Protein AF-A0A444XZ95-F1 (afdb_monomer)

Radius of gyration: 37.81 Å; Cα contacts (8 Å, |Δi|>4): 1844; chains: 1; bounding box: 93×111×135 Å

Secondary structure (DSSP, 8-state):
------------------------TT-SSHHHHHHHHTTSPPHHHHHHHHHHHHHHH-GGGTTTEEEEE--GGGGTTS-EEEEEE-S---TTS-SEEEEESSHHHHHHHHHHHHHHTS--EE--GGGT-EE-TTSPPTT-PPPPSSS-EEEE-SSSEEEE--TTHHHHTSTT--HHHHHHHHHHHHHTT--EEB--TTHHHHHHHHHHHTT--HHHHHTTSPPGGGHHHHHTTS-SSTT-PPPHHHHHHHHHHHHHHHHHHHHTT--PBEE---SB--TTHHHH-TT-EEEEE--TT-SS--S-EEEEE-S--SSGGGHHHHH--SS--EEE--S-TT---S---HHHHHHHHHHHHHHHHHH-TT-EEEEETHHHHHTTTT--HHHHHHHHTSS-TTSEEEEETTTTTS-STTTTTTGGG--EEEEE---STT------BHHHHHHHHHHHHHSTT--EEEEEE--SS-SS-HHHHHHHHHGGG-SS---HHHHHHHHHHHHHTS--HHHHHHHHHHHHTTTB--S--------TTTS---S-TTS------S----------S----SS----SS--------S-HHHHHHHHHHHHHHHHHHTT-HHHHHHHHHHHHHHHHHHHHHHHHHHHHHHHTT-HHHHHHHHHHHHHHHHHHHHHHTTSGGGBHHHHHHHHHHT-SSHHHHHHHHHHHHHHTTT-S--BTTB--TTTTTT----BTHIIIIIHHHHHHHHHHHHHHHHHT----HHHHHHHHHHHHHHHHH------SS--S-HHHHHHHHHHHHHT----------------------------------------------------S--TTSPPPPTTS-EEEEEEEETTEEEEEEEEEE-TTT-HHHHHHHHHHHH--SS-SSHHHHHHTTS-------------SSHHHHHHHHHHHHHHHHHHHHHTTS--TT--HHHHHHHHHHHHHHHHHHHHGGG-TTS-TTSHHHHHHHHHHHHHHHHHTS--GGGHHHHHHHHHHHHHHHS-TTSGGGS-S--HHHHHHHHHHHHHHTT---SSTT-B--EEETTTEEEE---SSSSS-----SSSS-B------S---STTEEEE--SSTT-B-S-EEEESS--GGGTTTS-EEEEEETTHHHHHHHHHTS-B-GGG-BSS-EEEEEEEEE--------S-TTTHHHHHHHHTSS--

Foldseek 3Di:
DDDDDDDDDDDDDDDDDPDPPPPPVFPLAVVVVVVQLVQFDDFVLQQVLLLVLCCVVPVQCSFQEAEGADACVVVVNFWKKWKAADPDPDQRGHGIYIYTNFSLRSLQVVLVLCVPQQLWAADDVLLLGIGRVSQDGRSDGDHDDPPTDMFGFLFRAAEEAALLQQQLPVLLDDLVNLVSVLSVCSNLSHQEYEQEFLVLLLVVVVVVVVVDDVVLQLQQAAASNCRSCSQLLLAGNHLDDDDPLRNVRRVVSSVSNVVSSSSRNHAYAYADDLQFDGPCVCVVCVVWDWDFFDNPQFVDRHDTGTRTDDPPLDPCLCSLCVRCPVNHAEYEYDNAQVTDDPDLDLVVLLVSLLSRVVSSCSSPVSHAYEYEPVCCVQVVVSCDLSNLLSNQVSDDASRYEYELAPQLQDRVCVVCVQSVSHAYEDEHQQAFLQAQALAAALQSLQCRVLCQSPDPSRNYNYYYYYYSHDSYDRVRSSSNSCSSRDNHGDPVLVVQQSVQCSLLVHRDVLLNVLSVLCCVFRHNFDPSDRDQFCLCLLPPDLDFLQDDPDDDPDDPDDPDDDDPDDDDHDPPPPDPDDDDDGDGRGDLVSLLSSLVSLLVRCVVRLVRSSSLSVNLSSLLNSLSVVLSVLVVQLSVCLNVLNLVSNVVSLVSSLVSLVLLLLLQLQHLSQALLQQLVSQLVSDPDPVSNLSSSLSSLCSQAQNDDDDLQGGTSCGNSNHGSHRVCSVQQSNVLSVLQSVQSSVCSVVVHGRPSRVSSSVNSVSSSVVSSDDDHIDSHGDDRNSVSSVVSSVVPVDDPPPPPPDDDDDDDDDDDDDDDDDDDDDDDDDDDDDDDDDDDDDDDDDDDDPDDLAQPDDADPPWWKKKFFKDWLNHTLGMWIWTFPCVFFVQQSVFQAQQQADDDDDPPPPVVVVVVPPPDDDDDDDDDDDPDPVVVVVVVVVVVVVVVVVVVVVPDDDPDDDPVVVVVVVVVVVPPVVVVVVVVPDPPDDDPCPVVVVVVVVVVVVVVLVVPPDPPSPVVVVVVVVVVVVVPDPPDPCPVVPPPPPPVVLVVVLVVCVVVVFDRHQAFWWQFAAAAQFKTKIQQSRPNNPPQFATSVGRFAAAGDLSDAQNFFFWKWFDAPFGRGGGRMIITTHTRDRVCRPVIHGTIGTDDCSVVSRVVRNPADADPNRGGPTTIGRNHMHIDDDPPPDPDPPVPVVVVVVVVVVVVVD

Sequence (1207 aa):
MFNEFNFLFLILVPSFLLLPLSLSEFDSIGPLLQRLDFKRAPPSVQEAAAKGVLSRLLPTHLSSFEFKIVSKDACGGDSCFLINNYNQLRQSGPEIIIRGTTAVEIASGLHWYLKYWCGAHISWAKTGGIQIASVPKPGSLPLLKDEGLIVKRPVPWNYYQNVVTSSYSYVWWDWEKWEKEVDWMALQGVNLPLAFTGQEAIWQKVFKDFNISSEDLNNFFGGPAFLAWARMGNLHGWGGPLSQNWLDHQLALQKQIITRMLELGMTPVLPSFSGNAPASLTKIFPSAKITRLGTLLMGILVGAVHIFLIPQILYLLKLGKLLSGNKSKNMGIDTFNENSPPTGDPEYISNLGASIFKAMSKGDKDAVWLMQGWLFYSDSSFWKPPQMKALLQSVPSGKMIVLDLFADVKPIWKSSFQFYGTPYIWCMLHNFGGNIEMYGILDAISSGPVEAHISANSTMVGVGMCMEGIEQNPVVYELMSEMAFREKKVQVPEWIKSYSHRRYGKAVHQVEEAWEILYHTIYNCTDGIADHNHDFIVMFPDWDPSTNFGSSVANDQKKIYFLPPGNRRYLSQETNSDMPQAHLWYRPNDVIKALQLFVAGGKDLAGSLTYRYDLVDLTRQVLSKLANEEYIKAVTSFQKKDIDALHFHSNKFLQLIKDIEILLASDDNFLLGTWLESAKKLASNPSEKKQYEWNARTQVTMWYDTNETTQSKLHDYANKFWSGLFESYYLPRASTYFSYLSESLRRNEKFKLIEWRKQWILQSNKWQEGNELYPVKANGNSLAISQALYEKYKKRKLTRSKYYTSTYKVHPSKNTSSSSSTKCAVCFTRARFEMGSSVGGGNSNNAGVEWHVRPSNPKNPIVFFDVTIGNIPAGRIKMELFADITPKTAENFRNRSKMLGKFIILKCCTVALESNLKIPLYPLVESKMTMAVLHWGVQTIKLIRTFVSDMGYGCQNCDSTCEAQFCKFVRLDEQHKIRKYADPSMKQLNQKSLHYNLVAEICFKLVNCNCPCSIDSVLHLGVQVMMEKTGKRKCRNLIQDNTYNEILFRFLLMRKAGLPVGYKGSQFHRVIKDFMIQAGDFVKGDGSGCVSIYGHKFDDENFIAKHTGPGLLSMANSGVNTNGCQFFITCSKCDWLDNKHVVFGRVLGDGLLVVRKIENVATGPNNRPKLACVIAECGEITEQVTSLTNDGAALSCEFRRKQKERR

InterPro domains:
  IPR002130 Cyclophilin-type peptidyl-prolyl cis-trans isomerase domain [PF00160] (1058-1179)
  IPR002130 Cyclophilin-type peptidyl-prolyl cis-trans isomerase domain [PS50072] (864-1180)
  IPR007781 Alpha-N-acetylglucosaminidase [PTHR12872] (11-796)
  IPR020892 Cyclophilin-type peptidyl-prolyl cis-trans isomerase, conserved site [PS00170] (1063-1080)
  IPR024240 Alpha-N-acetylglucosaminidase, N-terminal [PF12971] (48-142)
  IPR024732 Alpha-N-acetylglucosaminidase, C-terminal [PF12972] (495-792)
  IPR024733 Alpha-N-acetylglucosaminidase, tim-barrel domain [PF05089] (159-486)
  IPR029000 Cyclophilin-like domain superfamily [G3DSA:2.40.100.10] (850-903)
  IPR029000 Cyclophilin-like domain superfamily [G3DSA:2.40.100.10] (1032-1188)
  IPR029000 Cyclophilin-like domain superfamily [SSF50891] (851-898)
  IPR029000 Cyclophilin-like domain superfamily [SSF50891] (1051-1182)
  IPR029018 Beta-hexosaminidase-like, domain 2 [G3DSA:3.30.379.10] (34-147)

Nearest PDB structures (foldseek):
  8r7t-assembly2_A  TM=9.526E-01  e=1.018E-17  Toxoplasma gondii
  2wfj-assembly1_A  TM=9.332E-01  e=1.956E-15  Homo sapiens
  1h0p-assembly1_A  TM=9.368E-01  e=5.088E-15  Caenorhabditis elegans
  3k2c-assembly2_B  TM=9.242E-01  e=5.508E-13  Encephalitozoon cuniculi
  3k2c-assembly4_D  TM=8.712E-01  e=2.117E-13  Encephalitozoon cuniculi

Mean predicted aligned error: 18.87 Å

Solvent-accessible surface area (backbone atoms only — not comparable to full-atom values): 68790 Å² total; per-residue (Å²): 134,84,89,89,82,89,82,90,83,90,84,84,88,81,92,74,83,84,70,83,79,74,85,73,87,76,71,50,50,56,72,56,50,57,59,51,60,74,68,46,53,55,58,71,50,12,39,50,39,33,50,50,47,42,41,77,75,42,60,86,41,56,62,30,50,42,69,43,67,44,62,35,68,85,50,76,69,37,57,27,23,35,42,35,64,40,97,56,100,47,97,87,48,39,52,36,30,32,33,7,52,36,18,21,32,29,29,24,44,51,42,50,44,37,40,76,67,29,35,23,32,83,54,53,68,54,52,32,24,64,29,57,86,49,48,57,59,73,89,56,63,78,73,65,82,76,97,43,48,78,47,51,39,79,39,91,36,22,35,36,62,28,72,45,19,47,24,57,56,47,55,50,58,55,65,74,58,50,51,56,50,54,45,47,36,20,36,47,43,38,38,34,35,66,51,67,62,29,49,65,43,54,50,52,55,58,41,46,78,70,71,51,51,72,69,59,46,31,54,36,41,24,5,74,51,41,35,37,45,24,73,40,45,64,40,39,22,55,70,36,62,71,53,70,66,56,30,55,51,30,39,55,49,33,54,53,53,54,49,53,39,35,33,26,54,32,48,54,28,32,70,56,86,48,40,68,53,58,72,70,51,47,79,79,42,74,86,53,47,64,45,70,46,74,60,73,79,60,92,56,97,64,54,80,28,32,36,54,59,57,96,78,82,71,70,76,52,60,51,34,60,71,74,29,75,90,72,61,52,43,31,37,46,48,67,43,58,82,36,79,70,97,61,83,50,36,67,62,41,17,55,49,39,32,51,49,49,54,54,47,36,68,34,34,80,75,40,27,40,40,30,73,39,49,39,54,63,83,38,42,88,71,43,37,73,66,39,47,50,24,38,63,65,29,47,63,86,54,35,42,35,35,30,32,36,40,35,60,70,62,47,52,48,81,78,42,65,28,52,75,70,40,34,27,25,48,12,38,22,83,37,41,45,34,40,75,62,83,63,38,39,54,69,43,55,38,36,47,63,39,52,49,53,74,35,89,82,48,30,55,45,24,36,31,43,31,26,26,20,71,72,63,59,63,72,57,56,58,53,52,40,49,51,46,52,39,82,59,60,66,63,59,72,64,48,50,48,54,45,55,25,14,45,48,61,49,82,49,72,44,40,47,57,18,51,53,46,40,42,76,28,49,28,47,56,81,85,70,72,81,62,61,72,40,44,47,78,64,36,63,81,92,73,75,74,81,69,77,93,70,88,82,92,75,83,89,74,87,79,83,77,93,70,79,97,77,88,90,79,71,94,66,70,84,59,80,86,69,84,89,78,57,84,77,90,55,63,68,69,57,56,52,50,23,47,54,25,39,59,68,40,36,82,85,40,72,88,25,52,33,44,52,40,52,51,50,52,49,48,45,52,53,49,47,56,50,33,40,54,27,47,55,49,15,53,53,19,52,64,70,68,34,64,68,54,21,53,52,24,42,52,52,31,56,47,46,45,56,52,46,27,56,50,28,32,23,37,61,65,20,30,44,19,50,57,42,50,34,29,34,68,74,35,92,46,74,67,47,26,53,47,35,32,29,33,57,43,29,48,42,30,41,52,52,83,59,60,73,74,44,78,32,86,47,45,30,56,23,21,68,75,23,17,58,47,34,69,74,53,40,42,57,48,54,53,51,51,52,48,46,52,51,48,16,63,76,69,72,47,77,69,59,57,61,61,56,41,32,51,43,50,54,50,49,54,51,59,29,73,50,84,81,87,50,60,69,64,49,51,74,55,50,67,63,48,47,46,52,52,46,59,70,62,71,73,62,77,81,69,75,73,82,79,86,80,81,77,89,75,82,86,83,87,86,87,86,85,88,84,88,84,88,82,87,86,89,82,87,84,88,80,88,83,84,91,79,91,80,89,80,90,80,92,78,88,82,84,80,78,53,55,60,74,53,83,87,58,95,86,35,56,35,35,38,33,34,31,21,48,64,85,41,82,61,45,54,36,35,30,43,26,38,40,87,80,23,45,69,61,22,50,43,54,51,54,33,27,50,52,65,102,77,89,87,69,67,70,71,59,55,67,69,69,75,71,77,78,89,77,89,90,85,88,88,84,92,86,77,72,73,64,61,57,58,56,50,55,55,50,52,53,51,49,52,54,51,56,64,59,66,67,77,69,88,70,98,82,68,68,80,69,59,64,59,54,53,63,56,50,66,67,61,64,50,64,66,56,54,65,68,70,73,59,90,81,70,71,86,83,55,64,66,62,52,53,53,47,52,52,50,51,51,52,56,50,59,72,68,47,97,55,84,80,62,55,67,60,52,52,52,53,55,52,52,60,55,60,74,72,52,76,96,76,74,67,75,81,71,72,77,73,72,63,65,63,52,44,52,52,55,50,54,54,43,60,75,70,74,53,72,69,29,43,52,73,13,38,43,49,32,40,42,68,78,44,34,43,28,32,38,15,43,74,65,56,77,74,80,34,62,42,36,76,86,45,59,50,39,71,73,56,89,46,77,45,52,42,62,26,44,34,30,29,29,45,40,58,89,55,88,48,39,33,36,43,24,30,32,34,28,57,28,64,42,63,91,43,47,84,72,38,36,46,29,32,31,50,39,80,72,12,47,57,35,52,53,53,58,43,69,46,61,56,48,80,88,32,22,44,71,50,56,35,29,26,71,38,46,29,67,62,79,80,85,76,84,72,88,66,92,71,64,76,68,60,60,60,60,57,61,58,64,61,63,77,76,108

pLDDT: mean 75.76, std 26.77, range [20.81, 98.75]

Structure (mmCIF, N/CA/C/O backbone):
data_AF-A0A444XZ95-F1
#
_entry.id   AF-A0A444XZ95-F1
#
loop_
_atom_site.group_PDB
_atom_site.id
_atom_site.type_symbol
_atom_site.label_atom_id
_atom_site.label_alt_id
_atom_site.label_comp_id
_atom_site.label_asym_id
_atom_site.label_entity_id
_atom_site.label_seq_id
_atom_site.pdbx_PDB_ins_code
_atom_site.Cartn_x
_atom_site.Cartn_y
_atom_site.Cartn_z
_atom_site.occupancy
_atom_site.B_iso_or_equiv
_atom_site.auth_seq_id
_atom_site.auth_comp_id
_atom_site.auth_asym_id
_atom_site.auth_atom_id
_atom_site.pdbx_PDB_model_num
ATOM 1 N N . MET A 1 1 ? 27.862 -46.382 69.713 1.00 28.38 1 MET A N 1
ATOM 2 C CA . MET A 1 1 ? 28.678 -47.327 68.925 1.00 28.38 1 MET A CA 1
ATOM 3 C C . MET A 1 1 ? 27.715 -48.388 68.406 1.00 28.38 1 MET A C 1
ATOM 5 O O . MET A 1 1 ? 27.051 -48.969 69.243 1.00 28.38 1 MET A O 1
ATOM 9 N N . PHE A 1 2 ? 27.624 -48.544 67.079 1.00 29.59 2 PHE A N 1
ATOM 10 C CA . PHE A 1 2 ? 26.934 -49.589 66.292 1.00 29.59 2 PHE A CA 1
ATOM 11 C C . PHE A 1 2 ? 25.428 -49.896 66.475 1.00 29.59 2 PHE A C 1
ATOM 13 O O . PHE A 1 2 ? 24.993 -50.245 67.558 1.00 29.59 2 PHE A O 1
ATOM 20 N N . ASN A 1 3 ? 24.745 -49.865 65.312 1.00 34.91 3 ASN A N 1
ATOM 21 C CA . ASN A 1 3 ? 23.507 -50.525 64.849 1.00 34.91 3 ASN A CA 1
ATOM 22 C C . ASN A 1 3 ? 22.224 -50.493 65.689 1.00 34.91 3 ASN A C 1
ATOM 24 O O . ASN A 1 3 ? 22.268 -50.815 66.862 1.00 34.91 3 ASN A O 1
ATOM 28 N N . GLU A 1 4 ? 21.102 -50.231 64.988 1.00 32.47 4 GLU A N 1
ATOM 29 C CA . GLU A 1 4 ? 19.688 -50.631 65.220 1.00 32.47 4 GLU A CA 1
ATOM 30 C C . GLU A 1 4 ? 18.738 -49.505 64.727 1.00 32.47 4 GLU A C 1
ATOM 32 O O . GLU A 1 4 ? 19.151 -48.354 64.682 1.00 32.47 4 GLU A O 1
ATOM 37 N N . PHE A 1 5 ? 17.483 -49.665 64.286 1.00 31.31 5 PHE A N 1
ATOM 38 C CA . PHE A 1 5 ? 16.486 -50.741 64.290 1.00 31.31 5 PHE A CA 1
ATOM 39 C C . PHE A 1 5 ? 15.420 -50.397 63.210 1.00 31.31 5 PHE A C 1
ATOM 41 O O . PHE A 1 5 ? 15.162 -49.225 62.938 1.00 31.31 5 PHE A O 1
ATOM 48 N N . ASN A 1 6 ? 14.766 -51.409 62.629 1.00 33.38 6 ASN A N 1
ATOM 49 C CA . ASN A 1 6 ? 13.501 -51.297 61.876 1.00 33.38 6 ASN A CA 1
ATOM 50 C C . ASN A 1 6 ? 12.298 -51.249 62.845 1.00 33.38 6 ASN A C 1
ATOM 52 O O . ASN A 1 6 ? 12.366 -51.938 63.855 1.00 33.38 6 ASN A O 1
ATOM 56 N N . PHE A 1 7 ? 11.195 -50.558 62.497 1.00 29.12 7 PHE A N 1
ATOM 57 C CA . PHE A 1 7 ? 9.795 -51.069 62.457 1.00 29.12 7 PHE A CA 1
ATOM 58 C C . PHE A 1 7 ? 8.738 -49.944 62.242 1.00 29.12 7 PHE A C 1
ATOM 60 O O . PHE A 1 7 ? 8.720 -48.958 62.965 1.00 29.12 7 PHE A O 1
ATOM 67 N N . LEU A 1 8 ? 7.862 -50.163 61.241 1.00 29.28 8 LEU A N 1
ATOM 68 C CA . LEU A 1 8 ? 6.421 -49.828 61.076 1.00 29.28 8 LEU A CA 1
ATOM 69 C C . LEU A 1 8 ? 5.768 -48.565 61.714 1.00 29.28 8 LEU A C 1
ATOM 71 O O . LEU A 1 8 ? 5.764 -48.429 62.927 1.00 29.28 8 LEU A O 1
ATOM 75 N N . PHE A 1 9 ? 4.983 -47.787 60.937 1.00 26.50 9 PHE A N 1
ATOM 76 C CA . PHE A 1 9 ? 3.496 -47.857 60.799 1.00 26.50 9 PHE A CA 1
ATOM 77 C C . PHE A 1 9 ? 2.918 -46.654 59.996 1.00 26.50 9 PHE A C 1
ATOM 79 O O . PHE A 1 9 ? 3.552 -45.613 59.871 1.00 26.50 9 PHE A O 1
ATOM 86 N N . LEU A 1 10 ? 1.708 -46.848 59.446 1.00 32.66 10 LEU A N 1
ATOM 87 C CA . LEU A 1 10 ? 0.830 -45.924 58.694 1.00 32.66 10 LEU A CA 1
ATOM 88 C C . LEU A 1 10 ? 0.703 -44.488 59.255 1.00 32.66 10 LEU A C 1
ATOM 90 O O . LEU A 1 10 ? 0.793 -44.330 60.464 1.00 32.66 10 LEU A O 1
ATOM 94 N N . ILE A 1 11 ? 0.290 -43.514 58.410 1.00 28.45 11 ILE A N 1
ATOM 95 C CA . ILE A 1 11 ? -0.866 -42.605 58.661 1.00 28.45 11 ILE A CA 1
ATOM 96 C C . ILE A 1 11 ? -1.198 -41.665 57.463 1.00 28.45 11 ILE A C 1
ATOM 98 O O . ILE A 1 11 ? -0.365 -40.911 56.977 1.00 28.45 11 ILE A O 1
ATOM 102 N N . LEU A 1 12 ? -2.462 -41.778 57.028 1.00 26.55 12 LEU A N 1
ATOM 103 C CA . LEU A 1 12 ? -3.478 -40.797 56.580 1.00 26.55 12 LEU A CA 1
ATOM 104 C C . LEU A 1 12 ? -3.185 -39.650 55.581 1.00 26.55 12 LEU A C 1
ATOM 106 O O . LEU A 1 12 ? -2.454 -38.699 55.831 1.00 26.55 12 LEU A O 1
ATOM 110 N N . VAL A 1 13 ? -3.996 -39.685 54.517 1.00 34.03 13 VAL A N 1
ATOM 111 C CA . VAL A 1 13 ? -4.458 -38.571 53.669 1.00 34.03 13 VAL A CA 1
ATOM 112 C C . VAL A 1 13 ? -5.229 -37.532 54.506 1.00 34.03 13 VAL A C 1
ATOM 114 O O . VAL A 1 13 ? -6.001 -37.920 55.385 1.00 34.03 13 VAL A O 1
ATOM 117 N N . PRO A 1 14 ? -5.152 -36.236 54.148 1.00 31.00 14 PRO A N 1
ATOM 118 C CA . PRO A 1 14 ? -6.402 -35.515 53.941 1.00 31.00 14 PRO A CA 1
ATOM 119 C C . PRO A 1 14 ? -6.444 -34.759 52.609 1.00 31.00 14 PRO A C 1
ATOM 121 O O . PRO A 1 14 ? -5.520 -34.068 52.186 1.00 31.00 14 PRO A O 1
ATOM 124 N N . SER A 1 15 ? -7.597 -34.918 51.975 1.00 33.00 15 SER A N 1
ATOM 125 C CA . SER A 1 15 ? -8.090 -34.273 50.773 1.00 33.00 15 SER A CA 1
ATOM 126 C C . SER A 1 15 ? -8.110 -32.747 50.918 1.00 33.00 15 SER A C 1
ATOM 128 O O . SER A 1 15 ? -8.848 -32.223 51.749 1.00 33.00 15 SER A O 1
ATOM 130 N N . PHE A 1 16 ? -7.385 -32.031 50.056 1.00 29.52 16 PHE A N 1
ATOM 131 C CA . PHE A 1 16 ? -7.691 -30.636 49.740 1.00 29.52 16 PHE A CA 1
ATOM 132 C C . PHE A 1 16 ? -8.127 -30.532 48.281 1.00 29.52 16 PHE A C 1
ATOM 134 O O . PHE A 1 16 ? -7.475 -31.029 47.365 1.00 29.52 16 PHE A O 1
ATOM 141 N N . LEU A 1 17 ? -9.298 -29.923 48.125 1.00 29.42 17 LEU A N 1
ATOM 142 C CA . LEU A 1 17 ? -10.021 -29.643 46.896 1.00 29.42 17 LEU A CA 1
ATOM 143 C C . LEU A 1 17 ? -9.107 -29.152 45.763 1.00 29.42 17 LEU A C 1
ATOM 145 O O . LEU A 1 17 ? -8.495 -28.089 45.855 1.00 29.42 17 LEU A O 1
ATOM 149 N N . LEU A 1 18 ? -9.100 -29.902 44.660 1.00 29.23 18 LEU A N 1
ATOM 150 C CA . LEU A 1 18 ? -8.701 -29.418 43.342 1.00 29.23 18 LEU A CA 1
ATOM 151 C C . LEU A 1 18 ? -9.705 -28.342 42.899 1.00 29.23 18 LEU A C 1
ATOM 153 O O . LEU A 1 18 ? -10.710 -28.635 42.255 1.00 29.23 18 LEU A O 1
ATOM 157 N N . LEU A 1 19 ? -9.437 -27.088 43.259 1.00 26.73 19 LEU A N 1
ATOM 158 C CA . LEU A 1 19 ? -9.910 -25.955 42.471 1.00 26.73 19 LEU A CA 1
ATOM 159 C C . LEU A 1 19 ? -9.267 -26.073 41.081 1.00 26.73 19 LEU A C 1
ATOM 161 O O . LEU A 1 19 ? -8.051 -26.280 41.001 1.00 26.73 19 LEU A O 1
ATOM 165 N N . PRO A 1 20 ? -10.026 -25.952 39.980 1.00 27.14 20 PRO A N 1
ATOM 166 C CA . PRO A 1 20 ? -9.415 -25.847 38.674 1.00 27.14 20 PRO A CA 1
ATOM 167 C C . PRO A 1 20 ? -8.695 -24.498 38.638 1.00 27.14 20 PRO A C 1
ATOM 169 O O . PRO A 1 20 ? -9.322 -23.449 38.513 1.00 27.14 20 PRO A O 1
ATOM 172 N N . LEU A 1 21 ? -7.370 -24.520 38.773 1.00 26.36 21 LEU A N 1
ATOM 173 C CA . LEU A 1 21 ? -6.512 -23.441 38.302 1.00 26.36 21 LEU A CA 1
ATOM 174 C C . LEU A 1 21 ? -6.707 -23.366 36.785 1.00 26.36 21 LEU A C 1
ATOM 176 O O . LEU A 1 21 ? -5.995 -24.005 36.012 1.00 26.36 21 LEU A O 1
ATOM 180 N N . SER A 1 22 ? -7.719 -22.615 36.350 1.00 27.67 22 SER A N 1
ATOM 181 C CA . SER A 1 22 ? -7.734 -22.066 35.006 1.00 27.67 22 SER A CA 1
ATOM 182 C C . SER A 1 22 ? -6.512 -21.158 34.907 1.00 27.67 22 SER A C 1
ATOM 184 O O . SER A 1 22 ? -6.493 -20.069 35.481 1.00 27.67 22 SER A O 1
ATOM 186 N N . LEU A 1 23 ? -5.467 -21.634 34.235 1.00 29.91 23 LEU A N 1
ATOM 187 C CA . LEU A 1 23 ? -4.325 -20.831 33.812 1.00 29.91 23 LEU A CA 1
ATOM 188 C C . LEU A 1 23 ? -4.831 -19.703 32.898 1.00 29.91 23 LEU A C 1
ATOM 190 O O . LEU A 1 23 ? -4.910 -19.864 31.685 1.00 29.91 23 LEU A O 1
ATOM 194 N N . SER A 1 24 ? -5.200 -18.564 33.484 1.00 32.50 24 SER A N 1
ATOM 195 C CA . SER A 1 24 ? -5.469 -17.305 32.784 1.00 32.50 24 SER A CA 1
ATOM 196 C C . SER A 1 24 ? -4.248 -16.380 32.863 1.00 32.50 24 SER A C 1
ATOM 198 O O . SER A 1 24 ? -4.365 -15.206 33.204 1.00 32.50 24 SER A O 1
ATOM 200 N N . GLU A 1 25 ? -3.055 -16.901 32.569 1.00 31.56 25 GLU A N 1
ATOM 201 C CA . GLU A 1 25 ? -1.815 -16.104 32.508 1.00 31.56 25 GLU A CA 1
ATOM 202 C C . GLU A 1 25 ? -1.700 -15.238 31.234 1.00 31.56 25 GLU A C 1
ATOM 204 O O . GLU A 1 25 ? -0.696 -14.557 31.041 1.00 31.56 25 GLU A O 1
ATOM 209 N N . PHE A 1 26 ? -2.718 -15.216 30.364 1.00 41.84 26 PHE A N 1
ATOM 210 C CA . PHE A 1 26 ? -2.593 -14.687 28.999 1.00 41.84 26 PHE A CA 1
ATOM 211 C C . PHE A 1 26 ? -3.359 -13.397 28.667 1.00 41.84 26 PHE A C 1
ATOM 213 O O . PHE A 1 26 ? -3.314 -12.986 27.511 1.00 41.84 26 PHE A O 1
ATOM 220 N N . ASP A 1 27 ? -3.987 -12.690 29.615 1.00 54.81 27 ASP A N 1
ATOM 221 C CA . ASP A 1 27 ? -4.519 -11.347 29.304 1.00 54.81 27 ASP A CA 1
ATOM 222 C C . ASP A 1 27 ? -3.514 -10.235 29.644 1.00 54.81 27 ASP A C 1
ATOM 224 O O . ASP A 1 27 ? -3.680 -9.437 30.569 1.00 54.81 27 ASP A O 1
ATOM 228 N N . SER A 1 28 ? -2.410 -10.198 28.893 1.00 60.03 28 SER A N 1
ATOM 229 C CA . SER A 1 28 ? -1.341 -9.216 29.100 1.00 60.03 28 SER A CA 1
ATOM 230 C C . SER A 1 28 ? -1.714 -7.796 28.640 1.00 60.03 28 SER A C 1
ATOM 232 O O . SER A 1 28 ? -1.004 -6.843 28.966 1.00 60.03 28 SER A O 1
ATOM 234 N N . ILE A 1 29 ? -2.804 -7.629 27.873 1.00 71.56 29 ILE A N 1
ATOM 235 C CA . ILE A 1 29 ? -3.209 -6.338 27.284 1.00 71.56 29 ILE A CA 1
ATOM 236 C C . ILE A 1 29 ? -4.467 -5.721 27.912 1.00 71.56 29 ILE A C 1
ATOM 238 O O . ILE A 1 29 ? -4.636 -4.502 27.811 1.00 71.56 29 ILE A O 1
ATOM 242 N N . GLY A 1 30 ? -5.310 -6.486 28.612 1.00 76.50 30 GLY A N 1
ATOM 243 C CA . GLY A 1 30 ? -6.494 -5.974 29.314 1.00 76.50 30 GLY A CA 1
ATOM 244 C C . GLY A 1 30 ? -6.231 -4.719 30.171 1.00 76.50 30 GLY A C 1
ATOM 245 O O . GLY A 1 30 ? -6.919 -3.705 29.994 1.00 76.50 30 GLY A O 1
ATOM 246 N N . PRO A 1 31 ? -5.177 -4.687 31.015 1.00 76.88 31 PRO A N 1
ATOM 247 C CA . PRO A 1 31 ? -4.834 -3.501 31.807 1.00 76.88 31 PRO A CA 1
ATOM 248 C C . PRO A 1 31 ? -4.428 -2.275 30.973 1.00 76.88 31 PRO A C 1
ATOM 250 O O . PRO A 1 31 ? -4.572 -1.132 31.416 1.00 76.88 31 PRO A O 1
ATOM 253 N N . LEU A 1 32 ? -3.858 -2.464 29.777 1.00 73.06 32 LEU A N 1
ATOM 254 C CA . LEU A 1 32 ? -3.581 -1.361 28.850 1.00 73.06 32 LEU A CA 1
ATOM 255 C C . LEU A 1 32 ? -4.890 -0.787 28.305 1.00 73.06 32 LEU A C 1
ATOM 257 O O . LEU A 1 32 ? -5.078 0.428 28.360 1.00 73.06 32 LEU A O 1
ATOM 261 N N . LEU A 1 33 ? -5.789 -1.655 27.836 1.00 77.56 33 LEU A N 1
ATOM 262 C CA . LEU A 1 33 ? -7.080 -1.261 27.275 1.00 77.56 33 LEU A CA 1
ATOM 263 C C . LEU A 1 33 ? -7.908 -0.466 28.287 1.00 77.56 33 LEU A C 1
ATOM 265 O O . LEU A 1 33 ? -8.320 0.646 27.977 1.00 77.56 33 LEU A O 1
ATOM 269 N N . GLN A 1 34 ? -8.046 -0.954 29.524 1.00 79.19 34 GLN A N 1
ATOM 270 C CA . GLN A 1 34 ? -8.771 -0.238 30.584 1.00 79.19 34 GLN A CA 1
ATOM 271 C C . GLN A 1 34 ? -8.203 1.167 30.850 1.00 79.19 34 GLN A C 1
ATOM 273 O O . GLN A 1 34 ? -8.940 2.138 31.023 1.00 79.19 34 GLN A O 1
ATOM 278 N N . ARG A 1 35 ? -6.872 1.308 30.856 1.00 71.75 35 ARG A N 1
ATOM 279 C CA . ARG A 1 35 ? -6.214 2.604 31.078 1.00 71.75 35 ARG A CA 1
ATOM 280 C C . ARG A 1 35 ? -6.369 3.566 29.901 1.00 71.75 35 ARG A C 1
ATOM 282 O O . ARG A 1 35 ? -6.358 4.777 30.124 1.00 71.75 35 ARG A O 1
ATOM 289 N N . LEU A 1 36 ? -6.409 3.054 28.673 1.00 74.06 36 LEU A N 1
ATOM 290 C CA . LEU A 1 36 ? -6.664 3.861 27.479 1.00 74.06 36 LEU A CA 1
ATOM 291 C C . LEU A 1 36 ? -8.132 4.287 27.428 1.00 74.06 36 LEU A C 1
ATOM 293 O O . LEU A 1 36 ? -8.400 5.456 27.167 1.00 74.06 36 LEU A O 1
ATOM 297 N N . ASP A 1 37 ? -9.051 3.389 27.788 1.00 77.31 37 ASP A N 1
ATOM 298 C CA . ASP A 1 37 ? -10.482 3.674 27.903 1.00 77.31 37 ASP A CA 1
ATOM 299 C C . ASP A 1 37 ? -10.739 4.845 28.874 1.00 77.31 37 ASP A C 1
ATOM 301 O O . ASP A 1 37 ? -11.469 5.770 28.526 1.00 77.31 37 ASP A O 1
ATOM 305 N N . PHE A 1 38 ? -10.060 4.888 30.031 1.00 73.56 38 PHE A N 1
ATOM 306 C CA . PHE A 1 38 ? -10.177 5.994 31.000 1.00 73.56 38 PHE A CA 1
ATOM 307 C C . PHE A 1 38 ? -9.720 7.361 30.455 1.00 73.56 38 PHE A C 1
ATOM 309 O O . PHE A 1 38 ? -10.155 8.405 30.936 1.00 73.56 38 PHE A O 1
ATOM 316 N N . LYS A 1 39 ? -8.816 7.378 29.468 1.00 70.81 39 LYS A N 1
ATOM 317 C CA . LYS A 1 39 ? -8.278 8.612 28.872 1.00 70.81 39 LYS A CA 1
ATOM 318 C C . LYS A 1 39 ? -9.006 9.040 27.596 1.00 70.81 39 LYS A C 1
ATOM 320 O O . LYS A 1 39 ? -8.599 10.032 26.986 1.00 70.81 39 LYS A O 1
ATOM 325 N N . ARG A 1 40 ? -10.045 8.311 27.176 1.00 83.06 40 ARG A N 1
ATOM 326 C CA . ARG A 1 40 ? -10.824 8.665 25.986 1.00 83.06 40 ARG A CA 1
ATOM 327 C C . ARG A 1 40 ? -11.529 10.004 26.161 1.00 83.06 40 ARG A C 1
ATOM 329 O O . ARG A 1 40 ? -11.843 10.432 27.271 1.00 83.06 40 ARG A O 1
ATOM 336 N N . ALA A 1 41 ? -11.793 10.657 25.032 1.00 89.38 41 ALA A N 1
ATOM 337 C CA . ALA A 1 41 ? -12.626 11.847 25.012 1.00 89.38 41 ALA A CA 1
ATOM 338 C C . ALA A 1 41 ? -14.023 11.535 25.595 1.00 89.38 41 ALA A C 1
ATOM 340 O O . ALA A 1 41 ? -14.517 10.415 25.425 1.00 89.38 41 ALA A O 1
ATOM 341 N N . PRO A 1 42 ? -14.681 12.495 26.270 1.00 94.75 42 PRO A N 1
ATOM 342 C CA . PRO A 1 42 ? -16.029 12.295 26.791 1.00 94.75 42 PRO A CA 1
ATOM 343 C C . PRO A 1 42 ? -17.011 11.842 25.697 1.00 94.75 42 PRO A C 1
ATOM 345 O O . PRO A 1 42 ? -16.848 12.251 24.543 1.00 94.75 42 PRO A O 1
ATOM 348 N N . PRO A 1 43 ? -18.059 11.067 26.040 1.00 96.38 43 PRO A N 1
ATOM 349 C CA . PRO A 1 43 ? -19.081 10.622 25.093 1.00 96.38 43 PRO A CA 1
ATOM 350 C C . PRO A 1 43 ? -19.609 11.724 24.167 1.00 96.38 43 PRO A C 1
ATOM 352 O O . PRO A 1 43 ? -19.653 11.531 22.960 1.00 96.38 43 PRO A O 1
ATOM 355 N N . SER A 1 44 ? -19.907 12.912 24.702 1.00 97.50 44 SER A N 1
ATOM 356 C CA . SER A 1 44 ? -20.417 14.046 23.920 1.00 97.50 44 SER A CA 1
ATOM 357 C C . SER A 1 44 ? -19.444 14.543 22.845 1.00 97.50 44 SER A C 1
ATOM 359 O O . SER A 1 44 ? -19.873 14.903 21.752 1.00 97.50 44 SER A O 1
ATOM 361 N N . VAL A 1 45 ? -18.137 14.541 23.131 1.00 97.94 45 VAL A N 1
ATOM 362 C CA . VAL A 1 45 ? -17.096 14.932 22.167 1.00 97.94 45 VAL A CA 1
ATOM 363 C C . VAL A 1 45 ? -16.991 13.889 21.059 1.00 97.94 45 VAL A C 1
ATOM 365 O O . VAL A 1 45 ? -16.949 14.248 19.887 1.00 97.94 45 VAL A O 1
ATOM 368 N N . GLN A 1 46 ? -17.014 12.604 21.420 1.00 98.38 46 GLN A N 1
ATOM 369 C CA . GLN A 1 46 ? -16.982 11.504 20.456 1.00 98.38 46 GLN A CA 1
ATOM 370 C C . GLN A 1 46 ? -18.226 11.490 19.555 1.00 98.38 46 GLN A C 1
ATOM 372 O O . GLN A 1 46 ? -18.109 11.393 18.336 1.00 98.38 46 GLN A O 1
ATOM 377 N N . GLU A 1 47 ? -19.421 11.652 20.127 1.00 98.56 47 GLU A N 1
ATOM 378 C CA . GLU A 1 47 ? -20.676 11.756 19.371 1.00 98.56 47 GLU A CA 1
ATOM 379 C C . GLU A 1 47 ? -20.651 12.951 18.405 1.00 98.56 47 GLU A C 1
ATOM 381 O O . GLU A 1 47 ? -21.038 12.810 17.243 1.00 98.56 47 GLU A O 1
ATOM 386 N N . ALA A 1 48 ? -20.148 14.110 18.847 1.00 98.44 48 ALA A N 1
ATOM 387 C CA . ALA A 1 48 ? -19.986 15.289 17.998 1.00 98.44 48 ALA A CA 1
ATOM 388 C C . ALA A 1 48 ? -18.963 15.062 16.873 1.00 98.44 48 ALA A C 1
ATOM 390 O O . ALA A 1 48 ? -19.217 15.449 15.732 1.00 98.44 48 ALA A O 1
ATOM 391 N N . ALA A 1 49 ? -17.844 14.394 17.160 1.00 98.50 49 ALA A N 1
ATOM 392 C CA . ALA A 1 49 ? -16.834 14.052 16.163 1.00 98.50 49 ALA A CA 1
ATOM 393 C C . ALA A 1 49 ? -17.398 13.111 15.086 1.00 98.50 49 ALA A C 1
ATOM 395 O O . ALA A 1 49 ? -17.233 13.379 13.895 1.00 98.50 49 ALA A O 1
ATOM 396 N N . ALA A 1 50 ? -18.144 12.073 15.485 1.00 98.62 50 ALA A N 1
ATOM 397 C CA . ALA A 1 50 ? -18.843 11.179 14.559 1.00 98.62 50 ALA A CA 1
ATOM 398 C C . ALA A 1 50 ? -19.910 11.919 13.729 1.00 98.62 50 ALA A C 1
ATOM 400 O O . ALA A 1 50 ? -19.994 11.719 12.516 1.00 98.62 50 ALA A O 1
ATOM 401 N N . LYS A 1 51 ? -20.683 12.833 14.339 1.00 98.31 51 LYS A N 1
ATOM 402 C CA . LYS A 1 51 ? -21.604 13.723 13.602 1.00 98.31 51 LYS A CA 1
ATOM 403 C C . LYS A 1 51 ? -20.854 14.632 12.620 1.00 98.31 51 LYS A C 1
ATOM 405 O O . LYS A 1 51 ? -21.358 14.893 11.533 1.00 98.31 51 LYS A O 1
ATOM 410 N N . GLY A 1 52 ? -19.635 15.060 12.951 1.00 98.50 52 GLY A N 1
ATOM 411 C CA . GLY A 1 52 ? -18.745 15.793 12.049 1.00 98.50 52 GLY A CA 1
ATOM 412 C C . GLY A 1 52 ? -18.335 14.981 10.816 1.00 98.50 52 GLY A C 1
ATOM 413 O O . GLY A 1 52 ? -18.384 15.511 9.707 1.00 98.50 52 GLY A O 1
ATOM 414 N N . VAL A 1 53 ? -18.005 13.694 10.991 1.00 98.62 53 VAL A N 1
ATOM 415 C CA . VAL A 1 53 ? -17.738 12.765 9.872 1.00 98.62 53 VAL A CA 1
ATOM 416 C C . VAL A 1 53 ? -18.975 12.646 8.980 1.00 98.62 53 VAL A C 1
ATOM 418 O O . VAL A 1 53 ? -18.878 12.813 7.765 1.00 98.62 53 VAL A O 1
ATOM 421 N N . LEU A 1 54 ? -20.157 12.435 9.573 1.00 98.44 54 LEU A N 1
ATOM 422 C CA . LEU A 1 54 ? -21.417 12.384 8.825 1.00 98.44 54 LEU A CA 1
ATOM 423 C C . LEU A 1 54 ? -21.689 13.694 8.071 1.00 98.44 54 LEU A C 1
ATOM 425 O O . LEU A 1 54 ? -22.091 13.643 6.917 1.00 98.44 54 LEU A O 1
ATOM 429 N N . SER A 1 55 ? -21.434 14.852 8.685 1.00 98.06 55 SER A N 1
ATOM 430 C CA . SER A 1 55 ? -21.627 16.168 8.059 1.00 98.06 55 SER A CA 1
ATOM 431 C C . SER A 1 55 ? -20.792 16.337 6.791 1.00 98.06 55 SER A C 1
ATOM 433 O O . SER A 1 55 ? -21.295 16.801 5.771 1.00 98.06 55 SER A O 1
ATOM 435 N N . ARG A 1 56 ? -19.518 15.924 6.831 1.00 97.50 56 ARG A N 1
ATOM 436 C CA . ARG A 1 56 ? -18.620 16.007 5.671 1.00 97.50 56 ARG A CA 1
ATOM 437 C C . ARG A 1 56 ? -18.940 14.961 4.601 1.00 97.50 56 ARG A C 1
ATOM 439 O O . ARG A 1 56 ? -18.742 15.237 3.422 1.00 97.50 56 ARG A O 1
ATOM 446 N N . LEU A 1 57 ? -19.442 13.787 4.992 1.00 96.94 57 LEU A N 1
ATOM 447 C CA . LEU A 1 57 ? -19.768 12.693 4.071 1.00 96.94 57 LEU A CA 1
ATOM 448 C C . LEU A 1 57 ? -21.155 12.842 3.412 1.00 96.94 57 LEU A C 1
ATOM 450 O O . LEU A 1 57 ? -21.288 12.644 2.207 1.00 96.94 57 LEU A O 1
ATOM 454 N N . LEU A 1 58 ? -22.188 13.160 4.199 1.00 96.62 58 LEU A N 1
ATOM 455 C CA . LEU A 1 58 ? -23.603 13.254 3.813 1.00 96.62 58 LEU A CA 1
ATOM 456 C C . LEU A 1 58 ? -24.292 14.420 4.559 1.00 96.62 58 LEU A C 1
ATOM 458 O O . LEU A 1 58 ? -25.116 14.190 5.452 1.00 96.62 58 LEU A O 1
ATOM 462 N N . PRO A 1 59 ? -24.009 15.685 4.195 1.00 96.06 59 PRO A N 1
ATOM 463 C CA . PRO A 1 59 ? -24.514 16.859 4.919 1.00 96.06 59 PRO A CA 1
ATOM 464 C C . PRO A 1 59 ? -26.047 16.928 4.978 1.00 96.06 59 PRO A C 1
ATOM 466 O O . PRO A 1 59 ? -26.617 17.408 5.955 1.00 96.06 59 PRO A O 1
ATOM 469 N N . THR A 1 60 ? -26.736 16.409 3.958 1.00 95.19 60 THR A N 1
ATOM 470 C CA . THR A 1 60 ? -28.205 16.393 3.884 1.00 95.19 60 THR A CA 1
ATOM 471 C C . THR A 1 60 ? -28.865 15.383 4.820 1.00 95.19 60 THR A C 1
ATOM 473 O O . THR A 1 60 ? -30.069 15.467 5.038 1.00 95.19 60 THR A O 1
ATOM 476 N N . HIS A 1 61 ? -28.109 14.431 5.373 1.00 95.44 61 HIS A N 1
ATOM 477 C CA . HIS A 1 61 ? -28.632 13.314 6.170 1.00 95.44 61 HIS A CA 1
ATOM 478 C C . HIS A 1 61 ? -28.352 13.456 7.664 1.00 95.44 61 HIS A C 1
ATOM 480 O O . HIS A 1 61 ? -28.594 12.524 8.425 1.00 95.44 61 HIS A O 1
ATOM 486 N N . LEU A 1 62 ? -27.874 14.620 8.109 1.00 94.94 62 LEU A N 1
ATOM 487 C CA . LEU A 1 62 ? -27.551 14.871 9.515 1.00 94.94 62 LEU A CA 1
ATOM 488 C C . LEU A 1 62 ? -28.717 14.588 10.469 1.00 94.94 62 LEU A C 1
ATOM 490 O O . LEU A 1 62 ? -28.496 14.069 11.558 1.00 94.94 62 LEU A O 1
ATOM 494 N N . SER A 1 63 ? -29.950 14.903 10.064 1.00 93.25 63 SER A N 1
ATOM 495 C CA . SER A 1 63 ? -31.150 14.642 10.865 1.00 93.25 63 SER A CA 1
ATOM 496 C C . SER A 1 63 ? -31.665 13.206 10.760 1.00 93.25 63 SER A C 1
ATOM 498 O O . SER A 1 63 ? -32.492 12.825 11.580 1.00 93.25 63 SER A O 1
ATOM 500 N N . SER A 1 64 ? -31.196 12.417 9.787 1.00 94.69 64 SER A N 1
ATOM 501 C CA . SER A 1 64 ? -31.629 11.027 9.573 1.00 94.69 64 SER A CA 1
ATOM 502 C C . SER A 1 64 ? -30.935 10.023 10.496 1.00 94.69 64 SER A C 1
ATOM 504 O O . SER A 1 64 ? -31.431 8.906 10.651 1.00 94.69 64 SER A O 1
ATOM 506 N N . PHE A 1 65 ? -29.814 10.398 11.118 1.00 96.31 65 PHE A N 1
ATOM 507 C CA . PHE A 1 65 ? -29.036 9.521 11.990 1.00 96.31 65 PHE A CA 1
ATOM 508 C C . PHE A 1 65 ? -28.927 10.084 13.405 1.00 96.31 65 PHE A C 1
ATOM 510 O O . PHE A 1 65 ? -28.585 11.249 13.599 1.00 96.31 65 PHE A O 1
ATOM 517 N N . GLU A 1 66 ? -29.135 9.226 14.403 1.00 96.88 66 GLU A N 1
ATOM 518 C CA . GLU A 1 66 ? -28.773 9.519 15.790 1.00 96.88 66 GLU A CA 1
ATOM 519 C C . GLU A 1 66 ? -27.589 8.654 16.228 1.00 96.88 66 GLU A C 1
ATOM 521 O O . GLU A 1 66 ? -27.562 7.445 15.990 1.00 96.88 66 GLU A O 1
ATOM 526 N N . PHE A 1 67 ? -26.617 9.276 16.895 1.00 98.19 67 PHE A N 1
ATOM 527 C CA . PHE A 1 67 ? -25.386 8.630 17.350 1.00 98.19 67 PHE A CA 1
ATOM 528 C C . PHE A 1 67 ? -25.293 8.640 18.868 1.00 98.19 67 PHE A C 1
ATOM 530 O O . PHE A 1 67 ? -25.534 9.671 19.495 1.00 98.19 67 PHE A O 1
ATOM 537 N N . LYS A 1 68 ? -24.931 7.493 19.452 1.00 98.06 68 LYS A N 1
ATOM 538 C CA . LYS A 1 68 ? -24.810 7.330 20.905 1.00 98.06 68 LYS A CA 1
ATOM 539 C C . LYS A 1 68 ? -23.607 6.484 21.296 1.00 98.06 68 LYS A C 1
ATOM 541 O O . LYS A 1 68 ? -23.427 5.380 20.786 1.00 98.06 68 LYS A O 1
ATOM 546 N N . ILE A 1 69 ? -22.832 6.958 22.262 1.00 97.75 69 ILE A N 1
ATOM 547 C CA . ILE A 1 69 ? -21.786 6.154 22.894 1.00 97.75 69 ILE A CA 1
ATOM 548 C C . ILE A 1 69 ? -22.411 5.249 23.960 1.00 97.75 69 ILE A C 1
ATOM 550 O O . ILE A 1 69 ? -23.249 5.685 24.750 1.00 97.75 69 ILE A O 1
ATOM 554 N N . VAL A 1 70 ? -22.000 3.981 23.986 1.00 96.19 70 VAL A N 1
ATOM 555 C CA . VAL A 1 70 ? -22.441 2.975 24.967 1.00 96.19 70 VAL A CA 1
ATOM 556 C C . VAL A 1 70 ? -21.250 2.332 25.677 1.00 96.19 70 VAL A C 1
ATOM 558 O O . VAL A 1 70 ? -20.130 2.353 25.166 1.00 96.19 70 VAL A O 1
ATOM 561 N N . SER A 1 71 ? -21.478 1.759 26.865 1.00 92.81 71 SER A N 1
ATOM 562 C CA . SER A 1 71 ? -20.444 0.972 27.548 1.00 92.81 71 SER A CA 1
ATOM 563 C C . SER A 1 71 ? -20.216 -0.363 26.834 1.00 92.81 71 SER A C 1
ATOM 565 O O . SER A 1 71 ? -21.084 -0.862 26.115 1.00 92.81 71 SER A O 1
ATOM 567 N N . LYS A 1 72 ? -19.051 -0.975 27.071 1.00 89.19 72 LYS A N 1
ATOM 568 C CA . LYS A 1 72 ? -18.738 -2.321 26.571 1.00 89.19 72 LYS A CA 1
ATOM 569 C C . LYS A 1 72 ? -19.692 -3.392 27.109 1.00 89.19 72 LYS A C 1
ATOM 571 O O . LYS A 1 72 ? -19.875 -4.413 26.457 1.00 89.19 72 LYS A O 1
ATOM 576 N N . ASP A 1 73 ? -20.358 -3.165 28.241 1.00 89.88 73 ASP A N 1
ATOM 577 C CA . ASP A 1 73 ? -21.332 -4.117 28.799 1.00 89.88 73 ASP A CA 1
ATOM 578 C C . ASP A 1 73 ? -22.524 -4.317 27.858 1.00 89.88 73 ASP A C 1
ATOM 580 O O . ASP A 1 73 ? -22.997 -5.438 27.684 1.00 89.88 73 ASP A O 1
ATOM 584 N N . ALA A 1 74 ? -22.939 -3.256 27.154 1.00 88.12 74 ALA A N 1
ATOM 585 C CA . ALA A 1 74 ? -23.966 -3.335 26.112 1.00 88.12 74 ALA A CA 1
ATOM 586 C C . ALA A 1 74 ? -23.542 -4.215 24.917 1.00 88.12 74 ALA A C 1
ATOM 588 O O . ALA A 1 74 ? -24.383 -4.651 24.135 1.00 88.12 74 ALA A O 1
ATOM 589 N N . CYS A 1 75 ? -22.243 -4.489 24.792 1.00 87.31 75 CYS A N 1
ATOM 590 C CA . CYS A 1 75 ? -21.621 -5.324 23.771 1.00 87.31 75 CYS A CA 1
ATOM 591 C C . CYS A 1 75 ? -21.143 -6.682 24.323 1.00 87.31 75 CYS A C 1
ATOM 593 O O . CYS A 1 75 ? -20.482 -7.440 23.609 1.00 87.31 75 CYS A O 1
ATOM 595 N N . GLY A 1 76 ? -21.456 -7.018 25.580 1.00 84.88 76 GLY A N 1
ATOM 596 C CA . GLY A 1 76 ? -20.975 -8.238 26.233 1.00 84.88 76 GLY A CA 1
ATOM 597 C C . GLY A 1 76 ? -19.476 -8.232 26.555 1.00 84.88 76 GLY A C 1
ATOM 598 O O . GLY A 1 76 ? -18.862 -9.289 26.519 1.00 84.88 76 GLY A O 1
ATOM 599 N N . GLY A 1 77 ? -18.895 -7.061 26.837 1.00 84.31 77 GLY A N 1
ATOM 600 C CA . GLY A 1 77 ? -17.496 -6.885 27.256 1.00 84.31 77 GLY A CA 1
ATOM 601 C C . GLY A 1 77 ? -16.544 -6.400 26.156 1.00 84.31 77 GLY A C 1
ATOM 602 O O . GLY A 1 77 ? -15.484 -5.855 26.467 1.00 84.31 77 GLY A O 1
ATOM 603 N N . ASP A 1 78 ? -16.947 -6.501 24.889 1.00 86.69 78 ASP A N 1
ATOM 604 C CA . ASP A 1 78 ? -16.112 -6.165 23.730 1.00 86.69 78 ASP A CA 1
ATOM 605 C C . ASP A 1 78 ? -16.414 -4.777 23.150 1.00 86.69 78 ASP A C 1
ATOM 607 O O . ASP A 1 78 ? -17.450 -4.170 23.419 1.00 86.69 78 ASP A O 1
ATOM 611 N N . SER A 1 79 ? -15.519 -4.267 22.300 1.00 92.12 79 SER A N 1
ATOM 612 C CA . SER A 1 79 ? -15.836 -3.106 21.459 1.00 92.12 79 SER A CA 1
ATOM 613 C C . SER A 1 79 ? -16.787 -3.517 20.333 1.00 92.12 79 SER A C 1
ATOM 615 O O . SER A 1 79 ? -16.534 -4.496 19.626 1.00 92.12 79 SER A O 1
ATOM 617 N N . CYS A 1 80 ? -17.874 -2.771 20.142 1.00 95.69 80 CYS A N 1
ATOM 618 C CA . CYS A 1 80 ? -18.874 -3.079 19.123 1.00 95.69 80 CYS A CA 1
ATOM 619 C C . CYS A 1 80 ? -19.607 -1.831 18.624 1.00 95.69 80 CYS A C 1
ATOM 621 O O . CYS A 1 80 ? -19.564 -0.769 19.255 1.00 95.69 80 CYS A O 1
ATOM 623 N N . PHE A 1 81 ? -20.313 -1.984 17.503 1.00 97.69 81 PHE A N 1
ATOM 624 C CA . PHE A 1 81 ? -21.372 -1.065 17.099 1.00 97.69 81 PHE A CA 1
ATOM 625 C C . PHE A 1 81 ? -22.705 -1.794 16.932 1.00 97.69 81 PHE A C 1
ATOM 627 O O . PHE A 1 81 ? -22.756 -2.965 16.551 1.00 97.69 81 PHE A O 1
ATOM 634 N N . LEU A 1 82 ? -23.788 -1.076 17.222 1.00 96.81 82 LEU A N 1
ATOM 635 C CA . LEU A 1 82 ? -25.164 -1.523 17.084 1.00 96.81 82 LEU A CA 1
ATOM 636 C C . LEU A 1 82 ? -25.904 -0.586 16.134 1.00 96.81 82 LEU A C 1
ATOM 638 O O . LEU A 1 82 ? -25.784 0.633 16.250 1.00 96.81 82 LEU A O 1
ATOM 642 N N . ILE A 1 83 ? -26.694 -1.149 15.229 1.00 97.00 83 ILE A N 1
ATOM 643 C CA . ILE A 1 83 ? -27.522 -0.412 14.276 1.00 97.00 83 ILE A CA 1
ATOM 644 C C . ILE A 1 83 ? -28.967 -0.839 14.504 1.00 97.00 83 ILE A C 1
ATOM 646 O O . ILE A 1 83 ? -29.284 -2.023 14.409 1.00 97.00 83 ILE A O 1
ATOM 650 N N . ASN A 1 84 ? -29.855 0.107 14.794 1.00 95.12 84 ASN A N 1
ATOM 651 C CA . ASN A 1 84 ? -31.283 -0.163 14.949 1.00 95.12 84 ASN A CA 1
ATOM 652 C C . ASN A 1 84 ? -32.109 0.892 14.206 1.00 95.12 84 ASN A C 1
ATOM 654 O O . ASN A 1 84 ? -31.640 2.000 13.937 1.00 95.12 84 ASN A O 1
ATOM 658 N N . ASN A 1 85 ? -33.371 0.563 13.940 1.00 92.88 85 ASN A N 1
ATOM 659 C CA . ASN A 1 85 ? -34.358 1.560 13.537 1.00 92.88 85 ASN A CA 1
ATOM 660 C C . ASN A 1 85 ? -34.650 2.494 14.724 1.00 92.88 85 ASN A C 1
ATOM 662 O O . ASN A 1 85 ? -34.671 2.062 15.881 1.00 92.88 85 ASN A O 1
ATOM 666 N N . TYR A 1 86 ? -34.869 3.778 14.454 1.00 88.25 86 TYR A N 1
ATOM 667 C CA . TYR A 1 86 ? -35.248 4.735 15.485 1.00 88.25 86 TYR A CA 1
ATOM 668 C C . TYR A 1 86 ? -36.747 4.605 15.802 1.00 88.25 86 TYR A C 1
ATOM 670 O O . TYR A 1 86 ? -37.603 4.791 14.939 1.00 88.25 86 TYR A O 1
ATOM 678 N N . ASN A 1 87 ? -37.086 4.297 17.057 1.00 72.44 87 ASN A N 1
ATOM 679 C CA . ASN A 1 87 ? -38.464 4.043 17.491 1.00 72.44 87 ASN A CA 1
ATOM 680 C C . ASN A 1 87 ? -39.257 5.342 17.740 1.00 72.44 87 ASN A C 1
ATOM 682 O O . ASN A 1 87 ? -39.695 5.576 18.861 1.00 72.44 87 ASN A O 1
ATOM 686 N N . GLN A 1 88 ? -39.451 6.190 16.722 1.00 61.66 88 GLN A N 1
ATOM 687 C CA . GLN A 1 88 ? -40.489 7.235 16.713 1.00 61.66 88 GLN A CA 1
ATOM 688 C C . GLN A 1 88 ? -40.966 7.527 15.281 1.00 61.66 88 GLN A C 1
ATOM 690 O O . GLN A 1 88 ? -40.189 7.954 14.434 1.00 61.66 88 GLN A O 1
ATOM 695 N N . LEU A 1 89 ? -42.273 7.374 15.031 1.00 51.00 89 LEU A N 1
ATOM 696 C CA . LEU A 1 89 ? -42.960 7.823 13.810 1.00 51.00 89 LEU A CA 1
ATOM 697 C C . LEU A 1 89 ? -43.075 9.359 13.805 1.00 51.00 89 LEU A C 1
ATOM 699 O O . LEU A 1 89 ? -44.145 9.915 14.042 1.00 51.00 89 LEU A O 1
ATOM 703 N N . ARG A 1 90 ? -41.974 10.077 13.571 1.00 54.12 90 ARG A N 1
ATOM 704 C CA . ARG A 1 90 ? -42.024 11.499 13.200 1.00 54.12 90 ARG A CA 1
ATOM 705 C C . ARG A 1 90 ? -41.523 11.643 11.772 1.00 54.12 90 ARG A C 1
ATOM 707 O O . ARG A 1 90 ? -40.415 11.223 11.473 1.00 54.12 90 ARG A O 1
ATOM 714 N N . GLN A 1 91 ? -42.312 12.297 10.916 1.00 56.41 91 GLN A N 1
ATOM 715 C CA . GLN A 1 91 ? -41.950 12.575 9.516 1.00 56.41 91 GLN A CA 1
ATOM 716 C C . GLN A 1 91 ? -40.668 13.427 9.365 1.00 56.41 91 GLN A C 1
ATOM 718 O O . GLN A 1 91 ? -40.157 13.546 8.258 1.00 56.41 91 GLN A O 1
ATOM 723 N N . SER A 1 92 ? -40.140 14.008 10.454 1.00 61.75 92 SER A N 1
ATOM 724 C CA . SER A 1 92 ? -38.962 14.891 10.465 1.00 61.75 92 SER A CA 1
ATOM 725 C C . SER A 1 92 ? -37.886 14.507 11.504 1.00 61.75 92 SER A C 1
ATOM 727 O O . SER A 1 92 ? -37.158 15.384 11.970 1.00 61.75 92 SER A O 1
ATOM 729 N N . GLY A 1 93 ? -37.838 13.246 11.950 1.00 74.88 93 GLY A N 1
ATOM 730 C CA . GLY A 1 93 ? -36.891 12.757 12.967 1.00 74.88 93 GLY A CA 1
ATOM 731 C C . GLY A 1 93 ? -35.834 11.784 12.420 1.00 74.88 93 GLY A C 1
ATOM 732 O O . GLY A 1 93 ? -35.905 11.418 11.247 1.00 74.88 93 GLY A O 1
ATOM 733 N N . PRO A 1 94 ? -34.870 11.351 13.256 1.00 88.25 94 PRO A N 1
ATOM 734 C CA . PRO A 1 94 ? -33.905 10.321 12.876 1.00 88.25 94 PRO A CA 1
ATOM 735 C C . PRO A 1 94 ? -34.611 9.014 12.515 1.00 88.25 94 PRO A C 1
ATOM 737 O O . PRO A 1 94 ? -35.584 8.625 13.156 1.00 88.25 94 PRO A O 1
ATOM 740 N N . GLU A 1 95 ? -34.096 8.338 11.492 1.00 92.62 95 GLU A N 1
ATOM 741 C CA . GLU A 1 95 ? -34.605 7.063 10.977 1.00 92.62 95 GLU A CA 1
ATOM 742 C C . GLU A 1 95 ? -33.782 5.893 11.524 1.00 92.62 95 GLU A C 1
ATOM 744 O O . GLU A 1 95 ? -34.323 4.839 11.859 1.00 92.62 95 GLU A O 1
ATOM 749 N N . ILE A 1 96 ? -32.469 6.099 11.656 1.00 95.88 96 ILE A N 1
ATOM 750 C CA . ILE A 1 96 ? -31.498 5.091 12.080 1.00 95.88 96 ILE A CA 1
ATOM 751 C C . ILE A 1 96 ? -30.764 5.585 13.326 1.00 95.88 96 ILE A C 1
ATOM 753 O O . ILE A 1 96 ? -30.305 6.726 13.385 1.00 95.88 96 ILE A O 1
ATOM 757 N N . ILE A 1 97 ? -30.618 4.712 14.322 1.00 96.44 97 ILE A N 1
ATOM 758 C CA . ILE A 1 97 ? -29.739 4.940 15.471 1.00 96.44 97 ILE A CA 1
ATOM 759 C C . ILE A 1 97 ? -28.526 4.026 15.388 1.00 96.44 97 ILE A C 1
ATOM 761 O O . ILE A 1 97 ? -28.661 2.812 15.220 1.00 96.44 97 ILE A O 1
ATOM 765 N N . ILE A 1 98 ? -27.342 4.616 15.540 1.00 98.00 98 ILE A N 1
ATOM 766 C CA . ILE A 1 98 ? -26.075 3.893 15.606 1.00 98.00 98 ILE A CA 1
ATOM 767 C C . ILE A 1 98 ? -25.467 4.117 16.981 1.00 98.00 98 ILE A C 1
ATOM 769 O O . ILE A 1 98 ? -25.185 5.246 17.392 1.00 98.00 98 ILE A O 1
ATOM 773 N N . ARG A 1 99 ? -25.280 3.021 17.708 1.00 97.94 99 ARG A N 1
ATOM 774 C CA . ARG A 1 99 ? -24.616 3.010 19.008 1.00 97.94 99 ARG A CA 1
ATOM 775 C C . ARG A 1 99 ? -23.231 2.409 18.852 1.00 97.94 99 ARG A C 1
ATOM 777 O O . ARG A 1 99 ? -23.080 1.449 18.108 1.00 97.94 99 ARG A O 1
ATOM 784 N N . GLY A 1 100 ? -22.229 2.928 19.545 1.00 97.69 100 GLY A N 1
ATOM 785 C CA . GLY A 1 100 ? -20.878 2.370 19.485 1.00 97.69 100 GLY A CA 1
ATOM 786 C C . GLY A 1 100 ? -20.096 2.588 20.767 1.00 97.69 100 GLY A C 1
ATOM 787 O O . GLY A 1 100 ? -20.393 3.493 21.541 1.00 97.69 100 GLY A O 1
ATOM 788 N N . THR A 1 101 ? -19.084 1.758 21.001 1.00 96.12 101 THR A N 1
ATOM 789 C CA . THR A 1 101 ? -18.195 1.905 22.167 1.00 96.12 101 THR A CA 1
ATOM 790 C C . THR A 1 101 ? -17.233 3.089 22.056 1.00 96.12 101 THR A C 1
ATOM 792 O O . THR A 1 101 ? -16.731 3.579 23.070 1.00 96.12 101 THR A O 1
ATOM 795 N N . THR A 1 102 ? -16.978 3.560 20.834 1.00 96.44 102 THR A N 1
ATOM 796 C CA . THR A 1 102 ? -16.237 4.790 20.518 1.00 96.44 102 THR A CA 1
ATOM 797 C C . THR A 1 102 ? -16.830 5.472 19.287 1.00 96.44 102 THR A C 1
ATOM 799 O O . THR A 1 102 ? -17.659 4.888 18.582 1.00 96.44 102 THR A O 1
ATOM 802 N N . ALA A 1 103 ? -16.375 6.691 18.983 1.00 98.12 103 ALA A N 1
ATOM 803 C CA . ALA A 1 103 ? -16.744 7.359 17.736 1.00 98.12 103 ALA A CA 1
ATOM 804 C C . ALA A 1 103 ? -16.286 6.582 16.488 1.00 98.12 103 ALA A C 1
ATOM 806 O O . ALA A 1 103 ? -17.003 6.583 15.491 1.00 98.12 103 ALA A O 1
ATOM 807 N N . VAL A 1 104 ? -15.140 5.888 16.539 1.00 98.12 104 VAL A N 1
ATOM 808 C CA . VAL A 1 104 ? -14.688 4.991 15.459 1.00 98.12 104 VAL A CA 1
ATOM 809 C C . VAL A 1 104 ? -15.698 3.869 15.231 1.00 98.12 104 VAL A C 1
ATOM 811 O O . VAL A 1 104 ? -16.035 3.586 14.085 1.00 98.12 104 VAL A O 1
ATOM 814 N N . GLU A 1 105 ? -16.229 3.250 16.290 1.00 98.00 105 GLU A N 1
ATOM 815 C CA . GLU A 1 105 ? -17.277 2.231 16.139 1.00 98.00 105 GLU A CA 1
ATOM 816 C C . GLU A 1 105 ? -18.570 2.819 15.561 1.00 98.00 105 GLU A C 1
ATOM 818 O O . GLU A 1 105 ? -19.178 2.198 14.693 1.00 98.00 105 GLU A O 1
ATOM 823 N N . ILE A 1 106 ? -18.960 4.034 15.961 1.00 98.69 106 ILE A N 1
ATOM 824 C CA . ILE A 1 106 ? -20.116 4.729 15.372 1.00 98.69 106 ILE A CA 1
ATOM 825 C C . ILE A 1 106 ? -19.889 4.998 13.876 1.00 98.69 106 ILE A C 1
ATOM 827 O O . ILE A 1 106 ? -20.756 4.689 13.059 1.00 98.69 106 ILE A O 1
ATOM 831 N N . ALA A 1 107 ? -18.725 5.532 13.497 1.00 98.75 107 ALA A N 1
ATOM 832 C CA . ALA A 1 107 ? -18.376 5.801 12.103 1.00 98.75 107 ALA A CA 1
ATOM 833 C C . ALA A 1 107 ? -18.301 4.507 11.274 1.00 98.75 107 ALA A C 1
ATOM 835 O O . ALA A 1 107 ? -18.806 4.458 10.154 1.00 98.75 107 ALA A O 1
ATOM 836 N N . SER A 1 108 ? -17.756 3.430 11.840 1.00 98.56 108 SER A N 1
ATOM 837 C CA . SER A 1 108 ? -17.740 2.107 11.205 1.00 98.56 108 SER A CA 1
ATOM 838 C C . SER A 1 108 ? -19.148 1.547 11.028 1.00 98.56 108 SER A C 1
ATOM 840 O O . SER A 1 108 ? -19.455 0.999 9.975 1.00 98.56 108 SER A O 1
ATOM 842 N N . GLY A 1 109 ? -20.031 1.731 12.014 1.00 98.44 109 GLY A N 1
ATOM 843 C CA . GLY A 1 109 ? -21.442 1.364 11.912 1.00 98.44 109 GLY A CA 1
ATOM 844 C C . GLY A 1 109 ? -22.178 2.161 10.835 1.00 98.44 109 GLY A C 1
ATOM 845 O O . GLY A 1 109 ? -22.954 1.586 10.072 1.00 98.44 109 GLY A O 1
ATOM 846 N N . LEU A 1 110 ? -21.886 3.461 10.708 1.00 98.69 110 LEU A N 1
ATOM 847 C CA . LEU A 1 110 ? -22.389 4.295 9.613 1.00 98.69 110 LEU A CA 1
ATOM 848 C C . LEU A 1 110 ? -21.916 3.747 8.265 1.00 98.69 110 LEU A C 1
ATOM 850 O O . LEU A 1 110 ? -22.735 3.516 7.378 1.00 98.69 110 LEU A O 1
ATOM 854 N N . HIS A 1 111 ? -20.617 3.489 8.115 1.00 98.56 111 HIS A N 1
ATOM 855 C CA . HIS A 1 111 ? -20.066 2.920 6.889 1.00 98.56 111 HIS A CA 1
ATOM 856 C C . HIS A 1 111 ? -20.682 1.550 6.571 1.00 98.56 111 HIS A C 1
ATOM 858 O O . HIS A 1 111 ? -21.077 1.309 5.432 1.00 98.56 111 HIS A O 1
ATOM 864 N N . TRP A 1 112 ? -20.849 0.684 7.572 1.00 98.31 112 TRP A N 1
ATOM 865 C CA . TRP A 1 112 ? -21.474 -0.630 7.429 1.00 98.31 112 TRP A CA 1
ATOM 866 C C . TRP A 1 112 ? -22.920 -0.524 6.934 1.00 98.31 112 TRP A C 1
ATOM 868 O O . TRP A 1 112 ? -23.310 -1.236 6.008 1.00 98.31 112 TRP A O 1
ATOM 878 N N . TYR A 1 113 ? -23.706 0.395 7.501 1.00 98.19 113 TYR A N 1
ATOM 879 C CA . TYR A 1 113 ? -25.069 0.669 7.053 1.00 98.19 113 TYR A CA 1
ATOM 880 C C . TYR A 1 113 ? -25.097 1.171 5.605 1.00 98.19 113 TYR A C 1
ATOM 882 O O . TYR A 1 113 ? -25.794 0.609 4.759 1.00 98.19 113 TYR A O 1
ATOM 890 N N . LEU A 1 114 ? -24.286 2.184 5.292 1.00 98.06 114 LEU A N 1
ATOM 891 C CA . LEU A 1 114 ? -24.207 2.749 3.946 1.00 98.06 114 LEU A CA 1
ATOM 892 C C . LEU A 1 114 ? -23.792 1.691 2.913 1.00 98.06 114 LEU A C 1
ATOM 894 O O . LEU A 1 114 ? -24.371 1.626 1.829 1.00 98.06 114 LEU A O 1
ATOM 898 N N . LYS A 1 115 ? -22.853 0.814 3.272 1.00 96.69 115 LYS A N 1
ATOM 899 C CA . LYS A 1 115 ? -22.378 -0.294 2.442 1.00 96.69 115 LYS A CA 1
ATOM 900 C C . LYS A 1 115 ? -23.466 -1.343 2.200 1.00 96.69 115 LYS A C 1
ATOM 902 O O . LYS A 1 115 ? -23.764 -1.668 1.054 1.00 96.69 115 LYS A O 1
ATOM 907 N N . TYR A 1 116 ? -24.059 -1.888 3.260 1.00 95.75 116 TYR A N 1
ATOM 908 C CA . TYR A 1 116 ? -24.907 -3.080 3.162 1.00 95.75 116 TYR A CA 1
ATOM 909 C C . TYR A 1 116 ? -26.399 -2.794 2.947 1.00 95.75 116 TYR A C 1
ATOM 911 O O . TYR A 1 116 ? -27.083 -3.634 2.366 1.00 95.75 116 TYR A O 1
ATOM 919 N N . TRP A 1 117 ? -26.898 -1.625 3.359 1.00 95.88 117 TRP A N 1
ATOM 920 C CA . TRP A 1 117 ? -28.302 -1.229 3.186 1.00 95.88 117 TRP A CA 1
ATOM 921 C C . TRP A 1 117 ? -28.496 -0.205 2.072 1.00 95.88 117 TRP A C 1
ATOM 923 O O . TRP A 1 117 ? -29.452 -0.321 1.309 1.00 95.88 117 TRP A O 1
ATOM 933 N N . CYS A 1 118 ? -27.590 0.767 1.939 1.00 96.75 118 CYS A N 1
ATOM 934 C CA . CYS A 1 118 ? -27.713 1.818 0.923 1.00 96.75 118 CYS A CA 1
ATOM 935 C C . CYS A 1 118 ? -26.935 1.522 -0.366 1.00 96.75 118 CYS A C 1
ATOM 937 O O . CYS A 1 118 ? -27.062 2.262 -1.337 1.00 96.75 118 CYS A O 1
ATOM 939 N N . GLY A 1 119 ? -26.106 0.477 -0.390 1.00 96.38 119 GLY A N 1
ATOM 940 C CA . GLY A 1 119 ? -25.296 0.123 -1.554 1.00 96.38 119 GLY A CA 1
ATOM 941 C C . GLY A 1 119 ? -24.240 1.167 -1.934 1.00 96.38 119 GLY A C 1
ATOM 942 O O . GLY A 1 119 ? -23.864 1.226 -3.098 1.00 96.38 119 GLY A O 1
ATOM 943 N N . ALA A 1 120 ? -23.794 1.988 -0.982 1.00 97.44 120 ALA A N 1
ATOM 944 C CA . ALA A 1 120 ? -22.775 3.012 -1.189 1.00 97.44 120 ALA A CA 1
ATOM 945 C C . ALA A 1 120 ? -21.352 2.436 -1.088 1.00 97.44 120 ALA A C 1
ATOM 947 O O . ALA A 1 120 ? -21.128 1.349 -0.544 1.00 97.44 120 ALA A O 1
ATOM 948 N N . HIS A 1 121 ? -20.376 3.195 -1.577 1.00 97.75 121 HIS A N 1
ATOM 949 C CA . HIS A 1 121 ? -18.957 2.860 -1.534 1.00 97.75 121 HIS A CA 1
ATOM 950 C C . HIS A 1 121 ? -18.106 4.088 -1.195 1.00 97.75 121 HIS A C 1
ATOM 952 O O . HIS A 1 121 ? -18.337 5.183 -1.710 1.00 97.75 121 HIS A O 1
ATOM 958 N N . ILE A 1 122 ? -17.098 3.901 -0.343 1.00 97.19 122 ILE A N 1
ATOM 959 C CA . ILE A 1 122 ? -16.222 4.971 0.137 1.00 97.19 122 ILE A CA 1
ATOM 960 C C . ILE A 1 122 ? -14.766 4.542 -0.061 1.00 97.19 122 ILE A C 1
ATOM 962 O O . ILE A 1 122 ? -14.304 3.592 0.568 1.00 97.19 122 ILE A O 1
ATOM 966 N N . SER A 1 123 ? -14.034 5.264 -0.911 1.00 96.12 123 SER A N 1
ATOM 967 C CA . SER A 1 123 ? -12.597 5.070 -1.143 1.00 96.12 123 SER A CA 1
ATOM 968 C C . SER A 1 123 ? -11.859 6.410 -1.197 1.00 96.12 123 SER A C 1
ATOM 970 O O . SER A 1 123 ? -12.482 7.471 -1.094 1.00 96.12 123 SER A O 1
ATOM 972 N N . TRP A 1 124 ? -10.532 6.378 -1.341 1.00 96.94 124 TRP A N 1
ATOM 973 C CA . TRP A 1 124 ? -9.740 7.596 -1.499 1.00 96.94 124 TRP A CA 1
ATOM 974 C C . TRP A 1 124 ? -10.179 8.389 -2.733 1.00 96.94 124 TRP A C 1
ATOM 976 O O . TRP A 1 124 ? -10.545 7.827 -3.768 1.00 96.94 124 TRP A O 1
ATOM 986 N N . ALA A 1 125 ? -10.076 9.719 -2.659 1.00 93.31 125 ALA A N 1
ATOM 987 C CA . ALA A 1 125 ? -10.373 10.593 -3.796 1.00 93.31 125 ALA A CA 1
ATOM 988 C C . ALA A 1 125 ? -9.569 10.195 -5.045 1.00 93.31 125 ALA A C 1
ATOM 990 O O . ALA A 1 125 ? -10.124 10.150 -6.141 1.00 93.31 125 ALA A O 1
ATOM 991 N N . LYS A 1 126 ? -8.298 9.812 -4.850 1.00 94.00 126 LYS A N 1
ATOM 992 C CA . LYS A 1 126 ? -7.389 9.394 -5.921 1.00 94.00 126 LYS A CA 1
ATOM 993 C C . LYS A 1 126 ? -7.730 8.031 -6.546 1.00 94.00 126 LYS A C 1
ATOM 995 O O . LYS A 1 126 ? -7.178 7.685 -7.577 1.00 94.00 126 LYS A O 1
ATOM 1000 N N . THR A 1 127 ? -8.660 7.267 -5.970 1.00 95.94 127 THR A N 1
ATOM 1001 C CA . THR A 1 127 ? -9.145 5.986 -6.520 1.00 95.94 127 THR A CA 1
ATOM 1002 C C . THR A 1 127 ? -10.562 6.095 -7.092 1.00 95.94 127 THR A C 1
ATOM 1004 O O . THR A 1 127 ? -11.352 5.149 -7.019 1.00 95.94 127 THR A O 1
ATOM 1007 N N . GLY A 1 128 ? -10.916 7.279 -7.605 1.00 92.12 128 GLY A N 1
ATOM 1008 C CA . GLY A 1 128 ? -12.255 7.604 -8.108 1.00 92.12 128 GLY A CA 1
ATOM 1009 C C . GLY A 1 128 ? -13.247 8.066 -7.033 1.00 92.12 128 GLY A C 1
ATOM 1010 O O . GLY A 1 128 ? -14.381 8.409 -7.366 1.00 92.12 128 GLY A O 1
ATOM 1011 N N . GLY A 1 129 ? -12.825 8.124 -5.764 1.00 94.12 129 GLY A N 1
ATOM 1012 C CA . GLY A 1 129 ? -13.580 8.719 -4.664 1.00 94.12 129 GLY A CA 1
ATOM 1013 C C . GLY A 1 129 ? -14.721 7.856 -4.136 1.00 94.12 129 GLY A C 1
ATOM 1014 O O . GLY A 1 129 ? -14.568 6.659 -3.885 1.00 94.12 129 GLY A O 1
ATOM 1015 N N . ILE A 1 130 ? -15.860 8.498 -3.895 1.00 95.31 130 ILE A N 1
ATOM 1016 C CA . ILE A 1 130 ? -17.020 7.891 -3.241 1.00 95.31 130 ILE A CA 1
ATOM 1017 C C . ILE A 1 130 ? -18.174 7.716 -4.230 1.00 95.31 130 ILE A C 1
ATOM 1019 O O . ILE A 1 130 ? -18.393 8.548 -5.110 1.00 95.31 130 ILE A O 1
ATOM 1023 N N . GLN A 1 131 ? -18.955 6.660 -4.038 1.00 96.12 131 GLN A N 1
ATOM 1024 C CA . GLN A 1 131 ? -20.259 6.472 -4.656 1.00 96.12 131 GLN A CA 1
ATOM 1025 C C . GLN A 1 131 ? -21.292 6.506 -3.529 1.00 96.12 131 GLN A C 1
ATOM 1027 O O . GLN A 1 131 ? -21.317 5.634 -2.669 1.00 96.12 131 GLN A O 1
ATOM 1032 N N . ILE A 1 132 ? -22.111 7.556 -3.504 1.00 95.75 132 ILE A N 1
ATOM 1033 C CA . ILE A 1 132 ? -23.162 7.753 -2.488 1.00 95.75 132 ILE A CA 1
ATOM 1034 C C . ILE A 1 132 ? -24.525 8.068 -3.112 1.00 95.75 132 ILE A C 1
ATOM 1036 O O . ILE A 1 132 ? -25.500 8.291 -2.404 1.00 95.75 132 ILE A O 1
ATOM 1040 N N . ALA A 1 133 ? -24.622 8.066 -4.444 1.00 93.19 133 ALA A N 1
ATOM 1041 C CA . ALA A 1 133 ? -25.863 8.374 -5.154 1.00 93.19 133 ALA A CA 1
ATOM 1042 C C . ALA A 1 133 ? -26.967 7.326 -4.923 1.00 93.19 133 ALA A C 1
ATOM 1044 O O . ALA A 1 133 ? -28.133 7.596 -5.190 1.00 93.19 133 ALA A O 1
ATOM 1045 N N . SER A 1 134 ? -26.606 6.135 -4.434 1.00 94.75 134 SER A N 1
ATOM 1046 C CA . SER A 1 134 ? -27.551 5.085 -4.055 1.00 94.75 134 SER A CA 1
ATOM 1047 C C . SER A 1 134 ? -28.176 5.304 -2.672 1.00 94.75 134 SER A C 1
ATOM 1049 O O . SER A 1 134 ? -29.150 4.630 -2.344 1.00 94.75 134 SER A O 1
ATOM 1051 N N . VAL A 1 135 ? -27.649 6.234 -1.864 1.00 96.69 135 VAL A N 1
ATOM 1052 C CA . VAL A 1 135 ? -28.198 6.561 -0.543 1.00 96.69 135 VAL A CA 1
ATOM 1053 C C . VAL A 1 135 ? -29.545 7.273 -0.721 1.00 96.69 135 VAL A C 1
ATOM 1055 O O . VAL A 1 135 ? -29.580 8.354 -1.317 1.00 96.69 135 VAL A O 1
ATOM 1058 N N . PRO A 1 136 ? -30.663 6.712 -0.215 1.00 95.88 136 PRO A N 1
ATOM 1059 C CA . PRO A 1 136 ? -31.971 7.346 -0.348 1.00 95.88 136 PRO A CA 1
ATOM 1060 C C . PRO A 1 136 ? -32.037 8.706 0.344 1.00 95.88 136 PRO A C 1
ATOM 1062 O O . PRO A 1 136 ? -31.262 8.996 1.255 1.00 95.88 136 PRO A O 1
ATOM 1065 N N . LYS A 1 137 ? -32.983 9.550 -0.075 1.00 94.44 137 LYS A N 1
ATOM 1066 C CA . LYS A 1 137 ? -33.223 10.848 0.569 1.00 94.44 137 LYS A CA 1
ATOM 1067 C C . LYS A 1 137 ? -33.633 10.661 2.042 1.00 94.44 137 LYS A C 1
ATOM 1069 O O . LYS A 1 137 ? -34.211 9.620 2.365 1.00 94.44 137 LYS A O 1
ATOM 1074 N N . PRO A 1 138 ? -33.389 11.663 2.907 1.00 92.94 138 PRO A N 1
ATOM 1075 C CA . PRO A 1 138 ? -33.928 11.672 4.265 1.00 92.94 138 PRO A CA 1
ATOM 1076 C C . PRO A 1 138 ? -35.433 11.367 4.281 1.00 92.94 138 PRO A C 1
ATOM 1078 O O . PRO A 1 138 ? -36.182 11.907 3.466 1.00 92.94 138 PRO A O 1
ATOM 1081 N N . GLY A 1 139 ? -35.862 10.490 5.184 1.00 89.50 139 GLY A N 1
ATOM 1082 C CA . GLY A 1 139 ? -37.229 9.969 5.287 1.00 89.50 139 GLY A CA 1
ATOM 1083 C C . GLY A 1 139 ? -37.507 8.726 4.430 1.00 89.50 139 GLY A C 1
ATOM 1084 O O . GLY A 1 139 ? -38.653 8.289 4.336 1.00 89.50 139 GLY A O 1
ATOM 1085 N N . SER A 1 140 ? -36.506 8.183 3.737 1.00 93.19 140 SER A N 1
ATOM 1086 C CA . SER A 1 140 ? -36.628 6.978 2.902 1.00 93.19 140 SER A CA 1
ATOM 1087 C C . SER A 1 140 ? -35.451 6.014 3.070 1.00 93.19 140 SER A C 1
ATOM 1089 O O . SER A 1 140 ? -35.195 5.194 2.184 1.00 93.19 140 SER A O 1
ATOM 1091 N N . LEU A 1 141 ? -34.706 6.112 4.174 1.00 94.44 141 LEU A N 1
ATOM 1092 C CA . LEU A 1 141 ? -33.583 5.222 4.436 1.00 94.44 141 LEU A CA 1
ATOM 1093 C C . LEU A 1 141 ? -34.066 3.772 4.656 1.00 94.44 141 LEU A C 1
ATOM 1095 O O . LEU A 1 141 ? -35.096 3.556 5.301 1.00 94.44 141 LEU A O 1
ATOM 1099 N N . PRO A 1 142 ? -33.355 2.748 4.136 1.00 94.25 142 PRO A N 1
ATOM 1100 C CA . PRO A 1 142 ? -33.798 1.362 4.260 1.00 94.25 142 PRO A CA 1
ATOM 1101 C C . PRO A 1 142 ? -33.812 0.897 5.721 1.00 94.25 142 PRO A C 1
ATOM 1103 O O . PRO A 1 142 ? -32.770 0.830 6.376 1.00 94.25 142 PRO A O 1
ATOM 1106 N N . LEU A 1 143 ? -34.990 0.534 6.224 1.00 91.06 143 LEU A N 1
ATOM 1107 C CA . LEU A 1 143 ? -35.140 0.024 7.586 1.00 91.06 143 LEU A CA 1
ATOM 1108 C C . LEU A 1 143 ? -34.547 -1.385 7.722 1.00 91.06 143 LEU A C 1
ATOM 1110 O O . LEU A 1 143 ? -34.618 -2.214 6.807 1.00 91.06 143 LEU A O 1
ATOM 1114 N N . LEU A 1 144 ? -33.982 -1.673 8.892 1.00 91.12 144 LEU A N 1
ATOM 1115 C CA . LEU A 1 144 ? -33.509 -3.005 9.248 1.00 91.12 144 LEU A CA 1
ATOM 1116 C C . LEU A 1 144 ? -34.713 -3.926 9.490 1.00 91.12 144 LEU A C 1
ATOM 1118 O O . LEU A 1 144 ? -35.715 -3.503 10.069 1.00 91.12 144 LEU A O 1
ATOM 1122 N N . LYS A 1 145 ? -34.612 -5.183 9.046 1.00 80.88 145 LYS A N 1
ATOM 1123 C CA . LYS A 1 145 ? -35.583 -6.235 9.376 1.00 80.88 145 LYS A CA 1
ATOM 1124 C C . LYS A 1 145 ? -35.224 -6.772 10.779 1.00 80.88 145 LYS A C 1
ATOM 1126 O O . LYS A 1 145 ? -34.063 -7.108 10.990 1.00 80.88 145 LYS A O 1
ATOM 1131 N N . ASP A 1 146 ? -36.188 -6.808 11.705 1.00 70.69 146 ASP A N 1
ATOM 1132 C CA . ASP A 1 146 ? -36.100 -7.319 13.098 1.00 70.69 146 ASP A CA 1
ATOM 1133 C C . ASP A 1 146 ? -35.312 -6.458 14.132 1.00 70.69 146 ASP A C 1
ATOM 1135 O O . ASP A 1 146 ? -35.289 -5.231 14.027 1.00 70.69 146 ASP A O 1
ATOM 1139 N N . GLU A 1 147 ? -34.733 -7.083 15.179 1.00 78.19 147 GLU A N 1
ATOM 1140 C CA . GLU A 1 147 ? -34.177 -6.484 16.424 1.00 78.19 147 GLU A CA 1
ATOM 1141 C C . GLU A 1 147 ? -32.953 -5.550 16.238 1.00 78.19 147 GLU A C 1
ATOM 1143 O O . GLU A 1 147 ? -32.455 -4.962 17.201 1.00 78.19 147 GLU A O 1
ATOM 1148 N N . GLY A 1 148 ? -32.488 -5.349 15.002 1.00 87.44 148 GLY A N 1
ATOM 1149 C CA . GLY A 1 148 ? -31.282 -4.590 14.650 1.00 87.44 148 GLY A CA 1
ATOM 1150 C C . GLY A 1 148 ? -30.027 -5.456 14.502 1.00 87.44 148 GLY A C 1
ATOM 1151 O O . GLY A 1 148 ? -30.074 -6.679 14.591 1.00 87.44 148 GLY A O 1
ATOM 1152 N N . LEU A 1 149 ? -28.891 -4.817 14.219 1.00 94.12 149 LEU A N 1
ATOM 1153 C CA . LEU A 1 149 ? -27.601 -5.466 13.968 1.00 94.12 149 LEU A CA 1
ATOM 1154 C C . LEU A 1 149 ? -26.610 -5.127 15.081 1.00 94.12 149 LEU A C 1
ATOM 1156 O O . LEU A 1 149 ? -26.456 -3.957 15.417 1.00 94.12 149 LEU A O 1
ATOM 1160 N N . ILE A 1 150 ? -25.877 -6.124 15.576 1.00 94.56 150 ILE A N 1
ATOM 1161 C CA . ILE A 1 150 ? -24.716 -5.937 16.455 1.00 94.56 150 ILE A CA 1
ATOM 1162 C C . ILE A 1 150 ? -23.490 -6.518 15.756 1.00 94.56 150 ILE A C 1
ATOM 1164 O O . ILE A 1 150 ? -23.505 -7.679 15.351 1.00 94.56 150 ILE A O 1
ATOM 1168 N N . VAL A 1 151 ? -22.425 -5.725 15.632 1.00 96.12 151 VAL A N 1
ATOM 1169 C CA . VAL A 1 151 ? -21.136 -6.168 15.086 1.00 96.12 151 VAL A CA 1
ATOM 1170 C C . VAL A 1 151 ? -20.053 -5.921 16.124 1.00 96.12 151 VAL A C 1
ATOM 1172 O O . VAL A 1 151 ? -19.753 -4.775 16.469 1.00 96.12 151 VAL A O 1
ATOM 1175 N N . LYS A 1 152 ? -19.476 -7.009 16.635 1.00 95.06 152 LYS A N 1
ATOM 1176 C CA . LYS A 1 152 ? -18.369 -6.983 17.595 1.00 95.06 152 LYS A CA 1
ATOM 1177 C C . LYS A 1 152 ? -17.028 -7.028 16.878 1.00 95.06 152 LYS A C 1
ATOM 1179 O O . LYS A 1 152 ? -16.915 -7.576 15.783 1.00 95.06 152 LYS A O 1
ATOM 1184 N N . ARG A 1 153 ? -16.001 -6.477 17.518 1.00 93.44 153 ARG A N 1
ATOM 1185 C CA . ARG A 1 153 ? -14.617 -6.666 17.090 1.00 93.44 153 ARG A CA 1
ATOM 1186 C C . ARG A 1 153 ? -14.058 -7.964 17.681 1.00 93.44 153 ARG A C 1
ATOM 1188 O O . ARG A 1 153 ? -14.034 -8.071 18.903 1.00 93.44 153 ARG A O 1
ATOM 1195 N N . PRO A 1 154 ? -13.544 -8.899 16.861 1.00 92.88 154 PRO A N 1
ATOM 1196 C CA . PRO A 1 154 ? -12.872 -10.101 17.368 1.00 92.88 154 PRO A CA 1
ATOM 1197 C C . PRO A 1 154 ? -11.553 -9.788 18.089 1.00 92.88 154 PRO A C 1
ATOM 1199 O O . PRO A 1 154 ? -11.109 -10.534 18.954 1.00 92.88 154 PRO A O 1
ATOM 1202 N N . VAL A 1 155 ? -10.910 -8.677 17.719 1.00 91.31 155 VAL A N 1
ATOM 1203 C CA . VAL A 1 155 ? -9.650 -8.209 18.301 1.00 91.31 155 VAL A CA 1
ATOM 1204 C C . VAL A 1 155 ? -9.723 -6.713 18.614 1.00 91.31 155 VAL A C 1
ATOM 1206 O O . VAL A 1 155 ? -10.392 -5.964 17.898 1.00 91.31 155 VAL A O 1
ATOM 1209 N N . PRO A 1 156 ? -9.040 -6.235 19.667 1.00 90.81 156 PRO A N 1
ATOM 1210 C CA . PRO A 1 156 ? -9.193 -4.858 20.130 1.00 90.81 156 PRO A CA 1
ATOM 1211 C C . PRO A 1 156 ? -8.564 -3.812 19.201 1.00 90.81 156 PRO A C 1
ATOM 1213 O O . PRO A 1 156 ? -9.027 -2.668 19.192 1.00 90.81 156 PRO A O 1
ATOM 1216 N N . TRP A 1 157 ? -7.531 -4.170 18.429 1.00 93.31 157 TRP A N 1
ATOM 1217 C CA . TRP A 1 157 ? -6.776 -3.215 17.617 1.00 93.31 157 TRP A CA 1
ATOM 1218 C C . TRP A 1 157 ? -6.994 -3.386 16.116 1.00 93.31 157 TRP A C 1
ATOM 1220 O O . TRP A 1 157 ? -6.881 -4.482 15.572 1.00 93.31 157 TRP A O 1
ATOM 1230 N N . ASN A 1 158 ? -7.240 -2.262 15.446 1.00 97.00 158 ASN A N 1
ATOM 1231 C CA . ASN A 1 158 ? -7.157 -2.126 14.001 1.00 97.00 158 ASN A CA 1
ATOM 1232 C C . ASN A 1 158 ? -6.122 -1.045 13.665 1.00 97.00 158 ASN A C 1
ATOM 1234 O O . ASN A 1 158 ? -6.359 0.152 13.882 1.00 97.00 158 ASN A O 1
ATOM 1238 N N . TYR A 1 159 ? -4.955 -1.491 13.215 1.00 98.19 159 TYR A N 1
ATOM 1239 C CA . TYR A 1 159 ? -3.773 -0.672 12.978 1.00 98.19 159 TYR A CA 1
ATOM 1240 C C . TYR A 1 159 ? -3.726 -0.127 11.549 1.00 98.19 159 TYR A C 1
ATOM 1242 O O . TYR A 1 159 ? -4.137 -0.795 10.600 1.00 98.19 159 TYR A O 1
ATOM 1250 N N . TYR A 1 160 ? -3.172 1.072 11.381 1.00 98.12 160 TYR A N 1
ATOM 1251 C CA . TYR A 1 160 ? -2.975 1.656 10.060 1.00 98.12 160 TYR A CA 1
ATOM 1252 C C . TYR A 1 160 ? -1.667 2.437 9.954 1.00 98.12 160 TYR A C 1
ATOM 1254 O O . TYR A 1 160 ? -1.310 3.183 10.875 1.00 98.12 160 TYR A O 1
ATOM 1262 N N . GLN A 1 161 ? -1.091 2.343 8.748 1.00 94.56 161 GLN A N 1
ATOM 1263 C CA . GLN A 1 161 ? 0.082 3.022 8.190 1.00 94.56 161 GLN A CA 1
ATOM 1264 C C . GLN A 1 161 ? 1.391 2.252 8.371 1.00 94.56 161 GLN A C 1
ATOM 1266 O O . GLN A 1 161 ? 1.625 1.602 9.379 1.00 94.56 161 GLN A O 1
ATOM 1271 N N . ASN A 1 162 ? 2.281 2.386 7.394 1.00 95.50 162 ASN A N 1
ATOM 1272 C CA . ASN A 1 162 ? 3.703 2.116 7.548 1.00 95.50 162 ASN A CA 1
ATOM 1273 C C . ASN A 1 162 ? 4.420 3.418 7.928 1.00 95.50 162 ASN A C 1
ATOM 1275 O O . ASN A 1 162 ? 3.961 4.518 7.609 1.00 95.50 162 ASN A O 1
ATOM 1279 N N . VAL A 1 163 ? 5.602 3.319 8.530 1.00 91.88 163 VAL A N 1
ATOM 1280 C CA . VAL A 1 163 ? 6.465 4.491 8.726 1.00 91.88 163 VAL A CA 1
ATOM 1281 C C . VAL A 1 163 ? 6.830 5.146 7.385 1.00 91.88 163 VAL A C 1
ATOM 1283 O O . VAL A 1 163 ? 6.872 6.377 7.300 1.00 91.88 163 VAL A O 1
ATOM 1286 N N . VAL A 1 164 ? 6.999 4.357 6.313 1.00 95.31 164 VAL A N 1
ATOM 1287 C CA . VAL A 1 164 ? 7.342 4.878 4.975 1.00 95.31 164 VAL A CA 1
ATOM 1288 C C . VAL A 1 164 ? 6.163 5.471 4.199 1.00 95.31 164 VAL A C 1
ATOM 1290 O O . VAL A 1 164 ? 6.393 6.285 3.303 1.00 95.31 164 VAL A O 1
ATOM 1293 N N . THR A 1 165 ? 4.911 5.214 4.605 1.00 97.12 165 THR A N 1
ATOM 1294 C CA . THR A 1 165 ? 3.730 5.871 4.004 1.00 97.12 165 THR A CA 1
ATOM 1295 C C . THR A 1 165 ? 3.776 7.387 4.174 1.00 97.12 165 THR A C 1
ATOM 1297 O O . THR A 1 165 ? 3.330 8.139 3.303 1.00 97.12 165 THR A O 1
ATOM 1300 N N . SER A 1 166 ? 4.414 7.855 5.255 1.00 94.44 166 SER A N 1
ATOM 1301 C CA . SER A 1 166 ? 4.653 9.282 5.486 1.00 94.44 166 SER A CA 1
ATOM 1302 C C . SER A 1 166 ? 5.505 9.947 4.401 1.00 94.44 166 SER A C 1
ATOM 1304 O O . SER A 1 166 ? 5.312 11.129 4.132 1.00 94.44 166 SER A O 1
ATOM 1306 N N . SER A 1 167 ? 6.387 9.188 3.748 1.00 96.38 167 SER A N 1
ATOM 1307 C CA . SER A 1 167 ? 7.234 9.656 2.655 1.00 96.38 167 SER A CA 1
ATOM 1308 C C . SER A 1 167 ? 6.565 9.460 1.296 1.00 96.38 167 SER A C 1
ATOM 1310 O O . SER A 1 167 ? 6.491 10.414 0.528 1.00 96.38 167 SER A O 1
ATOM 1312 N N . TYR A 1 168 ? 6.055 8.266 0.986 1.00 97.69 168 TYR A N 1
ATOM 1313 C CA . TYR A 1 168 ? 5.544 7.960 -0.359 1.00 97.69 168 TYR A CA 1
ATOM 1314 C C . TYR A 1 168 ? 4.133 8.476 -0.648 1.00 97.69 168 TYR A C 1
ATOM 1316 O O . TYR A 1 168 ? 3.700 8.470 -1.800 1.00 97.69 168 TYR A O 1
ATOM 1324 N N . SER A 1 169 ? 3.387 8.899 0.375 1.00 96.75 169 SER A N 1
ATOM 1325 C CA . SER A 1 169 ? 2.014 9.380 0.197 1.00 96.75 169 SER A CA 1
ATOM 1326 C C . SER A 1 169 ? 1.763 10.710 0.897 1.00 96.75 169 SER A C 1
ATOM 1328 O O . SER A 1 169 ? 1.307 11.646 0.242 1.00 96.75 169 SER A O 1
ATOM 1330 N N . TYR A 1 170 ? 2.069 10.822 2.194 1.00 94.12 170 TYR A N 1
ATOM 1331 C CA . TYR A 1 170 ? 1.579 11.939 3.022 1.00 94.12 170 TYR A CA 1
ATOM 1332 C C . TYR A 1 170 ? 2.447 13.197 3.004 1.00 94.12 170 TYR A C 1
ATOM 1334 O O . TYR A 1 170 ? 1.988 14.244 3.454 1.00 94.12 170 TYR A O 1
ATOM 1342 N N . VAL A 1 171 ? 3.690 13.112 2.523 1.00 97.06 171 VAL A N 1
ATOM 1343 C CA . VAL A 1 171 ? 4.696 14.178 2.678 1.00 97.06 171 VAL A CA 1
ATOM 1344 C C . VAL A 1 171 ? 4.206 15.547 2.193 1.00 97.06 171 VAL A C 1
ATOM 1346 O O . VAL A 1 171 ? 4.522 16.562 2.806 1.00 97.06 171 VAL A O 1
ATOM 1349 N N . TRP A 1 172 ? 3.383 15.582 1.143 1.00 97.50 172 TRP A N 1
ATOM 1350 C CA . TRP A 1 172 ? 2.868 16.826 0.565 1.00 97.50 172 TRP A CA 1
ATOM 1351 C C . TRP A 1 172 ? 1.413 17.134 0.930 1.00 97.50 172 TRP A C 1
ATOM 1353 O O . TRP A 1 172 ? 0.742 17.882 0.221 1.00 97.50 172 TRP A O 1
ATOM 1363 N N . TRP A 1 173 ? 0.883 16.527 1.992 1.00 97.12 173 TRP A N 1
ATOM 1364 C CA . TRP A 1 173 ? -0.506 16.727 2.398 1.00 97.12 173 TRP A CA 1
ATOM 1365 C C . TRP A 1 173 ? -0.658 17.931 3.322 1.00 97.12 173 TRP A C 1
ATOM 1367 O O . TRP A 1 173 ? 0.095 18.105 4.280 1.00 97.12 173 TRP A O 1
ATOM 1377 N N . ASP A 1 174 ? -1.691 18.724 3.061 1.00 96.19 174 ASP A N 1
ATOM 1378 C CA . ASP A 1 174 ? -2.195 19.732 3.985 1.00 96.19 174 ASP A CA 1
ATOM 1379 C C . ASP A 1 174 ? -3.267 19.139 4.920 1.00 96.19 174 ASP A C 1
ATOM 1381 O O . ASP A 1 174 ? -3.581 17.943 4.887 1.00 96.19 174 ASP A O 1
ATOM 1385 N N . TRP A 1 175 ? -3.826 19.985 5.789 1.00 97.44 175 TRP A N 1
ATOM 1386 C CA . TRP A 1 175 ? -4.872 19.571 6.723 1.00 97.44 175 TRP A CA 1
ATOM 1387 C C . TRP A 1 175 ? -6.131 19.060 6.022 1.00 97.44 175 TRP A C 1
ATOM 1389 O O . TRP A 1 175 ? -6.735 18.108 6.502 1.00 97.44 175 TRP A O 1
ATOM 1399 N N . GLU A 1 176 ? -6.525 19.642 4.887 1.00 96.50 176 GLU A N 1
ATOM 1400 C CA . GLU A 1 176 ? -7.746 19.230 4.189 1.00 96.50 176 GLU A CA 1
ATOM 1401 C C . GLU A 1 176 ? -7.650 17.767 3.742 1.00 96.50 176 GLU A C 1
ATOM 1403 O O . GLU A 1 176 ? -8.605 16.996 3.877 1.00 96.50 176 GLU A O 1
ATOM 1408 N N . LYS A 1 177 ? -6.476 17.359 3.243 1.00 96.25 177 LYS A N 1
ATOM 1409 C CA . LYS A 1 177 ? -6.252 15.967 2.854 1.00 96.25 177 LYS A CA 1
ATOM 1410 C C . LYS A 1 177 ? -6.140 15.040 4.069 1.00 96.25 177 LYS A C 1
ATOM 1412 O O . LYS A 1 177 ? -6.732 13.962 4.055 1.00 96.25 177 LYS A O 1
ATOM 1417 N N . TRP A 1 178 ? -5.479 15.477 5.142 1.00 97.94 178 TRP A N 1
ATOM 1418 C CA . TRP A 1 178 ? -5.422 14.723 6.400 1.00 97.94 178 TRP A CA 1
ATOM 1419 C C . TRP A 1 178 ? -6.787 14.551 7.075 1.00 97.94 178 TRP A C 1
ATOM 1421 O O . TRP A 1 178 ? -7.054 13.483 7.617 1.00 97.94 178 TRP A O 1
ATOM 1431 N N . GLU A 1 179 ? -7.672 15.549 7.031 1.00 98.25 179 GLU A N 1
ATOM 1432 C CA . GLU A 1 179 ? -9.019 15.444 7.601 1.00 98.25 179 GLU A CA 1
ATOM 1433 C C . GLU A 1 179 ? -9.829 14.350 6.895 1.00 98.25 179 GLU A C 1
ATOM 1435 O O . GLU A 1 179 ? -10.438 13.512 7.560 1.00 98.25 179 GLU A O 1
ATOM 1440 N N . LYS A 1 180 ? -9.766 14.301 5.557 1.00 97.69 180 LYS A N 1
ATOM 1441 C CA . LYS A 1 180 ? -10.405 13.240 4.761 1.00 97.69 180 LYS A CA 1
ATOM 1442 C C . LYS A 1 180 ? -9.824 11.863 5.077 1.00 97.69 180 LYS A C 1
ATOM 1444 O O . LYS A 1 180 ? -10.574 10.893 5.149 1.00 97.69 180 LYS A O 1
ATOM 1449 N N . GLU A 1 181 ? -8.515 11.776 5.294 1.00 98.19 181 GLU A N 1
ATOM 1450 C CA . GLU A 1 181 ? -7.874 10.513 5.657 1.00 98.19 181 GLU A CA 1
ATOM 1451 C C . GLU A 1 181 ? -8.287 10.044 7.055 1.00 98.19 181 GLU A C 1
ATOM 1453 O O . GLU A 1 181 ? -8.593 8.871 7.236 1.00 98.19 181 GLU A O 1
ATOM 1458 N N . VAL A 1 182 ? -8.353 10.938 8.045 1.00 98.56 182 VAL A N 1
ATOM 1459 C CA . VAL A 1 182 ? -8.789 10.578 9.404 1.00 98.56 182 VAL A CA 1
ATOM 1460 C C . VAL A 1 182 ? -10.276 10.193 9.431 1.00 98.56 182 VAL A C 1
ATOM 1462 O O . VAL A 1 182 ? -10.658 9.266 10.149 1.00 98.56 182 VAL A O 1
ATOM 1465 N N . ASP A 1 183 ? -11.112 10.828 8.608 1.00 98.56 183 ASP A N 1
ATOM 1466 C CA . ASP A 1 183 ? -12.502 10.405 8.412 1.00 98.56 183 ASP A CA 1
ATOM 1467 C C . ASP A 1 183 ? -12.580 9.009 7.784 1.00 98.56 183 ASP A C 1
ATOM 1469 O O . ASP A 1 183 ? -13.313 8.148 8.276 1.00 98.56 183 ASP A O 1
ATOM 1473 N N . TRP A 1 184 ? -11.790 8.754 6.735 1.00 98.44 184 TRP A N 1
ATOM 1474 C CA . TRP A 1 184 ? -11.695 7.434 6.116 1.00 98.44 184 TRP A CA 1
ATOM 1475 C C . TRP A 1 184 ? -11.222 6.383 7.127 1.00 98.44 184 TRP A C 1
ATOM 1477 O O . TRP A 1 184 ? -11.867 5.347 7.260 1.00 98.44 184 TRP A O 1
ATOM 1487 N N . MET A 1 185 ? -10.188 6.674 7.923 1.00 98.69 185 MET A N 1
ATOM 1488 C CA . MET A 1 185 ? -9.720 5.809 9.012 1.00 98.69 185 MET A CA 1
ATOM 1489 C C . MET A 1 185 ? -10.865 5.433 9.964 1.00 98.69 185 MET A C 1
ATOM 1491 O O . MET A 1 185 ? -11.040 4.255 10.273 1.00 98.69 185 MET A O 1
ATOM 1495 N N . ALA A 1 186 ? -11.678 6.402 10.400 1.00 98.62 186 ALA A N 1
ATOM 1496 C CA . ALA A 1 186 ? -12.802 6.144 11.300 1.00 98.62 186 ALA A CA 1
ATOM 1497 C C . ALA A 1 186 ? -13.886 5.265 10.653 1.00 98.62 186 ALA A C 1
ATOM 1499 O O . ALA A 1 186 ? -14.381 4.336 11.291 1.00 98.62 186 ALA A O 1
ATOM 1500 N N . LEU A 1 187 ? -14.221 5.518 9.382 1.00 98.56 187 LEU A N 1
ATOM 1501 C CA . LEU A 1 187 ? -15.187 4.730 8.605 1.00 98.56 187 LEU A CA 1
ATOM 1502 C C . LEU A 1 187 ? -14.698 3.292 8.351 1.00 98.56 187 LEU A C 1
ATOM 1504 O O . LEU A 1 187 ? -15.498 2.360 8.334 1.00 98.56 187 LEU A O 1
ATOM 1508 N N . GLN A 1 188 ? -13.388 3.095 8.178 1.00 97.88 188 GLN A N 1
ATOM 1509 C CA . GLN A 1 188 ? -12.754 1.776 8.050 1.00 97.88 188 GLN A CA 1
ATOM 1510 C C . GLN A 1 188 ? -12.482 1.097 9.402 1.00 97.88 188 GLN A C 1
ATOM 1512 O O . GLN A 1 188 ? -11.931 -0.003 9.457 1.00 97.88 188 GLN A O 1
ATOM 1517 N N . GLY A 1 189 ? -12.839 1.743 10.512 1.00 97.69 189 GLY A N 1
ATOM 1518 C CA . GLY A 1 189 ? -12.681 1.184 11.844 1.00 97.69 189 GLY A CA 1
ATOM 1519 C C . GLY A 1 189 ? -11.255 1.146 12.362 1.00 97.69 189 GLY A C 1
ATOM 1520 O O . GLY A 1 189 ? -10.969 0.310 13.220 1.00 97.69 189 GLY A O 1
ATOM 1521 N N . VAL A 1 190 ? -10.361 1.994 11.861 1.00 98.44 190 VAL A N 1
ATOM 1522 C CA . VAL A 1 190 ? -8.996 2.156 12.374 1.00 98.44 190 VAL A CA 1
ATOM 1523 C C . VAL A 1 190 ? -9.051 2.842 13.736 1.00 98.44 190 VAL A C 1
ATOM 1525 O O . VAL A 1 190 ? -9.631 3.917 13.878 1.00 98.44 190 VAL A O 1
ATOM 1528 N N . ASN A 1 191 ? -8.424 2.236 14.744 1.00 95.75 191 ASN A N 1
ATOM 1529 C CA . ASN A 1 191 ? -8.361 2.789 16.100 1.00 95.75 191 ASN A CA 1
ATOM 1530 C C . ASN A 1 191 ? -6.932 2.889 16.663 1.00 95.75 191 ASN A C 1
ATOM 1532 O O . ASN A 1 191 ? -6.761 3.438 17.752 1.00 95.75 191 ASN A O 1
ATOM 1536 N N . LEU A 1 192 ? -5.917 2.422 15.926 1.00 94.62 192 LEU A N 1
ATOM 1537 C CA . LEU A 1 192 ? -4.500 2.506 16.291 1.00 94.62 192 LEU A CA 1
ATOM 1538 C C . LEU A 1 192 ? -3.642 3.029 15.112 1.00 94.62 192 LEU A C 1
ATOM 1540 O O . LEU A 1 192 ? -2.850 2.272 14.553 1.00 94.62 192 LEU A O 1
ATOM 1544 N N . PRO A 1 193 ? -3.808 4.291 14.669 1.00 95.25 193 PRO A N 1
ATOM 1545 C CA . PRO A 1 193 ? -3.019 4.852 13.568 1.00 95.25 193 PRO A CA 1
ATOM 1546 C C . PRO A 1 193 ? -1.629 5.337 14.015 1.00 95.25 193 PRO A C 1
ATOM 1548 O O . PRO A 1 193 ? -1.466 5.828 15.136 1.00 95.25 193 PRO A O 1
ATOM 1551 N N . LEU A 1 194 ? -0.631 5.287 13.124 1.00 89.88 194 LEU A N 1
ATOM 1552 C CA . LEU A 1 194 ? 0.621 6.034 13.318 1.00 89.88 194 LEU A CA 1
ATOM 1553 C C . LEU A 1 194 ? 0.395 7.552 13.211 1.00 89.88 194 LEU A C 1
ATOM 1555 O O . LEU A 1 194 ? -0.426 8.028 12.428 1.00 89.88 194 LEU A O 1
ATOM 1559 N N . ALA A 1 195 ? 1.162 8.323 13.986 1.00 87.50 195 ALA A N 1
ATOM 1560 C CA . ALA A 1 195 ? 1.141 9.783 13.955 1.00 87.50 195 ALA A CA 1
ATOM 1561 C C . ALA A 1 195 ? 2.573 10.335 14.099 1.00 87.50 195 ALA A C 1
ATOM 1563 O O . ALA A 1 195 ? 3.013 10.703 15.188 1.00 87.50 195 ALA A O 1
ATOM 1564 N N . PHE A 1 196 ? 3.325 10.357 12.993 1.00 87.44 196 PHE A N 1
ATOM 1565 C CA . PHE A 1 196 ? 4.764 10.687 12.969 1.00 87.44 196 PHE A CA 1
ATOM 1566 C C . PHE A 1 196 ? 5.087 12.086 12.410 1.00 87.44 196 PHE A C 1
ATOM 1568 O O . PHE A 1 196 ? 6.255 12.491 12.411 1.00 87.44 196 PHE A O 1
ATOM 1575 N N . THR A 1 197 ? 4.080 12.818 11.928 1.00 90.69 197 THR A N 1
ATOM 1576 C CA . THR A 1 197 ? 4.222 14.151 11.326 1.00 90.69 197 THR A CA 1
ATOM 1577 C C . THR A 1 197 ? 4.863 15.134 12.312 1.00 90.69 197 THR A C 1
ATOM 1579 O O . THR A 1 197 ? 4.536 15.148 13.497 1.00 90.69 197 THR A O 1
ATOM 1582 N N . GLY A 1 198 ? 5.808 15.952 11.842 1.00 87.94 198 GLY A N 1
ATOM 1583 C CA . GLY A 1 198 ? 6.428 17.020 12.639 1.00 87.94 198 GLY A CA 1
ATOM 1584 C C . GLY A 1 198 ? 7.389 16.582 13.751 1.00 87.94 198 GLY A C 1
ATOM 1585 O O . GLY A 1 198 ? 7.811 17.428 14.541 1.00 87.94 198 GLY A O 1
ATOM 1586 N N . GLN A 1 199 ? 7.773 15.303 13.839 1.00 88.19 199 GLN A N 1
ATOM 1587 C CA . GLN A 1 199 ? 8.671 14.836 14.906 1.00 88.19 199 GLN A CA 1
ATOM 1588 C C . GLN A 1 199 ? 10.056 15.504 14.880 1.00 88.19 199 GLN A C 1
ATOM 1590 O O . GLN A 1 199 ? 10.657 15.710 15.935 1.00 88.19 199 GLN A O 1
ATOM 1595 N N . GLU A 1 200 ? 10.543 15.916 13.704 1.00 92.62 200 GLU A N 1
ATOM 1596 C CA . GLU A 1 200 ? 11.814 16.634 13.554 1.00 92.62 200 GLU A CA 1
ATOM 1597 C C . GLU A 1 200 ? 11.807 17.964 14.319 1.00 92.62 200 GLU A C 1
ATOM 1599 O O . GLU A 1 200 ? 12.825 18.348 14.889 1.00 92.62 200 GLU A O 1
ATOM 1604 N N . ALA A 1 201 ? 10.654 18.637 14.427 1.00 91.00 201 ALA A N 1
ATOM 1605 C CA . ALA A 1 201 ? 10.525 19.869 15.207 1.00 91.00 201 ALA A CA 1
ATOM 1606 C C . ALA A 1 201 ? 10.726 19.619 16.708 1.00 91.00 201 ALA A C 1
ATOM 1608 O O . ALA A 1 201 ? 11.199 20.492 17.441 1.00 91.00 201 ALA A O 1
ATOM 1609 N N . ILE A 1 202 ? 10.380 18.419 17.181 1.00 86.69 202 ILE A N 1
ATOM 1610 C CA . ILE A 1 202 ? 10.624 18.018 18.563 1.00 86.69 202 ILE A CA 1
ATOM 1611 C C . ILE A 1 202 ? 12.092 17.650 18.753 1.00 86.69 202 ILE A C 1
ATOM 1613 O O . ILE A 1 202 ? 12.718 18.143 19.689 1.00 86.69 202 ILE A O 1
ATOM 1617 N N . TRP A 1 203 ? 12.669 16.873 17.833 1.00 87.00 203 TRP A N 1
ATOM 1618 C CA . TRP A 1 203 ? 14.096 16.550 17.858 1.00 87.00 203 TRP A CA 1
ATOM 1619 C C . TRP A 1 203 ? 14.983 17.794 17.792 1.00 87.00 203 TRP A C 1
ATOM 1621 O O . TRP A 1 203 ? 15.963 17.877 18.526 1.00 87.00 203 TRP A O 1
ATOM 1631 N N . GLN A 1 204 ? 14.611 18.801 16.999 1.00 91.31 204 GLN A N 1
ATOM 1632 C CA . GLN A 1 204 ? 15.336 20.068 16.931 1.00 91.31 204 GLN A CA 1
ATOM 1633 C C . GLN A 1 204 ? 15.396 20.754 18.304 1.00 91.31 204 GLN A C 1
ATOM 1635 O O . GLN A 1 204 ? 16.462 21.203 18.716 1.00 91.31 204 GLN A O 1
ATOM 1640 N N . LYS A 1 205 ? 14.274 20.809 19.036 1.00 87.31 205 LYS A N 1
ATOM 1641 C CA . LYS A 1 205 ? 14.231 21.385 20.393 1.00 87.31 205 LYS A CA 1
ATOM 1642 C C . LYS A 1 205 ? 15.124 20.611 21.355 1.00 87.31 205 LYS A C 1
ATOM 1644 O O . LYS A 1 205 ? 15.886 21.208 22.101 1.00 87.31 205 LYS A O 1
ATOM 1649 N N . VAL A 1 206 ? 15.062 19.285 21.286 1.00 82.94 206 VAL A N 1
ATOM 1650 C CA . VAL A 1 206 ? 15.849 18.397 22.145 1.00 82.94 206 VAL A CA 1
ATOM 1651 C C . VAL A 1 206 ? 17.341 18.583 21.903 1.00 82.94 206 VAL A C 1
ATOM 1653 O O . VAL A 1 206 ? 18.093 18.743 22.853 1.00 82.94 206 VAL A O 1
ATOM 1656 N N . PHE A 1 207 ? 17.788 18.585 20.649 1.00 85.06 207 PHE A N 1
ATOM 1657 C CA . PHE A 1 207 ? 19.209 18.726 20.339 1.00 85.06 207 PHE A CA 1
ATOM 1658 C C . PHE A 1 207 ? 19.737 20.144 20.590 1.00 85.06 207 PHE A C 1
ATOM 1660 O O . PHE A 1 207 ? 20.904 20.291 20.954 1.00 85.06 207 PHE A O 1
ATOM 1667 N N . LYS A 1 208 ? 18.886 21.174 20.497 1.00 86.25 208 LYS A N 1
ATOM 1668 C CA . LYS A 1 208 ? 19.233 22.537 20.930 1.00 86.25 208 LYS A CA 1
ATOM 1669 C C . LYS A 1 208 ? 19.555 22.606 22.429 1.00 86.25 208 LYS A C 1
ATOM 1671 O O . LYS A 1 208 ? 20.508 23.290 22.784 1.00 86.25 208 LYS A O 1
ATOM 1676 N N . ASP A 1 209 ? 18.864 21.844 23.284 1.00 85.06 209 ASP A N 1
ATOM 1677 C CA . ASP A 1 209 ? 19.190 21.757 24.723 1.00 85.06 209 ASP A CA 1
ATOM 1678 C C . ASP A 1 209 ? 20.582 21.141 24.985 1.00 85.06 209 ASP A C 1
ATOM 1680 O O . ASP A 1 209 ? 21.170 21.356 26.044 1.00 85.06 209 ASP A O 1
ATOM 1684 N N . PHE A 1 210 ? 21.130 20.392 24.021 1.00 82.00 210 PHE A N 1
ATOM 1685 C CA . PHE A 1 210 ? 22.495 19.855 24.057 1.00 82.00 210 PHE A CA 1
ATOM 1686 C C . PHE A 1 210 ? 23.515 20.750 23.335 1.00 82.00 210 PHE A C 1
ATOM 1688 O O . PHE A 1 210 ? 24.634 20.310 23.097 1.00 82.00 210 PHE A O 1
ATOM 1695 N N . ASN A 1 211 ? 23.166 21.991 22.977 1.00 87.12 211 ASN A N 1
ATOM 1696 C CA . ASN A 1 211 ? 24.016 22.904 22.203 1.00 87.12 211 ASN A CA 1
ATOM 1697 C C . ASN A 1 211 ? 24.453 22.347 20.831 1.00 87.12 211 ASN A C 1
ATOM 1699 O O . ASN A 1 211 ? 25.510 22.715 20.317 1.00 87.12 211 ASN A O 1
ATOM 1703 N N . ILE A 1 212 ? 23.650 21.473 20.213 1.00 87.31 212 ILE A N 1
ATOM 1704 C CA . ILE A 1 212 ? 23.879 21.050 18.826 1.00 87.31 212 ILE A CA 1
ATOM 1705 C C . ILE A 1 212 ? 23.506 22.200 17.888 1.00 87.31 212 ILE A C 1
ATOM 1707 O O . ILE A 1 212 ? 22.419 22.777 17.995 1.00 87.31 212 ILE A O 1
ATOM 1711 N N . SER A 1 213 ? 24.409 22.535 16.964 1.00 90.94 213 SER A N 1
ATOM 1712 C CA . SER A 1 213 ? 24.207 23.636 16.024 1.00 90.94 213 SER A CA 1
ATOM 1713 C C . SER A 1 213 ? 23.129 23.314 14.980 1.00 90.94 213 SER A C 1
ATOM 1715 O O . SER A 1 213 ? 22.832 22.154 14.693 1.00 90.94 213 SER A O 1
ATOM 1717 N N . SER A 1 214 ? 22.551 24.349 14.362 1.00 89.06 214 SER A N 1
ATOM 1718 C CA . SER A 1 214 ? 21.591 24.144 13.263 1.00 89.06 214 SER A CA 1
ATOM 1719 C C . SER A 1 214 ? 22.253 23.498 12.040 1.00 89.06 214 SER A C 1
ATOM 1721 O O . SER A 1 214 ? 21.616 22.715 11.349 1.00 89.06 214 SER A O 1
ATOM 1723 N N . GLU A 1 215 ? 23.538 23.769 11.804 1.00 89.19 215 GLU A N 1
ATOM 1724 C CA . GLU A 1 215 ? 24.318 23.148 10.728 1.00 89.19 215 GLU A CA 1
ATOM 1725 C C . GLU A 1 215 ? 24.521 21.644 10.961 1.00 89.19 215 GLU A C 1
ATOM 1727 O O . GLU A 1 215 ? 24.326 20.839 10.052 1.00 89.19 215 GLU A O 1
ATOM 1732 N N . ASP A 1 216 ? 24.812 21.233 12.198 1.00 89.56 216 ASP A N 1
ATOM 1733 C CA . ASP A 1 216 ? 24.889 19.812 12.545 1.00 89.56 216 ASP A CA 1
ATOM 1734 C C . ASP A 1 216 ? 23.536 19.104 12.345 1.00 89.56 216 ASP A C 1
ATOM 1736 O O . ASP A 1 216 ? 23.496 17.952 11.910 1.00 89.56 216 ASP A O 1
ATOM 1740 N N . LEU A 1 217 ? 22.420 19.786 12.631 1.00 90.31 217 LEU A N 1
ATOM 1741 C CA . LEU A 1 217 ? 21.075 19.246 12.397 1.00 90.31 217 LEU A CA 1
ATOM 1742 C C . LEU A 1 217 ? 20.708 19.180 10.913 1.00 90.31 217 LEU A C 1
ATOM 1744 O O . LEU A 1 217 ? 20.035 18.234 10.507 1.00 90.31 217 LEU A O 1
ATOM 1748 N N . ASN A 1 218 ? 21.185 20.125 10.101 1.00 89.56 218 ASN A N 1
ATOM 1749 C CA . ASN A 1 218 ? 21.027 20.103 8.646 1.00 89.56 218 ASN A CA 1
ATOM 1750 C C . ASN A 1 218 ? 21.683 18.866 8.018 1.00 89.56 218 ASN A C 1
ATOM 1752 O O . ASN A 1 218 ? 21.147 18.306 7.068 1.00 89.56 218 ASN A O 1
ATOM 1756 N N . ASN A 1 219 ? 22.804 18.414 8.584 1.00 86.50 219 ASN A N 1
ATOM 1757 C CA . ASN A 1 219 ? 23.494 17.195 8.159 1.00 86.50 219 ASN A CA 1
ATOM 1758 C C . ASN A 1 219 ? 22.866 15.908 8.725 1.00 86.50 219 ASN A C 1
ATOM 1760 O O . ASN A 1 219 ? 23.210 14.814 8.283 1.00 86.50 219 ASN A O 1
ATOM 1764 N N . PHE A 1 220 ? 21.969 16.020 9.709 1.00 88.44 220 PHE A N 1
ATOM 1765 C CA . PHE A 1 220 ? 21.314 14.883 10.355 1.00 88.44 220 PHE A CA 1
ATOM 1766 C C . PHE A 1 220 ? 19.926 14.604 9.771 1.00 88.44 220 PHE A C 1
ATOM 1768 O O . PHE A 1 220 ? 19.646 13.478 9.357 1.00 88.44 220 PHE A O 1
ATOM 1775 N N . PHE A 1 221 ? 19.053 15.611 9.705 1.00 91.88 221 PHE A N 1
ATOM 1776 C CA . PHE A 1 221 ? 17.714 15.442 9.144 1.00 91.88 221 PHE A CA 1
ATOM 1777 C C . PHE A 1 221 ? 17.769 15.267 7.624 1.00 91.88 221 PHE A C 1
ATOM 1779 O O . PHE A 1 221 ? 18.495 15.975 6.935 1.00 91.88 221 PHE A O 1
ATOM 1786 N N . GLY A 1 222 ? 16.983 14.328 7.095 1.00 91.81 222 GLY A N 1
ATOM 1787 C CA . GLY A 1 222 ? 16.741 14.238 5.654 1.00 91.81 222 GLY A CA 1
ATOM 1788 C C . GLY A 1 222 ? 15.801 15.343 5.161 1.00 91.81 222 GLY A C 1
ATOM 1789 O O . GLY A 1 222 ? 15.161 16.038 5.949 1.00 91.81 222 GLY A O 1
ATOM 1790 N N . GLY A 1 223 ? 15.689 15.478 3.844 1.00 95.12 223 GLY A N 1
ATOM 1791 C CA . GLY A 1 223 ? 14.680 16.296 3.181 1.00 95.12 223 GLY A CA 1
ATOM 1792 C C . GLY A 1 223 ? 13.277 15.715 3.344 1.00 95.12 223 GLY A C 1
ATOM 1793 O O . GLY A 1 223 ? 13.145 14.525 3.651 1.00 95.12 223 GLY A O 1
ATOM 1794 N N . PRO A 1 224 ? 12.222 16.518 3.113 1.00 97.06 224 PRO A N 1
ATOM 1795 C CA . PRO A 1 224 ? 10.836 16.120 3.356 1.00 97.06 224 PRO A CA 1
ATOM 1796 C C . PRO A 1 224 ? 10.456 14.736 2.820 1.00 97.06 224 PRO A C 1
ATOM 1798 O O . PRO A 1 224 ? 9.904 13.916 3.555 1.00 97.06 224 PRO A O 1
ATOM 1801 N N . ALA A 1 225 ? 10.803 14.441 1.562 1.00 96.88 225 ALA A N 1
ATOM 1802 C CA . ALA A 1 225 ? 10.437 13.188 0.902 1.00 96.88 225 ALA A CA 1
ATOM 1803 C C . ALA A 1 225 ? 11.166 11.962 1.477 1.00 96.88 225 ALA A C 1
ATOM 1805 O O . ALA A 1 225 ? 10.710 10.834 1.303 1.00 96.88 225 ALA A O 1
ATOM 1806 N N . PHE A 1 226 ? 12.260 12.151 2.214 1.00 95.88 226 PHE A N 1
ATOM 1807 C CA . PHE A 1 226 ? 13.130 11.069 2.680 1.00 95.88 226 PHE A CA 1
ATOM 1808 C C . PHE A 1 226 ? 13.099 10.871 4.201 1.00 95.88 226 PHE A C 1
ATOM 1810 O O . PHE A 1 226 ? 13.856 10.064 4.747 1.00 95.88 226 PHE A O 1
ATOM 1817 N N . LEU A 1 227 ? 12.204 11.581 4.899 1.00 94.06 227 LEU A N 1
ATOM 1818 C CA . LEU A 1 227 ? 12.135 11.566 6.359 1.00 94.06 227 LEU A CA 1
ATOM 1819 C C . LEU A 1 227 ? 11.862 10.183 6.946 1.00 94.06 227 LEU A C 1
ATOM 1821 O O . LEU A 1 227 ? 12.395 9.893 8.012 1.00 94.06 227 LEU A O 1
ATOM 1825 N N . ALA A 1 228 ? 11.091 9.314 6.287 1.00 92.31 228 ALA A N 1
ATOM 1826 C CA . ALA A 1 228 ? 10.847 7.969 6.804 1.00 92.31 228 ALA A CA 1
ATOM 1827 C C . ALA A 1 228 ? 12.152 7.186 7.042 1.00 92.31 228 ALA A C 1
ATOM 1829 O O . ALA A 1 228 ? 12.383 6.696 8.148 1.00 92.31 228 ALA A O 1
ATOM 1830 N N . TRP A 1 229 ? 13.047 7.147 6.051 1.00 90.00 229 TRP A N 1
ATOM 1831 C CA . TRP A 1 229 ? 14.353 6.485 6.174 1.00 90.00 229 TRP A CA 1
ATOM 1832 C C . TRP A 1 229 ? 15.305 7.232 7.097 1.00 90.00 229 TRP A C 1
ATOM 1834 O O . TRP A 1 229 ? 16.109 6.601 7.781 1.00 90.00 229 TRP A O 1
ATOM 1844 N N . ALA A 1 230 ? 15.189 8.560 7.188 1.00 88.75 230 ALA A N 1
ATOM 1845 C CA . ALA A 1 230 ? 15.968 9.321 8.157 1.00 88.75 230 ALA A CA 1
ATOM 1846 C C . ALA A 1 230 ? 15.584 8.995 9.610 1.00 88.75 230 ALA A C 1
ATOM 1848 O O . ALA A 1 230 ? 16.454 8.797 10.461 1.00 88.75 230 ALA A O 1
ATOM 1849 N N . ARG A 1 231 ? 14.283 8.851 9.886 1.00 86.94 231 ARG A N 1
ATOM 1850 C CA . ARG A 1 231 ? 13.739 8.474 11.202 1.00 86.94 231 ARG A CA 1
ATOM 1851 C C . ARG A 1 231 ? 14.158 7.064 11.613 1.00 86.94 231 ARG A C 1
ATOM 1853 O O . ARG A 1 231 ? 14.541 6.854 12.761 1.00 86.94 231 ARG A O 1
ATOM 1860 N N . MET A 1 232 ? 14.152 6.129 10.664 1.00 84.56 232 MET A N 1
ATOM 1861 C CA . MET A 1 232 ? 14.639 4.755 10.860 1.00 84.56 232 MET A CA 1
ATOM 1862 C C . MET A 1 232 ? 16.173 4.658 10.946 1.00 84.56 232 MET A C 1
ATOM 1864 O O . MET A 1 232 ? 16.716 3.595 11.237 1.00 84.56 232 MET A O 1
ATOM 1868 N N . GLY A 1 233 ? 16.885 5.768 10.724 1.00 79.44 233 GLY A N 1
ATOM 1869 C CA . GLY A 1 233 ? 18.341 5.817 10.784 1.00 79.44 233 GLY A CA 1
ATOM 1870 C C . GLY A 1 233 ? 19.022 5.127 9.607 1.00 79.44 233 GLY A C 1
ATOM 1871 O O . GLY A 1 233 ? 20.143 4.671 9.760 1.00 79.44 233 GLY A O 1
ATOM 1872 N N . ASN A 1 234 ? 18.375 5.025 8.444 1.00 81.56 234 ASN A N 1
ATOM 1873 C CA . ASN A 1 234 ? 18.999 4.519 7.217 1.00 81.56 234 ASN A CA 1
ATOM 1874 C C . ASN A 1 234 ? 19.674 5.636 6.399 1.00 81.56 234 ASN A C 1
ATOM 1876 O O . ASN A 1 234 ? 20.454 5.348 5.499 1.00 81.56 234 ASN A O 1
ATOM 1880 N N . LEU A 1 235 ? 19.354 6.904 6.670 1.00 83.38 235 LEU A N 1
ATOM 1881 C CA . LEU A 1 235 ? 19.762 8.043 5.850 1.00 83.38 235 LEU A CA 1
ATOM 1882 C C . LEU A 1 235 ? 19.919 9.307 6.702 1.00 83.38 235 LEU A C 1
ATOM 1884 O O . LEU A 1 235 ? 19.093 9.552 7.571 1.00 83.38 235 LEU A O 1
ATOM 1888 N N . HIS A 1 236 ? 20.913 10.151 6.426 1.00 86.12 236 HIS A N 1
ATOM 1889 C CA . HIS A 1 236 ? 21.047 11.472 7.058 1.00 86.12 236 HIS A CA 1
ATOM 1890 C C . HIS A 1 236 ? 21.330 12.543 5.998 1.00 86.12 236 HIS A C 1
ATOM 1892 O O . HIS A 1 236 ? 22.003 12.260 5.008 1.00 86.12 236 HIS A O 1
ATOM 1898 N N . GLY A 1 237 ? 20.801 13.756 6.180 1.00 89.56 237 GLY A N 1
ATOM 1899 C CA . GLY A 1 237 ? 21.086 14.943 5.351 1.00 89.56 237 GLY A CA 1
ATOM 1900 C C . GLY A 1 237 ? 20.481 14.971 3.935 1.00 89.56 237 GLY A C 1
ATOM 1901 O O . GLY A 1 237 ? 20.194 16.042 3.405 1.00 89.56 237 GLY A O 1
ATOM 1902 N N . TRP A 1 238 ? 20.253 13.816 3.306 1.00 92.62 238 TRP A N 1
ATOM 1903 C CA . TRP A 1 238 ? 19.827 13.718 1.903 1.00 92.62 238 TRP A CA 1
ATOM 1904 C C . TRP A 1 238 ? 18.511 14.437 1.598 1.00 92.62 238 TRP A C 1
ATOM 1906 O O . TRP A 1 238 ? 17.500 14.188 2.251 1.00 92.62 238 TRP A O 1
ATOM 1916 N N . GLY A 1 239 ? 18.522 15.302 0.581 1.00 93.06 239 GLY A N 1
ATOM 1917 C CA . GLY A 1 239 ? 17.387 16.135 0.170 1.00 93.06 239 GLY A CA 1
ATOM 1918 C C . GLY A 1 239 ? 17.069 17.306 1.105 1.00 93.06 239 GLY A C 1
ATOM 1919 O O . GLY A 1 239 ? 16.170 18.093 0.795 1.00 93.06 239 GLY A O 1
ATOM 1920 N N . GLY A 1 240 ? 17.780 17.421 2.232 1.00 93.00 240 GLY A N 1
ATOM 1921 C CA . GLY A 1 240 ? 17.702 18.532 3.174 1.00 93.00 240 GLY A CA 1
ATOM 1922 C C . GLY A 1 240 ? 18.490 19.763 2.701 1.00 93.00 240 GLY A C 1
ATOM 1923 O O . GLY A 1 240 ? 18.924 19.813 1.549 1.00 93.00 240 GLY A O 1
ATOM 1924 N N . PRO A 1 241 ? 18.659 20.781 3.564 1.00 95.62 241 PRO A N 1
ATOM 1925 C CA . PRO A 1 241 ? 18.187 20.852 4.952 1.00 95.62 241 PRO A CA 1
ATOM 1926 C C . PRO A 1 241 ? 16.676 21.093 5.073 1.00 95.62 241 PRO A C 1
ATOM 1928 O O . PRO A 1 241 ? 16.042 21.573 4.136 1.00 95.62 241 PRO A O 1
ATOM 1931 N N . LEU A 1 242 ? 16.095 20.804 6.241 1.00 96.00 242 LEU A N 1
ATOM 1932 C CA . LEU A 1 242 ? 14.724 21.221 6.562 1.00 96.00 242 LEU A CA 1
ATOM 1933 C C . LEU A 1 242 ? 14.705 22.692 6.985 1.00 96.00 242 LEU A C 1
ATOM 1935 O O . LEU A 1 242 ? 15.455 23.093 7.876 1.00 96.00 242 LEU A O 1
ATOM 1939 N N . SER A 1 243 ? 13.814 23.492 6.400 1.00 95.56 243 SER A N 1
ATOM 1940 C CA . SER A 1 243 ? 13.629 24.879 6.829 1.00 95.56 243 SER A CA 1
ATOM 1941 C C . SER A 1 243 ? 12.888 24.967 8.169 1.00 95.56 243 SER A C 1
ATOM 1943 O O . SER A 1 243 ? 12.151 24.059 8.560 1.00 95.56 243 SER A O 1
ATOM 1945 N N . GLN A 1 244 ? 13.026 26.093 8.875 1.00 95.06 244 GLN A N 1
ATOM 1946 C CA . GLN A 1 244 ? 12.246 26.323 10.096 1.00 95.06 244 GLN A CA 1
ATOM 1947 C C . GLN A 1 244 ? 10.734 26.364 9.806 1.00 95.06 244 GLN A C 1
ATOM 1949 O O . GLN A 1 244 ? 9.957 25.831 10.594 1.00 95.06 244 GLN A O 1
ATOM 1954 N N . ASN A 1 245 ? 10.326 26.892 8.644 1.00 95.38 245 ASN A N 1
ATOM 1955 C CA . ASN A 1 245 ? 8.923 26.900 8.218 1.00 95.38 245 ASN A CA 1
ATOM 1956 C C . ASN A 1 245 ? 8.360 25.481 8.109 1.00 95.38 245 ASN A C 1
ATOM 1958 O O . ASN A 1 245 ? 7.257 25.226 8.586 1.00 95.38 245 ASN A O 1
ATOM 1962 N N . TRP A 1 246 ? 9.121 24.547 7.525 1.00 96.06 246 TRP A N 1
ATOM 1963 C CA . TRP A 1 246 ? 8.728 23.139 7.470 1.00 96.06 246 TRP A CA 1
ATOM 1964 C C . TRP A 1 246 ? 8.466 22.586 8.872 1.00 96.06 246 TRP A C 1
ATOM 1966 O O . TRP A 1 246 ? 7.406 22.021 9.130 1.00 96.06 246 TRP A O 1
ATOM 1976 N N . LEU A 1 247 ? 9.408 22.783 9.799 1.00 95.88 247 LEU A N 1
ATOM 1977 C CA . LEU A 1 247 ? 9.294 22.281 11.169 1.00 95.88 247 LEU A CA 1
ATOM 1978 C C . LEU A 1 247 ? 8.060 22.846 11.887 1.00 95.88 247 LEU A C 1
ATOM 1980 O O . LEU A 1 247 ? 7.315 22.093 12.519 1.00 95.88 247 LEU A O 1
ATOM 1984 N N . ASP A 1 248 ? 7.818 24.149 11.757 1.00 95.62 248 ASP A N 1
ATOM 1985 C CA . ASP A 1 248 ? 6.701 24.824 12.415 1.00 95.62 248 ASP A CA 1
ATOM 1986 C C . ASP A 1 248 ? 5.349 24.410 11.810 1.00 95.62 248 ASP A C 1
ATOM 1988 O O . ASP A 1 248 ? 4.417 24.073 12.550 1.00 95.62 248 ASP A O 1
ATOM 1992 N N . HIS A 1 249 ? 5.252 24.343 10.477 1.00 95.56 249 HIS A N 1
ATOM 1993 C CA . HIS A 1 249 ? 4.049 23.891 9.772 1.00 95.56 249 HIS A CA 1
ATOM 1994 C C . HIS A 1 249 ? 3.709 22.433 10.090 1.00 95.56 249 HIS A C 1
ATOM 1996 O O . HIS A 1 249 ? 2.566 22.126 10.429 1.00 95.56 249 HIS A O 1
ATOM 2002 N N . GLN A 1 250 ? 4.691 21.530 10.041 1.00 96.00 250 GLN A N 1
ATOM 2003 C CA . GLN A 1 250 ? 4.467 20.109 10.317 1.00 96.00 250 GLN A CA 1
ATOM 2004 C C . GLN A 1 250 ? 4.084 19.867 11.784 1.00 96.00 250 GLN A C 1
ATOM 2006 O O . GLN A 1 250 ? 3.243 19.014 12.071 1.00 96.00 250 GLN A O 1
ATOM 2011 N N . LEU A 1 251 ? 4.637 20.642 12.727 1.00 93.31 251 LEU A N 1
ATOM 2012 C CA . LEU A 1 251 ? 4.226 20.592 14.132 1.00 93.31 251 LEU A CA 1
ATOM 2013 C C . LEU A 1 251 ? 2.780 21.074 14.326 1.00 93.31 251 LEU A C 1
ATOM 2015 O O . LEU A 1 251 ? 2.037 20.484 15.116 1.00 93.31 251 LEU A O 1
ATOM 2019 N N . ALA A 1 252 ? 2.376 22.144 13.638 1.00 95.56 252 ALA A N 1
ATOM 2020 C CA . ALA A 1 252 ? 1.002 22.641 13.681 1.00 95.56 252 ALA A CA 1
ATOM 2021 C C . ALA A 1 252 ? 0.017 21.619 13.093 1.00 95.56 252 ALA A C 1
ATOM 2023 O O . ALA A 1 252 ? -0.986 21.298 13.735 1.00 95.56 252 ALA A O 1
ATOM 2024 N N . LEU A 1 253 ? 0.352 21.044 11.935 1.00 96.88 253 LEU A N 1
ATOM 2025 C CA . LEU A 1 253 ? -0.428 19.998 11.277 1.00 96.88 253 LEU A CA 1
ATOM 2026 C C . LEU A 1 253 ? -0.604 18.774 12.186 1.00 96.88 253 LEU A C 1
ATOM 2028 O O . LEU A 1 253 ? -1.720 18.303 12.395 1.00 96.88 253 LEU A O 1
ATOM 2032 N N . GLN A 1 254 ? 0.473 18.304 12.818 1.00 93.88 254 GLN A N 1
ATOM 2033 C CA . GLN A 1 254 ? 0.414 17.146 13.709 1.00 93.88 254 GLN A CA 1
ATOM 2034 C C . GLN A 1 254 ? -0.509 17.357 14.915 1.00 93.88 254 GLN A C 1
ATOM 2036 O O . GLN A 1 254 ? -1.207 16.433 15.338 1.00 93.88 254 GLN A O 1
ATOM 2041 N N . LYS A 1 255 ? -0.551 18.572 15.475 1.00 90.94 255 LYS A N 1
ATOM 2042 C CA . LYS A 1 255 ? -1.484 18.893 16.565 1.00 90.94 255 LYS A CA 1
ATOM 2043 C C . LYS A 1 255 ? -2.938 18.762 16.113 1.00 90.94 255 LYS A C 1
ATOM 2045 O O . LYS A 1 255 ? -3.751 18.263 16.890 1.00 90.94 255 LYS A O 1
ATOM 2050 N N . GLN A 1 256 ? -3.261 19.167 14.885 1.00 96.25 256 GLN A N 1
ATOM 2051 C CA . GLN A 1 256 ? -4.605 19.006 14.321 1.00 96.25 256 GLN A CA 1
ATOM 2052 C C . GLN A 1 256 ? -4.941 17.523 14.107 1.00 96.25 256 GLN A C 1
ATOM 2054 O O . GLN A 1 256 ? -5.993 17.070 14.559 1.00 96.25 256 GLN A O 1
ATOM 2059 N N . ILE A 1 257 ? -4.009 16.751 13.530 1.00 95.25 257 ILE A N 1
ATOM 2060 C CA . ILE A 1 257 ? -4.159 15.303 13.296 1.00 95.25 257 ILE A CA 1
ATOM 2061 C C . ILE A 1 257 ? -4.447 14.566 14.607 1.00 95.25 257 ILE A C 1
ATOM 2063 O O . ILE A 1 257 ? -5.475 13.900 14.729 1.00 95.25 257 ILE A O 1
ATOM 2067 N N . ILE A 1 258 ? -3.585 14.728 15.616 1.00 89.81 258 ILE A N 1
ATOM 2068 C CA . ILE A 1 258 ? -3.753 14.063 16.915 1.00 89.81 258 ILE A CA 1
ATOM 2069 C C . ILE A 1 258 ? -5.059 14.494 17.584 1.00 89.81 258 ILE A C 1
ATOM 2071 O O . ILE A 1 258 ? -5.746 13.656 18.165 1.00 89.81 258 ILE A O 1
ATOM 2075 N N . THR A 1 259 ? -5.416 15.780 17.513 1.00 91.19 259 THR A N 1
ATOM 2076 C CA . THR A 1 259 ? -6.657 16.276 18.123 1.00 91.19 259 THR A CA 1
ATOM 2077 C C . THR A 1 259 ? -7.867 15.564 17.528 1.00 91.19 259 THR A C 1
ATOM 2079 O O . THR A 1 259 ? -8.644 14.982 18.283 1.00 91.19 259 THR A O 1
ATOM 2082 N N . ARG A 1 260 ? -7.973 15.495 16.195 1.00 96.88 260 ARG A N 1
ATOM 2083 C CA . ARG A 1 260 ? -9.089 14.807 15.533 1.00 96.88 260 ARG A CA 1
ATOM 2084 C C . ARG A 1 260 ? -9.098 13.300 15.795 1.00 96.88 260 ARG A C 1
ATOM 2086 O O . ARG A 1 260 ? -10.161 12.732 16.028 1.00 96.88 260 ARG A O 1
ATOM 2093 N N . MET A 1 261 ? -7.934 12.648 15.799 1.00 94.25 261 MET A N 1
ATOM 2094 C CA . MET A 1 261 ? -7.823 11.225 16.146 1.00 94.25 261 MET A CA 1
ATOM 2095 C C . MET A 1 261 ? -8.366 10.947 17.557 1.00 94.25 261 MET A C 1
ATOM 2097 O O . MET A 1 261 ? -9.163 10.029 17.747 1.00 94.25 261 MET A O 1
ATOM 2101 N N . LEU A 1 262 ? -7.983 11.765 18.544 1.00 90.69 262 LEU A N 1
ATOM 2102 C CA . LEU A 1 262 ? -8.445 11.625 19.929 1.00 90.69 262 LEU A CA 1
ATOM 2103 C C . LEU A 1 262 ? -9.940 11.937 20.088 1.00 90.69 262 LEU A C 1
ATOM 2105 O O . LEU A 1 262 ? -10.622 11.242 20.841 1.00 90.69 262 LEU A O 1
ATOM 2109 N N . GLU A 1 263 ? -10.456 12.947 19.381 1.00 95.50 263 GLU A N 1
ATOM 2110 C CA . GLU A 1 263 ? -11.892 13.265 19.329 1.00 95.50 263 GLU A CA 1
ATOM 2111 C C . GLU A 1 263 ? -12.717 12.080 18.819 1.00 95.50 263 GLU A C 1
ATOM 2113 O O . GLU A 1 263 ? -13.795 11.816 19.343 1.00 95.50 263 GLU A O 1
ATOM 2118 N N . LEU A 1 264 ? -12.192 11.324 17.852 1.00 97.44 264 LEU A N 1
ATOM 2119 C CA . LEU A 1 264 ? -12.841 10.126 17.316 1.00 97.44 264 LEU A CA 1
ATOM 2120 C C . LEU A 1 264 ? -12.645 8.873 18.192 1.00 97.44 264 LEU A C 1
ATOM 2122 O O . LEU A 1 264 ? -13.227 7.827 17.917 1.00 97.44 264 LEU A O 1
ATOM 2126 N N . GLY A 1 265 ? -11.852 8.955 19.261 1.00 92.25 265 GLY A N 1
ATOM 2127 C CA . GLY A 1 265 ? -11.564 7.819 20.140 1.00 92.25 265 GLY A CA 1
ATOM 2128 C C . GLY A 1 265 ? -10.456 6.886 19.634 1.00 92.25 265 GLY A C 1
ATOM 2129 O O . GLY A 1 265 ? -10.307 5.783 20.164 1.00 92.25 265 GLY A O 1
ATOM 2130 N N . MET A 1 266 ? -9.659 7.314 18.648 1.00 93.69 266 MET A N 1
ATOM 2131 C CA . MET A 1 266 ? -8.457 6.597 18.208 1.00 93.69 266 MET A CA 1
ATOM 2132 C C . MET A 1 266 ? -7.312 6.748 19.221 1.00 93.69 266 MET A C 1
ATOM 2134 O O . MET A 1 266 ? -7.239 7.716 19.979 1.00 93.69 266 MET A O 1
ATOM 2138 N N . THR A 1 267 ? -6.369 5.807 19.190 1.00 89.06 267 THR A N 1
ATOM 2139 C CA . THR A 1 267 ? -5.124 5.842 19.966 1.00 89.06 267 THR A CA 1
ATOM 2140 C C . THR A 1 267 ? -3.938 6.080 19.023 1.00 89.06 267 THR A C 1
ATOM 2142 O O . THR A 1 267 ? -3.437 5.124 18.437 1.00 89.06 267 THR A O 1
ATOM 2145 N N . PRO A 1 268 ? -3.473 7.329 18.841 1.00 87.50 268 PRO A N 1
ATOM 2146 C CA . PRO A 1 268 ? -2.359 7.615 17.941 1.00 87.50 268 PRO A CA 1
ATOM 2147 C C . PRO A 1 268 ? -1.040 7.067 18.493 1.00 87.50 268 PRO A C 1
ATOM 2149 O O . PRO A 1 268 ? -0.701 7.313 19.653 1.00 87.50 268 PRO A O 1
ATOM 2152 N N . VAL A 1 269 ? -0.270 6.372 17.659 1.00 85.25 269 VAL A N 1
ATOM 2153 C CA . VAL A 1 269 ? 1.072 5.881 17.993 1.00 85.25 269 VAL A CA 1
ATOM 2154 C C . VAL A 1 269 ? 2.092 6.983 17.718 1.00 85.25 269 VAL A C 1
ATOM 2156 O O . VAL A 1 269 ? 2.228 7.448 16.584 1.00 85.25 269 VAL A O 1
ATOM 2159 N N . LEU A 1 270 ? 2.813 7.395 18.760 1.00 83.50 270 LEU A N 1
ATOM 2160 C CA . LEU A 1 270 ? 3.816 8.460 18.681 1.00 83.50 270 LEU A CA 1
ATOM 2161 C C . LEU A 1 270 ? 5.230 7.881 18.534 1.00 83.50 270 LEU A C 1
ATOM 2163 O O . LEU A 1 270 ? 5.487 6.787 19.037 1.00 83.50 270 LEU A O 1
ATOM 2167 N N . PRO A 1 271 ? 6.163 8.591 17.881 1.00 82.62 271 PRO A N 1
ATOM 2168 C CA . PRO A 1 271 ? 7.547 8.142 17.792 1.00 82.62 271 PRO A CA 1
ATOM 2169 C C . PRO A 1 271 ? 8.253 8.236 19.150 1.00 82.62 271 PRO A C 1
ATOM 2171 O O . PRO A 1 271 ? 7.864 9.007 20.034 1.00 82.62 271 PRO A O 1
ATOM 2174 N N . SER A 1 272 ? 9.335 7.480 19.301 1.00 76.44 272 SER A N 1
ATOM 2175 C CA . SER A 1 272 ? 10.225 7.561 20.460 1.00 76.44 272 SER A CA 1
ATOM 2176 C C . SER A 1 272 ? 11.685 7.315 20.055 1.00 76.44 272 SER A C 1
ATOM 2178 O O . SER A 1 272 ? 11.987 7.080 18.887 1.00 76.44 272 SER A O 1
ATOM 2180 N N . PHE A 1 273 ? 12.619 7.452 20.997 1.00 75.19 273 PHE A N 1
ATOM 2181 C CA . PHE A 1 273 ? 14.054 7.406 20.709 1.00 75.19 273 PHE A CA 1
ATOM 2182 C C . PHE A 1 273 ? 14.553 5.989 20.385 1.00 75.19 273 PHE A C 1
ATOM 2184 O O . PHE A 1 273 ? 14.589 5.127 21.262 1.00 75.19 273 PHE A O 1
ATOM 2191 N N . SER A 1 274 ? 15.009 5.775 19.149 1.00 70.44 274 SER A N 1
ATOM 2192 C CA . SER A 1 274 ? 15.517 4.482 18.665 1.00 70.44 274 SER A CA 1
ATOM 2193 C C . SER A 1 274 ? 17.006 4.235 18.918 1.00 70.44 274 SER A C 1
ATOM 2195 O O . SER A 1 274 ? 17.476 3.124 18.680 1.00 70.44 274 SER A O 1
ATOM 2197 N N . GLY A 1 275 ? 17.754 5.237 19.392 1.00 70.81 275 GLY A N 1
ATOM 2198 C CA . GLY A 1 275 ? 19.215 5.176 19.540 1.00 70.81 275 GLY A CA 1
ATOM 2199 C C . GLY A 1 275 ? 20.001 5.883 18.427 1.00 70.81 275 GLY A C 1
ATOM 2200 O O . GLY A 1 275 ? 21.203 6.093 18.592 1.00 70.81 275 GLY A O 1
ATOM 2201 N N . ASN A 1 276 ? 19.341 6.282 17.332 1.00 76.44 276 ASN A N 1
ATOM 2202 C CA . ASN A 1 276 ? 19.927 7.085 16.252 1.00 76.44 276 ASN A CA 1
ATOM 2203 C C . ASN A 1 276 ? 20.095 8.547 16.697 1.00 76.44 276 ASN A C 1
ATOM 2205 O O . ASN A 1 276 ? 19.120 9.177 17.112 1.00 76.44 276 ASN A O 1
ATOM 2209 N N . ALA A 1 277 ? 21.307 9.096 16.608 1.00 77.94 277 ALA A N 1
ATOM 2210 C CA . ALA A 1 277 ? 21.567 10.474 17.021 1.00 77.94 277 ALA A CA 1
ATOM 2211 C C . ALA A 1 277 ? 22.654 11.162 16.168 1.00 77.94 277 ALA A C 1
ATOM 2213 O O . ALA A 1 277 ? 23.469 10.474 15.546 1.00 77.94 277 ALA A O 1
ATOM 2214 N N . PRO A 1 278 ? 22.698 12.512 16.139 1.00 82.38 278 PRO A N 1
ATOM 2215 C CA . PRO A 1 278 ? 23.700 13.259 15.387 1.00 82.38 278 PRO A CA 1
ATOM 2216 C C . PRO A 1 278 ? 25.130 12.895 15.789 1.00 82.38 278 PRO A C 1
ATOM 2218 O O . PRO A 1 278 ? 25.452 12.802 16.976 1.00 82.38 278 PRO A O 1
ATOM 2221 N N . ALA A 1 279 ? 26.020 12.785 14.801 1.00 81.25 279 ALA A N 1
ATOM 2222 C CA . ALA A 1 279 ? 27.439 12.527 15.041 1.00 81.25 279 ALA A CA 1
ATOM 2223 C C . ALA A 1 279 ? 28.078 13.581 15.963 1.00 81.25 279 ALA A C 1
ATOM 2225 O O . ALA A 1 279 ? 28.958 13.260 16.755 1.00 81.25 279 ALA A O 1
ATOM 2226 N N . SER A 1 280 ? 27.615 14.832 15.911 1.00 82.88 280 SER A N 1
ATOM 2227 C CA . SER A 1 280 ? 28.087 15.942 16.748 1.00 82.88 280 SER A CA 1
ATOM 2228 C C . SER A 1 280 ? 27.906 15.720 18.255 1.00 82.88 280 SER A C 1
ATOM 2230 O O . SER A 1 280 ? 28.678 16.281 19.032 1.00 82.88 280 SER A O 1
ATOM 2232 N N . LEU A 1 281 ? 26.998 14.838 18.693 1.00 80.19 281 LEU A N 1
ATOM 2233 C CA . LEU A 1 281 ? 26.875 14.468 20.110 1.00 80.19 281 LEU A CA 1
ATOM 2234 C C . LEU A 1 281 ? 28.127 13.776 20.663 1.00 80.19 281 LEU A C 1
ATOM 2236 O O . LEU A 1 281 ? 28.379 13.871 21.861 1.00 80.19 281 LEU A O 1
ATOM 2240 N N . THR A 1 282 ? 28.941 13.140 19.809 1.00 79.38 282 THR A N 1
ATOM 2241 C CA . THR A 1 282 ? 30.263 12.590 20.183 1.00 79.38 282 THR A CA 1
ATOM 2242 C C . THR A 1 282 ? 31.173 13.650 20.806 1.00 79.38 282 THR A C 1
ATOM 2244 O O . THR A 1 282 ? 31.938 13.347 21.717 1.00 79.38 282 THR A O 1
ATOM 2247 N N . LYS A 1 283 ? 31.069 14.903 20.341 1.00 82.94 283 LYS A N 1
ATOM 2248 C CA . LYS A 1 283 ? 31.893 16.022 20.812 1.00 82.94 283 LYS A CA 1
ATOM 2249 C C . LYS A 1 283 ? 31.513 16.435 22.235 1.00 82.94 283 LYS A C 1
ATOM 2251 O O . LYS A 1 283 ? 32.365 16.892 22.986 1.00 82.94 283 LYS A O 1
ATOM 2256 N N . ILE A 1 284 ? 30.240 16.268 22.596 1.00 80.94 284 ILE A N 1
ATOM 2257 C CA . ILE A 1 284 ? 29.692 16.626 23.912 1.00 80.94 284 ILE A CA 1
ATOM 2258 C C . ILE A 1 284 ? 29.833 15.459 24.895 1.00 80.94 284 ILE A C 1
ATOM 2260 O O . ILE A 1 284 ? 30.138 15.665 26.066 1.00 80.94 284 ILE A O 1
ATOM 2264 N N . PHE A 1 285 ? 29.647 14.228 24.415 1.00 79.12 285 PHE A N 1
ATOM 2265 C CA . PHE A 1 285 ? 29.746 13.003 25.205 1.00 79.12 285 PHE A CA 1
ATOM 2266 C C . PHE A 1 285 ? 30.852 12.085 24.656 1.00 79.12 285 PHE A C 1
ATOM 2268 O O . PHE A 1 285 ? 30.549 11.048 24.067 1.00 79.12 285 PHE A O 1
ATOM 2275 N N . PRO A 1 286 ? 32.142 12.411 24.862 1.00 76.44 286 PRO A N 1
ATOM 2276 C CA . PRO A 1 286 ? 33.255 11.638 24.298 1.00 76.44 286 PRO A CA 1
ATOM 2277 C C . PRO A 1 286 ? 33.389 10.227 24.895 1.00 76.44 286 PRO A C 1
ATOM 2279 O O . PRO A 1 286 ? 33.979 9.346 24.279 1.00 76.44 286 PRO A O 1
ATOM 2282 N N . SER A 1 287 ? 32.826 9.987 26.084 1.00 73.25 287 SER A N 1
ATOM 2283 C CA . SER A 1 287 ? 32.778 8.669 26.735 1.00 73.25 287 SER A CA 1
ATOM 2284 C C . SER A 1 287 ? 31.619 7.783 26.255 1.00 73.25 287 SER A C 1
ATOM 2286 O O . SER A 1 287 ? 31.500 6.631 26.683 1.00 73.25 287 SER A O 1
ATOM 2288 N N . ALA A 1 288 ? 30.750 8.299 25.380 1.00 66.12 288 ALA A N 1
ATOM 2289 C CA . ALA A 1 288 ? 29.648 7.553 24.795 1.00 66.12 288 ALA A CA 1
ATOM 2290 C C . ALA A 1 288 ? 30.157 6.404 23.916 1.00 66.12 288 ALA A C 1
ATOM 2292 O O . ALA A 1 288 ? 30.947 6.621 22.998 1.00 66.12 288 ALA A O 1
ATOM 2293 N N . LYS A 1 289 ? 29.655 5.181 24.126 1.00 65.69 289 LYS A N 1
ATOM 2294 C CA . LYS A 1 289 ? 29.937 4.074 23.204 1.00 65.69 289 LYS A CA 1
ATOM 2295 C C . LYS A 1 289 ? 29.020 4.192 21.995 1.00 65.69 289 LYS A C 1
ATOM 2297 O O . LYS A 1 289 ? 27.815 3.968 22.096 1.00 65.69 289 LYS A O 1
ATOM 2302 N N . ILE A 1 290 ? 29.596 4.552 20.857 1.00 66.69 290 ILE A N 1
ATOM 2303 C CA . ILE A 1 290 ? 28.849 4.808 19.629 1.00 66.69 290 ILE A CA 1
ATOM 2304 C C . ILE A 1 290 ? 29.292 3.810 18.584 1.00 66.69 290 ILE A C 1
ATOM 2306 O O . ILE A 1 290 ? 30.475 3.692 18.275 1.00 66.69 290 ILE A O 1
ATOM 2310 N N . THR A 1 291 ? 28.323 3.084 18.051 1.00 69.88 291 THR A N 1
ATOM 2311 C CA . THR A 1 291 ? 28.554 2.133 16.977 1.00 69.88 291 THR A CA 1
ATOM 2312 C C . THR A 1 291 ? 28.082 2.758 15.685 1.00 69.88 291 THR A C 1
ATOM 2314 O O . THR A 1 291 ? 26.909 3.100 15.542 1.00 69.88 291 THR A O 1
ATOM 2317 N N . ARG A 1 292 ? 29.004 2.895 14.738 1.00 67.12 292 ARG A N 1
ATOM 2318 C CA . ARG A 1 292 ? 28.651 3.244 13.372 1.00 67.12 292 ARG A CA 1
ATOM 2319 C C . ARG A 1 292 ? 28.088 2.001 12.687 1.00 67.12 292 ARG A C 1
ATOM 2321 O O . ARG A 1 292 ? 28.840 1.057 12.454 1.00 67.12 292 ARG A O 1
ATOM 2328 N N . LEU A 1 293 ? 26.798 1.989 12.371 1.00 67.19 293 LEU A N 1
ATOM 2329 C CA . LEU A 1 293 ? 26.238 0.976 11.487 1.00 67.19 293 LEU A CA 1
ATOM 2330 C C . LEU A 1 293 ? 26.549 1.333 10.031 1.00 67.19 293 LEU A C 1
ATOM 2332 O O . LEU A 1 293 ? 26.546 2.504 9.638 1.00 67.19 293 LEU A O 1
ATOM 2336 N N . GLY A 1 294 ? 26.867 0.309 9.243 1.00 53.62 294 GLY A N 1
ATOM 2337 C CA . GLY A 1 294 ? 26.977 0.437 7.797 1.00 53.62 294 GLY A CA 1
ATOM 2338 C C . GLY A 1 294 ? 25.587 0.397 7.175 1.00 53.62 294 GLY A C 1
ATOM 2339 O O . GLY A 1 294 ? 24.833 -0.540 7.420 1.00 53.62 294 GLY A O 1
ATOM 2340 N N . THR A 1 295 ? 25.254 1.396 6.365 1.00 46.31 295 THR A N 1
ATOM 2341 C CA . THR A 1 295 ? 24.007 1.421 5.600 1.00 46.31 295 THR A CA 1
ATOM 2342 C C . THR A 1 295 ? 24.071 0.358 4.499 1.00 46.31 295 THR A C 1
ATOM 2344 O O . THR A 1 295 ? 24.872 0.474 3.570 1.00 46.31 295 THR A O 1
ATOM 2347 N N . LEU A 1 296 ? 23.243 -0.690 4.582 1.00 42.50 296 LEU A N 1
ATOM 2348 C CA . LEU A 1 296 ? 23.243 -1.785 3.597 1.00 42.50 296 LEU A CA 1
ATOM 2349 C C . LEU A 1 296 ? 22.596 -1.385 2.253 1.00 42.50 296 LEU A C 1
ATOM 2351 O O . LEU A 1 296 ? 22.882 -1.991 1.224 1.00 42.50 296 LEU A O 1
ATOM 2355 N N . LEU A 1 297 ? 21.749 -0.352 2.250 1.00 39.34 297 LEU A N 1
ATOM 2356 C CA . LEU A 1 297 ? 20.918 0.030 1.100 1.00 39.34 297 LEU A CA 1
ATOM 2357 C C . LEU A 1 297 ? 21.665 0.766 -0.027 1.00 39.34 297 LEU A C 1
ATOM 2359 O O . LEU A 1 297 ? 21.156 0.816 -1.142 1.00 39.34 297 LEU A O 1
ATOM 2363 N N . MET A 1 298 ? 22.853 1.335 0.222 1.00 36.31 298 MET A N 1
ATOM 2364 C CA . MET A 1 298 ? 23.371 2.400 -0.656 1.00 36.31 298 MET A CA 1
ATOM 2365 C C . MET A 1 298 ? 24.664 2.111 -1.415 1.00 36.31 298 MET A C 1
ATOM 2367 O O . MET A 1 298 ? 24.961 2.847 -2.346 1.00 36.31 298 MET A O 1
ATOM 2371 N N . GLY A 1 299 ? 25.447 1.0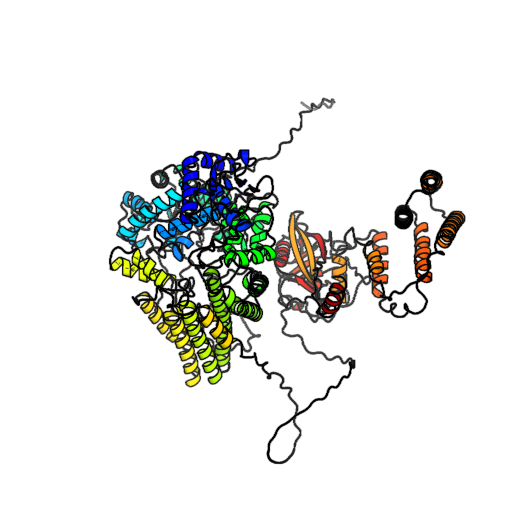72 -1.096 1.00 33.91 299 GLY A N 1
ATOM 2372 C CA . GLY A 1 299 ? 26.678 0.732 -1.849 1.00 33.91 299 GLY A CA 1
ATOM 2373 C C . GLY A 1 299 ? 27.750 1.840 -1.959 1.00 33.91 299 GLY A C 1
ATOM 2374 O O . GLY A 1 299 ? 28.824 1.595 -2.496 1.00 33.91 299 GLY A O 1
ATOM 2375 N N . ILE A 1 300 ? 27.484 3.029 -1.421 1.00 29.67 300 ILE A N 1
ATOM 2376 C CA . ILE A 1 300 ? 28.338 4.201 -1.300 1.00 29.67 300 ILE A CA 1
ATOM 2377 C C . ILE A 1 300 ? 28.154 4.693 0.137 1.00 29.67 300 ILE A C 1
ATOM 2379 O O . ILE A 1 300 ? 27.063 4.635 0.705 1.00 29.67 300 ILE A O 1
ATOM 2383 N N . LEU A 1 301 ? 29.257 5.130 0.736 1.00 29.83 301 LEU A N 1
ATOM 2384 C CA . LEU A 1 301 ? 29.399 5.570 2.121 1.00 29.83 301 LEU A CA 1
ATOM 2385 C C . LEU A 1 301 ? 28.674 6.911 2.356 1.00 29.83 301 LEU A C 1
ATOM 2387 O O . LEU A 1 301 ? 29.293 7.946 2.574 1.00 29.83 301 LEU A O 1
ATOM 2391 N N . VAL A 1 302 ? 27.347 6.896 2.299 1.00 30.27 302 VAL A N 1
ATOM 2392 C CA . VAL A 1 302 ? 26.494 8.035 2.640 1.00 30.27 302 VAL A CA 1
ATOM 2393 C C . VAL A 1 302 ? 26.154 7.935 4.118 1.00 30.27 302 VAL A C 1
ATOM 2395 O O . VAL A 1 302 ? 25.512 6.973 4.522 1.00 30.27 302 VAL A O 1
ATOM 2398 N N . GLY A 1 303 ? 26.596 8.917 4.909 1.00 35.22 303 GLY A N 1
ATOM 2399 C CA . GLY A 1 303 ? 26.123 9.155 6.277 1.00 35.22 303 GLY A CA 1
ATOM 2400 C C . GLY A 1 303 ? 26.282 7.971 7.233 1.00 35.22 303 GLY A C 1
ATOM 2401 O O . GLY A 1 303 ? 25.458 7.071 7.305 1.00 35.22 303 GLY A O 1
ATOM 2402 N N . ALA A 1 304 ? 27.351 7.987 8.022 1.00 32.62 304 ALA A N 1
ATOM 2403 C CA . ALA A 1 304 ? 27.513 7.111 9.176 1.00 32.62 304 ALA A CA 1
ATOM 2404 C C . ALA A 1 304 ? 26.252 7.062 10.070 1.00 32.62 304 ALA A C 1
ATOM 2406 O O . ALA A 1 304 ? 25.944 8.049 10.740 1.00 32.62 304 ALA A O 1
ATOM 2407 N N . VAL A 1 305 ? 25.582 5.913 10.165 1.00 41.50 305 VAL A N 1
ATOM 2408 C CA . VAL A 1 305 ? 24.508 5.718 11.148 1.00 41.50 305 VAL A CA 1
ATOM 2409 C C . VAL A 1 305 ? 25.153 5.551 12.516 1.00 41.50 305 VAL A C 1
ATOM 2411 O O . VAL A 1 305 ? 25.794 4.539 12.768 1.00 41.50 305 VAL A O 1
ATOM 2414 N N . HIS A 1 306 ? 25.035 6.533 13.401 1.00 41.88 306 HIS A N 1
ATOM 2415 C CA . HIS A 1 306 ? 25.603 6.450 14.745 1.00 41.88 306 HIS A CA 1
ATOM 2416 C C . HIS A 1 306 ? 24.530 5.961 15.719 1.00 41.88 306 HIS A C 1
ATOM 2418 O O . HIS A 1 306 ? 23.639 6.718 16.103 1.00 41.88 306 HIS A O 1
ATOM 2424 N N . ILE A 1 307 ? 24.622 4.696 16.135 1.00 41.19 307 ILE A N 1
ATOM 2425 C CA . ILE A 1 307 ? 23.841 4.180 17.260 1.00 41.19 307 ILE A CA 1
ATOM 2426 C C . ILE A 1 307 ? 24.616 4.437 18.544 1.00 41.19 307 ILE A C 1
ATOM 2428 O O . ILE A 1 307 ? 25.722 3.931 18.736 1.00 41.19 307 ILE A O 1
ATOM 2432 N N . PHE A 1 308 ? 24.015 5.201 19.447 1.00 39.22 308 PHE A N 1
ATOM 2433 C CA . PHE A 1 308 ? 24.561 5.460 20.771 1.00 39.22 308 PHE A CA 1
ATOM 2434 C C . PHE A 1 308 ? 24.086 4.375 21.752 1.00 39.22 308 PHE A C 1
ATOM 2436 O O . PHE A 1 308 ? 22.904 4.306 22.081 1.00 39.22 308 PHE A O 1
ATOM 2443 N N . LEU A 1 309 ? 25.008 3.562 22.280 1.00 36.53 309 LEU A N 1
ATOM 2444 C CA . LEU A 1 309 ? 24.800 2.793 23.511 1.00 36.53 309 LEU A CA 1
ATOM 2445 C C . LEU A 1 309 ? 25.437 3.579 24.665 1.00 36.53 309 LEU A C 1
ATOM 2447 O O . LEU A 1 309 ? 26.614 3.406 24.977 1.00 36.53 309 LEU A O 1
ATOM 2451 N N . ILE A 1 310 ? 24.677 4.448 25.335 1.00 33.47 310 ILE A N 1
ATOM 2452 C CA . ILE A 1 310 ? 25.133 5.029 26.608 1.00 33.47 310 ILE A CA 1
ATOM 2453 C C . ILE A 1 310 ? 24.238 4.535 27.752 1.00 33.47 310 ILE A C 1
ATOM 2455 O O . ILE A 1 310 ? 23.032 4.770 27.716 1.00 33.47 310 ILE A O 1
ATOM 2459 N N . PRO A 1 311 ? 24.803 3.943 28.823 1.00 33.84 311 PRO A N 1
ATOM 2460 C CA . PRO A 1 311 ? 24.073 3.606 30.052 1.00 33.84 311 PRO A CA 1
ATOM 2461 C C . PRO A 1 311 ? 23.590 4.817 30.880 1.00 33.84 311 PRO A C 1
ATOM 2463 O O . PRO A 1 311 ? 22.894 4.641 31.877 1.00 33.84 311 PRO A O 1
ATOM 2466 N N . GLN A 1 312 ? 23.922 6.055 30.499 1.00 32.88 312 GLN A N 1
ATOM 2467 C CA . GLN A 1 312 ? 23.619 7.288 31.248 1.00 32.88 312 GLN A CA 1
ATOM 2468 C C . GLN A 1 312 ? 22.450 8.074 30.627 1.00 32.88 312 GLN A C 1
ATOM 2470 O O . GLN A 1 312 ? 22.476 9.290 30.453 1.00 32.88 312 GLN A O 1
ATOM 2475 N N . ILE A 1 313 ? 21.368 7.344 30.339 1.00 41.66 313 ILE A N 1
ATOM 2476 C CA . ILE A 1 313 ? 20.037 7.856 29.980 1.00 41.66 313 ILE A CA 1
ATOM 2477 C C . ILE A 1 313 ? 19.399 8.483 31.231 1.00 41.66 313 ILE A C 1
ATOM 2479 O O . ILE A 1 313 ? 18.607 7.846 31.942 1.00 41.66 313 ILE A O 1
ATOM 2483 N N . LEU A 1 314 ? 19.793 9.719 31.544 1.00 37.03 314 LEU A N 1
ATOM 2484 C CA . LEU A 1 314 ? 19.217 10.485 32.655 1.00 37.03 314 LEU A CA 1
ATOM 2485 C C . LEU A 1 314 ? 18.773 11.913 32.305 1.00 37.03 314 LEU A C 1
ATOM 2487 O O . LEU A 1 314 ? 18.051 12.501 33.100 1.00 37.03 314 LEU A O 1
ATOM 2491 N N . TYR A 1 315 ? 19.052 12.427 31.100 1.00 39.75 315 TYR A N 1
ATOM 2492 C CA . TYR A 1 315 ? 18.555 13.752 30.677 1.00 39.75 315 TYR A CA 1
ATOM 2493 C C . TYR A 1 315 ? 17.725 13.775 29.380 1.00 39.75 315 TYR A C 1
ATOM 2495 O O . TYR A 1 315 ? 16.903 14.669 29.203 1.00 39.75 315 TYR A O 1
ATOM 2503 N N . LEU A 1 316 ? 17.756 12.703 28.574 1.00 41.00 316 LEU A N 1
ATOM 2504 C CA . LEU A 1 316 ? 16.738 12.420 27.537 1.00 41.00 316 LEU A CA 1
ATOM 2505 C C . LEU A 1 316 ? 15.354 12.065 28.142 1.00 41.00 316 LEU A C 1
ATOM 2507 O O . LEU A 1 316 ? 14.420 11.710 27.436 1.00 41.00 316 LEU A O 1
ATOM 2511 N N . LEU A 1 317 ? 15.203 12.176 29.466 1.00 39.91 317 LEU A N 1
ATOM 2512 C CA . LEU A 1 317 ? 13.997 11.876 30.247 1.00 39.91 317 LEU A CA 1
ATOM 2513 C C . LEU A 1 317 ? 12.952 13.006 30.238 1.00 39.91 317 LEU A C 1
ATOM 2515 O O . LEU A 1 317 ? 11.804 12.789 30.617 1.00 39.91 317 LEU A O 1
ATOM 2519 N N . LYS A 1 318 ? 13.311 14.204 29.757 1.00 37.19 318 LYS A N 1
ATOM 2520 C CA . LYS A 1 318 ? 12.366 15.319 29.536 1.00 37.19 318 LYS A CA 1
ATOM 2521 C C . LYS A 1 318 ? 11.496 15.111 28.280 1.00 37.19 318 LYS A C 1
ATOM 2523 O O . LYS A 1 318 ? 10.416 15.689 28.167 1.00 37.19 318 LYS A O 1
ATOM 2528 N N . LEU A 1 319 ? 11.944 14.224 27.387 1.00 39.56 319 LEU A N 1
ATOM 2529 C CA . LEU A 1 319 ? 11.382 13.910 26.069 1.00 39.56 319 LEU A CA 1
ATOM 2530 C C . LEU A 1 319 ? 9.972 13.306 26.153 1.00 39.56 319 LEU A C 1
ATOM 2532 O O . LEU A 1 319 ? 9.077 13.726 25.425 1.00 39.56 319 LEU A O 1
ATOM 2536 N N . GLY A 1 320 ? 9.742 12.399 27.111 1.00 36.25 320 GLY A N 1
ATOM 2537 C CA . GLY A 1 320 ? 8.429 11.786 27.345 1.00 36.25 320 GLY A CA 1
ATOM 2538 C C . GLY A 1 320 ? 7.365 12.783 27.814 1.00 36.25 320 GLY A C 1
ATOM 2539 O O . GLY A 1 320 ? 6.200 12.632 27.464 1.00 36.25 320 GLY A O 1
ATOM 2540 N N . LYS A 1 321 ? 7.762 13.847 28.526 1.00 36.16 321 LYS A N 1
ATOM 2541 C CA . LYS A 1 321 ? 6.854 14.880 29.058 1.00 36.16 321 LYS A CA 1
ATOM 2542 C C . LYS A 1 321 ? 6.456 15.944 28.025 1.00 36.16 321 LYS A C 1
ATOM 2544 O O . LYS A 1 321 ? 5.395 16.543 28.159 1.00 36.16 321 LYS A O 1
ATOM 2549 N N . LEU A 1 322 ? 7.311 16.198 27.031 1.00 33.88 322 LEU A N 1
ATOM 2550 C CA . LEU A 1 322 ? 7.086 17.184 25.961 1.00 33.88 322 LEU A CA 1
ATOM 2551 C C . LEU A 1 322 ? 6.409 16.574 24.723 1.00 33.88 322 LEU A C 1
ATOM 2553 O O . LEU A 1 322 ? 5.601 17.249 24.091 1.00 33.88 322 LEU A O 1
ATOM 2557 N N . LEU A 1 323 ? 6.706 15.308 24.399 1.00 36.94 323 LEU A N 1
ATOM 2558 C CA . LEU A 1 323 ? 6.047 14.555 23.321 1.00 36.94 323 LEU A CA 1
ATOM 2559 C C . LEU A 1 323 ? 4.673 14.029 23.744 1.00 36.94 323 LEU A C 1
ATOM 2561 O O . LEU A 1 323 ? 3.711 14.102 22.981 1.00 36.94 323 LEU A O 1
ATOM 2565 N N . SER A 1 324 ? 4.561 13.549 24.983 1.00 35.06 324 SER A N 1
ATOM 2566 C CA . SER A 1 324 ? 3.300 13.081 25.547 1.00 35.06 324 SER A CA 1
ATOM 2567 C C . SER A 1 324 ? 2.686 14.234 26.319 1.00 35.06 324 SER A C 1
ATOM 2569 O O . SER A 1 324 ? 2.884 14.370 27.524 1.00 35.06 324 SER A O 1
ATOM 2571 N N . GLY A 1 325 ? 1.901 15.078 25.654 1.00 34.03 325 GLY A N 1
ATOM 2572 C CA . GLY A 1 325 ? 0.915 15.886 26.367 1.00 34.03 325 GLY A CA 1
ATOM 2573 C C . GLY A 1 325 ? -0.089 14.951 27.044 1.00 34.03 325 GLY A C 1
ATOM 2574 O O . GLY A 1 325 ? -1.155 14.753 26.498 1.00 34.03 325 GLY A O 1
ATOM 2575 N N . ASN A 1 326 ? 0.278 14.293 28.149 1.00 39.88 326 ASN A N 1
ATOM 2576 C CA . ASN A 1 326 ? -0.469 13.361 29.009 1.00 39.88 326 ASN A CA 1
ATOM 2577 C C . ASN A 1 326 ? -1.438 12.323 28.374 1.00 39.88 326 ASN A C 1
ATOM 2579 O O . ASN A 1 326 ? -2.133 11.629 29.126 1.00 39.88 326 ASN A O 1
ATOM 2583 N N . LYS A 1 327 ? -1.510 12.166 27.044 1.00 40.62 327 LYS A N 1
ATOM 2584 C CA . LYS A 1 327 ? -2.679 11.564 26.370 1.00 40.62 327 LYS A CA 1
ATOM 2585 C C . LYS A 1 327 ? -2.415 10.333 25.487 1.00 40.62 327 LYS A C 1
ATOM 2587 O O . LYS A 1 327 ? -3.347 9.551 25.353 1.00 40.62 327 LYS A O 1
ATOM 2592 N N . SER A 1 328 ? -1.204 10.082 24.970 1.00 39.03 328 SER A N 1
ATOM 2593 C CA . SER A 1 328 ? -0.885 8.826 24.247 1.00 39.03 328 SER A CA 1
ATOM 2594 C C . SER A 1 328 ? 0.195 8.006 24.962 1.00 39.03 328 SER A C 1
ATOM 2596 O O . SER A 1 328 ? 1.102 8.592 25.545 1.00 39.03 328 SER A O 1
ATOM 2598 N N . LYS A 1 329 ? 0.053 6.670 24.943 1.00 48.22 329 LYS A N 1
ATOM 2599 C CA . LYS A 1 329 ? 0.876 5.689 25.688 1.00 48.22 329 LYS A CA 1
ATOM 2600 C C . LYS A 1 329 ? 1.560 4.637 24.801 1.00 48.22 329 LYS A C 1
ATOM 2602 O O . LYS A 1 329 ? 2.407 3.887 25.282 1.00 48.22 329 LYS A O 1
ATOM 2607 N N . ASN A 1 330 ? 1.183 4.555 23.524 1.00 41.53 330 ASN A N 1
ATOM 2608 C CA . ASN A 1 330 ? 1.770 3.609 22.576 1.00 41.53 330 ASN A CA 1
ATOM 2609 C C . ASN A 1 330 ? 2.872 4.330 21.800 1.00 41.53 330 ASN A C 1
ATOM 2611 O O . ASN A 1 330 ? 2.609 5.339 21.139 1.00 41.53 330 ASN A O 1
ATOM 2615 N N . MET A 1 331 ? 4.099 3.822 21.906 1.00 49.81 331 MET A N 1
ATOM 2616 C CA . MET A 1 331 ? 5.276 4.408 21.274 1.00 49.81 331 MET A CA 1
ATOM 2617 C C . MET A 1 331 ? 5.798 3.475 20.180 1.00 49.81 331 MET A C 1
ATOM 2619 O O . MET A 1 331 ? 6.071 2.305 20.446 1.00 49.81 331 MET A O 1
ATOM 2623 N N . GLY A 1 332 ? 5.932 3.990 18.960 1.00 43.47 332 GLY A N 1
ATOM 2624 C CA . GLY A 1 332 ? 6.544 3.287 17.834 1.00 43.47 332 GLY A CA 1
ATOM 2625 C C . GLY A 1 332 ? 8.050 3.533 17.800 1.00 43.47 332 GLY A C 1
ATOM 2626 O O . GLY A 1 332 ? 8.470 4.693 17.805 1.00 43.47 332 GLY A O 1
ATOM 2627 N N . ILE A 1 333 ? 8.854 2.464 17.785 1.00 55.25 333 ILE A N 1
ATOM 2628 C CA . ILE A 1 333 ? 10.318 2.534 17.638 1.00 55.25 333 ILE A CA 1
ATOM 2629 C C . ILE A 1 333 ? 10.825 1.336 16.846 1.00 55.25 333 ILE A C 1
ATOM 2631 O O . ILE A 1 333 ? 10.525 0.199 17.207 1.00 55.25 333 ILE A O 1
ATOM 2635 N N . ASP A 1 334 ? 11.732 1.597 15.904 1.00 57.81 334 ASP A N 1
ATOM 2636 C CA . ASP A 1 334 ? 12.514 0.572 15.219 1.00 57.81 334 ASP A CA 1
ATOM 2637 C C . ASP A 1 334 ? 13.998 0.962 15.207 1.00 57.81 334 ASP A C 1
ATOM 2639 O O . ASP A 1 334 ? 14.402 1.938 14.579 1.00 57.81 334 ASP A O 1
ATOM 2643 N N . THR A 1 335 ? 14.827 0.220 15.948 1.00 57.38 335 THR A N 1
ATOM 2644 C CA . THR A 1 335 ? 16.280 0.477 16.055 1.00 57.38 335 THR A CA 1
ATOM 2645 C C . THR A 1 335 ? 17.079 -0.151 14.912 1.00 57.38 335 THR A C 1
ATOM 2647 O O . THR A 1 335 ? 18.143 0.345 14.554 1.00 57.38 335 THR A O 1
ATOM 2650 N N . PHE A 1 336 ? 16.571 -1.239 14.328 1.00 56.22 336 PHE A N 1
ATOM 2651 C CA . PHE A 1 336 ? 17.291 -2.077 13.362 1.00 56.22 336 PHE A CA 1
ATOM 2652 C C . PHE A 1 336 ? 16.488 -2.347 12.088 1.00 56.22 336 PHE A C 1
ATOM 2654 O O . PHE A 1 336 ? 16.646 -3.394 11.460 1.00 56.22 336 PHE A O 1
ATOM 2661 N N . ASN A 1 337 ? 15.609 -1.420 11.693 1.00 65.31 337 ASN A N 1
ATOM 2662 C CA . ASN A 1 337 ? 14.888 -1.574 10.436 1.00 65.31 337 ASN A CA 1
ATOM 2663 C C . ASN A 1 337 ? 15.881 -1.543 9.263 1.00 65.31 337 ASN A C 1
ATOM 2665 O O . ASN A 1 337 ? 16.519 -0.522 9.009 1.00 65.31 337 ASN A O 1
ATOM 2669 N N . GLU A 1 338 ? 16.047 -2.693 8.606 1.00 65.38 338 GLU A N 1
ATOM 2670 C CA . GLU A 1 338 ? 17.020 -2.924 7.524 1.00 65.38 338 GLU A CA 1
ATOM 2671 C C . GLU A 1 338 ? 18.478 -2.582 7.871 1.00 65.38 338 GLU A C 1
ATOM 2673 O O . GLU A 1 338 ? 19.311 -2.327 7.001 1.00 65.38 338 GLU A O 1
ATOM 2678 N N . ASN A 1 339 ? 18.798 -2.630 9.161 1.00 70.19 339 ASN A N 1
ATOM 2679 C CA . ASN A 1 339 ? 20.122 -2.388 9.708 1.00 70.19 339 ASN A CA 1
ATOM 2680 C C . ASN A 1 339 ? 20.480 -3.569 10.616 1.00 70.19 339 ASN A C 1
ATOM 2682 O O . ASN A 1 339 ? 19.783 -3.825 11.594 1.00 70.19 339 ASN A O 1
ATOM 2686 N N . SER A 1 340 ? 21.555 -4.302 10.324 1.00 71.75 340 SER A N 1
ATOM 2687 C CA . SER A 1 340 ? 21.950 -5.434 11.171 1.00 71.75 340 SER A CA 1
ATOM 2688 C C . SER A 1 340 ? 22.592 -4.937 12.477 1.00 71.75 340 SER A C 1
ATOM 2690 O O . SER A 1 340 ? 23.446 -4.044 12.436 1.00 71.75 340 SER A O 1
ATOM 2692 N N . PRO A 1 341 ? 22.246 -5.517 13.641 1.00 79.25 341 PRO A N 1
ATOM 2693 C CA . PRO A 1 341 ? 22.978 -5.263 14.875 1.00 79.25 341 PRO A CA 1
ATOM 2694 C C . PRO A 1 341 ? 24.467 -5.625 14.734 1.00 79.25 341 PRO A C 1
ATOM 2696 O O . PRO A 1 341 ? 24.816 -6.526 13.968 1.00 79.25 341 PRO A O 1
ATOM 2699 N N . PRO A 1 342 ? 25.362 -4.981 15.505 1.00 78.50 342 PRO A N 1
ATOM 2700 C CA . PRO A 1 342 ? 26.807 -5.193 15.381 1.00 78.50 342 PRO A CA 1
ATOM 2701 C C . PRO A 1 342 ? 27.265 -6.599 15.792 1.00 78.50 342 PRO A C 1
ATOM 2703 O O . PRO A 1 342 ? 28.365 -7.017 15.443 1.00 78.50 342 PRO A O 1
ATOM 2706 N N . THR A 1 343 ? 26.441 -7.332 16.541 1.00 84.06 343 THR A N 1
ATOM 2707 C CA . THR A 1 343 ? 26.702 -8.710 16.956 1.00 84.06 343 THR A CA 1
ATOM 2708 C C . THR A 1 343 ? 25.403 -9.506 17.007 1.00 84.06 343 THR A C 1
ATOM 2710 O O . THR A 1 343 ? 24.355 -8.973 17.366 1.00 84.06 343 THR A O 1
ATOM 2713 N N . GLY A 1 344 ? 25.483 -10.795 16.663 1.00 86.94 344 GLY A N 1
ATOM 2714 C CA . GLY A 1 344 ? 24.385 -11.758 16.782 1.00 86.94 344 GLY A CA 1
ATOM 2715 C C . GLY A 1 344 ? 24.258 -12.393 18.170 1.00 86.94 344 GLY A C 1
ATOM 2716 O O . GLY A 1 344 ? 23.520 -13.366 18.311 1.00 86.94 344 GLY A O 1
ATOM 2717 N N . ASP A 1 345 ? 24.994 -11.905 19.169 1.00 92.81 345 ASP A N 1
ATOM 2718 C CA . ASP A 1 345 ? 24.928 -12.392 20.547 1.00 92.81 345 ASP A CA 1
ATOM 2719 C C . ASP A 1 345 ? 23.557 -12.077 21.195 1.00 92.81 345 ASP A C 1
ATOM 2721 O O . ASP A 1 345 ? 23.197 -10.901 21.327 1.00 92.81 345 ASP A O 1
ATOM 2725 N N . PRO A 1 346 ? 22.778 -13.099 21.610 1.00 94.62 346 PRO A N 1
ATOM 2726 C CA . PRO A 1 346 ? 21.501 -12.909 22.292 1.00 94.62 346 PRO A CA 1
ATOM 2727 C C . PRO A 1 346 ? 21.581 -12.035 23.552 1.00 94.62 346 PRO A C 1
ATOM 2729 O O . PRO A 1 346 ? 20.645 -11.280 23.811 1.00 94.62 346 PRO A O 1
ATOM 2732 N N . GLU A 1 347 ? 22.671 -12.092 24.325 1.00 93.19 347 GLU A N 1
ATOM 2733 C CA . GLU A 1 347 ? 22.797 -11.287 25.548 1.00 93.19 347 GLU A CA 1
ATOM 2734 C C . GLU A 1 347 ? 22.886 -9.793 25.214 1.00 93.19 347 GLU A C 1
ATOM 2736 O O . GLU A 1 347 ? 22.161 -8.973 25.785 1.00 93.19 347 GLU A O 1
ATOM 2741 N N . TYR A 1 348 ? 23.706 -9.439 24.221 1.00 88.19 348 TYR A N 1
ATOM 2742 C CA . TYR A 1 34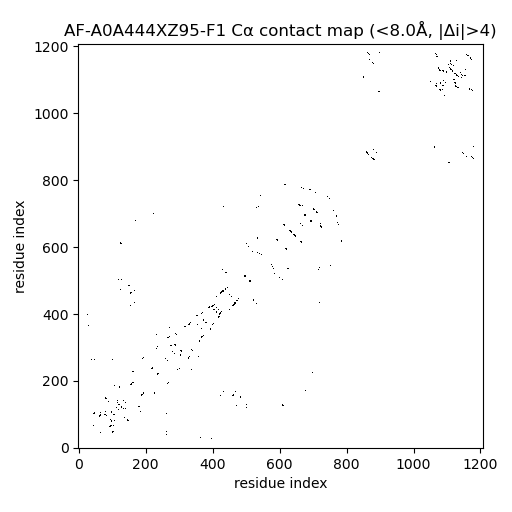8 ? 23.781 -8.077 23.696 1.00 88.19 348 TYR A CA 1
ATOM 2743 C C . TYR A 1 348 ? 22.415 -7.575 23.202 1.00 88.19 348 TYR A C 1
ATOM 2745 O O . TYR A 1 348 ? 21.992 -6.477 23.571 1.00 88.19 348 TYR A O 1
ATOM 2753 N N . ILE A 1 349 ? 21.709 -8.381 22.400 1.00 89.88 349 ILE A N 1
ATOM 2754 C CA . ILE A 1 349 ? 20.394 -8.022 21.842 1.00 89.88 349 ILE A CA 1
ATOM 2755 C C . ILE A 1 349 ? 19.367 -7.804 22.960 1.00 89.88 349 ILE A C 1
ATOM 2757 O O . ILE A 1 349 ? 18.635 -6.813 22.939 1.00 89.88 349 ILE A O 1
ATOM 2761 N N . SER A 1 350 ? 19.341 -8.693 23.956 1.00 92.12 350 SER A N 1
ATOM 2762 C CA . SER A 1 350 ? 18.452 -8.575 25.113 1.00 92.12 350 SER A CA 1
ATOM 2763 C C . SER A 1 350 ? 18.753 -7.313 25.928 1.00 92.12 350 SER A C 1
ATOM 2765 O O . SER A 1 350 ? 17.848 -6.537 26.234 1.00 92.12 350 SER A O 1
ATOM 2767 N N . ASN A 1 351 ? 20.028 -7.044 26.225 1.00 85.75 351 ASN A N 1
ATOM 2768 C CA . ASN A 1 351 ? 20.445 -5.851 26.969 1.00 85.75 351 ASN A CA 1
ATOM 2769 C C . ASN A 1 351 ? 20.097 -4.551 26.234 1.00 85.75 351 ASN A C 1
ATOM 2771 O O . ASN A 1 351 ?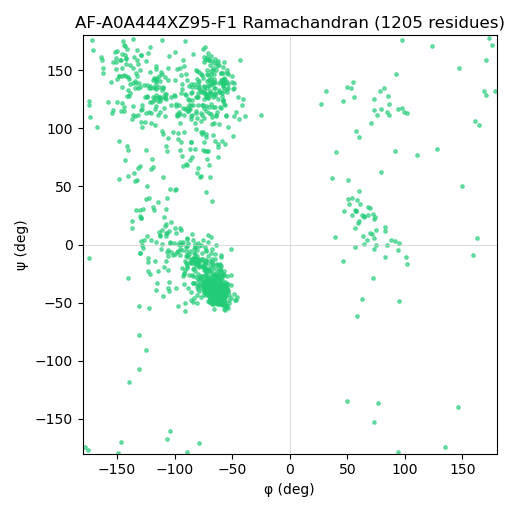 19.715 -3.556 26.861 1.00 85.75 351 ASN A O 1
ATOM 2775 N N . LEU A 1 352 ? 20.201 -4.554 24.906 1.00 83.88 352 LEU A N 1
ATOM 2776 C CA . LEU A 1 352 ? 19.823 -3.421 24.076 1.00 83.88 352 LEU A CA 1
ATOM 2777 C C . LEU A 1 352 ? 18.310 -3.174 24.105 1.00 83.88 352 LEU A C 1
ATOM 2779 O O . LEU A 1 352 ? 17.891 -2.057 24.413 1.00 83.88 352 LEU A O 1
ATOM 2783 N N . GLY A 1 353 ? 17.497 -4.206 23.859 1.00 85.62 353 GLY A N 1
ATOM 2784 C CA . GLY A 1 353 ? 16.037 -4.096 23.921 1.00 85.62 353 GLY A CA 1
ATOM 2785 C C . GLY A 1 353 ? 15.545 -3.640 25.300 1.00 85.62 353 GLY A C 1
ATOM 2786 O O . GLY A 1 353 ? 14.747 -2.703 25.401 1.00 85.62 353 GLY A O 1
ATOM 2787 N N . ALA A 1 354 ? 16.124 -4.187 26.372 1.00 87.38 354 ALA A N 1
ATOM 2788 C CA . ALA A 1 354 ? 15.827 -3.784 27.744 1.00 87.38 354 ALA A CA 1
ATOM 2789 C C . ALA A 1 354 ? 16.211 -2.319 28.020 1.00 87.38 354 ALA A C 1
ATOM 2791 O O . ALA A 1 354 ? 15.487 -1.604 28.715 1.00 87.38 354 ALA A O 1
ATOM 2792 N N . SER A 1 355 ? 17.328 -1.838 27.462 1.00 81.44 355 SER A N 1
ATOM 2793 C CA . SER A 1 355 ? 17.777 -0.446 27.616 1.00 81.44 355 SER A CA 1
ATOM 2794 C C . SER A 1 355 ? 16.853 0.542 26.903 1.00 81.44 355 SER A C 1
ATOM 2796 O O . SER A 1 355 ? 16.494 1.571 27.483 1.00 81.44 355 SER A O 1
ATOM 2798 N N . ILE A 1 356 ? 16.428 0.211 25.679 1.00 80.06 356 ILE A N 1
ATOM 2799 C CA . ILE A 1 356 ? 15.461 0.995 24.901 1.00 80.06 356 ILE A CA 1
ATOM 2800 C C . ILE A 1 356 ? 14.135 1.080 25.659 1.00 80.06 356 ILE A C 1
ATOM 2802 O O . ILE A 1 356 ? 13.631 2.175 25.923 1.00 80.06 356 ILE A O 1
ATOM 2806 N N . PHE A 1 357 ? 13.600 -0.061 26.097 1.00 83.00 357 PHE A N 1
ATOM 2807 C CA . PHE A 1 357 ? 12.340 -0.078 26.829 1.00 83.00 357 PHE A CA 1
ATOM 2808 C C . PHE A 1 357 ? 12.433 0.654 28.172 1.00 83.00 357 PHE A C 1
ATOM 2810 O O . PHE A 1 357 ? 11.537 1.424 28.511 1.00 83.00 357 PHE A O 1
ATOM 2817 N N . LYS A 1 358 ? 13.542 0.509 28.909 1.00 82.12 358 LYS A N 1
ATOM 2818 C CA . LYS A 1 358 ? 13.789 1.258 30.152 1.00 82.12 358 LYS A CA 1
ATOM 2819 C C . LYS A 1 358 ? 13.794 2.772 29.925 1.00 82.12 358 LYS A C 1
ATOM 2821 O O . LYS A 1 358 ? 13.375 3.522 30.806 1.00 82.12 358 LYS A O 1
ATOM 2826 N N . ALA A 1 359 ? 14.270 3.242 28.772 1.00 73.38 359 ALA A N 1
ATOM 2827 C CA . ALA A 1 359 ? 14.198 4.655 28.411 1.00 73.38 359 ALA A CA 1
ATOM 2828 C C . ALA A 1 359 ? 12.745 5.099 28.182 1.00 73.38 359 ALA A C 1
ATOM 2830 O O . ALA A 1 359 ? 12.324 6.105 28.758 1.00 73.38 359 ALA A O 1
ATOM 2831 N N . MET A 1 360 ? 11.963 4.317 27.426 1.00 74.44 360 MET A N 1
ATOM 2832 C CA . MET A 1 360 ? 10.534 4.584 27.215 1.00 74.44 360 MET A CA 1
ATOM 2833 C C . MET A 1 360 ? 9.758 4.596 28.533 1.00 74.44 360 MET A C 1
ATOM 2835 O O . MET A 1 360 ? 9.036 5.549 28.816 1.00 74.44 360 MET A O 1
ATOM 2839 N N . SER A 1 361 ? 9.960 3.580 29.378 1.00 81.12 361 SER A N 1
ATOM 2840 C CA . SER A 1 361 ? 9.220 3.397 30.628 1.00 81.12 361 SER A CA 1
ATOM 2841 C C . SER A 1 361 ? 9.504 4.486 31.665 1.00 81.12 361 SER A C 1
ATOM 2843 O O . SER A 1 361 ? 8.689 4.729 32.551 1.00 81.12 361 SER A O 1
ATOM 2845 N N . LYS A 1 362 ? 10.668 5.146 31.588 1.00 76.25 362 LYS A N 1
ATOM 2846 C CA . LYS A 1 362 ? 10.960 6.332 32.407 1.00 76.25 362 LYS A CA 1
ATOM 2847 C C . LYS A 1 362 ? 10.225 7.580 31.906 1.00 76.25 362 LYS A C 1
ATOM 2849 O O . LYS A 1 362 ? 9.902 8.440 32.720 1.00 76.25 362 LYS A O 1
ATOM 2854 N N . GLY A 1 363 ? 9.998 7.695 30.595 1.00 69.31 363 GLY A N 1
ATOM 2855 C CA . GLY A 1 363 ? 9.208 8.775 29.998 1.00 69.31 363 GLY A CA 1
ATOM 2856 C C . GLY A 1 363 ? 7.709 8.610 30.257 1.00 69.31 363 GLY A C 1
ATOM 2857 O O . GLY A 1 363 ? 7.039 9.581 30.602 1.00 69.31 363 GLY A O 1
ATOM 2858 N N . ASP A 1 364 ? 7.211 7.376 30.152 1.00 70.69 364 ASP A N 1
ATOM 2859 C CA . ASP A 1 364 ? 5.857 6.971 30.532 1.00 70.69 364 ASP A CA 1
ATOM 2860 C C . ASP A 1 364 ? 5.876 5.547 31.116 1.00 70.69 364 ASP A C 1
ATOM 2862 O O . ASP A 1 364 ? 6.137 4.575 30.412 1.00 70.69 364 ASP A O 1
ATOM 2866 N N . LYS A 1 365 ? 5.541 5.396 32.405 1.00 79.19 365 LYS A N 1
ATOM 2867 C CA . LYS A 1 365 ? 5.463 4.084 33.085 1.00 79.19 365 LYS A CA 1
ATOM 2868 C C . LYS A 1 365 ? 4.480 3.117 32.411 1.00 79.19 365 LYS A C 1
ATOM 2870 O O . LYS A 1 365 ? 4.597 1.890 32.515 1.00 79.19 365 LYS A O 1
ATOM 2875 N N . ASP A 1 366 ? 3.490 3.665 31.716 1.00 74.25 366 ASP A N 1
ATOM 2876 C CA . ASP A 1 366 ? 2.470 2.901 31.028 1.00 74.25 366 ASP A CA 1
ATOM 2877 C C . ASP A 1 366 ? 2.861 2.567 29.583 1.00 74.25 366 ASP A C 1
ATOM 2879 O O . ASP A 1 366 ? 2.125 1.796 28.970 1.00 74.25 366 ASP A O 1
ATOM 2883 N N . ALA A 1 367 ? 4.024 3.028 29.098 1.00 77.19 367 ALA A N 1
ATOM 2884 C CA . ALA A 1 367 ? 4.489 2.843 27.726 1.00 77.19 367 ALA A CA 1
ATOM 2885 C C . ALA A 1 367 ? 4.382 1.391 27.249 1.00 77.19 367 ALA A C 1
ATOM 2887 O O . ALA A 1 367 ? 4.701 0.451 27.994 1.00 77.19 367 ALA A O 1
ATOM 2888 N N . VAL A 1 368 ? 3.954 1.248 25.997 1.00 83.69 368 VAL A N 1
ATOM 2889 C CA . VAL A 1 368 ? 3.961 0.002 25.230 1.00 83.69 368 VAL A CA 1
ATOM 2890 C C . VAL A 1 368 ? 4.735 0.247 23.949 1.00 83.69 368 VAL A C 1
ATOM 2892 O O . VAL A 1 368 ? 4.466 1.211 23.229 1.00 83.69 368 VAL A O 1
ATOM 2895 N N . TRP A 1 369 ? 5.705 -0.621 23.689 1.00 87.50 369 TRP A N 1
ATOM 2896 C CA . TRP A 1 369 ? 6.527 -0.560 22.493 1.00 87.50 369 TRP A CA 1
ATOM 2897 C C . TRP A 1 369 ? 5.812 -1.267 21.342 1.00 87.50 369 TRP A C 1
ATOM 2899 O O . TRP A 1 369 ? 5.659 -2.487 21.357 1.00 87.50 369 TRP A O 1
ATOM 2909 N N . LEU A 1 370 ? 5.382 -0.496 20.345 1.00 88.75 370 LEU A N 1
ATOM 2910 C CA . LEU A 1 370 ? 4.941 -1.024 19.059 1.00 88.75 370 LEU A CA 1
ATOM 2911 C C . LEU A 1 370 ? 6.155 -1.142 18.125 1.00 88.75 370 LEU A C 1
ATOM 2913 O O . LEU A 1 370 ? 6.770 -0.129 17.795 1.00 88.75 370 LEU A O 1
ATOM 2917 N N . MET A 1 371 ? 6.514 -2.365 17.738 1.00 92.31 371 MET A N 1
ATOM 2918 C CA . MET A 1 371 ? 7.731 -2.666 16.971 1.00 92.31 371 MET A CA 1
ATOM 2919 C C . MET A 1 371 ? 7.381 -3.280 15.613 1.00 92.31 371 MET A C 1
ATOM 2921 O O . MET A 1 371 ? 6.555 -4.192 15.550 1.00 92.31 371 MET A O 1
ATOM 2925 N N . GLN A 1 372 ? 8.028 -2.849 14.530 1.00 92.31 372 GLN A N 1
ATOM 2926 C CA . GLN A 1 372 ? 7.904 -3.501 13.229 1.00 92.31 372 GLN A CA 1
ATOM 2927 C C . GLN A 1 372 ? 8.618 -4.861 13.237 1.00 92.31 372 GLN A C 1
ATOM 2929 O O . GLN A 1 372 ? 9.809 -4.975 13.516 1.00 92.31 372 GLN A O 1
ATOM 2934 N N . GLY A 1 373 ? 7.902 -5.919 12.859 1.00 93.69 373 GLY A N 1
ATOM 2935 C CA . GLY A 1 373 ? 8.458 -7.264 12.683 1.00 93.69 373 GLY A CA 1
ATOM 2936 C C . GLY A 1 373 ? 9.243 -7.454 11.380 1.00 93.69 373 GLY A C 1
ATOM 2937 O O . GLY A 1 373 ? 9.762 -8.544 11.149 1.00 93.69 373 GLY A O 1
ATOM 2938 N N . TRP A 1 374 ? 9.351 -6.421 10.531 1.00 92.88 374 TRP A N 1
ATOM 2939 C CA . TRP A 1 374 ? 10.008 -6.485 9.216 1.00 92.88 374 TRP A CA 1
ATOM 2940 C C . TRP A 1 374 ? 11.445 -6.996 9.282 1.00 92.88 374 TRP A C 1
ATOM 2942 O O . TRP A 1 374 ? 11.848 -7.791 8.440 1.00 92.88 374 TRP A O 1
ATOM 2952 N N . LEU A 1 375 ? 12.194 -6.604 10.314 1.00 89.00 375 LEU A N 1
ATOM 2953 C CA . LEU A 1 375 ? 13.571 -7.049 10.538 1.00 89.00 375 LEU A CA 1
ATOM 2954 C C . LEU A 1 375 ? 13.706 -8.584 10.585 1.00 89.00 375 LEU A C 1
ATOM 2956 O O . LEU A 1 375 ? 14.691 -9.121 10.082 1.00 89.00 375 LEU A O 1
ATOM 2960 N N . PHE A 1 376 ? 12.694 -9.303 11.090 1.00 93.38 376 PHE A N 1
ATOM 2961 C CA . PHE A 1 376 ? 12.686 -10.772 11.121 1.00 93.38 376 PHE A CA 1
ATOM 2962 C C . PHE A 1 376 ? 12.533 -11.401 9.728 1.00 93.38 376 PHE A C 1
ATOM 2964 O O . PHE A 1 376 ? 12.943 -12.543 9.520 1.00 93.38 376 PHE A O 1
ATOM 2971 N N . TYR A 1 377 ? 11.973 -10.659 8.772 1.00 90.62 377 TYR A N 1
ATOM 2972 C CA . TYR A 1 377 ? 11.863 -11.057 7.372 1.00 90.62 377 TYR A CA 1
ATOM 2973 C C . TYR A 1 377 ? 13.075 -10.591 6.550 1.00 90.62 377 TYR A C 1
ATOM 2975 O O . TYR A 1 377 ? 13.775 -11.419 5.957 1.00 90.62 377 TYR A O 1
ATOM 2983 N N . SER A 1 378 ? 13.349 -9.282 6.541 1.00 84.94 378 SER A N 1
ATOM 2984 C CA . SER A 1 378 ? 14.357 -8.647 5.678 1.00 84.94 378 SER A CA 1
ATOM 2985 C C . SER A 1 378 ? 15.785 -9.094 5.987 1.00 84.94 378 SER A C 1
ATOM 2987 O O . SER A 1 378 ? 16.619 -9.198 5.085 1.00 84.94 378 SER A O 1
ATOM 2989 N N . ASP A 1 379 ? 16.056 -9.443 7.246 1.00 84.62 379 ASP A N 1
ATOM 2990 C CA . ASP A 1 379 ? 17.320 -10.013 7.696 1.00 84.62 379 ASP A CA 1
ATOM 2991 C C . ASP A 1 379 ? 17.111 -11.364 8.410 1.00 84.62 379 ASP A C 1
ATOM 2993 O O . ASP A 1 379 ? 17.614 -11.636 9.503 1.00 84.62 379 ASP A O 1
ATOM 2997 N N . SER A 1 380 ? 16.363 -12.262 7.766 1.00 86.94 380 SER A N 1
ATOM 2998 C CA . SER A 1 380 ? 16.096 -13.609 8.296 1.00 86.94 380 SER A CA 1
ATOM 2999 C C . SER A 1 380 ? 17.354 -14.466 8.511 1.00 86.94 380 SER A C 1
ATOM 3001 O O . SER A 1 380 ? 17.332 -15.412 9.301 1.00 86.94 380 SER A O 1
ATOM 3003 N N . SER A 1 381 ? 18.482 -14.152 7.857 1.00 87.56 381 SER A N 1
ATOM 3004 C CA . SER A 1 381 ? 19.731 -14.889 8.091 1.00 87.56 381 SER A CA 1
ATOM 3005 C C . SER A 1 381 ? 20.466 -14.447 9.364 1.00 87.56 381 SER A C 1
ATOM 3007 O O . SER A 1 381 ? 21.219 -15.253 9.920 1.00 87.56 381 SER A O 1
ATOM 3009 N N . PHE A 1 382 ? 20.270 -13.205 9.829 1.00 88.44 382 PHE A N 1
ATOM 3010 C CA . PHE A 1 382 ? 20.734 -12.740 11.140 1.00 88.44 382 PHE A CA 1
ATOM 3011 C C . PHE A 1 382 ? 19.737 -13.115 12.241 1.00 88.44 382 PHE A C 1
ATOM 3013 O O . PHE A 1 382 ? 20.128 -13.697 13.256 1.00 88.44 382 PHE A O 1
ATOM 3020 N N . TRP A 1 383 ? 18.449 -12.821 12.034 1.00 90.81 383 TRP A N 1
ATOM 3021 C CA . TRP A 1 383 ? 17.390 -12.986 13.032 1.00 90.81 383 TRP A CA 1
ATOM 3022 C C . TRP A 1 383 ? 16.905 -14.431 13.151 1.00 90.81 383 TRP A C 1
ATOM 3024 O O . TRP A 1 383 ? 15.760 -14.775 12.862 1.00 90.81 383 TRP A O 1
ATOM 3034 N N . LYS A 1 384 ? 17.795 -15.302 13.625 1.00 93.62 384 LYS A N 1
ATOM 3035 C CA . LYS A 1 384 ? 17.466 -16.695 13.940 1.00 93.62 384 LYS A CA 1
ATOM 3036 C C . LYS A 1 384 ? 16.662 -16.764 15.253 1.00 93.62 384 LYS A C 1
ATOM 3038 O O . LYS A 1 384 ? 16.611 -15.785 16.006 1.00 93.62 384 LYS A O 1
ATOM 3043 N N . PRO A 1 385 ? 16.056 -17.924 15.581 1.00 95.31 385 PRO A N 1
ATOM 3044 C CA . PRO A 1 385 ? 15.227 -18.074 16.776 1.00 95.31 385 PRO A CA 1
ATOM 3045 C C . PRO A 1 385 ? 15.835 -17.537 18.088 1.00 95.31 385 PRO A C 1
ATOM 3047 O O . PRO A 1 385 ? 15.107 -16.848 18.801 1.00 95.31 385 PRO A O 1
ATOM 3050 N N . PRO A 1 386 ? 17.132 -17.752 18.413 1.00 96.12 386 PRO A N 1
ATOM 3051 C CA . PRO A 1 386 ? 17.720 -17.210 19.642 1.00 96.12 386 PRO A CA 1
ATOM 3052 C C . PRO A 1 386 ? 17.751 -15.675 19.685 1.00 96.12 386 PRO A C 1
ATOM 3054 O O . PRO A 1 386 ? 17.410 -15.091 20.708 1.00 96.12 386 PRO A O 1
ATOM 3057 N N . GLN A 1 387 ? 18.115 -15.023 18.577 1.00 95.06 387 GLN A N 1
ATOM 3058 C CA . GLN A 1 387 ? 18.209 -13.563 18.467 1.00 95.06 387 GLN A CA 1
ATOM 3059 C C . GLN A 1 387 ? 16.824 -12.915 18.541 1.00 95.06 387 GLN A C 1
ATOM 3061 O O . GLN A 1 387 ? 16.623 -11.960 19.289 1.00 95.06 387 GLN A O 1
ATOM 3066 N N . MET A 1 388 ? 15.853 -13.471 17.807 1.00 95.19 388 MET A N 1
ATOM 3067 C CA . MET A 1 388 ? 14.467 -13.001 17.849 1.00 95.19 388 MET A CA 1
ATOM 3068 C C . MET A 1 388 ? 13.886 -13.138 19.259 1.00 95.19 388 MET A C 1
ATOM 3070 O O . MET A 1 388 ? 13.324 -12.183 19.789 1.00 95.19 388 MET A O 1
ATOM 3074 N N . LYS A 1 389 ? 14.072 -14.298 19.901 1.00 95.56 389 LYS A N 1
ATOM 3075 C CA . LYS A 1 389 ? 13.597 -14.533 21.267 1.00 95.56 389 LYS A CA 1
ATOM 3076 C C . LYS A 1 389 ? 14.239 -13.567 22.268 1.00 95.56 389 LYS A C 1
ATOM 3078 O O . LYS A 1 389 ? 13.527 -13.024 23.105 1.00 95.56 389 LYS A O 1
ATOM 3083 N N . ALA A 1 390 ? 15.541 -13.306 22.153 1.00 95.62 390 ALA A N 1
ATOM 3084 C CA . ALA A 1 390 ? 16.242 -12.365 23.023 1.00 95.62 390 ALA A CA 1
ATOM 3085 C C . ALA A 1 390 ? 15.693 -10.936 22.935 1.00 95.62 390 ALA A C 1
ATOM 3087 O O . ALA A 1 390 ? 15.508 -10.294 23.964 1.00 95.62 390 ALA A O 1
ATOM 3088 N N . LEU A 1 391 ? 15.383 -10.449 21.728 1.00 93.88 391 LEU A N 1
ATOM 3089 C CA . LEU A 1 391 ? 14.772 -9.130 21.560 1.00 93.88 391 LEU A CA 1
ATOM 3090 C C . LEU A 1 391 ? 13.354 -9.102 22.138 1.00 93.88 391 LEU A C 1
ATOM 3092 O O . LEU A 1 391 ? 13.042 -8.238 22.951 1.00 93.88 391 LEU A O 1
ATOM 3096 N N . LEU A 1 392 ? 12.508 -10.057 21.754 1.00 94.06 392 LEU A N 1
ATOM 3097 C CA . LEU A 1 392 ? 11.094 -10.088 22.143 1.00 94.06 392 LEU A CA 1
ATOM 3098 C C . LEU A 1 392 ? 10.882 -10.275 23.653 1.00 94.06 392 LEU A C 1
ATOM 3100 O O . LEU A 1 392 ? 9.905 -9.769 24.196 1.00 94.06 392 LEU A O 1
ATOM 3104 N N . GLN A 1 393 ? 11.798 -10.968 24.333 1.00 94.06 393 GLN A N 1
ATOM 3105 C CA . GLN A 1 393 ? 11.730 -11.234 25.776 1.00 94.06 393 GLN A CA 1
ATOM 3106 C C . GLN A 1 393 ? 12.527 -10.237 26.628 1.00 94.06 393 GLN A C 1
ATOM 3108 O O . GLN A 1 393 ? 12.520 -10.330 27.854 1.00 94.06 393 GLN A O 1
ATOM 3113 N N . SER A 1 394 ? 13.184 -9.259 25.997 1.00 92.81 394 SER A N 1
ATOM 3114 C CA . SER A 1 394 ? 13.884 -8.164 26.684 1.00 92.81 394 SER A CA 1
ATOM 3115 C C . SER A 1 394 ? 12.945 -7.178 27.390 1.00 92.81 394 SER A C 1
ATOM 3117 O O . SER A 1 394 ? 13.378 -6.367 28.212 1.00 92.81 394 SER A O 1
ATOM 3119 N N . VAL A 1 395 ? 11.651 -7.247 27.070 1.00 89.19 395 VAL A N 1
ATOM 3120 C CA . VAL A 1 395 ? 10.596 -6.356 27.548 1.00 89.19 395 VAL A CA 1
ATOM 3121 C C . VAL A 1 395 ? 9.566 -7.171 28.331 1.00 89.19 395 VAL A C 1
ATOM 3123 O O . VAL A 1 395 ? 9.252 -8.291 27.925 1.00 89.19 395 VAL A O 1
ATOM 3126 N N . PRO A 1 396 ? 9.014 -6.646 29.444 1.00 89.50 396 PRO A N 1
ATOM 3127 C CA . PRO A 1 396 ? 7.979 -7.348 30.197 1.00 89.50 396 PRO A CA 1
ATOM 3128 C C . PRO A 1 396 ? 6.782 -7.750 29.323 1.00 89.50 396 PRO A C 1
ATOM 3130 O O . PRO A 1 396 ? 6.396 -7.023 28.404 1.00 89.50 396 PRO A O 1
ATOM 3133 N N . SER A 1 397 ? 6.152 -8.882 29.649 1.00 85.06 397 SER A N 1
ATOM 3134 C CA . SER A 1 397 ? 4.952 -9.348 28.942 1.00 85.06 397 SER A CA 1
ATOM 3135 C C . SER A 1 397 ? 3.861 -8.265 28.914 1.00 85.06 397 SER A C 1
ATOM 3137 O O . SER A 1 397 ? 3.666 -7.535 29.889 1.00 85.06 397 SER A O 1
ATOM 3139 N N . GLY A 1 398 ? 3.187 -8.109 27.770 1.00 79.94 398 GLY A N 1
ATOM 3140 C CA . GLY A 1 398 ? 2.170 -7.071 27.545 1.00 79.94 398 GLY A CA 1
ATOM 3141 C C . GLY A 1 398 ? 2.701 -5.647 27.338 1.00 79.94 398 GLY A C 1
ATOM 3142 O O . GLY A 1 398 ? 1.910 -4.725 27.134 1.00 79.94 398 GLY A O 1
ATOM 3143 N N . LYS A 1 399 ? 4.023 -5.434 27.379 1.00 87.44 399 LYS A N 1
ATOM 3144 C CA . LYS A 1 399 ? 4.656 -4.123 27.143 1.00 87.44 399 LYS A CA 1
ATOM 3145 C C . LYS A 1 399 ? 5.310 -3.974 25.769 1.00 87.44 399 LYS A C 1
ATOM 3147 O O . LYS A 1 399 ? 5.850 -2.909 25.468 1.00 87.44 399 LYS A O 1
ATOM 3152 N N . MET A 1 400 ? 5.199 -4.997 24.931 1.00 89.75 400 MET A N 1
ATOM 3153 C CA . MET A 1 400 ? 5.587 -4.983 23.526 1.00 89.75 400 MET A CA 1
ATOM 3154 C C . MET A 1 400 ? 4.445 -5.547 22.679 1.00 89.75 400 MET A C 1
ATOM 3156 O O . MET A 1 400 ? 3.819 -6.533 23.068 1.00 89.75 400 MET A O 1
ATOM 3160 N N . ILE A 1 401 ? 4.192 -4.922 21.531 1.00 92.88 401 ILE A N 1
ATOM 3161 C CA . ILE A 1 401 ? 3.314 -5.432 20.479 1.00 92.88 401 ILE A CA 1
ATOM 3162 C C . ILE A 1 401 ? 4.118 -5.436 19.179 1.00 92.88 401 ILE A C 1
ATOM 3164 O O . ILE A 1 401 ? 4.684 -4.412 18.794 1.00 92.88 401 ILE A O 1
ATOM 3168 N N . VAL A 1 402 ? 4.169 -6.578 18.499 1.00 96.31 402 VAL A N 1
ATOM 3169 C CA . VAL A 1 402 ? 4.858 -6.712 17.210 1.00 96.31 402 VAL A CA 1
ATOM 3170 C C . VAL A 1 402 ? 3.871 -6.493 16.069 1.00 96.31 402 VAL A C 1
ATOM 3172 O O . VAL A 1 402 ? 2.786 -7.063 16.059 1.00 96.31 402 VAL A O 1
ATOM 3175 N N . LEU A 1 403 ? 4.237 -5.696 15.075 1.00 97.62 403 LEU A N 1
ATOM 3176 C CA . LEU A 1 403 ? 3.532 -5.650 13.798 1.00 97.62 403 LEU A CA 1
ATOM 3177 C C . LEU A 1 403 ? 4.102 -6.759 12.910 1.00 97.62 403 LEU A C 1
ATOM 3179 O O . LEU A 1 403 ? 5.238 -6.636 12.447 1.00 97.62 403 LEU A O 1
ATOM 3183 N N . ASP A 1 404 ? 3.353 -7.838 12.671 1.00 97.88 404 ASP A N 1
ATOM 3184 C CA . ASP A 1 404 ? 3.739 -8.856 11.684 1.00 97.88 404 ASP A CA 1
ATOM 3185 C C . ASP A 1 404 ? 3.515 -8.273 10.285 1.00 97.88 404 ASP A C 1
ATOM 3187 O O . ASP A 1 404 ? 2.454 -8.428 9.683 1.00 97.88 404 ASP A O 1
ATOM 3191 N N . LEU A 1 405 ? 4.487 -7.462 9.853 1.00 96.38 405 LEU A N 1
ATOM 3192 C CA . LEU A 1 405 ? 4.285 -6.382 8.889 1.00 96.38 405 LEU A CA 1
ATOM 3193 C C . LEU A 1 405 ? 3.832 -6.875 7.510 1.00 96.38 405 LEU A C 1
ATOM 3195 O O . LEU A 1 405 ? 3.099 -6.155 6.841 1.00 96.38 405 LEU A O 1
ATOM 3199 N N . PHE A 1 406 ? 4.261 -8.080 7.123 1.00 96.19 406 PHE A N 1
ATOM 3200 C CA . PHE A 1 406 ? 4.041 -8.693 5.811 1.00 96.19 406 PHE A CA 1
ATOM 3201 C C . PHE A 1 406 ? 3.310 -10.037 5.921 1.00 96.19 406 PHE A C 1
ATOM 3203 O O . PHE A 1 406 ? 3.658 -11.016 5.258 1.00 96.19 406 PHE A O 1
ATOM 3210 N N . ALA A 1 407 ? 2.324 -10.117 6.818 1.00 97.19 407 ALA A N 1
ATOM 3211 C CA . ALA A 1 407 ? 1.666 -11.371 7.165 1.00 97.19 407 ALA A CA 1
ATOM 3212 C C . ALA A 1 407 ? 0.719 -11.914 6.089 1.00 97.19 407 ALA A C 1
ATOM 3214 O O . ALA A 1 407 ? 0.373 -13.098 6.119 1.00 97.19 407 ALA A O 1
ATOM 3215 N N . ASP A 1 408 ? 0.333 -11.074 5.132 1.00 94.62 408 ASP A N 1
ATOM 3216 C CA . ASP A 1 408 ? -0.453 -11.438 3.961 1.00 94.62 408 ASP A CA 1
ATOM 3217 C C . ASP A 1 408 ? 0.322 -12.380 3.020 1.00 94.62 408 ASP A C 1
ATOM 3219 O O . ASP A 1 408 ? -0.252 -13.354 2.535 1.00 94.62 408 ASP A O 1
ATOM 3223 N N . VAL A 1 409 ? 1.638 -12.186 2.854 1.00 93.56 409 VAL A N 1
ATOM 3224 C CA . VAL A 1 409 ? 2.488 -13.035 1.989 1.00 93.56 409 VAL A CA 1
ATOM 3225 C C . VAL A 1 409 ? 3.468 -13.906 2.787 1.00 93.56 409 VAL A C 1
ATOM 3227 O O . VAL A 1 409 ? 3.643 -15.090 2.484 1.00 93.56 409 VAL A O 1
ATOM 3230 N N . LYS A 1 410 ? 4.133 -13.347 3.806 1.00 93.81 410 LYS A N 1
ATOM 3231 C CA . LYS A 1 410 ? 5.194 -13.994 4.605 1.00 93.81 410 LYS A CA 1
ATOM 3232 C C . LYS A 1 410 ? 4.927 -13.859 6.116 1.00 93.81 410 LYS A C 1
ATOM 3234 O O . LYS A 1 410 ? 5.697 -13.204 6.816 1.00 93.81 410 LYS A O 1
ATOM 3239 N N . PRO A 1 411 ? 3.878 -14.515 6.649 1.00 95.12 411 PRO A N 1
ATOM 3240 C CA . PRO A 1 411 ? 3.524 -14.444 8.069 1.00 95.12 411 PRO A CA 1
ATOM 3241 C C . PRO A 1 411 ? 4.608 -15.026 8.974 1.00 95.12 411 PRO A C 1
ATOM 3243 O O . PRO A 1 411 ? 4.839 -16.241 8.991 1.00 95.12 411 PRO A O 1
ATOM 3246 N N . ILE A 1 412 ? 5.227 -14.170 9.788 1.00 96.06 412 ILE A N 1
ATOM 3247 C CA . ILE A 1 412 ? 6.257 -14.585 10.739 1.00 96.06 412 ILE A CA 1
ATOM 3248 C C . ILE A 1 412 ? 5.635 -15.352 11.905 1.00 96.06 412 ILE A C 1
ATOM 3250 O O . ILE A 1 412 ? 6.239 -16.336 12.345 1.00 96.06 412 ILE A O 1
ATOM 3254 N N . TRP A 1 413 ? 4.411 -15.005 12.331 1.00 95.94 413 TRP A N 1
ATOM 3255 C CA . TRP A 1 413 ? 3.698 -15.661 13.440 1.00 95.94 413 TRP A CA 1
ATOM 3256 C C . TRP A 1 413 ? 3.635 -17.193 13.313 1.00 95.94 413 TRP A C 1
ATOM 3258 O O . TRP A 1 413 ? 3.744 -17.907 14.315 1.00 95.94 413 TRP A O 1
ATOM 3268 N N . LYS A 1 414 ? 3.532 -17.712 12.075 1.00 93.44 414 LYS A N 1
ATOM 3269 C CA . LYS A 1 414 ? 3.507 -19.158 11.778 1.00 93.44 414 LYS A CA 1
ATOM 3270 C C . LYS A 1 414 ? 4.836 -19.844 12.102 1.00 93.44 414 LYS A C 1
ATOM 3272 O O . LYS A 1 414 ? 4.855 -21.000 12.516 1.00 93.44 414 LYS A O 1
ATOM 3277 N N . SER A 1 415 ? 5.950 -19.146 11.891 1.00 91.94 415 SER A N 1
ATOM 3278 C CA . SER A 1 415 ? 7.309 -19.670 12.088 1.00 91.94 415 SER A CA 1
ATOM 3279 C C . SER A 1 415 ? 7.890 -19.368 13.473 1.00 91.94 415 SER A C 1
ATOM 3281 O O . SER A 1 415 ? 8.802 -20.063 13.918 1.00 91.94 415 SER A O 1
ATOM 3283 N N . SER A 1 416 ? 7.347 -18.363 14.166 1.00 93.69 416 SER A N 1
ATOM 3284 C CA . SER A 1 416 ? 7.830 -17.854 15.453 1.00 93.69 416 SER A CA 1
ATOM 3285 C C . SER A 1 416 ? 7.059 -18.379 16.667 1.00 93.69 416 SER A C 1
ATOM 3287 O O . SER A 1 416 ? 7.263 -17.880 17.771 1.00 93.69 416 SER A O 1
ATOM 3289 N N . PHE A 1 417 ? 6.178 -19.371 16.480 1.00 91.81 417 PHE A N 1
ATOM 3290 C CA . PHE A 1 417 ? 5.293 -19.889 17.530 1.00 91.81 417 PHE A CA 1
ATOM 3291 C C . PHE A 1 417 ? 4.526 -18.757 18.232 1.00 91.81 417 PHE A C 1
ATOM 3293 O O . PHE A 1 417 ? 4.636 -18.606 19.448 1.00 91.81 417 PHE A O 1
ATOM 3300 N N . GLN A 1 418 ? 3.794 -17.939 17.461 1.00 93.19 418 GLN A N 1
ATOM 3301 C CA . GLN A 1 418 ? 3.062 -16.776 17.994 1.00 93.19 418 GLN A CA 1
ATOM 3302 C C . GLN A 1 418 ? 4.012 -15.760 18.659 1.00 93.19 418 GLN A C 1
ATOM 3304 O O . GLN A 1 418 ? 3.802 -15.331 19.792 1.00 93.19 418 GLN A O 1
ATOM 3309 N N . PHE A 1 419 ? 5.128 -15.444 17.984 1.00 95.50 419 PHE A N 1
ATOM 3310 C CA . PHE A 1 419 ? 6.182 -14.549 18.488 1.00 95.50 419 PHE A CA 1
ATOM 3311 C C . PHE A 1 419 ? 6.668 -14.907 19.903 1.00 95.50 419 PHE A C 1
ATOM 3313 O O . PHE A 1 419 ? 6.934 -14.035 20.726 1.00 95.50 419 PHE A O 1
ATOM 3320 N N . TYR A 1 420 ? 6.784 -16.207 20.192 1.00 94.06 420 TYR A N 1
ATOM 3321 C CA . TYR A 1 420 ? 7.180 -16.743 21.499 1.00 94.06 420 TYR A CA 1
ATOM 3322 C C . TYR A 1 420 ? 6.364 -16.194 22.683 1.00 94.06 420 TYR A C 1
ATOM 3324 O O . TYR A 1 420 ? 6.905 -16.027 23.778 1.00 94.06 420 TYR A O 1
ATOM 3332 N N . GLY A 1 421 ? 5.073 -15.927 22.464 1.00 91.06 421 GLY A N 1
ATOM 3333 C CA . GLY A 1 421 ? 4.156 -15.409 23.480 1.00 91.06 421 GLY A CA 1
ATOM 3334 C C . GLY A 1 421 ? 4.016 -13.883 23.493 1.00 91.06 421 GLY A C 1
ATOM 3335 O O . GLY A 1 421 ? 3.183 -13.366 24.235 1.00 91.06 421 GLY A O 1
ATOM 3336 N N . THR A 1 422 ? 4.785 -13.147 22.685 1.00 94.06 422 THR A N 1
ATOM 3337 C CA . THR A 1 422 ? 4.633 -11.690 22.573 1.00 94.06 422 THR A CA 1
ATOM 3338 C C . THR A 1 422 ? 3.380 -11.349 21.754 1.00 94.06 422 THR A C 1
ATOM 3340 O O . THR A 1 422 ? 3.182 -11.934 20.685 1.00 94.06 422 THR A O 1
ATOM 3343 N N . PRO A 1 423 ? 2.528 -10.408 22.211 1.00 95.19 423 PRO A N 1
ATOM 3344 C CA . PRO A 1 423 ? 1.380 -9.948 21.438 1.00 95.19 423 PRO A CA 1
ATOM 3345 C C . PRO A 1 423 ? 1.768 -9.397 20.065 1.00 95.19 423 PRO A C 1
ATOM 3347 O O . PRO A 1 423 ? 2.775 -8.697 19.934 1.00 95.19 423 PRO A O 1
ATOM 3350 N N . TYR A 1 424 ? 0.947 -9.651 19.047 1.00 96.69 424 TYR A N 1
ATOM 3351 C CA . TYR A 1 424 ? 1.191 -9.121 17.705 1.00 96.69 424 TYR A CA 1
ATOM 3352 C C . TYR A 1 424 ? -0.083 -8.696 16.972 1.00 96.69 424 TYR A C 1
ATOM 3354 O O . TYR A 1 424 ? -1.192 -9.114 17.299 1.00 96.69 424 TYR A O 1
ATOM 3362 N N . ILE A 1 425 ? 0.084 -7.846 15.965 1.00 98.06 425 ILE A N 1
ATOM 3363 C CA . ILE A 1 425 ? -0.959 -7.430 15.029 1.00 98.06 425 ILE A CA 1
ATOM 3364 C C . ILE A 1 425 ? -0.645 -8.082 13.685 1.00 98.06 425 ILE A C 1
ATOM 3366 O O . ILE A 1 425 ? 0.476 -7.966 13.187 1.00 98.06 425 ILE A O 1
ATOM 3370 N N . TRP A 1 426 ? -1.622 -8.787 13.113 1.00 98.44 426 TRP A N 1
ATOM 3371 C CA . TRP A 1 426 ? -1.510 -9.341 11.766 1.00 98.44 426 TRP A CA 1
ATOM 3372 C C . TRP A 1 426 ? -1.659 -8.201 10.766 1.00 98.44 426 TRP A C 1
ATOM 3374 O O . TRP A 1 426 ? -2.719 -7.572 10.728 1.00 98.44 426 TRP A O 1
ATOM 3384 N N . CYS A 1 427 ? -0.627 -7.925 9.972 1.00 98.38 427 CYS A N 1
ATOM 3385 C CA . CYS A 1 427 ? -0.656 -6.812 9.039 1.00 98.38 427 CYS A CA 1
ATOM 3386 C C . CYS A 1 427 ? -0.570 -7.257 7.581 1.00 98.38 427 CYS A C 1
ATOM 3388 O O . CYS A 1 427 ? 0.208 -8.139 7.227 1.00 98.38 427 CYS A O 1
ATOM 3390 N N . MET A 1 428 ? -1.336 -6.575 6.734 1.00 98.12 428 MET A N 1
ATOM 3391 C CA . MET A 1 428 ? -1.204 -6.642 5.285 1.00 98.12 428 MET A CA 1
ATOM 3392 C C . MET A 1 428 ? -0.264 -5.530 4.814 1.00 98.12 428 MET A C 1
ATOM 3394 O O . MET A 1 428 ? -0.589 -4.348 4.980 1.00 98.12 428 MET A O 1
ATOM 3398 N N . LEU A 1 429 ? 0.875 -5.895 4.219 1.00 97.12 429 LEU A N 1
ATOM 3399 C CA . LEU A 1 429 ? 1.796 -4.921 3.623 1.00 97.12 429 LEU A CA 1
ATOM 3400 C C . LEU A 1 429 ? 1.297 -4.510 2.239 1.00 97.12 429 LEU A C 1
ATOM 3402 O O . LEU A 1 429 ? 1.113 -3.325 1.987 1.00 97.12 429 LEU A O 1
ATOM 3406 N N . HIS A 1 430 ? 0.982 -5.488 1.386 1.00 97.25 430 HIS A N 1
ATOM 3407 C CA . HIS A 1 430 ? 0.459 -5.327 0.028 1.00 97.25 430 HIS A CA 1
ATOM 3408 C C . HIS A 1 430 ? 1.330 -4.529 -0.962 1.00 97.25 430 HIS A C 1
ATOM 3410 O O . HIS A 1 430 ? 1.720 -5.076 -1.983 1.00 97.25 430 HIS A O 1
ATOM 3416 N N . ASN A 1 431 ? 1.617 -3.252 -0.699 1.00 97.31 431 ASN A N 1
ATOM 3417 C CA . ASN A 1 431 ? 2.233 -2.332 -1.651 1.00 97.31 431 ASN A CA 1
ATOM 3418 C C . ASN A 1 431 ? 3.614 -1.855 -1.191 1.00 97.31 431 ASN A C 1
ATOM 3420 O O . ASN A 1 431 ? 3.781 -1.464 -0.033 1.00 97.31 431 ASN A O 1
ATOM 3424 N N . PHE A 1 432 ? 4.545 -1.801 -2.145 1.00 95.62 432 PHE A N 1
ATOM 3425 C CA . PHE A 1 432 ? 5.902 -1.280 -1.994 1.00 95.62 432 PHE A CA 1
ATOM 3426 C C . PHE A 1 432 ? 6.110 -0.041 -2.876 1.00 95.62 432 PHE A C 1
ATOM 3428 O O . PHE A 1 432 ? 5.585 0.035 -3.988 1.00 95.62 432 PHE A O 1
ATOM 3435 N N . GLY A 1 433 ? 6.841 0.960 -2.378 1.00 94.62 433 GLY A N 1
ATOM 3436 C CA . GLY A 1 433 ? 7.195 2.187 -3.105 1.00 94.62 433 GLY A CA 1
ATOM 3437 C C . GLY A 1 433 ? 6.028 3.107 -3.491 1.00 94.62 433 GLY A C 1
ATOM 3438 O O . GLY A 1 433 ? 6.239 4.136 -4.137 1.00 94.62 433 GLY A O 1
ATOM 3439 N N . GLY A 1 434 ? 4.780 2.770 -3.145 1.00 95.81 434 GLY A N 1
ATOM 3440 C CA . GLY A 1 434 ? 3.607 3.409 -3.746 1.00 95.81 434 GLY A CA 1
ATOM 3441 C C . GLY A 1 434 ? 3.447 3.057 -5.225 1.00 95.81 434 GLY A C 1
ATOM 3442 O O . GLY A 1 434 ? 2.932 3.874 -5.989 1.00 95.81 434 GLY A O 1
ATOM 3443 N N . ASN A 1 435 ? 3.967 1.906 -5.658 1.00 96.50 435 ASN A N 1
ATOM 3444 C CA . ASN A 1 435 ? 3.943 1.497 -7.059 1.00 96.50 435 ASN A CA 1
ATOM 3445 C C . ASN A 1 435 ? 2.503 1.245 -7.517 1.00 96.50 435 ASN A C 1
ATOM 3447 O O . ASN A 1 435 ? 1.655 0.820 -6.732 1.00 96.50 435 ASN A O 1
ATOM 3451 N N . ILE A 1 436 ? 2.220 1.543 -8.787 1.00 94.75 436 ILE A N 1
ATOM 3452 C CA . ILE A 1 436 ? 0.889 1.358 -9.375 1.00 94.75 436 ILE A CA 1
ATOM 3453 C C . ILE A 1 436 ? 0.916 0.075 -10.202 1.00 94.75 436 ILE A C 1
ATOM 3455 O O . ILE A 1 436 ? 1.353 0.067 -11.351 1.00 94.75 436 ILE A O 1
ATOM 3459 N N . GLU A 1 437 ? 0.459 -1.013 -9.597 1.00 94.38 437 GLU A N 1
ATOM 3460 C CA . GLU A 1 437 ? 0.226 -2.309 -10.230 1.00 94.38 437 GLU A CA 1
ATOM 3461 C C . GLU A 1 437 ? -1.109 -2.850 -9.733 1.00 94.38 437 GLU A C 1
ATOM 3463 O O . GLU A 1 437 ? -1.422 -2.711 -8.553 1.00 94.38 437 GLU A O 1
ATOM 3468 N N . MET A 1 438 ? -1.915 -3.444 -10.617 1.00 97.56 438 MET A N 1
ATOM 3469 C CA . MET A 1 438 ? -3.078 -4.181 -10.135 1.00 97.56 438 MET A CA 1
ATOM 3470 C C . MET A 1 438 ? -2.592 -5.523 -9.583 1.00 97.56 438 MET A C 1
ATOM 3472 O O . MET A 1 438 ? -2.124 -6.366 -10.354 1.00 97.56 438 MET A O 1
ATOM 3476 N N . TYR A 1 439 ? -2.726 -5.702 -8.272 1.00 97.06 439 TYR A N 1
ATOM 3477 C CA . TYR A 1 439 ? -2.260 -6.865 -7.518 1.00 97.06 439 TYR A CA 1
ATOM 3478 C C . TYR A 1 439 ? -3.154 -7.094 -6.298 1.00 97.06 439 TYR A C 1
ATOM 3480 O O . TYR A 1 439 ? -3.745 -6.163 -5.752 1.00 97.06 439 TYR A O 1
ATOM 3488 N N . GLY A 1 440 ? -3.268 -8.349 -5.870 1.00 96.31 440 GLY A N 1
ATOM 3489 C CA . GLY A 1 440 ? -3.798 -8.676 -4.555 1.00 96.31 440 GLY A CA 1
ATOM 3490 C C . GLY A 1 440 ? -3.929 -10.173 -4.317 1.00 96.31 440 GLY A C 1
ATOM 3491 O O . GLY A 1 440 ? -3.760 -10.999 -5.215 1.00 96.31 440 GLY A O 1
ATOM 3492 N N . ILE A 1 441 ? -4.242 -10.506 -3.067 1.00 96.25 441 ILE A N 1
ATOM 3493 C CA . ILE A 1 441 ? -4.356 -11.879 -2.565 1.00 96.25 441 ILE A CA 1
ATOM 3494 C C . ILE A 1 441 ? -5.613 -12.023 -1.702 1.00 96.25 441 ILE A C 1
ATOM 3496 O O . ILE A 1 441 ? -5.555 -12.287 -0.501 1.00 96.25 441 ILE A O 1
ATOM 3500 N N . LEU A 1 442 ? -6.779 -11.787 -2.313 1.00 97.69 442 LEU A N 1
ATOM 3501 C CA . LEU A 1 442 ? -8.042 -11.588 -1.588 1.00 97.69 442 LEU A CA 1
ATOM 3502 C C . LEU A 1 442 ? -8.444 -12.793 -0.724 1.00 97.69 442 LEU A C 1
ATOM 3504 O O . LEU A 1 442 ? -8.956 -12.607 0.380 1.00 97.69 442 LEU A O 1
ATOM 3508 N N . ASP A 1 443 ? -8.146 -14.017 -1.162 1.00 96.12 443 ASP A N 1
ATOM 3509 C CA . ASP A 1 443 ? -8.403 -15.225 -0.370 1.00 96.12 443 ASP A CA 1
ATOM 3510 C C . ASP A 1 443 ? -7.534 -15.279 0.896 1.00 96.12 443 ASP A C 1
ATOM 3512 O O . ASP A 1 443 ? -8.031 -15.604 1.981 1.00 96.12 443 ASP A O 1
ATOM 3516 N N . ALA A 1 444 ? -6.251 -14.921 0.785 1.00 94.81 444 ALA A N 1
ATOM 3517 C CA . ALA A 1 444 ? -5.324 -14.866 1.914 1.00 94.81 444 ALA A CA 1
ATOM 3518 C C . ALA A 1 444 ? -5.696 -13.740 2.888 1.00 94.81 444 ALA A C 1
ATOM 3520 O O . ALA A 1 444 ? -5.672 -13.947 4.097 1.00 94.81 444 ALA A O 1
ATOM 3521 N N . ILE A 1 445 ? -6.126 -12.583 2.380 1.00 96.94 445 ILE A N 1
ATOM 3522 C CA . ILE A 1 445 ? -6.616 -11.464 3.200 1.00 96.94 445 ILE A CA 1
ATOM 3523 C C . ILE A 1 445 ? -7.893 -11.857 3.944 1.00 96.94 445 ILE A C 1
ATOM 3525 O O . ILE A 1 445 ? -8.028 -11.599 5.137 1.00 96.94 445 ILE A O 1
ATOM 3529 N N . SER A 1 446 ? -8.823 -12.529 3.265 1.00 97.19 446 SER A N 1
ATOM 3530 C CA . SER A 1 446 ? -10.079 -12.949 3.879 1.00 97.19 446 SER A CA 1
ATOM 3531 C C . SER A 1 446 ? -9.902 -14.044 4.938 1.00 97.19 446 SER A C 1
ATOM 3533 O O . SER A 1 446 ? -10.785 -14.203 5.785 1.00 97.19 446 SER A O 1
ATOM 3535 N N . SER A 1 447 ? -8.853 -14.862 4.861 1.00 96.31 447 SER A N 1
ATOM 3536 C CA . SER A 1 447 ? -8.656 -16.018 5.748 1.00 96.31 447 SER A CA 1
ATOM 3537 C C . SER A 1 447 ? -7.578 -15.792 6.807 1.00 96.31 447 SER A C 1
ATOM 3539 O O . SER A 1 447 ? -7.766 -16.202 7.949 1.00 96.31 447 SER A O 1
ATOM 3541 N N . GLY A 1 448 ? -6.495 -15.094 6.470 1.00 96.81 448 GLY A N 1
ATOM 3542 C CA . GLY A 1 448 ? -5.293 -14.927 7.286 1.00 96.81 448 GLY A CA 1
ATOM 3543 C C . GLY A 1 448 ? -5.545 -14.395 8.700 1.00 96.81 448 GLY A C 1
ATOM 3544 O O . GLY A 1 448 ? -5.159 -15.077 9.651 1.00 96.81 448 GLY A O 1
ATOM 3545 N N . PRO A 1 449 ? -6.226 -13.244 8.876 1.00 97.81 449 PRO A N 1
ATOM 3546 C CA . PRO A 1 449 ? -6.566 -12.716 10.197 1.00 97.81 449 PRO A CA 1
ATOM 3547 C C . PRO A 1 449 ? -7.394 -13.689 11.044 1.00 97.81 449 PRO A C 1
ATOM 3549 O O . PRO A 1 449 ? -7.140 -13.852 12.235 1.00 97.81 449 PRO A O 1
ATOM 3552 N N . VAL A 1 450 ? -8.363 -14.371 10.425 1.00 97.19 450 VAL A N 1
ATOM 3553 C CA . VAL A 1 450 ? -9.246 -15.325 11.111 1.00 97.19 450 VAL A CA 1
ATOM 3554 C C . VAL A 1 450 ? -8.453 -16.550 11.555 1.00 97.19 450 VAL A C 1
ATOM 3556 O O . VAL A 1 450 ? -8.549 -16.951 12.710 1.00 97.19 450 VAL A O 1
ATOM 3559 N N . GLU A 1 451 ? -7.632 -17.116 10.668 1.00 96.38 451 GLU A N 1
ATOM 3560 C CA . GLU A 1 451 ? -6.759 -18.256 10.969 1.00 96.38 451 GLU A CA 1
ATOM 3561 C C . GLU A 1 451 ? -5.761 -17.942 12.085 1.00 96.38 451 GLU A C 1
ATOM 3563 O O . GLU A 1 451 ? -5.562 -18.760 12.982 1.00 96.38 451 GLU A O 1
ATOM 3568 N N . ALA A 1 452 ? -5.142 -16.760 12.041 1.00 96.69 452 ALA A N 1
ATOM 3569 C CA . ALA A 1 452 ? -4.208 -16.306 13.061 1.00 96.69 452 ALA A CA 1
ATOM 3570 C C . ALA A 1 452 ? -4.904 -16.148 14.423 1.00 96.69 452 ALA A C 1
ATOM 3572 O O . ALA A 1 452 ? -4.390 -16.636 15.432 1.00 96.69 452 ALA A O 1
ATOM 3573 N N . HIS A 1 453 ? -6.099 -15.558 14.454 1.00 95.00 453 HIS A N 1
ATOM 3574 C CA . HIS A 1 453 ? -6.856 -15.339 15.684 1.00 95.00 453 HIS A CA 1
ATOM 3575 C C . HIS A 1 453 ? -7.331 -16.646 16.343 1.00 95.00 453 HIS A C 1
ATOM 3577 O O . HIS A 1 453 ? -7.143 -16.824 17.542 1.00 95.00 453 HIS A O 1
ATOM 3583 N N . ILE A 1 454 ? -7.883 -17.593 15.573 1.00 94.75 454 ILE A N 1
ATOM 3584 C CA . ILE A 1 454 ? -8.417 -18.857 16.124 1.00 94.75 454 ILE A CA 1
ATOM 3585 C C . ILE A 1 454 ? -7.346 -19.933 16.359 1.00 94.75 454 ILE A C 1
ATOM 3587 O O . ILE A 1 454 ? -7.662 -21.044 16.790 1.00 94.75 454 ILE A O 1
ATOM 3591 N N . SER A 1 455 ? -6.086 -19.650 16.021 1.00 94.31 455 SER A N 1
ATOM 3592 C CA . SER A 1 455 ? -4.995 -20.607 16.190 1.00 94.31 455 SER A CA 1
ATOM 3593 C C . SER A 1 455 ? -4.710 -20.900 17.670 1.00 94.31 455 SER A C 1
ATOM 3595 O O . SER A 1 455 ? -4.921 -20.069 18.554 1.00 94.31 455 SER A O 1
ATOM 3597 N N . ALA A 1 456 ? -4.224 -22.111 17.959 1.00 90.50 456 ALA A N 1
ATOM 3598 C CA . ALA A 1 456 ? -3.903 -22.510 19.326 1.00 90.50 456 ALA A CA 1
ATOM 3599 C C . ALA A 1 456 ? -2.826 -21.591 19.927 1.00 90.50 456 ALA A C 1
ATOM 3601 O O . ALA A 1 456 ? -1.782 -21.373 19.309 1.00 90.50 456 ALA A O 1
ATOM 3602 N N . ASN A 1 457 ? -3.077 -21.100 21.144 1.00 89.62 457 ASN A N 1
ATOM 3603 C CA . ASN A 1 457 ? -2.218 -20.153 21.864 1.00 89.62 457 ASN A CA 1
ATOM 3604 C C . ASN A 1 457 ? -1.965 -18.841 21.101 1.00 89.62 457 ASN A C 1
ATOM 3606 O O . ASN A 1 457 ? -0.896 -18.251 21.256 1.00 89.62 457 ASN A O 1
ATOM 3610 N N . SER A 1 458 ? -2.907 -18.406 20.255 1.00 93.69 458 SER A N 1
ATOM 3611 C CA . SER A 1 458 ? -2.785 -17.135 19.541 1.00 93.69 458 SER A CA 1
ATOM 3612 C C . SER A 1 458 ? -2.536 -15.979 20.506 1.00 93.69 458 SER A C 1
ATOM 3614 O O . SER A 1 458 ? -3.247 -15.812 21.496 1.00 93.69 458 SER A O 1
ATOM 3616 N N . THR A 1 459 ? -1.534 -15.165 20.187 1.00 94.50 459 THR A N 1
ATOM 3617 C CA . THR A 1 459 ? -1.265 -13.880 20.847 1.00 94.50 459 THR A CA 1
ATOM 3618 C C . THR A 1 459 ? -1.625 -12.708 19.934 1.00 94.50 459 THR A C 1
ATOM 3620 O O . THR A 1 459 ? -1.176 -11.577 20.138 1.00 94.50 459 THR A O 1
ATOM 3623 N N . MET A 1 460 ? -2.435 -12.965 18.902 1.00 96.00 460 MET A N 1
ATOM 3624 C CA . MET A 1 460 ? -2.907 -11.937 17.987 1.00 96.00 460 MET A CA 1
ATOM 3625 C C . MET A 1 460 ? -3.874 -10.995 18.705 1.00 96.00 460 MET A C 1
ATOM 3627 O O . MET A 1 460 ? -4.933 -11.403 19.176 1.00 96.00 460 MET A O 1
ATOM 3631 N N . VAL A 1 461 ? -3.530 -9.711 18.736 1.00 95.00 461 VAL A N 1
ATOM 3632 C CA . VAL A 1 461 ? -4.306 -8.651 19.399 1.00 95.00 461 VAL A CA 1
ATOM 3633 C C . VAL A 1 461 ? -4.850 -7.609 18.426 1.00 95.00 461 VAL A C 1
ATOM 3635 O O . VAL A 1 461 ? -5.482 -6.639 18.849 1.00 95.00 461 VAL A O 1
ATOM 3638 N N . GLY A 1 462 ? -4.624 -7.783 17.125 1.00 95.94 462 GLY A N 1
ATOM 3639 C CA . GLY A 1 462 ? -5.129 -6.849 16.133 1.00 95.94 462 GLY A CA 1
ATOM 3640 C C . GLY A 1 462 ? -4.973 -7.292 14.688 1.00 95.94 462 GLY A C 1
ATOM 3641 O O . GLY A 1 462 ? -4.220 -8.213 14.375 1.00 95.94 462 GLY A O 1
ATOM 3642 N N . VAL A 1 463 ? -5.669 -6.564 13.825 1.00 97.75 463 VAL A N 1
ATOM 3643 C CA . VAL A 1 463 ? -5.569 -6.594 12.362 1.00 97.75 463 VAL A CA 1
ATOM 3644 C C . VAL A 1 463 ? -4.971 -5.258 11.911 1.00 97.75 463 VAL A C 1
ATOM 3646 O O . VAL A 1 463 ? -5.169 -4.251 12.587 1.00 97.75 463 VAL A O 1
ATOM 3649 N N . GLY A 1 464 ? -4.202 -5.209 10.826 1.00 97.56 464 GLY A N 1
ATOM 3650 C CA . GLY A 1 464 ? -3.554 -3.965 10.416 1.00 97.56 464 GLY A CA 1
ATOM 3651 C C . GLY A 1 464 ? -3.253 -3.838 8.931 1.00 97.56 464 GLY A C 1
ATOM 3652 O O . GLY A 1 464 ? -3.109 -4.824 8.216 1.00 97.56 464 GLY A O 1
ATOM 3653 N N . MET A 1 465 ? -3.119 -2.600 8.468 1.00 98.25 465 MET A N 1
ATOM 3654 C CA . MET A 1 465 ? -2.695 -2.276 7.107 1.00 98.25 465 MET A CA 1
ATOM 3655 C C . MET A 1 465 ? -1.405 -1.445 7.138 1.00 98.25 465 MET A C 1
ATOM 3657 O O . MET A 1 465 ? -1.381 -0.369 7.735 1.00 98.25 465 MET A O 1
ATOM 3661 N N . CYS A 1 466 ? -0.353 -1.936 6.481 1.00 96.88 466 CYS A N 1
ATOM 3662 C CA . CYS A 1 466 ? 1.026 -1.441 6.598 1.00 96.88 466 CYS A CA 1
ATOM 3663 C C . CYS A 1 466 ? 1.672 -1.116 5.245 1.00 96.88 466 CYS A C 1
ATOM 3665 O O . CYS A 1 466 ? 2.881 -1.251 5.088 1.00 96.88 466 CYS A O 1
ATOM 3667 N N . MET A 1 467 ? 0.890 -0.707 4.258 1.00 96.69 467 MET A N 1
ATOM 3668 C CA . MET A 1 467 ? 1.379 -0.393 2.917 1.00 96.69 467 MET A CA 1
ATOM 3669 C C . MET A 1 467 ? 2.430 0.715 2.884 1.00 96.69 467 MET A C 1
ATOM 3671 O O . MET A 1 467 ? 2.311 1.719 3.589 1.00 96.69 467 MET A O 1
ATOM 3675 N N . GLU A 1 468 ? 3.440 0.570 2.026 1.00 97.81 468 GLU A N 1
ATOM 3676 C CA . GLU A 1 468 ? 4.428 1.629 1.840 1.00 97.81 468 GLU A CA 1
ATOM 3677 C C . GLU A 1 468 ? 3.827 2.865 1.174 1.00 97.81 468 GLU A C 1
ATOM 3679 O O . GLU A 1 468 ? 4.177 3.978 1.548 1.00 97.81 468 GLU A O 1
ATOM 3684 N N . GLY A 1 469 ? 2.898 2.686 0.232 1.00 97.06 469 GLY A N 1
ATOM 3685 C CA . GLY A 1 469 ? 2.093 3.758 -0.342 1.00 97.06 469 GLY A CA 1
ATOM 3686 C C . GLY A 1 469 ? 0.620 3.368 -0.474 1.00 97.06 469 GLY A C 1
ATOM 3687 O O . GLY A 1 469 ? 0.269 2.194 -0.608 1.00 97.06 469 GLY A O 1
ATOM 3688 N N . ILE A 1 470 ? -0.253 4.370 -0.413 1.00 97.25 470 ILE A N 1
ATOM 3689 C CA . ILE A 1 470 ? -1.714 4.219 -0.526 1.00 97.25 470 ILE A CA 1
ATOM 3690 C C . ILE A 1 470 ? -2.217 4.734 -1.885 1.00 97.25 470 ILE A C 1
ATOM 3692 O O . ILE A 1 470 ? -1.419 4.997 -2.781 1.00 97.25 470 ILE A O 1
ATOM 3696 N N . GLU A 1 471 ? -3.537 4.898 -2.041 1.00 95.81 471 GLU A N 1
ATOM 3697 C CA . GLU A 1 471 ? -4.170 5.440 -3.256 1.00 95.81 471 GLU A CA 1
ATOM 3698 C C . GLU A 1 471 ? -4.058 4.522 -4.502 1.00 95.81 471 GLU A C 1
ATOM 3700 O O . GLU A 1 471 ? -4.028 4.998 -5.636 1.00 95.81 471 GLU A O 1
ATOM 3705 N N . GLN A 1 472 ? -4.056 3.198 -4.295 1.00 96.44 472 GLN A N 1
ATOM 3706 C CA . GLN A 1 472 ? -4.187 2.159 -5.335 1.00 96.44 472 GLN A CA 1
ATOM 3707 C C . GLN A 1 472 ? -5.019 0.962 -4.824 1.00 96.44 472 GLN A C 1
ATOM 3709 O O . GLN A 1 472 ? -5.378 0.941 -3.649 1.00 96.44 472 GLN A O 1
ATOM 3714 N N . ASN A 1 473 ? -5.396 0.020 -5.701 1.00 97.94 473 ASN A N 1
ATOM 3715 C CA . ASN A 1 473 ? -6.124 -1.231 -5.395 1.00 97.94 473 ASN A CA 1
ATOM 3716 C C . ASN A 1 473 ? -7.199 -1.133 -4.284 1.00 97.94 473 ASN A C 1
ATOM 3718 O O . ASN A 1 473 ? -7.156 -1.879 -3.301 1.00 97.94 473 ASN A O 1
ATOM 3722 N N . PRO A 1 474 ? -8.210 -0.251 -4.413 1.00 97.75 474 PRO A N 1
ATOM 3723 C CA . PRO A 1 474 ? -9.185 0.001 -3.345 1.00 97.75 474 PRO A CA 1
ATOM 3724 C C . PRO A 1 474 ? -9.964 -1.251 -2.903 1.00 97.75 474 PRO A C 1
ATOM 3726 O O . PRO A 1 474 ? -10.402 -1.326 -1.757 1.00 97.75 474 PRO A O 1
ATOM 3729 N N . VAL A 1 475 ? -10.119 -2.249 -3.783 1.00 98.19 475 VAL A N 1
ATOM 3730 C CA . VAL A 1 475 ? -10.771 -3.535 -3.472 1.00 98.19 475 VAL A CA 1
ATOM 3731 C C . VAL A 1 475 ? -10.057 -4.297 -2.352 1.00 98.19 475 VAL A C 1
ATOM 3733 O O . VAL A 1 475 ? -10.705 -4.893 -1.496 1.00 98.19 475 VAL A O 1
ATOM 3736 N N . VAL A 1 476 ? -8.726 -4.227 -2.319 1.00 98.38 476 VAL A N 1
ATOM 3737 C CA . VAL A 1 476 ? -7.886 -4.912 -1.333 1.00 98.38 476 VAL A CA 1
ATOM 3738 C C . VAL A 1 476 ? -8.073 -4.275 0.043 1.00 98.38 476 VAL A C 1
ATOM 3740 O O . VAL A 1 476 ? -8.300 -4.967 1.035 1.00 98.38 476 VAL A O 1
ATOM 3743 N N . TYR A 1 477 ? -8.035 -2.944 0.096 1.00 97.94 477 TYR A N 1
ATOM 3744 C CA . TYR A 1 477 ? -8.113 -2.192 1.347 1.00 97.94 477 TYR A CA 1
ATOM 3745 C C . TYR A 1 477 ? -9.513 -2.189 1.962 1.00 97.94 477 TYR A C 1
ATOM 3747 O O . TYR A 1 477 ? -9.622 -2.246 3.184 1.00 97.94 477 TYR A O 1
ATOM 3755 N N . GLU A 1 478 ? -10.575 -2.198 1.147 1.00 97.25 478 GLU A N 1
ATOM 3756 C CA . GLU A 1 478 ? -11.943 -2.354 1.661 1.00 97.25 478 GLU A CA 1
ATOM 3757 C C . GLU A 1 478 ? -12.187 -3.756 2.237 1.00 97.25 478 GLU A C 1
ATOM 3759 O O . GLU A 1 478 ? -12.892 -3.890 3.236 1.00 97.25 478 GLU A O 1
ATOM 3764 N N . LEU A 1 479 ? -11.623 -4.810 1.631 1.00 98.12 479 LEU A N 1
ATOM 3765 C CA . LEU A 1 479 ? -11.727 -6.155 2.201 1.00 98.12 479 LEU A CA 1
ATOM 3766 C C . LEU A 1 479 ? -10.950 -6.238 3.517 1.00 98.12 479 LEU A C 1
ATOM 3768 O O . LEU A 1 479 ? -11.472 -6.734 4.513 1.00 98.12 479 LEU A O 1
ATOM 3772 N N . MET A 1 480 ? -9.715 -5.734 3.526 1.00 97.88 480 MET A N 1
ATOM 3773 C CA . MET A 1 480 ? -8.827 -5.831 4.677 1.00 97.88 480 MET A CA 1
ATOM 3774 C C . MET A 1 480 ? -9.355 -5.073 5.902 1.00 97.88 480 MET A C 1
ATOM 3776 O O . MET A 1 480 ? -9.331 -5.610 7.010 1.00 97.88 480 MET A O 1
ATOM 3780 N N . SER A 1 481 ? -9.881 -3.857 5.721 1.00 95.88 481 SER A N 1
ATOM 3781 C CA . SER A 1 481 ? -10.491 -3.098 6.821 1.00 95.88 481 SER A CA 1
ATOM 3782 C C . SER A 1 481 ? -11.704 -3.816 7.413 1.00 95.88 481 SER A C 1
ATOM 3784 O O . SER A 1 481 ? -11.897 -3.831 8.630 1.00 95.88 481 SER A O 1
ATOM 3786 N N . GLU A 1 482 ? -12.498 -4.473 6.568 1.00 95.75 482 GLU A N 1
ATOM 3787 C CA . GLU A 1 482 ? -13.669 -5.221 7.003 1.00 95.75 482 GLU A CA 1
ATOM 3788 C C . GLU A 1 482 ? -13.302 -6.439 7.862 1.00 95.75 482 GLU A C 1
ATOM 3790 O O . GLU A 1 482 ? -14.045 -6.790 8.783 1.00 95.75 482 GLU A O 1
ATOM 3795 N N . MET A 1 483 ? -12.136 -7.050 7.629 1.00 97.19 483 MET A N 1
ATOM 3796 C CA . MET A 1 483 ? -11.672 -8.197 8.414 1.00 97.19 483 MET A CA 1
ATOM 3797 C C . MET A 1 483 ? -11.444 -7.873 9.898 1.00 97.19 483 MET A C 1
ATOM 3799 O O . MET A 1 483 ? -11.482 -8.785 10.720 1.00 97.19 483 MET A O 1
ATOM 3803 N N . ALA A 1 484 ? -11.322 -6.595 10.279 1.00 94.62 484 ALA A N 1
ATOM 3804 C CA . ALA A 1 484 ? -11.286 -6.172 11.683 1.00 94.62 484 ALA A CA 1
ATOM 3805 C C . ALA A 1 484 ? -12.620 -6.389 12.438 1.00 94.62 484 ALA A C 1
ATOM 3807 O O . ALA A 1 484 ? -12.655 -6.291 13.666 1.00 94.62 484 ALA A O 1
ATOM 3808 N N . PHE A 1 485 ? -13.711 -6.676 11.719 1.00 96.31 485 PHE A N 1
ATOM 3809 C CA . PHE A 1 485 ? -15.063 -6.884 12.254 1.00 96.31 485 PHE A CA 1
ATOM 3810 C C . PHE A 1 485 ? -15.632 -8.277 11.940 1.00 96.31 485 PHE A C 1
ATOM 3812 O O . PHE A 1 485 ? -16.796 -8.562 12.221 1.00 96.31 485 PHE A O 1
ATOM 3819 N N . ARG A 1 486 ? -14.841 -9.154 11.311 1.00 95.56 486 ARG A N 1
ATOM 3820 C CA . ARG A 1 486 ? -15.287 -10.467 10.836 1.00 95.56 486 ARG A CA 1
ATOM 3821 C C . ARG A 1 486 ? -14.672 -11.579 11.683 1.00 95.56 486 ARG A C 1
ATOM 3823 O O . ARG A 1 486 ? -13.470 -11.800 11.647 1.00 95.56 486 ARG A O 1
ATOM 3830 N N . GLU A 1 487 ? -15.511 -12.348 12.373 1.00 92.88 487 GLU A N 1
ATOM 3831 C CA . GLU A 1 487 ? -15.090 -13.577 13.078 1.00 92.88 487 GLU A CA 1
ATOM 3832 C C . GLU A 1 487 ? -14.829 -14.758 12.128 1.00 92.88 487 GLU A C 1
ATOM 3834 O O . GLU A 1 487 ? -14.197 -15.748 12.489 1.00 92.88 487 GLU A O 1
ATOM 3839 N N . LYS A 1 488 ? -15.368 -14.687 10.907 1.00 95.75 488 LYS A N 1
ATOM 3840 C CA . LYS A 1 488 ? -15.293 -15.741 9.892 1.00 95.75 488 LYS A CA 1
ATOM 3841 C C . LYS A 1 488 ? -14.823 -15.150 8.576 1.00 95.75 488 LYS A C 1
ATOM 3843 O O . LYS A 1 488 ? -15.144 -14.004 8.265 1.00 95.75 488 LYS A O 1
ATOM 3848 N N . LYS A 1 489 ? -14.140 -15.970 7.775 1.00 94.94 489 LYS A N 1
ATOM 3849 C CA . LYS A 1 489 ? -13.741 -15.575 6.424 1.00 94.94 489 LYS A CA 1
ATOM 3850 C C . LYS A 1 489 ? -14.954 -15.177 5.578 1.00 94.94 489 LYS A C 1
ATOM 3852 O O . LYS A 1 489 ? -16.027 -15.780 5.681 1.00 94.94 489 LYS A O 1
ATOM 3857 N N . VAL A 1 490 ? -14.760 -14.172 4.740 1.00 94.69 490 VAL A N 1
ATOM 3858 C CA . VAL A 1 490 ? -15.717 -13.707 3.742 1.00 94.69 490 VAL A CA 1
ATOM 3859 C C . VAL A 1 490 ? -15.728 -14.682 2.560 1.00 94.69 490 VAL A C 1
ATOM 3861 O O . VAL A 1 490 ? -14.713 -15.283 2.216 1.00 94.69 490 VAL A O 1
ATOM 3864 N N . GLN A 1 491 ? -16.893 -14.867 1.939 1.00 96.19 491 GLN A N 1
ATOM 3865 C CA . GLN A 1 491 ? -16.969 -15.544 0.645 1.00 96.19 491 GLN A CA 1
ATOM 3866 C C . GLN A 1 491 ? -16.617 -14.516 -0.433 1.00 96.19 491 GLN A C 1
ATOM 3868 O O . GLN A 1 491 ? -17.409 -13.625 -0.746 1.00 96.19 491 GLN A O 1
ATOM 3873 N N . VAL A 1 492 ? -15.366 -14.569 -0.890 1.00 97.00 492 VAL A N 1
ATOM 3874 C CA . VAL A 1 492 ? -14.769 -13.538 -1.746 1.00 97.00 492 VAL A CA 1
ATOM 3875 C C . VAL A 1 492 ? -15.523 -13.356 -3.075 1.00 97.00 492 VAL A C 1
ATOM 3877 O O . VAL A 1 492 ? -15.785 -12.200 -3.410 1.00 97.00 492 VAL A O 1
ATOM 3880 N N . PRO A 1 493 ? -15.965 -14.409 -3.798 1.00 96.19 493 PRO A N 1
ATOM 3881 C CA . PRO A 1 493 ? -16.723 -14.236 -5.043 1.00 96.19 493 PRO A CA 1
ATOM 3882 C C . PRO A 1 493 ? -18.002 -13.398 -4.871 1.00 96.19 493 PRO A C 1
ATOM 3884 O O . PRO A 1 493 ? -18.248 -12.444 -5.612 1.00 96.19 493 PRO A O 1
ATOM 3887 N N . GLU A 1 494 ? -18.804 -13.693 -3.848 1.00 95.69 494 GLU A N 1
ATOM 3888 C CA . GLU A 1 494 ? -20.041 -12.973 -3.538 1.00 95.69 494 GLU A CA 1
ATOM 3889 C C . GLU A 1 494 ? -19.759 -11.545 -3.064 1.00 95.69 494 GLU A C 1
ATOM 3891 O O . GLU A 1 494 ? -20.485 -10.604 -3.410 1.00 95.69 494 GLU A O 1
ATOM 3896 N N . TRP A 1 495 ? -18.691 -11.370 -2.284 1.00 97.56 495 TRP A N 1
ATOM 3897 C CA . TRP A 1 495 ? -18.271 -10.061 -1.803 1.00 97.56 495 TRP A CA 1
ATOM 3898 C C . TRP A 1 495 ? -17.804 -9.160 -2.950 1.00 97.56 495 TRP A C 1
ATOM 3900 O O . TRP A 1 495 ? -18.237 -8.009 -3.002 1.00 97.56 495 TRP A O 1
ATOM 3910 N N . ILE A 1 496 ? -17.019 -9.682 -3.901 1.00 97.56 496 ILE A N 1
ATOM 3911 C CA . ILE A 1 496 ? -16.540 -8.955 -5.090 1.00 97.56 496 ILE A CA 1
ATOM 3912 C C . ILE A 1 496 ? -17.699 -8.567 -6.003 1.00 97.56 496 ILE A C 1
ATOM 3914 O O . ILE A 1 496 ? -17.770 -7.427 -6.469 1.00 97.56 496 ILE A O 1
ATOM 3918 N N . LYS A 1 497 ? -18.651 -9.481 -6.220 1.00 95.88 497 LYS A N 1
ATOM 3919 C CA . LYS A 1 497 ? -19.863 -9.165 -6.978 1.00 95.88 497 LYS A CA 1
ATOM 3920 C C . LYS A 1 497 ? -20.571 -7.955 -6.372 1.00 95.88 497 LYS A C 1
ATOM 3922 O O . LYS A 1 497 ? -20.804 -6.957 -7.050 1.00 95.88 497 LYS A O 1
ATOM 3927 N N . SER A 1 498 ? -20.837 -8.005 -5.068 1.00 95.88 498 SER A N 1
ATOM 3928 C CA . SER A 1 498 ? -21.478 -6.899 -4.356 1.00 95.88 498 SER A CA 1
ATOM 3929 C C . SER A 1 498 ? -20.609 -5.629 -4.349 1.00 95.88 498 SER A C 1
ATOM 3931 O O . SER A 1 498 ? -21.135 -4.529 -4.502 1.00 95.88 498 SER A O 1
ATOM 3933 N N . TYR A 1 499 ? -19.284 -5.761 -4.228 1.00 97.81 499 TYR A N 1
ATOM 3934 C CA . TYR A 1 499 ? -18.327 -4.654 -4.313 1.00 97.81 499 TYR A CA 1
ATOM 3935 C C . TYR A 1 499 ? -18.459 -3.896 -5.632 1.00 97.81 499 TYR A C 1
ATOM 3937 O O . TYR A 1 499 ? -18.640 -2.681 -5.604 1.00 97.81 499 TYR A O 1
ATOM 3945 N N . SER A 1 500 ? -18.475 -4.600 -6.766 1.00 97.12 500 SER A N 1
ATOM 3946 C CA . SER A 1 500 ? -18.612 -3.966 -8.081 1.00 97.12 500 SER A CA 1
ATOM 3947 C C . SER A 1 500 ? -19.916 -3.164 -8.206 1.00 97.12 500 SER A C 1
ATOM 3949 O O . SER A 1 500 ? -19.907 -2.029 -8.682 1.00 97.12 500 SER A O 1
ATOM 3951 N N . HIS A 1 501 ? -21.034 -3.685 -7.686 1.00 96.19 501 HIS A N 1
ATOM 3952 C CA . HIS A 1 501 ? -22.325 -2.996 -7.745 1.00 96.19 501 HIS A CA 1
ATOM 3953 C C . HIS A 1 501 ? -22.312 -1.696 -6.943 1.00 96.19 501 HIS A C 1
ATOM 3955 O O . HIS A 1 501 ? -22.763 -0.665 -7.439 1.00 96.19 501 HIS A O 1
ATOM 3961 N N . ARG A 1 502 ? -21.802 -1.746 -5.705 1.00 96.94 502 ARG A N 1
ATOM 3962 C CA . ARG A 1 502 ? -21.748 -0.579 -4.814 1.00 96.94 502 ARG A CA 1
ATOM 3963 C C . ARG A 1 502 ? -20.764 0.458 -5.321 1.00 96.94 502 ARG A C 1
ATOM 3965 O O . ARG A 1 502 ? -21.078 1.641 -5.385 1.00 96.94 502 ARG A O 1
ATOM 3972 N N . ARG A 1 503 ? -19.580 0.005 -5.741 1.00 97.62 503 ARG A N 1
ATOM 3973 C CA . ARG A 1 503 ? -18.524 0.876 -6.250 1.00 97.62 503 ARG A CA 1
ATOM 3974 C C . ARG A 1 503 ? -19.002 1.697 -7.435 1.00 97.62 503 ARG A C 1
ATOM 3976 O O . ARG A 1 503 ? -18.671 2.876 -7.497 1.00 97.62 503 ARG A O 1
ATOM 3983 N N . TYR A 1 504 ? -19.811 1.124 -8.326 1.00 97.19 504 TYR A N 1
ATOM 3984 C CA . TYR A 1 504 ? -20.307 1.826 -9.515 1.00 97.19 504 TYR A CA 1
ATOM 3985 C C . TYR A 1 504 ? -21.731 2.375 -9.380 1.00 97.19 504 TYR A C 1
ATOM 3987 O O . TYR A 1 504 ? -22.182 3.128 -10.242 1.00 97.19 504 TYR A O 1
ATOM 3995 N N . GLY A 1 505 ? -22.440 2.033 -8.303 1.00 94.81 505 GLY A N 1
ATOM 3996 C CA . GLY A 1 505 ? -23.822 2.445 -8.055 1.00 94.81 505 GLY A CA 1
ATOM 3997 C C . GLY A 1 505 ? -24.868 1.739 -8.916 1.00 94.81 505 GLY A C 1
ATOM 3998 O O . GLY A 1 505 ? -26.037 2.122 -8.893 1.00 94.81 505 GLY A O 1
ATOM 3999 N N . LYS A 1 506 ? -24.461 0.746 -9.711 1.00 93.50 506 LYS A N 1
ATOM 4000 C CA . LYS A 1 506 ? -25.317 0.024 -10.655 1.00 93.50 506 LYS A CA 1
ATOM 4001 C C . LYS A 1 506 ? -24.737 -1.362 -10.926 1.00 93.50 506 LYS A C 1
ATOM 4003 O O . LYS A 1 506 ? -23.530 -1.511 -11.091 1.00 93.50 506 LYS A O 1
ATOM 4008 N N . ALA A 1 507 ? -25.608 -2.365 -11.013 1.00 95.06 507 ALA A N 1
ATOM 4009 C CA . ALA A 1 507 ? -25.238 -3.708 -11.452 1.00 95.06 507 ALA A CA 1
ATOM 4010 C C . ALA A 1 507 ? -25.160 -3.762 -12.987 1.00 95.06 507 ALA A C 1
ATOM 4012 O O . ALA A 1 507 ? -26.109 -3.372 -13.676 1.00 95.06 507 ALA A O 1
ATOM 4013 N N . VAL A 1 508 ? -24.031 -4.231 -13.517 1.00 96.69 508 VAL A N 1
ATOM 4014 C CA . VAL A 1 508 ? -23.785 -4.394 -14.956 1.00 96.69 508 VAL A CA 1
ATOM 4015 C C . VAL A 1 508 ? -23.120 -5.748 -15.164 1.00 96.69 508 VAL A C 1
ATOM 4017 O O . VAL A 1 508 ? -21.966 -5.937 -14.791 1.00 96.69 508 VAL A O 1
ATOM 4020 N N . HIS A 1 509 ? -23.842 -6.677 -15.793 1.00 96.38 509 HIS A N 1
ATOM 4021 C CA . HIS A 1 509 ? -23.431 -8.079 -15.933 1.00 96.38 509 HIS A CA 1
ATOM 4022 C C . HIS A 1 509 ? -22.029 -8.249 -16.536 1.00 96.38 509 HIS A C 1
ATOM 4024 O O . HIS A 1 509 ? -21.261 -9.096 -16.097 1.00 96.38 509 HIS A O 1
ATOM 4030 N N . GLN A 1 510 ? -21.677 -7.455 -17.550 1.00 97.81 510 GLN A N 1
ATOM 4031 C CA . GLN A 1 510 ? -20.357 -7.520 -18.180 1.00 97.81 510 GLN A CA 1
ATOM 4032 C C . GLN A 1 510 ? -19.252 -7.203 -17.169 1.00 97.81 510 GLN A C 1
ATOM 4034 O O . GLN A 1 510 ? -18.234 -7.883 -17.125 1.00 97.81 510 GLN A O 1
ATOM 4039 N N . VAL A 1 511 ? -19.465 -6.186 -16.336 1.00 97.69 511 VAL A N 1
ATOM 4040 C CA . VAL A 1 511 ? -18.489 -5.752 -15.336 1.00 97.69 511 VAL A CA 1
ATOM 4041 C C . VAL A 1 511 ? -18.439 -6.727 -14.158 1.00 97.69 511 VAL A C 1
ATOM 4043 O O . VAL A 1 511 ? -17.354 -6.985 -13.648 1.00 97.69 511 VAL A O 1
ATOM 4046 N N . GLU A 1 512 ? -19.565 -7.342 -13.783 1.00 97.19 512 GLU A N 1
ATOM 4047 C CA . GLU A 1 512 ? -19.587 -8.466 -12.833 1.00 97.19 512 GLU A CA 1
ATOM 4048 C C . GLU A 1 512 ? -18.710 -9.634 -13.319 1.00 97.19 512 GLU A C 1
ATOM 4050 O O . GLU A 1 512 ? -17.822 -10.073 -12.591 1.00 97.19 512 GLU A O 1
ATOM 4055 N N . GLU A 1 513 ? -18.902 -10.093 -14.565 1.00 97.81 513 GLU A N 1
ATOM 4056 C CA . GLU A 1 513 ? -18.089 -11.166 -15.166 1.00 97.81 513 GLU A CA 1
ATOM 4057 C C . GLU A 1 513 ? -16.607 -10.762 -15.249 1.00 97.81 513 GLU A C 1
ATOM 4059 O O . GLU A 1 513 ? -15.710 -11.578 -15.040 1.00 97.81 513 GLU A O 1
ATOM 4064 N N . ALA A 1 514 ? -16.323 -9.487 -15.522 1.00 98.50 514 ALA A N 1
ATOM 4065 C CA . ALA A 1 514 ? -14.956 -8.996 -15.548 1.00 98.50 514 ALA A CA 1
ATOM 4066 C C . ALA A 1 514 ? -14.291 -9.048 -14.167 1.00 98.50 514 ALA A C 1
ATOM 4068 O O . ALA A 1 514 ? -13.153 -9.497 -14.066 1.00 98.50 514 ALA A O 1
ATOM 4069 N N . TRP A 1 515 ? -14.988 -8.639 -13.105 1.00 98.56 515 TRP A N 1
ATOM 4070 C CA . TRP A 1 515 ? -14.474 -8.719 -11.737 1.00 98.56 515 TRP A CA 1
ATOM 4071 C C . TRP A 1 515 ? -14.258 -10.159 -11.263 1.00 98.56 515 TRP A C 1
ATOM 4073 O O . TRP A 1 515 ? -13.302 -10.410 -10.534 1.00 98.56 515 TRP A O 1
ATOM 4083 N N . GLU A 1 516 ? -15.078 -11.109 -11.714 1.00 97.94 516 GLU A N 1
ATOM 4084 C CA . GLU A 1 516 ? -14.847 -12.541 -11.481 1.00 97.94 516 GLU A CA 1
ATOM 4085 C C . GLU A 1 516 ? -13.542 -13.018 -12.144 1.00 97.94 516 GLU A C 1
ATOM 4087 O O . GLU A 1 516 ? -12.746 -13.733 -11.533 1.00 97.94 516 GLU A O 1
ATOM 4092 N N . ILE A 1 517 ? -13.256 -12.559 -13.367 1.00 98.56 517 ILE A N 1
ATOM 4093 C CA . ILE A 1 517 ? -11.974 -12.840 -14.027 1.00 98.56 517 ILE A CA 1
ATOM 4094 C C . ILE A 1 517 ? -10.809 -12.196 -13.266 1.00 98.56 517 ILE A C 1
ATOM 4096 O O . ILE A 1 517 ? -9.794 -12.856 -13.044 1.00 98.56 517 ILE A O 1
ATOM 4100 N N . LEU A 1 518 ? -10.930 -10.924 -12.871 1.00 98.69 518 LEU A N 1
ATOM 4101 C CA . LEU A 1 518 ? -9.891 -10.207 -12.120 1.00 98.69 518 LEU A CA 1
ATOM 4102 C C . LEU A 1 518 ? -9.603 -10.872 -10.771 1.00 98.69 518 LEU A C 1
ATOM 4104 O O . LEU A 1 518 ? -8.438 -10.989 -10.393 1.00 98.69 518 LEU A O 1
ATOM 4108 N N . TYR A 1 519 ? -10.639 -11.361 -10.086 1.00 98.19 519 TYR A N 1
ATOM 4109 C CA . TYR A 1 519 ? -10.505 -12.169 -8.878 1.00 98.19 519 TYR A CA 1
ATOM 4110 C C . TYR A 1 519 ? -9.629 -13.397 -9.118 1.00 98.19 519 TYR A C 1
ATOM 4112 O O . TYR A 1 519 ? -8.629 -13.565 -8.436 1.00 98.19 519 TYR A O 1
ATOM 4120 N N . HIS A 1 520 ? -9.939 -14.216 -10.124 1.00 97.12 520 HIS A N 1
ATOM 4121 C CA . HIS A 1 520 ? -9.192 -15.445 -10.410 1.00 97.12 520 HIS A CA 1
ATOM 4122 C C . HIS A 1 520 ? -7.807 -15.228 -11.047 1.00 97.12 520 HIS A C 1
ATOM 4124 O O . HIS A 1 520 ? -7.104 -16.204 -11.311 1.00 97.12 520 HIS A O 1
ATOM 4130 N N . THR A 1 521 ? -7.415 -13.982 -11.319 1.00 97.56 521 THR A N 1
ATOM 4131 C CA . THR A 1 521 ? -6.158 -13.641 -11.997 1.00 97.56 521 THR A CA 1
ATOM 4132 C C . THR A 1 521 ? -5.331 -12.670 -11.159 1.00 97.56 521 THR A C 1
ATOM 4134 O O . THR A 1 521 ? -4.533 -13.088 -10.325 1.00 97.56 521 THR A O 1
ATOM 4137 N N . ILE A 1 522 ? -5.530 -11.373 -11.374 1.00 96.94 522 ILE A N 1
ATOM 4138 C CA . ILE A 1 522 ? -4.787 -10.276 -10.754 1.00 96.94 522 ILE A CA 1
ATOM 4139 C C . ILE A 1 522 ? -4.874 -10.325 -9.224 1.00 96.94 522 ILE A C 1
ATOM 4141 O O . ILE A 1 522 ? -3.853 -10.207 -8.553 1.00 96.94 522 ILE A O 1
ATOM 4145 N N . TYR A 1 523 ? -6.075 -10.541 -8.685 1.00 98.19 523 TYR A N 1
ATOM 4146 C CA . TYR A 1 523 ? -6.361 -10.435 -7.252 1.00 98.19 523 TYR A CA 1
ATOM 4147 C C . TYR A 1 523 ? -6.287 -11.769 -6.487 1.00 98.19 523 TYR A C 1
ATOM 4149 O O . TYR A 1 523 ? -6.733 -11.851 -5.336 1.00 98.19 523 TYR A O 1
ATOM 4157 N N . ASN A 1 524 ? -5.697 -12.799 -7.103 1.00 94.50 524 ASN A N 1
ATOM 4158 C CA . ASN A 1 524 ? -5.421 -14.088 -6.474 1.00 94.50 524 ASN A CA 1
ATOM 4159 C C . ASN A 1 524 ? -3.997 -14.574 -6.782 1.00 94.50 524 ASN A C 1
ATOM 4161 O O . ASN A 1 524 ? -3.789 -15.668 -7.309 1.00 94.50 524 ASN A O 1
ATOM 4165 N N . CYS A 1 525 ? -3.004 -13.736 -6.480 1.00 94.00 525 CYS A N 1
ATOM 4166 C CA . CYS A 1 525 ? -1.606 -14.149 -6.544 1.00 94.00 525 CYS A CA 1
ATOM 4167 C C . CYS A 1 525 ? -1.281 -15.188 -5.452 1.00 94.00 525 CYS A C 1
ATOM 4169 O O . CYS A 1 525 ? -1.705 -15.066 -4.306 1.00 94.00 525 CYS A O 1
ATOM 4171 N N . THR A 1 526 ? -0.513 -16.228 -5.782 1.00 88.88 526 THR A N 1
ATOM 4172 C CA . THR A 1 526 ? -0.146 -17.284 -4.817 1.00 88.88 526 THR A CA 1
ATOM 4173 C C . THR A 1 526 ? 1.322 -17.702 -4.901 1.00 88.88 526 THR A C 1
ATOM 4175 O O . THR A 1 526 ? 1.689 -18.759 -4.389 1.00 88.88 526 THR A O 1
ATOM 4178 N N . ASP A 1 527 ? 2.168 -16.931 -5.582 1.00 89.94 527 ASP A N 1
ATOM 4179 C CA . ASP A 1 527 ? 3.584 -17.274 -5.774 1.00 89.94 527 ASP A CA 1
ATOM 4180 C C . ASP A 1 527 ? 4.462 -16.954 -4.549 1.00 89.94 527 ASP A C 1
ATOM 4182 O O . ASP A 1 527 ? 5.576 -17.467 -4.420 1.00 89.94 527 ASP A O 1
ATOM 4186 N N . GLY A 1 528 ? 3.945 -16.155 -3.611 1.00 85.88 528 GLY A N 1
ATOM 4187 C CA . GLY A 1 528 ? 4.650 -15.764 -2.399 1.00 85.88 528 GLY A CA 1
ATOM 4188 C C . GLY A 1 528 ? 5.772 -14.750 -2.639 1.00 85.88 528 GLY A C 1
ATOM 4189 O O . GLY A 1 528 ? 6.702 -14.707 -1.826 1.00 85.88 528 GLY A O 1
ATOM 4190 N N . ILE A 1 529 ? 5.723 -13.998 -3.741 1.00 85.62 529 ILE A N 1
ATOM 4191 C CA . ILE A 1 529 ? 6.668 -12.937 -4.105 1.00 85.62 529 ILE A CA 1
ATOM 4192 C C . ILE A 1 529 ? 6.121 -11.581 -3.626 1.00 85.62 529 ILE A C 1
ATOM 4194 O O . ILE A 1 529 ? 4.913 -11.371 -3.566 1.00 85.62 529 ILE A O 1
ATOM 4198 N N . ALA A 1 530 ? 7.013 -10.670 -3.227 1.00 83.62 530 ALA A N 1
ATOM 4199 C CA . ALA A 1 530 ? 6.645 -9.295 -2.897 1.00 83.62 530 ALA A CA 1
ATOM 4200 C C . ALA A 1 530 ? 6.325 -8.501 -4.171 1.00 83.62 530 ALA A C 1
ATOM 4202 O O . ALA A 1 530 ? 7.130 -8.502 -5.102 1.00 83.62 530 ALA A O 1
ATOM 4203 N N . ASP A 1 531 ? 5.174 -7.826 -4.190 1.00 83.75 531 ASP A N 1
ATOM 4204 C CA . ASP A 1 531 ? 4.674 -7.074 -5.345 1.00 83.75 531 ASP A CA 1
ATOM 4205 C C . ASP A 1 531 ? 5.427 -5.749 -5.530 1.00 83.75 531 ASP A C 1
ATOM 4207 O O . ASP A 1 531 ? 5.009 -4.674 -5.094 1.00 83.75 531 ASP A O 1
ATOM 4211 N N . HIS A 1 532 ? 6.596 -5.847 -6.155 1.00 86.19 532 HIS A N 1
ATOM 4212 C CA . HIS A 1 532 ? 7.309 -4.705 -6.701 1.00 86.19 532 HIS A CA 1
ATOM 4213 C C . HIS A 1 532 ? 7.035 -4.634 -8.201 1.00 86.19 532 HIS A C 1
ATOM 4215 O O . HIS A 1 532 ? 7.390 -5.554 -8.941 1.00 86.19 532 HIS A O 1
ATOM 4221 N N . ASN A 1 533 ? 6.461 -3.518 -8.660 1.00 90.50 533 ASN A N 1
ATOM 4222 C CA . ASN A 1 533 ? 6.233 -3.329 -10.086 1.00 90.50 533 ASN A CA 1
ATOM 4223 C C . ASN A 1 533 ? 7.559 -3.226 -10.853 1.00 90.50 533 ASN A C 1
ATOM 4225 O O . ASN A 1 533 ? 8.238 -2.196 -10.824 1.00 90.50 533 ASN A O 1
ATOM 4229 N N . HIS A 1 534 ? 7.881 -4.313 -11.552 1.00 90.44 534 HIS A N 1
ATOM 4230 C CA . HIS A 1 534 ? 9.048 -4.475 -12.415 1.00 90.44 534 HIS A CA 1
ATOM 4231 C C . HIS A 1 534 ? 8.665 -4.515 -13.905 1.00 90.44 534 HIS A C 1
ATOM 4233 O O . HIS A 1 534 ? 9.387 -5.097 -14.719 1.00 90.44 534 HIS A O 1
ATOM 4239 N N . ASP A 1 535 ? 7.518 -3.943 -14.291 1.00 94.62 535 ASP A N 1
ATOM 4240 C CA . ASP A 1 535 ? 7.188 -3.771 -15.704 1.00 94.62 535 ASP A CA 1
ATOM 4241 C C . ASP A 1 535 ? 8.278 -2.925 -16.374 1.00 94.62 535 ASP A C 1
ATOM 4243 O O . ASP A 1 535 ? 8.613 -1.830 -15.915 1.00 94.62 535 ASP A O 1
ATOM 4247 N N . PHE A 1 536 ? 8.806 -3.395 -17.508 1.00 95.12 536 PHE A N 1
ATOM 4248 C CA . PHE A 1 536 ? 9.972 -2.781 -18.162 1.00 95.12 536 PHE A CA 1
ATOM 4249 C C . PHE A 1 536 ? 9.740 -1.332 -18.591 1.00 95.12 536 PHE A C 1
ATOM 4251 O O . PHE A 1 536 ? 10.680 -0.603 -18.894 1.00 95.12 536 PHE A O 1
ATOM 4258 N N . ILE A 1 537 ? 8.477 -0.920 -18.659 1.00 94.81 537 ILE A N 1
ATOM 4259 C CA . ILE A 1 537 ? 8.078 0.432 -19.019 1.00 94.81 537 ILE A CA 1
ATOM 4260 C C . ILE A 1 537 ? 8.326 1.459 -17.906 1.00 94.81 537 ILE A C 1
ATOM 4262 O O . ILE A 1 537 ? 8.538 2.627 -18.216 1.00 94.81 537 ILE A O 1
ATOM 4266 N N . VAL A 1 538 ? 8.327 1.026 -16.642 1.00 94.56 538 VAL A N 1
ATOM 4267 C CA . VAL A 1 538 ? 8.573 1.875 -15.462 1.00 94.56 538 VAL A CA 1
ATOM 4268 C C . VAL A 1 538 ? 9.862 1.517 -14.729 1.00 94.56 538 VAL A C 1
ATOM 4270 O O . VAL A 1 538 ? 10.429 2.376 -14.065 1.00 94.56 538 VAL A O 1
ATOM 4273 N N . MET A 1 539 ? 10.350 0.285 -14.889 1.00 91.50 539 MET A N 1
ATOM 4274 C CA . MET A 1 539 ? 11.649 -0.169 -14.400 1.00 91.50 539 MET A CA 1
ATOM 4275 C C . MET A 1 539 ? 12.450 -0.735 -15.574 1.00 91.50 539 MET A C 1
ATOM 4277 O O . MET A 1 539 ? 12.465 -1.937 -15.848 1.00 91.50 539 MET A O 1
ATOM 4281 N N . PHE A 1 540 ? 13.069 0.166 -16.336 1.00 90.69 540 PHE A N 1
ATOM 4282 C CA . PHE A 1 540 ? 13.750 -0.209 -17.571 1.00 90.69 540 PHE A CA 1
ATOM 4283 C C . PHE A 1 540 ? 15.063 -0.962 -17.272 1.00 90.69 540 PHE A C 1
ATOM 4285 O O . PHE A 1 540 ? 15.901 -0.419 -16.552 1.00 90.69 540 PHE A O 1
ATOM 4292 N N . PRO A 1 541 ? 15.300 -2.167 -17.829 1.00 88.25 541 PRO A N 1
ATOM 4293 C CA . PRO A 1 541 ? 16.460 -2.969 -17.439 1.00 88.25 541 PRO A CA 1
ATOM 4294 C C . PRO A 1 541 ? 17.823 -2.341 -17.788 1.00 88.25 541 PRO A C 1
ATOM 4296 O O . PRO A 1 541 ? 18.094 -2.033 -18.950 1.00 88.25 541 PRO A O 1
ATOM 4299 N N . ASP A 1 542 ? 18.721 -2.244 -16.802 1.00 86.62 542 ASP A N 1
ATOM 4300 C CA . ASP A 1 542 ? 20.119 -1.798 -16.954 1.00 86.62 542 ASP A CA 1
ATOM 4301 C C . ASP A 1 542 ? 21.067 -2.994 -17.159 1.00 86.62 542 ASP A C 1
ATOM 4303 O O . ASP A 1 542 ? 21.753 -3.436 -16.238 1.00 86.62 542 ASP A O 1
ATOM 4307 N N . TRP A 1 543 ? 21.076 -3.563 -18.370 1.00 88.25 543 TRP A N 1
ATOM 4308 C CA . TRP A 1 543 ? 21.883 -4.748 -18.701 1.00 88.25 543 TRP A CA 1
ATOM 4309 C C . TRP A 1 543 ? 22.307 -4.799 -20.177 1.00 88.25 543 TRP A C 1
ATOM 4311 O O . TRP A 1 543 ? 21.712 -4.145 -21.041 1.00 88.25 543 TRP A O 1
ATOM 4321 N N . ASP A 1 544 ? 23.341 -5.600 -20.459 1.00 89.50 544 ASP A N 1
ATOM 4322 C CA . ASP A 1 544 ? 23.872 -5.843 -21.806 1.00 89.50 544 ASP A CA 1
ATOM 4323 C C . ASP A 1 544 ? 23.302 -7.143 -22.420 1.00 89.50 544 ASP A C 1
ATOM 4325 O O . ASP A 1 544 ? 23.670 -8.242 -21.987 1.00 89.50 544 ASP A O 1
ATOM 4329 N N . PRO A 1 545 ? 22.457 -7.048 -23.466 1.00 88.62 545 PRO A N 1
ATOM 4330 C CA . PRO A 1 545 ? 21.838 -8.204 -24.102 1.00 88.62 545 PRO A CA 1
ATOM 4331 C C . PRO A 1 545 ? 22.744 -8.958 -25.087 1.00 88.62 545 PRO A C 1
ATOM 4333 O O . PRO A 1 545 ? 22.286 -9.927 -25.692 1.00 88.62 545 PRO A O 1
ATOM 4336 N N . SER A 1 546 ? 24.004 -8.543 -25.281 1.00 82.25 546 SER A N 1
ATOM 4337 C CA . SER A 1 546 ? 24.935 -9.135 -26.260 1.00 82.25 546 SER A CA 1
ATOM 4338 C C . SER A 1 546 ? 25.545 -10.485 -25.852 1.00 82.25 546 SER A C 1
ATOM 4340 O O . SER A 1 546 ? 26.217 -11.130 -26.661 1.00 82.25 546 SER A O 1
ATOM 4342 N N . THR A 1 547 ? 25.316 -10.944 -24.621 1.00 64.44 547 THR A N 1
ATOM 4343 C CA . THR A 1 547 ? 25.807 -12.241 -24.139 1.00 64.44 547 THR A CA 1
ATOM 4344 C C . THR A 1 547 ? 24.985 -13.400 -24.725 1.00 64.44 547 THR A C 1
ATOM 4346 O O . THR A 1 547 ? 23.769 -13.483 -24.561 1.00 64.44 547 THR A O 1
ATOM 4349 N N . ASN A 1 548 ? 25.654 -14.304 -25.455 1.00 49.41 548 ASN A N 1
ATOM 4350 C CA . ASN A 1 548 ? 25.032 -15.484 -26.062 1.00 49.41 548 ASN A CA 1
ATOM 4351 C C . ASN A 1 548 ? 24.680 -16.530 -24.996 1.00 49.41 548 ASN A C 1
ATOM 4353 O O . ASN A 1 548 ? 25.573 -17.117 -24.387 1.00 49.41 548 ASN A O 1
ATOM 4357 N N . PHE A 1 549 ? 23.398 -16.868 -24.867 1.00 49.34 549 PHE A N 1
ATOM 4358 C CA . PHE A 1 549 ? 22.968 -18.093 -24.191 1.00 49.34 549 PHE A CA 1
ATOM 4359 C C . PHE A 1 549 ? 23.062 -19.271 -25.156 1.00 49.34 549 PHE A C 1
ATOM 4361 O O . PHE A 1 549 ? 22.093 -19.668 -25.800 1.00 49.34 549 PHE A O 1
ATOM 4368 N N . GLY A 1 550 ? 24.271 -19.809 -25.281 1.00 35.66 550 GLY A N 1
ATOM 4369 C CA . GLY A 1 550 ? 24.547 -21.027 -26.026 1.00 35.66 550 GLY A CA 1
ATOM 4370 C C . GLY A 1 550 ? 25.807 -21.697 -25.490 1.00 35.66 550 GLY A C 1
ATOM 4371 O O . GLY A 1 550 ? 26.897 -21.161 -25.643 1.00 35.66 550 GLY A O 1
ATOM 4372 N N . SER A 1 551 ? 25.635 -22.877 -24.886 1.00 32.62 551 SER A N 1
ATOM 4373 C CA . SER A 1 551 ? 26.672 -23.842 -24.474 1.00 32.62 551 SER A CA 1
ATOM 4374 C C . SER A 1 551 ? 27.738 -23.384 -23.459 1.00 32.62 551 SER A C 1
ATOM 4376 O O . SER A 1 551 ? 28.831 -22.977 -23.834 1.00 32.62 551 SER A O 1
ATOM 4378 N N . SER A 1 552 ? 27.485 -23.624 -22.169 1.00 28.02 552 SER A N 1
ATOM 4379 C CA . SER A 1 552 ? 28.535 -23.862 -21.160 1.00 28.02 552 SER A CA 1
ATOM 4380 C C . SER A 1 552 ? 28.055 -24.821 -20.061 1.00 28.02 552 SER A C 1
ATOM 4382 O O . SER A 1 552 ? 28.101 -24.542 -18.870 1.00 28.02 552 SER A O 1
ATOM 4384 N N . VAL A 1 553 ? 27.619 -26.017 -20.469 1.00 34.97 553 VAL A N 1
ATOM 4385 C CA . VAL A 1 553 ? 27.696 -27.208 -19.609 1.00 34.97 553 VAL A CA 1
ATOM 4386 C C . VAL A 1 553 ? 28.986 -27.931 -19.987 1.00 34.97 553 VAL A C 1
ATOM 4388 O O . VAL A 1 553 ? 28.959 -28.820 -20.828 1.00 34.97 553 VAL A O 1
ATOM 4391 N N . ALA A 1 554 ? 30.119 -27.472 -19.451 1.00 32.59 554 ALA A N 1
ATOM 4392 C CA . ALA A 1 554 ? 31.346 -28.241 -19.196 1.00 32.59 554 ALA A CA 1
ATOM 4393 C C . ALA A 1 554 ? 32.494 -27.281 -18.835 1.00 32.59 554 ALA A C 1
ATOM 4395 O O . ALA A 1 554 ? 32.759 -26.332 -19.564 1.00 32.59 554 ALA A O 1
ATOM 4396 N N . ASN A 1 555 ? 33.206 -27.608 -17.753 1.00 28.39 555 ASN A N 1
ATOM 4397 C CA . ASN A 1 555 ? 34.440 -26.989 -17.246 1.00 28.39 555 ASN A CA 1
ATOM 4398 C C . ASN A 1 555 ? 34.337 -25.674 -16.454 1.00 28.39 555 ASN A C 1
ATOM 4400 O O . ASN A 1 555 ? 35.019 -24.702 -16.760 1.00 28.39 555 ASN A O 1
ATOM 4404 N N . ASP A 1 556 ? 33.652 -25.726 -15.309 1.00 28.17 556 ASP A N 1
ATOM 4405 C CA . ASP A 1 556 ? 34.051 -24.923 -14.145 1.00 28.17 556 ASP A CA 1
ATOM 4406 C C . ASP A 1 556 ? 35.111 -25.683 -13.329 1.00 28.17 556 ASP A C 1
ATOM 4408 O O . ASP A 1 556 ? 34.814 -26.426 -12.389 1.00 28.17 556 ASP A O 1
ATOM 4412 N N . GLN A 1 557 ? 36.387 -25.492 -13.677 1.00 27.73 557 GLN A N 1
ATOM 4413 C CA . GLN A 1 557 ? 37.460 -25.648 -12.698 1.00 27.73 557 GLN A CA 1
ATOM 4414 C C . GLN A 1 557 ? 37.635 -24.323 -11.958 1.00 27.73 557 GLN A C 1
ATOM 4416 O O . GLN A 1 557 ? 38.103 -23.328 -12.506 1.00 27.73 557 GLN A O 1
ATOM 4421 N N . LYS A 1 558 ? 37.254 -24.361 -10.678 1.00 31.64 558 LYS A N 1
ATOM 4422 C CA . LYS A 1 558 ? 37.571 -23.404 -9.614 1.00 31.64 558 LYS A CA 1
ATOM 4423 C C . LYS A 1 558 ? 38.871 -22.622 -9.872 1.00 31.64 558 LYS A C 1
ATOM 4425 O O . LYS A 1 558 ? 39.961 -23.156 -9.679 1.00 31.64 558 LYS A O 1
ATOM 4430 N N . LYS A 1 559 ? 38.753 -21.318 -10.125 1.00 22.94 559 LYS A N 1
ATOM 4431 C CA . LYS A 1 559 ? 39.727 -20.339 -9.626 1.00 22.94 559 LYS A CA 1
ATOM 4432 C C . LYS A 1 559 ? 39.053 -19.489 -8.561 1.00 22.94 559 LYS A C 1
ATOM 4434 O O . LYS A 1 559 ? 38.292 -18.570 -8.833 1.00 22.94 559 LYS A O 1
ATOM 4439 N N . ILE A 1 560 ? 39.315 -19.904 -7.329 1.00 24.23 560 ILE A N 1
ATOM 4440 C CA . ILE A 1 560 ? 38.952 -19.232 -6.090 1.00 24.23 560 ILE A CA 1
ATOM 4441 C C . ILE A 1 560 ? 39.781 -17.948 -6.015 1.00 24.23 560 ILE A C 1
ATOM 4443 O O . ILE A 1 560 ? 40.994 -18.015 -5.832 1.00 24.23 560 ILE A O 1
ATOM 4447 N N . TYR A 1 561 ? 39.129 -16.792 -6.113 1.00 21.92 561 TYR A N 1
ATOM 4448 C CA . TYR A 1 561 ? 39.621 -15.588 -5.453 1.00 21.92 561 TYR A CA 1
ATOM 4449 C C . TYR A 1 561 ? 38.869 -15.472 -4.127 1.00 21.92 561 TYR A C 1
ATOM 4451 O O . TYR A 1 561 ? 37.645 -15.357 -4.097 1.00 21.92 561 TYR A O 1
ATOM 4459 N N . PHE A 1 562 ? 39.609 -15.599 -3.027 1.00 25.12 562 PHE A N 1
ATOM 4460 C CA . PHE A 1 562 ? 39.103 -15.405 -1.673 1.00 25.12 562 PHE A CA 1
ATOM 4461 C C . PHE A 1 562 ? 38.670 -13.944 -1.497 1.00 25.12 562 PHE A C 1
ATOM 4463 O O . PHE A 1 562 ? 39.510 -13.051 -1.429 1.00 25.12 562 PHE A O 1
ATOM 4470 N N . LEU A 1 563 ? 37.363 -13.716 -1.383 1.00 23.88 563 LEU A N 1
ATOM 4471 C CA . LEU A 1 563 ? 36.785 -12.515 -0.780 1.00 23.88 563 LEU A CA 1
ATOM 4472 C C . LEU A 1 563 ? 35.966 -12.943 0.453 1.00 23.88 563 LEU A C 1
ATOM 4474 O O . LEU A 1 563 ? 35.372 -14.027 0.432 1.00 23.88 563 LEU A O 1
ATOM 4478 N N . PRO A 1 564 ? 35.967 -12.155 1.545 1.00 24.34 564 PRO A N 1
ATOM 4479 C CA . PRO A 1 564 ? 35.362 -12.564 2.807 1.00 24.34 564 PRO A CA 1
ATOM 4480 C C . PRO A 1 564 ? 33.831 -12.698 2.701 1.00 24.34 564 PRO A C 1
ATOM 4482 O O . PRO A 1 564 ? 33.200 -12.020 1.888 1.00 24.34 564 PRO A O 1
ATOM 4485 N N . PRO A 1 565 ? 33.212 -13.572 3.518 1.00 27.56 565 PRO A N 1
ATOM 4486 C CA . PRO A 1 565 ? 31.800 -13.912 3.416 1.00 27.56 565 PRO A CA 1
ATOM 4487 C C . PRO A 1 565 ? 30.926 -12.797 3.999 1.00 27.56 565 PRO A C 1
ATOM 4489 O O . PRO A 1 565 ? 30.672 -12.731 5.197 1.00 27.56 565 PRO A O 1
ATOM 4492 N N . GLY A 1 566 ? 30.433 -11.934 3.124 1.00 30.73 566 GLY A N 1
ATOM 4493 C CA . GLY A 1 566 ? 29.389 -10.965 3.420 1.00 30.73 566 GLY A CA 1
ATOM 4494 C C . GLY A 1 566 ? 29.018 -10.260 2.129 1.00 30.73 566 GLY A C 1
ATOM 4495 O O . GLY A 1 566 ? 29.901 -9.682 1.512 1.00 30.73 566 GLY A O 1
ATOM 4496 N N . ASN A 1 567 ? 27.749 -10.376 1.719 1.00 31.75 567 ASN A N 1
ATOM 4497 C CA . ASN A 1 567 ? 27.052 -9.654 0.634 1.00 31.75 567 ASN A CA 1
ATOM 4498 C C . ASN A 1 567 ? 26.353 -10.596 -0.352 1.00 31.75 567 ASN A C 1
ATOM 4500 O O . ASN A 1 567 ? 26.835 -10.867 -1.446 1.00 31.75 567 ASN A O 1
ATOM 4504 N N . ARG A 1 568 ? 25.151 -11.037 0.021 1.00 35.25 568 ARG A N 1
ATOM 4505 C CA . ARG A 1 568 ? 24.066 -11.300 -0.935 1.00 35.25 568 ARG A CA 1
ATOM 4506 C C . ARG A 1 568 ? 22.762 -10.838 -0.299 1.00 35.25 568 ARG A C 1
ATOM 4508 O O . ARG A 1 568 ? 22.089 -11.637 0.345 1.00 35.25 568 ARG A O 1
ATOM 4515 N N . ARG A 1 569 ? 22.447 -9.546 -0.419 1.00 36.75 569 ARG A N 1
ATOM 4516 C CA . ARG A 1 569 ? 21.112 -9.002 -0.136 1.00 36.75 569 ARG A CA 1
ATOM 4517 C C . ARG A 1 569 ? 20.777 -7.880 -1.099 1.00 36.75 569 ARG A C 1
ATOM 4519 O O . ARG A 1 569 ? 21.661 -7.127 -1.489 1.00 36.75 569 ARG A O 1
ATOM 4526 N N . TYR A 1 570 ? 19.486 -7.832 -1.405 1.00 31.17 570 TYR A N 1
ATOM 4527 C CA . TYR A 1 570 ? 18.816 -7.208 -2.540 1.00 31.17 570 TYR A CA 1
ATOM 4528 C C . TYR A 1 570 ? 18.951 -7.986 -3.852 1.00 31.17 570 TYR A C 1
ATOM 4530 O O . TYR A 1 570 ? 20.019 -8.102 -4.445 1.00 31.17 570 TYR A O 1
ATOM 4538 N N . LEU A 1 571 ? 17.813 -8.534 -4.288 1.00 31.41 571 LEU A N 1
ATOM 4539 C CA . LEU A 1 571 ? 17.564 -9.089 -5.618 1.00 31.41 571 LEU A CA 1
ATOM 4540 C C . LEU A 1 571 ? 17.530 -7.948 -6.657 1.00 31.41 571 LEU A C 1
ATOM 4542 O O . LEU A 1 571 ? 16.565 -7.785 -7.385 1.00 31.41 571 LEU A O 1
ATOM 4546 N N . SER A 1 572 ? 18.609 -7.172 -6.764 1.00 30.88 572 SER A N 1
ATOM 4547 C CA . SER A 1 572 ? 19.158 -6.936 -8.093 1.00 30.88 572 SER A CA 1
ATOM 4548 C C . SER A 1 572 ? 20.283 -7.947 -8.206 1.00 30.88 572 SER A C 1
ATOM 4550 O O . SER A 1 572 ? 21.379 -7.767 -7.672 1.00 30.88 572 SER A O 1
ATOM 4552 N N . GLN A 1 573 ? 19.973 -9.077 -8.823 1.00 27.16 573 GLN A N 1
ATOM 4553 C CA . GLN A 1 573 ? 21.007 -9.912 -9.391 1.00 27.16 573 GLN A CA 1
ATOM 4554 C C . GLN A 1 573 ? 21.908 -8.972 -10.220 1.00 27.16 573 GLN A C 1
ATOM 4556 O O . GLN A 1 573 ? 21.497 -8.475 -11.265 1.00 27.16 573 GLN A O 1
ATOM 4561 N N . GLU A 1 574 ? 23.142 -8.725 -9.779 1.00 32.53 574 GLU A N 1
ATOM 4562 C CA . GLU A 1 574 ? 24.224 -8.615 -10.752 1.00 32.53 574 GLU A CA 1
ATOM 4563 C C . GLU A 1 574 ? 24.278 -10.001 -11.400 1.00 32.53 574 GLU A C 1
ATOM 4565 O O . GLU A 1 574 ? 24.947 -10.919 -10.921 1.00 32.53 574 GLU A O 1
ATOM 4570 N N . THR A 1 575 ? 23.423 -10.218 -12.402 1.00 29.67 575 THR A N 1
ATOM 4571 C CA . THR A 1 575 ? 23.419 -11.459 -13.155 1.00 29.67 575 THR A CA 1
ATOM 4572 C C . THR A 1 575 ? 24.718 -11.489 -13.936 1.00 29.67 575 THR A C 1
ATOM 4574 O O . THR A 1 575 ? 24.865 -10.815 -14.957 1.00 29.67 575 THR A O 1
ATOM 4577 N N . ASN A 1 576 ? 25.611 -12.386 -13.530 1.00 35.03 576 ASN A N 1
ATOM 4578 C CA . ASN A 1 576 ? 26.088 -13.339 -14.518 1.00 35.03 576 ASN A CA 1
ATOM 4579 C C . ASN A 1 576 ? 24.862 -13.825 -15.297 1.00 35.03 576 ASN A C 1
ATOM 4581 O O . ASN A 1 576 ? 24.018 -14.505 -14.725 1.00 35.03 576 ASN A O 1
ATOM 4585 N N . SER A 1 577 ? 24.749 -13.381 -16.548 1.00 48.22 577 SER A N 1
ATOM 4586 C CA . SER A 1 577 ? 23.994 -14.047 -17.604 1.00 48.22 577 SER A CA 1
ATOM 4587 C C . SER A 1 577 ? 22.645 -14.661 -17.179 1.00 48.22 577 SER A C 1
ATOM 4589 O O . SER A 1 577 ? 22.578 -15.878 -17.093 1.00 48.22 577 SER A O 1
ATOM 4591 N N . ASP A 1 578 ? 21.572 -13.862 -17.045 1.00 56.84 578 ASP A N 1
ATOM 4592 C CA . ASP A 1 578 ? 20.182 -14.286 -17.339 1.00 56.84 578 ASP A CA 1
ATOM 4593 C C . ASP A 1 578 ? 19.354 -13.089 -17.864 1.00 56.84 578 ASP A C 1
ATOM 4595 O O . ASP A 1 578 ? 19.584 -11.945 -17.473 1.00 56.84 578 ASP A O 1
ATOM 4599 N N . MET A 1 579 ? 18.416 -13.325 -18.792 1.00 74.81 579 MET A N 1
ATOM 4600 C CA . MET A 1 579 ? 17.536 -12.278 -19.344 1.00 74.81 579 MET A CA 1
ATOM 4601 C C . MET A 1 579 ? 16.565 -11.766 -18.259 1.00 74.81 579 MET A C 1
ATOM 4603 O O . MET A 1 579 ? 15.863 -12.598 -17.674 1.00 74.81 579 MET A O 1
ATOM 4607 N N . PRO A 1 580 ? 16.442 -10.438 -18.032 1.00 80.38 580 PRO A N 1
ATOM 4608 C CA . PRO A 1 580 ? 15.529 -9.879 -17.034 1.00 80.38 580 PRO A CA 1
ATOM 4609 C C . PRO A 1 580 ? 14.088 -10.360 -17.223 1.00 80.38 580 PRO A C 1
ATOM 4611 O O . PRO A 1 580 ? 13.601 -10.445 -18.352 1.00 80.38 580 PRO A O 1
ATOM 4614 N N . GLN A 1 581 ? 13.401 -10.655 -16.118 1.00 79.19 581 GLN A N 1
ATOM 4615 C CA . GLN A 1 581 ? 12.006 -11.100 -16.109 1.00 79.19 581 GLN A CA 1
ATOM 4616 C C . GLN A 1 581 ? 11.142 -10.084 -15.360 1.00 79.19 581 GLN A C 1
ATOM 4618 O O . GLN A 1 581 ? 11.420 -9.772 -14.204 1.00 79.19 581 GLN A O 1
ATOM 4623 N N . ALA A 1 582 ? 10.081 -9.599 -16.007 1.00 86.56 582 ALA A N 1
ATOM 4624 C CA . ALA A 1 582 ? 9.032 -8.839 -15.334 1.00 86.56 582 ALA A CA 1
ATOM 4625 C C . ALA A 1 582 ? 8.107 -9.796 -14.563 1.00 86.56 582 ALA A C 1
ATOM 4627 O O . ALA A 1 582 ? 7.861 -10.923 -15.005 1.00 86.56 582 ALA A O 1
ATOM 4628 N N . HIS A 1 583 ? 7.579 -9.358 -13.420 1.00 88.50 583 HIS A N 1
ATOM 4629 C CA . HIS A 1 583 ? 6.697 -10.183 -12.593 1.00 88.50 583 HIS A CA 1
ATOM 4630 C C . HIS A 1 583 ? 5.318 -10.359 -13.256 1.00 88.50 583 HIS A C 1
ATOM 4632 O O . HIS A 1 583 ? 4.673 -9.396 -13.687 1.00 88.50 583 HIS A O 1
ATOM 4638 N N . LEU A 1 584 ? 4.884 -11.617 -13.399 1.00 90.25 584 LEU A N 1
ATOM 4639 C CA . LEU A 1 584 ? 3.595 -11.994 -13.980 1.00 90.25 584 LEU A CA 1
ATOM 4640 C C . LEU A 1 584 ? 3.132 -13.349 -13.421 1.00 90.25 584 LEU A C 1
ATOM 4642 O O . LEU A 1 584 ? 3.749 -14.378 -13.691 1.00 90.25 584 LEU A O 1
ATOM 4646 N N . TRP A 1 585 ? 2.013 -13.361 -12.696 1.00 94.00 585 TRP A N 1
ATOM 4647 C CA . TRP A 1 585 ? 1.447 -14.563 -12.052 1.00 94.00 585 TRP A CA 1
ATOM 4648 C C . TRP A 1 585 ? 0.127 -15.043 -12.677 1.00 94.00 585 TRP A C 1
ATOM 4650 O O . TRP A 1 585 ? -0.455 -16.035 -12.242 1.00 94.00 585 TRP A O 1
ATOM 4660 N N . TYR A 1 586 ? -0.356 -14.360 -13.715 1.00 95.00 586 TYR A N 1
ATOM 4661 C CA . TYR A 1 586 ? -1.620 -14.655 -14.387 1.00 95.00 586 TYR A CA 1
ATOM 4662 C C . TYR A 1 586 ? -1.455 -14.684 -15.908 1.00 95.00 586 TYR A C 1
ATOM 4664 O O . TYR A 1 586 ? -0.446 -14.254 -16.466 1.00 95.00 586 TYR A O 1
ATOM 4672 N N . ARG A 1 587 ? -2.470 -15.190 -16.616 1.00 93.94 587 ARG A N 1
ATOM 4673 C CA . ARG A 1 587 ? -2.484 -15.213 -18.085 1.00 93.94 587 ARG A CA 1
ATOM 4674 C C . ARG A 1 587 ? -2.990 -13.871 -18.630 1.00 93.94 587 ARG A C 1
ATOM 4676 O O . ARG A 1 587 ? -4.153 -13.544 -18.391 1.00 93.94 587 ARG A O 1
ATOM 4683 N N . PRO A 1 588 ? -2.204 -13.126 -19.433 1.00 94.12 588 PRO A N 1
ATOM 4684 C CA . PRO A 1 588 ? -2.628 -11.818 -19.945 1.00 94.12 588 PRO A CA 1
ATOM 4685 C C . PRO A 1 588 ? -3.930 -11.857 -20.754 1.00 94.12 588 PRO A C 1
ATOM 4687 O O . PRO A 1 588 ? -4.736 -10.937 -20.675 1.00 94.12 588 PRO A O 1
ATOM 4690 N N . ASN A 1 589 ? -4.182 -12.947 -21.490 1.00 94.19 589 ASN A N 1
ATOM 4691 C CA . ASN A 1 589 ? -5.401 -13.108 -22.292 1.00 94.19 589 ASN A CA 1
ATOM 4692 C C . ASN A 1 589 ? -6.692 -13.080 -21.460 1.00 94.19 589 ASN A C 1
ATOM 4694 O O . ASN A 1 589 ? -7.708 -12.585 -21.948 1.00 94.19 589 ASN A O 1
ATOM 4698 N N . ASP A 1 590 ? -6.655 -13.581 -20.225 1.00 96.88 590 ASP A N 1
ATOM 4699 C CA . ASP A 1 590 ? -7.826 -13.585 -19.348 1.00 96.88 590 ASP A CA 1
ATOM 4700 C C . ASP A 1 590 ? -8.134 -12.145 -18.903 1.00 96.88 590 ASP A C 1
ATOM 4702 O O . ASP A 1 590 ? -9.262 -11.673 -19.031 1.00 96.88 590 ASP A O 1
ATOM 4706 N N . VAL A 1 591 ? -7.109 -11.375 -18.535 1.00 97.69 591 VAL A N 1
ATOM 4707 C CA . VAL A 1 591 ? -7.255 -9.951 -18.181 1.00 97.69 591 VAL A CA 1
ATOM 4708 C C . VAL A 1 591 ? -7.647 -9.091 -19.392 1.00 97.69 591 VAL A C 1
ATOM 4710 O O . VAL A 1 591 ? -8.458 -8.177 -19.263 1.00 97.69 591 VAL A O 1
ATOM 4713 N N . ILE A 1 592 ? -7.179 -9.416 -20.603 1.00 97.50 592 ILE A N 1
ATOM 4714 C CA . ILE A 1 592 ? -7.656 -8.775 -21.844 1.00 97.50 592 ILE A CA 1
ATOM 4715 C C . ILE A 1 592 ? -9.160 -9.023 -22.045 1.00 97.50 592 ILE A C 1
ATOM 4717 O O . ILE A 1 592 ? -9.876 -8.126 -22.503 1.00 97.50 592 ILE A O 1
ATOM 4721 N N . LYS A 1 593 ? -9.666 -10.214 -21.689 1.00 97.44 593 LYS A N 1
ATOM 4722 C CA . LYS A 1 593 ? -11.109 -10.501 -21.698 1.00 97.44 593 LYS A CA 1
ATOM 4723 C C . LYS A 1 593 ? -11.844 -9.658 -20.648 1.00 97.44 593 LYS A C 1
ATOM 4725 O O . LYS A 1 593 ? -12.904 -9.119 -20.961 1.00 97.44 593 LYS A O 1
ATOM 4730 N N . ALA A 1 594 ? -11.283 -9.485 -19.452 1.00 98.31 594 ALA A N 1
ATOM 4731 C CA . ALA A 1 594 ? -11.849 -8.581 -18.448 1.00 98.31 594 ALA A CA 1
ATOM 4732 C C . ALA A 1 594 ? -11.931 -7.134 -18.973 1.00 98.31 594 ALA A C 1
ATOM 4734 O O . ALA A 1 594 ? -12.991 -6.517 -18.899 1.00 98.31 594 ALA A O 1
ATOM 4735 N N . LEU A 1 595 ? -10.872 -6.622 -19.613 1.00 98.50 595 LEU A N 1
ATOM 4736 C CA . LEU A 1 595 ? -10.881 -5.291 -20.233 1.00 98.50 595 LEU A CA 1
ATOM 4737 C C . LEU A 1 595 ? -11.946 -5.168 -21.333 1.00 98.50 595 LEU A C 1
ATOM 4739 O O . LEU A 1 595 ? -12.655 -4.165 -21.401 1.00 98.50 595 LEU A O 1
ATOM 4743 N N . GLN A 1 596 ? -12.100 -6.194 -22.176 1.00 98.00 596 GLN A N 1
ATOM 4744 C CA . GLN A 1 596 ? -13.152 -6.226 -23.195 1.00 98.00 596 GLN A CA 1
ATOM 4745 C C . GLN A 1 596 ? -14.543 -6.036 -22.580 1.00 98.00 596 GLN A C 1
ATOM 4747 O O . GLN A 1 596 ? -15.370 -5.305 -23.127 1.00 98.00 596 GLN A O 1
ATOM 4752 N N . LEU A 1 597 ? -14.801 -6.721 -21.468 1.00 98.19 597 LEU A N 1
ATOM 4753 C CA . LEU A 1 597 ? -16.069 -6.669 -20.754 1.00 98.19 597 LEU A CA 1
ATOM 4754 C C . LEU A 1 597 ? -16.284 -5.316 -20.063 1.00 98.19 597 LEU A C 1
ATOM 4756 O O . LEU A 1 597 ? -17.382 -4.769 -20.165 1.00 98.19 597 LEU A O 1
ATOM 4760 N N . PHE A 1 598 ? -15.242 -4.732 -19.460 1.00 97.62 598 PHE A N 1
ATOM 4761 C CA . PHE A 1 598 ? -15.278 -3.360 -18.941 1.00 97.62 598 PHE A CA 1
ATOM 4762 C C . PHE A 1 598 ? -15.662 -2.375 -20.048 1.00 97.62 598 PHE A C 1
ATOM 4764 O O . PHE A 1 598 ? -16.699 -1.725 -19.958 1.00 97.62 598 PHE A O 1
ATOM 4771 N N . VAL A 1 599 ? -14.917 -2.341 -21.159 1.00 97.31 599 VAL A N 1
ATOM 4772 C CA . VAL A 1 599 ? -15.214 -1.455 -22.300 1.00 97.31 599 VAL A CA 1
ATOM 4773 C C . VAL A 1 599 ? -16.644 -1.656 -22.818 1.00 97.31 599 VAL A C 1
ATOM 4775 O O . VAL A 1 599 ? -17.334 -0.678 -23.109 1.00 97.31 599 VAL A O 1
ATOM 4778 N N . ALA A 1 600 ? -17.124 -2.902 -22.895 1.00 96.12 600 ALA A N 1
ATOM 4779 C CA . ALA A 1 600 ? -18.492 -3.204 -23.313 1.00 96.12 600 ALA A CA 1
ATOM 4780 C C . ALA A 1 600 ? -19.556 -2.675 -22.330 1.00 96.12 600 ALA A C 1
ATOM 4782 O O . ALA A 1 600 ? -20.596 -2.188 -22.775 1.00 96.12 600 ALA A O 1
ATOM 4783 N N . GLY A 1 601 ? -19.296 -2.742 -21.020 1.00 95.12 601 GLY A N 1
ATOM 4784 C CA . GLY A 1 601 ? -20.161 -2.198 -19.968 1.00 95.12 601 GLY A CA 1
ATOM 4785 C C . GLY A 1 601 ? -20.076 -0.675 -19.803 1.00 95.12 601 GLY A C 1
ATOM 4786 O O . GLY A 1 601 ? -20.939 -0.072 -19.168 1.00 95.12 601 GLY A O 1
ATOM 4787 N N . GLY A 1 602 ? -19.079 -0.022 -20.406 1.00 93.75 602 GLY A N 1
ATOM 4788 C CA . GLY A 1 602 ? -18.787 1.392 -20.165 1.00 93.75 602 GLY A CA 1
ATOM 4789 C C . GLY A 1 602 ? -19.896 2.372 -20.536 1.00 93.75 602 GLY A C 1
ATOM 4790 O O . GLY A 1 602 ? -20.006 3.418 -19.902 1.00 93.75 602 GLY A O 1
ATOM 4791 N N . LYS A 1 603 ? -20.770 2.038 -21.495 1.00 91.31 603 LYS A N 1
ATOM 4792 C CA . LYS A 1 603 ? -21.927 2.891 -21.833 1.00 91.31 603 LYS A CA 1
ATOM 4793 C C . LYS A 1 603 ? -22.878 3.079 -20.650 1.00 91.31 603 LYS A C 1
ATOM 4795 O O . LYS A 1 603 ? -23.442 4.156 -20.495 1.00 91.31 603 LYS A O 1
ATOM 4800 N N . ASP A 1 604 ? -23.028 2.053 -19.817 1.00 92.88 604 ASP A N 1
ATOM 4801 C CA . ASP A 1 604 ? -23.914 2.071 -18.654 1.00 92.88 604 ASP A CA 1
ATOM 4802 C C . ASP A 1 604 ? -23.303 2.758 -17.429 1.00 92.88 604 ASP A C 1
ATOM 4804 O O . ASP A 1 604 ? -24.047 3.099 -16.508 1.00 92.88 604 ASP A O 1
ATOM 4808 N N . LEU A 1 605 ? -21.977 2.942 -17.416 1.00 94.94 605 LEU A N 1
ATOM 4809 C CA . LEU A 1 605 ? -21.197 3.396 -16.260 1.00 94.94 605 LEU A CA 1
ATOM 4810 C C . LEU A 1 605 ? -20.351 4.648 -16.532 1.00 94.94 605 LEU A C 1
ATOM 4812 O O . LEU A 1 605 ? -19.591 5.068 -15.666 1.00 94.94 605 LEU A O 1
ATOM 4816 N N . ALA A 1 606 ? -20.488 5.289 -17.696 1.00 85.19 606 ALA A N 1
ATOM 4817 C CA . ALA A 1 606 ? -19.665 6.438 -18.089 1.00 85.19 606 ALA A CA 1
ATOM 4818 C C . ALA A 1 606 ? -19.718 7.624 -17.099 1.00 85.19 606 ALA A C 1
ATOM 4820 O O . ALA A 1 606 ? -18.765 8.393 -17.023 1.00 85.19 606 ALA A O 1
ATOM 4821 N N . GLY A 1 607 ? -20.811 7.768 -16.339 1.00 88.69 607 GLY A N 1
ATOM 4822 C CA . GLY A 1 607 ? -20.958 8.793 -15.297 1.00 88.69 607 GLY A CA 1
ATOM 4823 C C . GLY A 1 607 ? -20.346 8.429 -13.936 1.00 88.69 607 GLY A C 1
ATOM 4824 O O . GLY A 1 607 ? -20.313 9.272 -13.044 1.00 88.69 607 GLY A O 1
ATOM 4825 N N . SER A 1 608 ? -19.877 7.193 -13.746 1.00 94.62 608 SER A N 1
ATOM 4826 C CA . SER A 1 608 ? -19.257 6.741 -12.499 1.00 94.62 608 SER A CA 1
ATOM 4827 C C . SER A 1 608 ? -17.754 7.043 -12.510 1.00 94.62 608 SER A C 1
ATOM 4829 O O . SER A 1 608 ? -16.996 6.509 -13.321 1.00 94.62 608 SER A O 1
ATOM 4831 N N . LEU A 1 609 ? -17.307 7.897 -11.583 1.00 95.12 609 LEU A N 1
ATOM 4832 C CA . LEU A 1 609 ? -15.891 8.264 -11.442 1.00 95.12 609 LEU A CA 1
ATOM 4833 C C . LEU A 1 609 ? -15.020 7.088 -10.979 1.00 95.12 609 LEU A C 1
ATOM 4835 O O . LEU A 1 609 ? -13.890 6.945 -11.438 1.00 95.12 609 LEU A O 1
ATOM 4839 N N . THR A 1 610 ? -15.558 6.229 -10.115 1.00 96.56 610 THR A N 1
ATOM 4840 C CA . THR A 1 610 ? -14.922 4.984 -9.660 1.00 96.56 610 THR A CA 1
ATOM 4841 C C . THR A 1 610 ? -14.771 3.977 -10.799 1.00 96.56 610 THR A C 1
ATOM 4843 O O . THR A 1 610 ? -13.706 3.382 -10.939 1.00 96.56 610 THR A O 1
ATOM 4846 N N . TYR A 1 611 ? -15.783 3.837 -11.664 1.00 97.56 611 TYR A N 1
ATOM 4847 C CA . TYR A 1 611 ? -15.678 3.028 -12.882 1.00 97.56 611 TYR A CA 1
ATOM 4848 C C . TYR A 1 611 ? -14.626 3.585 -13.843 1.00 97.56 611 TYR A C 1
ATOM 4850 O O . TYR A 1 611 ? -13.823 2.828 -14.384 1.00 97.56 611 TYR A O 1
ATOM 4858 N N . ARG A 1 612 ? -14.608 4.909 -14.049 1.00 97.06 612 ARG A N 1
ATOM 4859 C CA . ARG A 1 612 ? -13.615 5.572 -14.903 1.00 97.06 612 ARG A CA 1
ATOM 4860 C C . ARG A 1 612 ? -12.186 5.288 -14.428 1.00 97.06 612 ARG A C 1
ATOM 4862 O O . ARG A 1 612 ? -11.361 4.915 -15.257 1.00 97.06 612 ARG A O 1
ATOM 4869 N N . TYR A 1 613 ? -11.929 5.393 -13.121 1.00 98.25 613 TYR A N 1
ATOM 4870 C CA . TYR A 1 613 ? -10.632 5.057 -12.526 1.00 98.25 613 TYR A CA 1
ATOM 4871 C C . TYR A 1 613 ? -10.249 3.593 -12.791 1.00 98.25 613 TYR A C 1
ATOM 4873 O O . TYR A 1 613 ? -9.179 3.336 -13.338 1.00 98.25 613 TYR A O 1
ATOM 4881 N N . ASP A 1 614 ? -11.139 2.641 -12.482 1.00 98.44 614 ASP A N 1
ATOM 4882 C CA . ASP A 1 614 ? -10.851 1.209 -12.655 1.00 98.44 614 ASP A CA 1
ATOM 4883 C C . ASP A 1 614 ? -10.646 0.836 -14.134 1.00 98.44 614 ASP A C 1
ATOM 4885 O O . ASP A 1 614 ? -9.812 -0.008 -14.455 1.00 98.44 614 ASP A O 1
ATOM 4889 N N . LEU A 1 615 ? -11.371 1.481 -15.057 1.00 98.56 615 LEU A N 1
ATOM 4890 C CA . LEU A 1 615 ? -11.188 1.294 -16.497 1.00 98.56 615 LEU A CA 1
ATOM 4891 C C . LEU A 1 615 ? -9.805 1.772 -16.958 1.00 98.56 615 LEU A C 1
ATOM 4893 O O . LEU A 1 615 ? -9.161 1.088 -17.758 1.00 98.56 615 LEU A O 1
ATOM 4897 N N . VAL A 1 616 ? -9.357 2.937 -16.480 1.00 98.62 616 VAL A N 1
ATOM 4898 C CA . VAL A 1 616 ? -8.025 3.473 -16.794 1.00 98.62 616 VAL A CA 1
ATOM 4899 C C . VAL A 1 616 ? -6.943 2.558 -16.228 1.00 98.62 616 VAL A C 1
ATOM 4901 O O . VAL A 1 616 ? -6.033 2.185 -16.969 1.00 98.62 616 VAL A O 1
ATOM 4904 N N . ASP A 1 617 ? -7.069 2.127 -14.971 1.00 98.62 617 ASP A N 1
ATOM 4905 C CA . ASP A 1 617 ? -6.090 1.248 -14.325 1.00 98.62 617 ASP A CA 1
ATOM 4906 C C . ASP A 1 617 ? -6.008 -0.129 -15.006 1.00 98.62 617 ASP A C 1
ATOM 4908 O O . ASP A 1 617 ? -4.920 -0.613 -15.323 1.00 98.62 617 ASP A O 1
ATOM 4912 N N . LEU A 1 618 ? -7.155 -0.719 -15.361 1.00 98.75 618 LEU A N 1
ATOM 4913 C CA . LEU A 1 618 ? -7.204 -1.991 -16.082 1.00 98.75 618 LEU A CA 1
ATOM 4914 C C . LEU A 1 618 ? -6.640 -1.882 -17.504 1.00 98.75 618 LEU A C 1
ATOM 4916 O O . LEU A 1 618 ? -5.908 -2.765 -17.957 1.00 98.75 618 LEU A O 1
ATOM 4920 N N . THR A 1 619 ? -6.945 -0.795 -18.218 1.00 98.75 619 THR A N 1
ATOM 4921 C CA . THR A 1 619 ? -6.387 -0.563 -19.559 1.00 98.75 619 THR A CA 1
ATOM 4922 C C . THR A 1 619 ? -4.870 -0.392 -19.481 1.00 98.75 619 THR A C 1
ATOM 4924 O O . THR A 1 619 ? -4.141 -1.012 -20.256 1.00 98.75 619 THR A O 1
ATOM 4927 N N . ARG A 1 620 ? -4.383 0.385 -18.508 1.00 98.38 620 ARG A N 1
ATOM 4928 C CA . ARG A 1 620 ? -2.958 0.577 -18.224 1.00 98.38 620 ARG A CA 1
ATOM 4929 C C . ARG A 1 620 ? -2.268 -0.756 -17.929 1.00 98.38 620 ARG A C 1
ATOM 4931 O O . ARG A 1 620 ? -1.244 -1.032 -18.547 1.00 98.38 620 ARG A O 1
ATOM 4938 N N . GLN A 1 621 ? -2.846 -1.589 -17.060 1.00 98.31 621 GLN A N 1
ATOM 4939 C CA . GLN A 1 621 ? -2.315 -2.912 -16.712 1.00 98.31 621 GLN A CA 1
ATOM 4940 C C . GLN A 1 621 ? -2.182 -3.814 -17.949 1.00 98.31 621 GLN A C 1
ATOM 4942 O O . GLN A 1 621 ? -1.152 -4.450 -18.154 1.00 98.31 621 GLN A O 1
ATOM 4947 N N . VAL A 1 622 ? -3.191 -3.851 -18.826 1.00 98.12 622 VAL A N 1
ATOM 4948 C CA . VAL A 1 622 ? -3.120 -4.643 -20.068 1.00 98.12 622 VAL A CA 1
ATOM 4949 C C . VAL A 1 622 ? -2.006 -4.145 -20.993 1.00 98.12 622 VAL A C 1
ATOM 4951 O O . VAL A 1 622 ? -1.262 -4.949 -21.561 1.00 98.12 622 VAL A O 1
ATOM 4954 N N . LEU A 1 623 ? -1.877 -2.827 -21.156 1.00 98.19 623 LEU A N 1
ATOM 4955 C CA . LEU A 1 623 ? -0.858 -2.241 -22.026 1.00 98.19 623 LEU A CA 1
ATOM 4956 C C . LEU A 1 623 ? 0.558 -2.408 -21.461 1.00 98.19 623 LEU A C 1
ATOM 4958 O O . LEU A 1 623 ? 1.481 -2.637 -22.244 1.00 98.19 623 LEU A O 1
ATOM 4962 N N . SER A 1 624 ? 0.741 -2.354 -20.137 1.00 97.12 624 SER A N 1
ATOM 4963 C CA . SER A 1 624 ? 2.052 -2.559 -19.510 1.00 97.12 624 SER A CA 1
ATOM 4964 C C . SER A 1 624 ? 2.546 -3.995 -19.696 1.00 97.12 624 SER A C 1
ATOM 4966 O O . SER A 1 624 ? 3.684 -4.204 -20.121 1.00 97.12 624 SER A O 1
ATOM 4968 N N . LYS A 1 625 ? 1.671 -4.998 -19.533 1.00 95.94 625 LYS A N 1
ATOM 4969 C CA . LYS A 1 625 ? 2.041 -6.399 -19.797 1.00 95.94 625 LYS A CA 1
ATOM 4970 C C . LYS A 1 625 ? 2.310 -6.662 -21.282 1.00 95.94 625 LYS A C 1
ATOM 4972 O O . LYS A 1 625 ? 3.227 -7.415 -21.609 1.00 95.94 625 LYS A O 1
ATOM 4977 N N . LEU A 1 626 ? 1.598 -5.99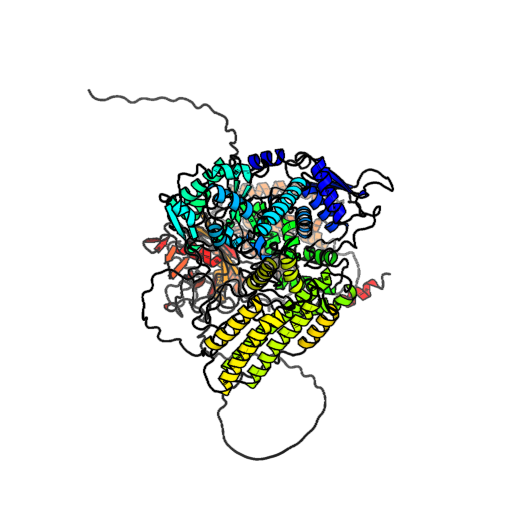2 -22.194 1.00 96.12 626 LEU A N 1
ATOM 4978 C CA . LEU A 1 626 ? 1.933 -6.030 -23.621 1.00 96.12 626 LEU A CA 1
ATOM 4979 C C . LEU A 1 626 ? 3.304 -5.390 -23.906 1.00 96.12 626 LEU A C 1
ATOM 4981 O O . LEU A 1 626 ? 4.054 -5.906 -24.734 1.00 96.12 626 LEU A O 1
ATOM 4985 N N . ALA A 1 627 ? 3.655 -4.299 -23.221 1.00 96.88 627 ALA A N 1
ATOM 4986 C CA . ALA A 1 627 ? 4.972 -3.680 -23.345 1.00 96.88 627 ALA A CA 1
ATOM 4987 C C . ALA A 1 627 ? 6.081 -4.639 -22.891 1.00 96.88 627 ALA A C 1
ATOM 4989 O O . ALA A 1 627 ? 7.095 -4.753 -23.581 1.00 96.88 627 ALA A O 1
ATOM 4990 N N . ASN A 1 628 ? 5.858 -5.413 -21.822 1.00 95.94 628 ASN A N 1
ATOM 4991 C CA . ASN A 1 628 ? 6.820 -6.429 -21.396 1.00 95.94 628 ASN A CA 1
ATOM 4992 C C . ASN A 1 628 ? 7.113 -7.449 -22.505 1.00 95.94 628 ASN A C 1
ATOM 4994 O O . ASN A 1 628 ? 8.273 -7.747 -22.790 1.00 95.94 628 ASN A O 1
ATOM 4998 N N . GLU A 1 629 ? 6.079 -7.940 -23.193 1.00 94.38 629 GLU A N 1
ATOM 4999 C CA . GLU A 1 629 ? 6.271 -8.857 -24.319 1.00 94.38 629 GLU A CA 1
ATOM 5000 C C . GLU A 1 629 ? 7.052 -8.227 -25.480 1.00 94.38 629 GLU A C 1
ATOM 5002 O O . GLU A 1 629 ? 7.882 -8.892 -26.102 1.00 94.38 629 GLU A O 1
ATOM 5007 N N . GLU A 1 630 ? 6.767 -6.969 -25.823 1.00 96.44 630 GLU A N 1
ATOM 5008 C CA . GLU A 1 630 ? 7.446 -6.284 -26.928 1.00 96.44 630 GLU A CA 1
ATOM 5009 C C . GLU A 1 630 ? 8.915 -5.993 -26.617 1.00 96.44 630 GLU A C 1
ATOM 5011 O O . GLU A 1 630 ? 9.755 -6.130 -27.506 1.00 96.44 630 GLU A O 1
ATOM 5016 N N . TYR A 1 631 ? 9.248 -5.696 -25.359 1.00 96.56 631 TYR A N 1
ATOM 5017 C CA . TYR A 1 631 ? 10.635 -5.583 -24.913 1.00 96.56 631 TYR A CA 1
ATOM 5018 C C . TYR A 1 631 ? 11.405 -6.893 -25.128 1.00 96.56 631 TYR A C 1
ATOM 5020 O O . TYR A 1 631 ? 12.456 -6.897 -25.771 1.00 96.56 631 TYR A O 1
ATOM 5028 N N . ILE A 1 632 ? 10.852 -8.022 -24.668 1.00 94.31 632 ILE A N 1
ATOM 5029 C CA . ILE A 1 632 ? 11.485 -9.341 -24.826 1.00 94.31 632 ILE A CA 1
ATOM 5030 C C . ILE A 1 632 ? 11.675 -9.680 -26.309 1.00 94.31 632 ILE A C 1
ATOM 5032 O O . ILE A 1 632 ? 12.738 -10.168 -26.703 1.00 94.31 632 ILE A O 1
ATOM 5036 N N . LYS A 1 633 ? 10.686 -9.379 -27.163 1.00 95.12 633 LYS A N 1
ATOM 5037 C CA . LYS A 1 633 ? 10.796 -9.570 -28.620 1.00 95.12 633 LYS A CA 1
ATOM 5038 C C . LYS A 1 633 ? 11.885 -8.682 -29.233 1.00 95.12 633 LYS A C 1
ATOM 5040 O O . LYS A 1 633 ? 12.644 -9.169 -30.073 1.00 95.12 633 LYS A O 1
ATOM 5045 N N . ALA A 1 634 ? 12.007 -7.424 -28.805 1.00 96.38 634 ALA A N 1
ATOM 5046 C CA . ALA A 1 634 ? 13.048 -6.507 -29.272 1.00 96.38 634 ALA A CA 1
ATOM 5047 C C . ALA A 1 634 ? 14.452 -7.011 -28.902 1.00 96.38 634 ALA A C 1
ATOM 5049 O O . ALA A 1 634 ? 15.295 -7.182 -29.781 1.00 96.38 634 ALA A O 1
ATOM 5050 N N . VAL A 1 635 ? 14.680 -7.347 -27.630 1.00 94.38 635 VAL A N 1
ATOM 5051 C CA . VAL A 1 635 ? 15.953 -7.906 -27.142 1.00 94.38 635 VAL A CA 1
ATOM 5052 C C . VAL A 1 635 ? 16.301 -9.217 -27.851 1.00 94.38 635 VAL A C 1
ATOM 5054 O O . VAL A 1 635 ? 17.427 -9.400 -28.308 1.00 94.38 635 VAL A O 1
ATOM 5057 N N . THR A 1 636 ? 15.334 -10.125 -28.002 1.00 93.94 636 THR A N 1
ATOM 5058 C CA . THR A 1 636 ? 15.551 -11.401 -28.704 1.00 93.94 636 THR A CA 1
ATOM 5059 C C . THR A 1 636 ? 15.932 -11.173 -30.170 1.00 93.94 636 THR A C 1
ATOM 5061 O O . THR A 1 636 ? 16.749 -11.905 -30.727 1.00 93.94 636 THR A O 1
ATOM 5064 N N . SER A 1 637 ? 15.351 -10.157 -30.814 1.00 95.44 637 SER A N 1
ATOM 5065 C CA . SER A 1 637 ? 15.692 -9.780 -32.191 1.00 95.44 637 SER A CA 1
ATOM 5066 C C . SER A 1 637 ? 17.108 -9.211 -32.277 1.00 95.44 637 SER A C 1
ATOM 5068 O O . SER A 1 637 ? 17.859 -9.588 -33.175 1.00 95.44 637 SER A O 1
ATOM 5070 N N . PHE A 1 638 ? 17.517 -8.402 -31.292 1.00 94.88 638 PHE A N 1
ATOM 5071 C CA . PHE A 1 638 ? 18.899 -7.937 -31.165 1.00 94.88 638 PHE A CA 1
ATOM 5072 C C . PHE A 1 638 ? 19.889 -9.105 -31.040 1.00 94.88 638 PHE A C 1
ATOM 5074 O O . PHE A 1 638 ? 20.859 -9.169 -31.791 1.00 94.88 638 PHE A O 1
ATOM 5081 N N . GLN A 1 639 ? 19.603 -10.079 -30.171 1.00 92.19 639 GLN A N 1
ATOM 5082 C CA . GLN A 1 639 ? 20.430 -11.283 -29.999 1.00 92.19 639 GLN A CA 1
ATOM 5083 C C . GLN A 1 639 ? 20.542 -12.114 -31.285 1.00 92.19 639 GLN A C 1
ATOM 5085 O O . GLN A 1 639 ? 21.599 -12.662 -31.594 1.00 92.19 639 GLN A O 1
ATOM 5090 N N . LYS A 1 640 ? 19.467 -12.170 -32.078 1.00 93.94 640 LYS A N 1
ATOM 5091 C CA . LYS A 1 640 ? 19.441 -12.824 -33.396 1.00 93.94 640 LYS A CA 1
ATOM 5092 C C . LYS A 1 640 ? 20.062 -11.985 -34.515 1.00 93.94 640 LYS A C 1
ATOM 5094 O O . LYS A 1 640 ? 20.118 -12.460 -35.647 1.00 93.94 640 LYS A O 1
ATOM 5099 N N . LYS A 1 641 ? 20.529 -10.769 -34.212 1.00 94.12 641 LYS A N 1
ATOM 5100 C CA . LYS A 1 641 ? 21.036 -9.782 -35.176 1.00 94.12 641 LYS A CA 1
ATOM 5101 C C . LYS A 1 641 ? 20.016 -9.417 -36.267 1.00 94.12 641 LYS A C 1
ATOM 5103 O O . LYS A 1 641 ? 20.400 -9.063 -37.378 1.00 94.12 641 LYS A O 1
ATOM 5108 N N . ASP A 1 642 ? 18.725 -9.488 -35.949 1.00 95.62 642 ASP A N 1
ATOM 5109 C CA . ASP A 1 642 ? 17.627 -9.098 -36.838 1.00 95.62 642 ASP A CA 1
ATOM 5110 C C . ASP A 1 642 ? 17.265 -7.629 -36.586 1.00 95.62 642 ASP A C 1
ATOM 5112 O O . ASP A 1 642 ? 16.555 -7.290 -35.633 1.00 95.62 642 ASP A O 1
ATOM 5116 N N . ILE A 1 643 ? 17.811 -6.742 -37.421 1.00 94.56 643 ILE A N 1
ATOM 5117 C CA . ILE A 1 643 ? 17.654 -5.294 -37.262 1.00 94.56 643 ILE A CA 1
ATOM 5118 C C . ILE A 1 643 ? 16.229 -4.813 -37.560 1.00 94.56 643 ILE A C 1
ATOM 5120 O O . ILE A 1 643 ? 15.745 -3.903 -36.884 1.00 94.56 643 ILE A O 1
ATOM 5124 N N . ASP A 1 644 ? 15.543 -5.431 -38.522 1.00 96.19 644 ASP A N 1
ATOM 5125 C CA . ASP A 1 644 ? 14.190 -5.038 -38.914 1.00 96.19 644 ASP A CA 1
ATOM 5126 C C . ASP A 1 644 ? 13.190 -5.435 -37.825 1.00 96.19 644 ASP A C 1
ATOM 5128 O O . ASP A 1 644 ? 12.344 -4.627 -37.428 1.00 96.19 644 ASP A O 1
ATOM 5132 N N . ALA A 1 645 ? 13.330 -6.645 -37.271 1.00 96.50 645 ALA A N 1
ATOM 5133 C CA . ALA A 1 645 ? 12.522 -7.086 -36.140 1.00 96.50 645 ALA A CA 1
ATOM 5134 C C . ALA A 1 645 ? 12.834 -6.288 -34.864 1.00 96.50 645 ALA A C 1
ATOM 5136 O O . ALA A 1 645 ? 11.902 -5.890 -34.159 1.00 96.50 645 ALA A O 1
ATOM 5137 N N . LEU A 1 646 ? 14.111 -5.979 -34.587 1.00 97.06 646 LEU A N 1
ATOM 5138 C CA . LEU A 1 646 ? 14.494 -5.100 -33.476 1.00 97.06 646 LEU A CA 1
ATOM 5139 C C . LEU A 1 646 ? 13.810 -3.737 -33.603 1.00 97.06 646 LEU A C 1
ATOM 5141 O O . LEU A 1 646 ? 13.177 -3.287 -32.652 1.00 97.06 646 LEU A O 1
ATOM 5145 N N . HIS A 1 647 ? 13.908 -3.100 -34.771 1.00 97.38 647 HIS A N 1
ATOM 5146 C CA . HIS A 1 647 ? 13.304 -1.797 -35.032 1.00 97.38 647 HIS A CA 1
ATOM 5147 C C . HIS A 1 647 ? 11.773 -1.839 -34.926 1.00 97.38 647 HIS A C 1
ATOM 5149 O O . HIS A 1 647 ? 11.151 -0.929 -34.381 1.00 97.38 647 HIS A O 1
ATOM 5155 N N . PHE A 1 648 ? 11.137 -2.902 -35.417 1.00 97.75 648 PHE A N 1
ATOM 5156 C CA . PHE A 1 648 ? 9.689 -3.068 -35.322 1.00 97.75 648 PHE A CA 1
ATOM 5157 C C . PHE A 1 648 ? 9.208 -3.198 -33.869 1.00 97.75 648 PHE A C 1
ATOM 5159 O O . PHE A 1 648 ? 8.276 -2.499 -33.461 1.00 97.75 648 PHE A O 1
ATOM 5166 N N . HIS A 1 649 ? 9.838 -4.076 -33.086 1.00 98.00 649 HIS A N 1
ATOM 5167 C CA . HIS A 1 649 ? 9.438 -4.338 -31.705 1.00 98.00 649 HIS A CA 1
ATOM 5168 C C . HIS A 1 649 ? 9.797 -3.181 -30.766 1.00 98.00 649 HIS A C 1
ATOM 5170 O O . HIS A 1 649 ? 8.972 -2.806 -29.931 1.00 98.00 649 HIS A O 1
ATOM 5176 N N . SER A 1 650 ? 10.961 -2.546 -30.944 1.00 98.12 650 SER A N 1
ATOM 5177 C CA . SER A 1 650 ? 11.337 -1.361 -30.165 1.00 98.12 650 SER A CA 1
ATOM 5178 C C . SER A 1 650 ? 10.393 -0.187 -30.426 1.00 98.12 650 SER A C 1
ATOM 5180 O O . SER A 1 650 ? 9.883 0.404 -29.478 1.00 98.12 650 SER A O 1
ATOM 5182 N N . ASN A 1 651 ? 10.041 0.099 -31.684 1.00 98.25 651 ASN A N 1
ATOM 5183 C CA . ASN A 1 651 ? 9.069 1.151 -31.994 1.00 98.25 651 ASN A CA 1
ATOM 5184 C C . ASN A 1 651 ? 7.687 0.860 -31.411 1.00 98.25 651 ASN A C 1
ATOM 5186 O O . ASN A 1 651 ? 7.006 1.777 -30.954 1.00 98.25 651 ASN A O 1
ATOM 5190 N N . LYS A 1 652 ? 7.263 -0.408 -31.395 1.00 97.69 652 LYS A N 1
ATOM 5191 C CA . LYS A 1 652 ? 5.999 -0.790 -30.764 1.00 97.69 652 LYS A CA 1
ATOM 5192 C C . LYS A 1 652 ? 6.039 -0.585 -29.246 1.00 97.69 652 LYS A C 1
ATOM 5194 O O . LYS A 1 652 ? 5.066 -0.076 -28.697 1.00 97.69 652 LYS A O 1
ATOM 5199 N N . PHE A 1 653 ? 7.153 -0.907 -28.587 1.00 98.38 653 PHE A N 1
ATOM 5200 C CA . PHE A 1 653 ? 7.364 -0.608 -27.168 1.00 98.38 653 PHE A CA 1
ATOM 5201 C C . PHE A 1 653 ? 7.295 0.902 -26.885 1.00 98.38 653 PHE A C 1
ATOM 5203 O O . PHE A 1 653 ? 6.548 1.339 -26.014 1.00 98.38 653 PHE A O 1
ATOM 5210 N N . LEU A 1 654 ? 8.001 1.720 -27.674 1.00 98.56 654 LEU A N 1
ATOM 5211 C CA . LEU A 1 654 ? 7.976 3.181 -27.534 1.00 98.56 654 LEU A CA 1
ATOM 5212 C C . LEU A 1 654 ? 6.581 3.767 -27.809 1.00 98.56 654 LEU A C 1
ATOM 5214 O O . LEU A 1 654 ? 6.173 4.730 -27.162 1.00 98.56 654 LEU A O 1
ATOM 5218 N N . GLN A 1 655 ? 5.822 3.181 -28.739 1.00 98.44 655 GLN A N 1
ATOM 5219 C CA . GLN A 1 655 ? 4.441 3.587 -28.992 1.00 98.44 655 GLN A CA 1
ATOM 5220 C C . GLN A 1 655 ? 3.511 3.240 -27.824 1.00 98.44 655 GLN A C 1
ATOM 5222 O O . GLN A 1 655 ? 2.617 4.027 -27.527 1.00 98.44 655 GLN A O 1
ATOM 5227 N N . LEU A 1 656 ? 3.724 2.108 -27.145 1.00 98.56 656 LEU A N 1
ATOM 5228 C CA . LEU A 1 656 ? 2.963 1.749 -25.945 1.00 98.56 656 LEU A CA 1
ATOM 5229 C C . LEU A 1 656 ? 3.183 2.758 -24.811 1.00 98.56 656 LEU A C 1
ATOM 5231 O O . LEU A 1 656 ? 2.212 3.121 -24.157 1.00 98.56 656 LEU A O 1
ATOM 5235 N N . ILE A 1 657 ? 4.404 3.284 -24.636 1.00 98.56 657 ILE A N 1
ATOM 5236 C CA . ILE A 1 657 ? 4.672 4.382 -23.685 1.00 98.56 657 ILE A CA 1
ATOM 5237 C C . ILE A 1 657 ? 3.815 5.608 -24.001 1.00 98.56 657 ILE A C 1
ATOM 5239 O O . ILE A 1 657 ? 3.130 6.121 -23.121 1.00 98.56 657 ILE A O 1
ATOM 5243 N N . LYS A 1 658 ? 3.804 6.045 -25.264 1.00 98.62 658 LYS A N 1
ATOM 5244 C CA . LYS A 1 658 ? 3.016 7.210 -25.703 1.00 98.62 658 LYS A CA 1
ATOM 5245 C C . LYS A 1 658 ? 1.509 6.986 -25.572 1.00 98.62 658 LYS A C 1
ATOM 5247 O O . LYS A 1 658 ? 0.768 7.897 -25.228 1.00 98.62 658 LYS A O 1
ATOM 5252 N N . ASP A 1 659 ? 1.047 5.775 -25.854 1.00 98.62 659 ASP A N 1
ATOM 5253 C CA . ASP A 1 659 ? -0.365 5.426 -25.729 1.00 98.62 659 ASP A CA 1
ATOM 5254 C C . ASP A 1 659 ? -0.816 5.383 -24.260 1.00 98.62 659 ASP A C 1
ATOM 5256 O O . ASP A 1 659 ? -1.919 5.831 -23.947 1.00 98.62 659 ASP A O 1
ATOM 5260 N N . ILE A 1 660 ? 0.035 4.873 -23.361 1.00 98.62 660 ILE A N 1
ATOM 5261 C CA . ILE A 1 660 ? -0.220 4.892 -21.916 1.00 98.62 660 ILE A CA 1
ATOM 5262 C C . ILE A 1 660 ? -0.194 6.332 -21.389 1.00 98.62 660 ILE A C 1
ATOM 5264 O O . ILE A 1 660 ? -1.073 6.682 -20.613 1.00 98.62 660 ILE A O 1
ATOM 5268 N N . GLU A 1 661 ? 0.719 7.192 -21.846 1.00 98.50 661 GLU A N 1
ATOM 5269 C CA . GLU A 1 661 ? 0.710 8.628 -21.515 1.00 98.50 661 GLU A CA 1
ATOM 5270 C C . GLU A 1 661 ? -0.656 9.270 -21.825 1.00 98.50 661 GLU A C 1
ATOM 5272 O O . GLU A 1 661 ? -1.267 9.871 -20.944 1.00 98.50 661 GLU A O 1
ATOM 5277 N N . ILE A 1 662 ? -1.191 9.060 -23.037 1.00 98.56 662 ILE A N 1
ATOM 5278 C CA . ILE A 1 662 ? -2.512 9.582 -23.444 1.00 98.56 662 ILE A CA 1
ATOM 5279 C C . ILE A 1 662 ? -3.638 9.026 -22.560 1.00 98.56 662 ILE A C 1
ATOM 5281 O O . ILE A 1 662 ? -4.568 9.749 -22.202 1.00 98.56 662 ILE A O 1
ATOM 5285 N N . LEU A 1 663 ? -3.578 7.738 -22.214 1.00 98.75 663 LEU A N 1
ATOM 5286 C CA . LEU A 1 663 ? -4.554 7.102 -21.332 1.00 98.75 663 LEU A CA 1
ATOM 5287 C C . LEU A 1 663 ? -4.538 7.727 -19.933 1.00 98.75 663 LEU A C 1
ATOM 5289 O O . LEU A 1 663 ? -5.593 8.108 -19.425 1.00 98.75 663 LEU A O 1
ATOM 5293 N N . LEU A 1 664 ? -3.358 7.842 -19.324 1.00 98.62 664 LEU A N 1
ATOM 5294 C CA . LEU A 1 664 ? -3.188 8.377 -17.974 1.00 98.62 664 LEU A CA 1
ATOM 5295 C C . LEU A 1 664 ? -3.568 9.863 -17.911 1.00 98.62 664 LEU A C 1
ATOM 5297 O O . LEU A 1 664 ? -4.195 10.289 -16.946 1.00 98.62 664 LEU A O 1
ATOM 5301 N N . ALA A 1 665 ? -3.288 10.631 -18.969 1.00 98.56 665 ALA A N 1
ATOM 5302 C CA . ALA A 1 665 ? -3.674 12.039 -19.076 1.00 98.56 665 ALA A CA 1
ATOM 5303 C C . ALA A 1 665 ? -5.199 12.256 -19.040 1.00 98.56 665 ALA A C 1
ATOM 5305 O O . ALA A 1 665 ? -5.657 13.367 -18.774 1.00 98.56 665 ALA A O 1
ATOM 5306 N N . SER A 1 666 ? -5.998 11.212 -19.287 1.00 98.00 666 SER A N 1
ATOM 5307 C CA . SER A 1 666 ? -7.463 11.292 -19.318 1.00 98.00 666 SER A CA 1
ATOM 5308 C C . SER A 1 666 ? -8.145 11.232 -17.948 1.00 98.00 666 SER A C 1
ATOM 5310 O O . SER A 1 666 ? -9.372 11.352 -17.874 1.00 98.00 666 SER A O 1
ATOM 5312 N N . ASP A 1 667 ? -7.393 11.072 -16.855 1.00 97.06 667 ASP A N 1
ATOM 5313 C CA . ASP A 1 667 ? -7.951 11.014 -15.503 1.00 97.06 667 ASP A CA 1
ATOM 5314 C C . ASP A 1 667 ? -7.069 11.743 -14.468 1.00 97.06 667 ASP A C 1
ATOM 5316 O O . ASP A 1 667 ? -5.876 11.471 -14.354 1.00 97.06 667 ASP A O 1
ATOM 5320 N N . ASP A 1 668 ? -7.675 12.657 -13.688 1.00 95.56 668 ASP A N 1
ATOM 5321 C CA . ASP A 1 668 ? -7.029 13.483 -12.649 1.00 95.56 668 ASP A CA 1
ATOM 5322 C C . ASP A 1 668 ? -6.198 12.644 -11.658 1.00 95.56 668 ASP A C 1
ATOM 5324 O O . ASP A 1 668 ? -5.234 13.131 -11.067 1.00 95.56 668 ASP A O 1
ATOM 5328 N N . ASN A 1 669 ? -6.563 11.374 -11.484 1.00 95.94 669 ASN A N 1
ATOM 5329 C CA . ASN A 1 669 ? -5.952 10.456 -10.532 1.00 95.94 669 ASN A CA 1
ATOM 5330 C C . ASN A 1 669 ? -4.550 9.964 -10.939 1.00 95.94 669 ASN A C 1
ATOM 5332 O O . ASN A 1 669 ? -3.802 9.480 -10.085 1.00 95.94 669 ASN A O 1
ATOM 5336 N N . PHE A 1 670 ? -4.174 10.116 -12.213 1.00 97.94 670 PHE A N 1
ATOM 5337 C CA . PHE A 1 670 ? -2.918 9.614 -12.778 1.00 97.94 670 PHE A CA 1
ATOM 5338 C C . PHE A 1 670 ? -2.014 10.735 -13.316 1.00 97.94 670 PHE A C 1
ATOM 5340 O O . PHE A 1 670 ? -1.279 10.531 -14.277 1.00 97.94 670 PHE A O 1
ATOM 5347 N N . LEU A 1 671 ? -2.045 11.928 -12.714 1.00 98.25 671 LEU A N 1
ATOM 5348 C CA . LEU A 1 671 ? -1.280 13.090 -13.186 1.00 98.25 671 LEU A CA 1
ATOM 5349 C C . LEU A 1 671 ? -0.102 13.432 -12.267 1.00 98.25 671 LEU A C 1
ATOM 5351 O O . LEU A 1 671 ? -0.302 13.717 -11.082 1.00 98.25 671 LEU A O 1
ATOM 5355 N N . LEU A 1 672 ? 1.110 13.526 -12.829 1.00 98.38 672 LEU A N 1
ATOM 5356 C CA . LEU A 1 672 ? 2.314 13.956 -12.102 1.00 98.38 672 LEU A CA 1
ATOM 5357 C C . LEU A 1 672 ? 2.168 15.383 -11.552 1.00 98.38 672 LEU A C 1
ATOM 5359 O O . LEU A 1 672 ? 2.618 15.669 -10.443 1.00 98.38 672 LEU A O 1
ATOM 5363 N N . GLY A 1 673 ? 1.502 16.274 -12.296 1.00 98.12 673 GLY A N 1
ATOM 5364 C CA . GLY A 1 673 ? 1.328 17.671 -11.894 1.00 98.12 673 GLY A CA 1
ATOM 5365 C C . GLY A 1 673 ? 0.656 17.815 -10.531 1.00 98.12 673 GLY A C 1
ATOM 5366 O O . GLY A 1 673 ? 1.051 18.669 -9.743 1.00 98.12 673 GLY A O 1
ATOM 5367 N N . THR A 1 674 ? -0.299 16.939 -10.198 1.00 97.19 674 THR A N 1
ATOM 5368 C CA . THR A 1 674 ? -0.981 16.980 -8.891 1.00 97.19 674 THR A CA 1
ATOM 5369 C C . THR A 1 674 ? -0.020 16.730 -7.727 1.00 97.19 674 THR A C 1
ATOM 5371 O O . THR A 1 674 ? -0.144 17.364 -6.680 1.00 97.19 674 THR A O 1
ATOM 5374 N N . TRP A 1 675 ? 0.977 15.861 -7.909 1.00 97.88 675 TRP A N 1
ATOM 5375 C CA . TRP A 1 675 ? 2.007 15.576 -6.911 1.00 97.88 675 TRP A CA 1
ATOM 5376 C C . TRP A 1 675 ? 2.977 16.750 -6.747 1.00 97.88 675 TRP A C 1
ATOM 5378 O O . TRP A 1 675 ? 3.210 17.210 -5.628 1.00 97.88 675 TRP A O 1
ATOM 5388 N N . LEU A 1 676 ? 3.482 17.287 -7.861 1.00 98.50 676 LEU A N 1
ATOM 5389 C CA . LEU A 1 676 ? 4.450 18.388 -7.851 1.00 98.50 676 LEU A CA 1
ATOM 5390 C C . LEU A 1 676 ? 3.842 19.700 -7.341 1.00 98.50 676 LEU A C 1
ATOM 5392 O O . LEU A 1 676 ? 4.482 20.415 -6.573 1.00 98.50 676 LEU A O 1
ATOM 5396 N N . GLU A 1 677 ? 2.605 20.022 -7.725 1.00 97.75 677 GLU A N 1
ATOM 5397 C CA . GLU A 1 677 ? 1.915 21.207 -7.205 1.00 97.75 677 GLU A CA 1
ATOM 5398 C C . GLU A 1 677 ? 1.573 21.064 -5.719 1.00 97.75 677 GLU A C 1
ATOM 5400 O O . GLU A 1 677 ? 1.664 22.047 -4.985 1.00 97.75 677 GLU A O 1
ATOM 5405 N N . SER A 1 678 ? 1.273 19.850 -5.236 1.00 96.94 678 SER A N 1
ATOM 5406 C CA . SER A 1 678 ? 1.086 19.617 -3.794 1.00 96.94 678 SER A CA 1
ATOM 5407 C C . SER A 1 678 ? 2.367 19.924 -3.012 1.00 96.94 678 SER A C 1
ATOM 5409 O O . SER A 1 678 ? 2.313 20.605 -1.990 1.00 96.94 678 SER A O 1
ATOM 5411 N N . ALA A 1 679 ? 3.528 19.499 -3.526 1.00 97.88 679 ALA A N 1
ATOM 5412 C CA . ALA A 1 679 ? 4.824 19.811 -2.924 1.00 97.88 679 ALA A CA 1
ATOM 5413 C C . ALA A 1 679 ? 5.096 21.325 -2.918 1.00 97.88 679 ALA A C 1
ATOM 5415 O O . ALA A 1 679 ? 5.429 21.906 -1.885 1.00 97.88 679 ALA A O 1
ATOM 5416 N N . LYS A 1 680 ? 4.888 21.990 -4.061 1.00 97.44 680 LYS A N 1
ATOM 5417 C CA . LYS A 1 680 ? 5.096 23.438 -4.212 1.00 97.44 680 LYS A CA 1
ATOM 5418 C C . LYS A 1 680 ? 4.173 24.279 -3.333 1.00 97.44 680 LYS A C 1
ATOM 5420 O O . LYS A 1 680 ? 4.612 25.311 -2.836 1.00 97.44 680 LYS A O 1
ATOM 5425 N N . LYS A 1 681 ? 2.918 23.860 -3.134 1.00 96.62 681 LYS A N 1
ATOM 5426 C CA . LYS A 1 681 ? 1.922 24.574 -2.315 1.00 96.62 681 LYS A CA 1
ATOM 5427 C C . LYS A 1 681 ? 2.342 24.687 -0.846 1.00 96.62 681 LYS A C 1
ATOM 5429 O O . LYS A 1 681 ? 1.946 25.638 -0.179 1.00 96.62 681 LYS A O 1
ATOM 5434 N N . LEU A 1 682 ? 3.138 23.741 -0.346 1.00 95.31 682 LEU A N 1
ATOM 5435 C CA . LEU A 1 682 ? 3.641 23.760 1.031 1.00 95.31 682 LEU A CA 1
ATOM 5436 C C . LEU A 1 682 ? 4.877 24.648 1.231 1.00 95.31 682 LEU A C 1
ATOM 5438 O O . LEU A 1 682 ? 5.269 24.880 2.375 1.00 95.31 682 LEU A O 1
ATOM 5442 N N . ALA A 1 683 ? 5.508 25.121 0.155 1.00 95.81 683 ALA A N 1
ATOM 5443 C CA . ALA A 1 683 ? 6.677 25.986 0.239 1.00 95.81 683 ALA A CA 1
ATOM 5444 C C . ALA A 1 683 ? 6.289 27.436 0.560 1.00 95.81 683 ALA A C 1
ATOM 5446 O O . ALA A 1 683 ? 5.411 28.014 -0.077 1.00 95.81 683 ALA A O 1
ATOM 5447 N N . SER A 1 684 ? 7.013 28.057 1.490 1.00 95.31 684 SER A N 1
ATOM 5448 C CA . SER A 1 684 ? 6.814 29.458 1.881 1.00 95.31 684 SER A CA 1
ATOM 5449 C C . SER A 1 684 ? 7.645 30.442 1.052 1.00 95.31 684 SER A C 1
ATOM 5451 O O . SER A 1 684 ? 7.408 31.647 1.097 1.00 95.31 684 SER A O 1
ATOM 5453 N N . ASN A 1 685 ? 8.659 29.966 0.324 1.00 96.12 685 ASN A N 1
ATOM 5454 C CA . ASN A 1 685 ? 9.565 30.809 -0.458 1.00 96.12 685 ASN A CA 1
ATOM 5455 C C . ASN A 1 685 ? 10.110 30.076 -1.704 1.00 96.12 685 ASN A C 1
ATOM 5457 O O . ASN A 1 685 ? 9.987 28.852 -1.802 1.00 96.12 685 ASN A O 1
ATOM 5461 N N . PRO A 1 686 ? 10.732 30.791 -2.666 1.00 96.50 686 PRO A N 1
ATOM 5462 C CA . PRO A 1 686 ? 11.231 30.183 -3.904 1.00 96.50 686 PRO A CA 1
ATOM 5463 C C . PRO A 1 686 ? 12.290 29.087 -3.709 1.00 96.50 686 PRO A C 1
ATOM 5465 O O . PRO A 1 686 ? 12.346 28.156 -4.512 1.00 96.50 686 PRO A O 1
ATOM 5468 N N . SER A 1 687 ? 13.110 29.174 -2.655 1.00 95.88 687 SER A N 1
ATOM 5469 C CA . SER A 1 687 ? 14.138 28.167 -2.357 1.00 95.88 687 SER A CA 1
ATOM 5470 C C . SER A 1 687 ? 13.503 26.851 -1.905 1.00 95.88 687 SER A C 1
ATOM 5472 O O . SER A 1 687 ? 13.773 25.801 -2.487 1.00 95.88 687 SER A O 1
ATOM 5474 N N . GLU A 1 688 ? 12.568 26.919 -0.950 1.00 97.12 688 GLU A N 1
ATOM 5475 C CA . GLU A 1 688 ? 11.765 25.766 -0.522 1.00 97.12 688 GLU A CA 1
ATOM 5476 C C . GLU A 1 688 ? 10.977 25.179 -1.693 1.00 97.12 688 GLU A C 1
ATOM 5478 O O . GLU A 1 688 ? 10.946 23.967 -1.868 1.00 97.12 688 GLU A O 1
ATOM 5483 N N . LYS A 1 689 ? 10.397 26.030 -2.550 1.00 97.56 689 LYS A N 1
ATOM 5484 C CA . LYS A 1 689 ? 9.635 25.582 -3.721 1.00 97.56 689 LYS A CA 1
ATOM 5485 C C . LYS A 1 689 ? 10.499 24.724 -4.647 1.00 97.56 689 LYS A C 1
ATOM 5487 O O . LYS A 1 689 ? 10.068 23.646 -5.049 1.00 97.56 689 LYS A O 1
ATOM 5492 N N . LYS A 1 690 ? 11.725 25.176 -4.937 1.00 97.38 690 LYS A N 1
ATOM 5493 C CA . LYS A 1 690 ? 12.697 24.429 -5.746 1.00 97.38 690 LYS A CA 1
ATOM 5494 C C . LYS A 1 690 ? 13.109 23.121 -5.063 1.00 97.38 690 LYS A C 1
ATOM 5496 O O . LYS A 1 690 ? 13.123 22.079 -5.708 1.00 97.38 690 LYS A O 1
ATOM 5501 N N . GLN A 1 691 ? 13.414 23.161 -3.765 1.00 97.69 691 GLN A N 1
ATOM 5502 C CA . GLN A 1 691 ? 13.834 21.981 -3.007 1.00 97.69 691 GLN A CA 1
ATOM 5503 C C . GLN A 1 691 ? 12.727 20.924 -2.911 1.00 97.69 691 GLN A C 1
ATOM 5505 O O . GLN A 1 691 ? 13.003 19.737 -3.080 1.00 97.69 691 GLN A O 1
ATOM 5510 N N . TYR A 1 692 ? 11.489 21.332 -2.629 1.00 98.31 692 TYR A N 1
ATOM 5511 C CA . TYR A 1 692 ? 10.357 20.421 -2.464 1.00 98.31 692 TYR A CA 1
ATOM 5512 C C . TYR A 1 692 ? 9.971 19.784 -3.794 1.00 98.31 692 TYR A C 1
ATOM 5514 O O . TYR A 1 692 ? 9.734 18.580 -3.835 1.00 98.31 692 TYR A O 1
ATOM 5522 N N . GLU A 1 693 ? 9.985 20.547 -4.891 1.00 98.31 693 GLU A N 1
ATOM 5523 C CA . GLU A 1 693 ? 9.777 19.988 -6.228 1.00 98.31 693 GLU A CA 1
ATOM 5524 C C . GLU A 1 693 ? 10.891 19.001 -6.607 1.00 98.31 693 GLU A C 1
ATOM 5526 O O . GLU A 1 693 ? 10.587 17.895 -7.053 1.00 98.31 693 GLU A O 1
ATOM 5531 N N . TRP A 1 694 ? 12.160 19.333 -6.340 1.00 98.00 694 TRP A N 1
ATOM 5532 C CA . TRP A 1 694 ? 13.274 18.401 -6.543 1.00 98.00 694 TRP A CA 1
ATOM 5533 C C . TRP A 1 694 ? 13.111 17.132 -5.691 1.00 98.00 694 TRP A C 1
ATOM 5535 O O . TRP A 1 694 ? 13.209 16.028 -6.210 1.00 98.00 694 TRP A O 1
ATOM 5545 N N . ASN A 1 695 ? 12.757 17.255 -4.405 1.00 98.19 695 ASN A N 1
ATOM 5546 C CA . ASN A 1 695 ? 12.484 16.113 -3.519 1.00 98.19 695 ASN A CA 1
ATOM 5547 C C . ASN A 1 695 ? 11.359 15.227 -4.088 1.00 98.19 695 ASN A C 1
ATOM 5549 O O . ASN A 1 695 ? 11.481 14.002 -4.114 1.00 98.19 695 ASN A O 1
ATOM 5553 N N . ALA A 1 696 ? 10.274 15.849 -4.559 1.00 98.38 696 ALA A N 1
ATOM 5554 C CA . ALA A 1 696 ? 9.109 15.176 -5.120 1.00 98.38 696 ALA A CA 1
ATOM 5555 C C . ALA A 1 696 ? 9.433 14.423 -6.420 1.00 98.38 696 ALA A C 1
ATOM 5557 O O . ALA A 1 696 ? 8.929 13.315 -6.612 1.00 98.38 696 ALA A O 1
ATOM 5558 N N . ARG A 1 697 ? 10.276 15.003 -7.286 1.00 98.06 697 ARG A N 1
ATOM 5559 C CA . ARG A 1 697 ? 10.780 14.386 -8.522 1.00 98.06 697 ARG A CA 1
ATOM 5560 C C . ARG A 1 697 ? 11.750 13.251 -8.221 1.00 98.06 697 ARG A C 1
ATOM 5562 O O . ARG A 1 697 ? 11.583 12.148 -8.738 1.00 98.06 697 ARG A O 1
ATOM 5569 N N . THR A 1 698 ? 12.731 13.496 -7.359 1.00 96.81 698 THR A N 1
ATOM 5570 C CA . THR A 1 698 ? 13.787 12.537 -7.026 1.00 96.81 698 THR A CA 1
ATOM 5571 C C . THR A 1 698 ? 13.227 11.279 -6.380 1.00 96.81 698 THR A C 1
ATOM 5573 O O . THR A 1 698 ? 13.602 10.184 -6.787 1.00 96.81 698 THR A O 1
ATOM 5576 N N . GLN A 1 699 ? 12.280 11.402 -5.445 1.00 97.12 699 GLN A N 1
ATOM 5577 C CA . GLN A 1 699 ? 11.712 10.250 -4.739 1.00 97.12 699 GLN A CA 1
ATOM 5578 C C . GLN A 1 699 ? 11.065 9.219 -5.677 1.00 97.12 699 GLN A C 1
ATOM 5580 O O . GLN A 1 699 ? 11.234 8.025 -5.453 1.00 97.12 699 GLN A O 1
ATOM 5585 N N . VAL A 1 700 ? 10.349 9.660 -6.718 1.00 96.56 700 VAL A N 1
ATOM 5586 C CA . VAL A 1 700 ? 9.624 8.771 -7.652 1.00 96.56 700 VAL A CA 1
ATOM 5587 C C . VAL A 1 700 ? 10.472 8.315 -8.848 1.00 96.56 700 VAL A C 1
ATOM 5589 O O . VAL A 1 700 ? 9.951 7.688 -9.767 1.00 96.56 700 VAL A O 1
ATOM 5592 N N . THR A 1 701 ? 11.765 8.658 -8.851 1.00 95.31 701 THR A N 1
ATOM 5593 C CA . THR A 1 701 ? 12.715 8.383 -9.938 1.00 95.31 701 THR A CA 1
ATOM 5594 C C . THR A 1 701 ? 14.004 7.757 -9.394 1.00 95.31 701 THR A C 1
ATOM 5596 O O . THR A 1 701 ? 13.990 6.604 -8.982 1.00 95.31 701 THR A O 1
ATOM 5599 N N . MET A 1 702 ? 15.127 8.484 -9.340 1.00 91.50 702 MET A N 1
ATOM 5600 C CA . MET A 1 702 ? 16.421 7.925 -8.910 1.00 91.50 702 MET A CA 1
ATOM 5601 C C . MET A 1 702 ? 16.478 7.596 -7.417 1.00 91.50 702 MET A C 1
ATOM 5603 O O . MET A 1 702 ? 17.314 6.789 -7.012 1.00 91.50 702 MET A O 1
ATOM 5607 N N . TRP A 1 703 ? 15.605 8.212 -6.611 1.00 92.88 703 TRP A N 1
ATOM 5608 C CA . TRP A 1 703 ? 15.511 8.141 -5.149 1.00 92.88 703 TRP A CA 1
ATOM 5609 C C . TRP A 1 703 ? 16.741 8.685 -4.401 1.00 92.88 703 TRP A C 1
ATOM 5611 O O . TRP A 1 703 ? 16.597 9.489 -3.480 1.00 92.88 703 TRP A O 1
ATOM 5621 N N . TYR A 1 704 ? 17.943 8.295 -4.822 1.00 84.25 704 TYR A N 1
ATOM 5622 C CA . TYR A 1 704 ? 19.235 8.727 -4.310 1.00 84.25 704 TYR A CA 1
ATOM 5623 C C . TYR A 1 704 ? 20.165 9.190 -5.439 1.00 84.25 704 TYR A C 1
ATOM 5625 O O . TYR A 1 704 ? 19.954 8.856 -6.608 1.00 84.25 704 TYR A O 1
ATOM 5633 N N . ASP A 1 705 ? 21.210 9.922 -5.060 1.00 75.06 705 ASP A N 1
ATOM 5634 C CA . ASP A 1 705 ? 22.275 10.359 -5.956 1.00 75.06 705 ASP A CA 1
ATOM 5635 C C . ASP A 1 705 ? 23.069 9.203 -6.567 1.00 75.06 705 ASP A C 1
ATOM 5637 O O . ASP A 1 705 ? 23.188 8.095 -6.037 1.00 75.06 705 ASP A O 1
ATOM 5641 N N . THR A 1 706 ? 23.672 9.519 -7.704 1.00 73.31 706 THR A N 1
ATOM 5642 C CA . THR A 1 706 ? 24.432 8.597 -8.543 1.00 73.31 706 THR A CA 1
ATOM 5643 C C . THR A 1 706 ? 25.753 9.221 -8.941 1.00 73.31 706 THR A C 1
ATOM 5645 O O . THR A 1 706 ? 25.876 10.443 -8.956 1.00 73.31 706 THR A O 1
ATOM 5648 N N . ASN A 1 707 ? 26.730 8.405 -9.326 1.00 81.19 707 ASN A N 1
ATOM 5649 C CA . ASN A 1 707 ? 27.880 8.930 -10.061 1.00 81.19 707 ASN A CA 1
ATOM 5650 C C . ASN A 1 707 ? 27.603 8.866 -11.574 1.00 81.19 707 ASN A C 1
ATOM 5652 O O . ASN A 1 707 ? 26.589 8.322 -12.006 1.00 81.19 707 ASN A O 1
ATOM 5656 N N . GLU A 1 708 ? 28.512 9.398 -12.388 1.00 82.81 708 GLU A N 1
ATOM 5657 C CA . GLU A 1 708 ? 28.327 9.485 -13.844 1.00 82.81 708 GLU A CA 1
ATOM 5658 C C . GLU A 1 708 ? 28.074 8.132 -14.538 1.00 82.81 708 GLU A C 1
ATOM 5660 O O . GLU A 1 708 ? 27.523 8.101 -15.633 1.00 82.81 708 GLU A O 1
ATOM 5665 N N . THR A 1 709 ? 28.476 7.006 -13.940 1.00 82.75 709 THR A N 1
ATOM 5666 C CA . THR A 1 709 ? 28.460 5.673 -14.574 1.00 82.75 709 THR A CA 1
ATOM 5667 C C . THR A 1 709 ? 27.753 4.595 -13.754 1.00 82.75 709 THR A C 1
ATOM 5669 O O . THR A 1 709 ? 27.675 3.441 -14.184 1.00 82.75 709 THR A O 1
ATOM 5672 N N . THR A 1 710 ? 27.242 4.934 -12.574 1.00 82.00 710 THR A N 1
ATOM 5673 C CA . THR A 1 710 ? 26.649 4.002 -11.613 1.00 82.00 710 THR A CA 1
ATOM 5674 C C . THR A 1 710 ? 25.351 4.597 -11.120 1.00 82.00 710 THR A C 1
ATOM 5676 O O . THR A 1 710 ? 25.357 5.588 -10.392 1.00 82.00 710 THR A O 1
ATOM 5679 N N . GLN A 1 711 ? 24.247 3.978 -11.523 1.00 81.62 711 GLN A N 1
ATOM 5680 C CA . GLN A 1 711 ? 22.921 4.386 -11.096 1.00 81.62 711 GLN A CA 1
ATOM 5681 C C . GLN A 1 711 ? 22.659 4.064 -9.618 1.00 81.62 711 GLN A C 1
ATOM 5683 O O . GLN A 1 711 ? 23.355 3.258 -8.997 1.00 81.62 711 GLN A O 1
ATOM 5688 N N . SER A 1 712 ? 21.612 4.677 -9.073 1.00 84.81 712 SER A N 1
ATOM 5689 C CA . SER A 1 712 ? 21.140 4.434 -7.715 1.00 84.81 712 SER A CA 1
ATOM 5690 C C . SER A 1 712 ? 20.632 3.003 -7.622 1.00 84.81 712 SER A C 1
ATOM 5692 O O . SER A 1 712 ? 19.925 2.532 -8.511 1.00 84.81 712 SER A O 1
ATOM 5694 N N . LYS A 1 713 ? 20.935 2.305 -6.527 1.00 83.38 713 LYS A N 1
ATOM 5695 C CA . LYS A 1 713 ? 20.369 0.968 -6.281 1.00 83.38 713 LYS A CA 1
ATOM 5696 C C . LYS A 1 713 ? 18.862 0.997 -6.016 1.00 83.38 713 LYS A C 1
ATOM 5698 O O . LYS A 1 713 ? 18.228 -0.048 -6.088 1.00 83.38 713 LYS A O 1
ATOM 5703 N N . LEU A 1 714 ? 18.307 2.176 -5.733 1.00 87.88 714 LEU A N 1
ATOM 5704 C CA . LEU A 1 714 ? 16.876 2.411 -5.541 1.00 87.88 714 LEU A CA 1
ATOM 5705 C C . LEU A 1 714 ? 16.243 3.188 -6.705 1.00 87.88 714 LEU A C 1
ATOM 5707 O O . LEU A 1 714 ? 15.141 3.715 -6.547 1.00 87.88 714 LEU A O 1
ATOM 5711 N N . HIS A 1 715 ? 16.918 3.279 -7.860 1.00 89.62 715 HIS A N 1
ATOM 5712 C CA . HIS A 1 715 ? 16.294 3.850 -9.054 1.00 89.62 715 HIS A CA 1
ATOM 5713 C C . HIS A 1 715 ? 14.982 3.113 -9.351 1.00 89.62 715 HIS A C 1
ATOM 5715 O O . HIS A 1 715 ? 14.908 1.888 -9.273 1.00 89.62 715 HIS A O 1
ATOM 5721 N N . ASP A 1 716 ? 13.938 3.884 -9.633 1.00 93.81 716 ASP A N 1
ATOM 5722 C CA . ASP A 1 716 ? 12.587 3.417 -9.930 1.00 93.81 716 ASP A CA 1
ATOM 5723 C C . ASP A 1 716 ? 11.942 2.538 -8.839 1.00 93.81 716 ASP A C 1
ATOM 5725 O O . ASP A 1 716 ? 10.884 1.958 -9.077 1.00 93.81 716 ASP A O 1
ATOM 5729 N N . TYR A 1 717 ? 12.491 2.486 -7.614 1.00 94.88 717 TYR A N 1
ATOM 5730 C CA . TYR A 1 717 ? 11.877 1.746 -6.500 1.00 94.88 717 TYR A CA 1
ATOM 5731 C C . TYR A 1 717 ? 10.441 2.217 -6.238 1.00 94.88 717 TYR A C 1
ATOM 5733 O O . TYR A 1 717 ? 9.544 1.410 -6.008 1.00 94.88 717 TYR A O 1
ATOM 5741 N N . ALA A 1 718 ? 10.241 3.537 -6.301 1.00 96.44 718 ALA A N 1
ATOM 5742 C CA . ALA A 1 718 ? 8.960 4.205 -6.114 1.00 96.44 718 ALA A CA 1
ATOM 5743 C C . ALA A 1 718 ? 8.387 4.723 -7.440 1.00 96.44 718 ALA A C 1
ATOM 5745 O O . ALA A 1 718 ? 7.840 5.831 -7.493 1.00 96.44 718 ALA A O 1
ATOM 5746 N N . ASN A 1 719 ? 8.525 3.940 -8.511 1.00 96.69 719 ASN A N 1
ATOM 5747 C CA . ASN A 1 719 ? 7.991 4.283 -9.822 1.00 96.69 719 ASN A CA 1
ATOM 5748 C C . ASN A 1 719 ? 6.468 4.526 -9.799 1.00 96.69 719 ASN A C 1
ATOM 5750 O O . ASN A 1 719 ? 5.742 4.093 -8.895 1.00 96.69 719 ASN A O 1
ATOM 5754 N N . LYS A 1 720 ? 5.973 5.289 -10.781 1.00 97.50 720 LYS A N 1
ATOM 5755 C CA . LYS A 1 720 ? 4.557 5.672 -10.879 1.00 97.50 720 LYS A CA 1
ATOM 5756 C C . LYS A 1 720 ? 4.069 5.607 -12.316 1.00 97.50 720 LYS A C 1
ATOM 5758 O O . LYS A 1 720 ? 4.740 6.056 -13.238 1.00 97.50 720 LYS A O 1
ATOM 5763 N N . PHE A 1 721 ? 2.830 5.162 -12.487 1.00 97.69 721 PHE A N 1
ATOM 5764 C CA . PHE A 1 721 ? 2.088 5.335 -13.732 1.00 97.69 721 PHE A CA 1
ATOM 5765 C C . PHE A 1 721 ? 1.369 6.680 -13.742 1.00 97.69 721 PHE A C 1
ATOM 5767 O O . PHE A 1 721 ? 0.153 6.742 -13.581 1.00 97.69 721 PHE A O 1
ATOM 5774 N N . TRP A 1 722 ? 2.133 7.760 -13.907 1.00 98.38 722 TRP A N 1
ATOM 5775 C CA . TRP A 1 722 ? 1.592 9.112 -14.029 1.00 98.38 722 TRP A CA 1
ATOM 5776 C C . TRP A 1 722 ? 1.906 9.733 -15.392 1.00 98.38 722 TRP A C 1
ATOM 5778 O O . TRP A 1 722 ? 3.049 9.700 -15.849 1.00 98.38 722 TRP A O 1
ATOM 5788 N N . SER A 1 723 ? 0.894 10.348 -16.004 1.00 98.50 723 SER A N 1
ATOM 5789 C CA . SER A 1 723 ? 1.054 11.231 -17.159 1.00 98.50 723 SER A CA 1
ATOM 5790 C C . SER A 1 723 ? 2.000 12.379 -16.813 1.00 98.50 723 SER A C 1
ATOM 5792 O O . SER A 1 723 ? 2.016 12.883 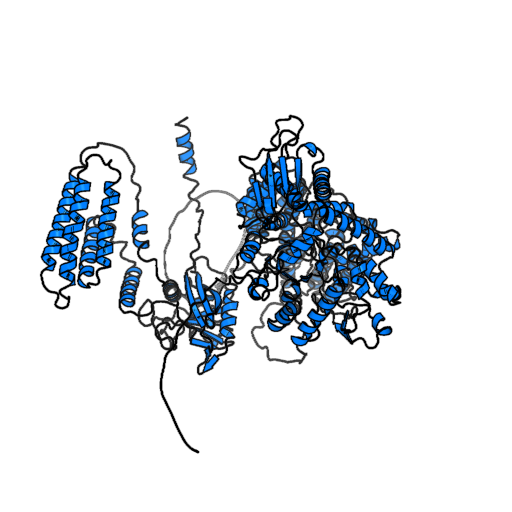-15.683 1.00 98.50 723 SER A O 1
ATOM 5794 N N . GLY A 1 724 ? 2.836 12.738 -17.779 1.00 97.50 724 GLY A N 1
ATOM 5795 C CA . GLY A 1 724 ? 4.005 13.584 -17.621 1.00 97.50 724 GLY A CA 1
ATOM 5796 C C . GLY A 1 724 ? 5.271 12.758 -17.426 1.00 97.50 724 GLY A C 1
ATOM 5797 O O . GLY A 1 724 ? 6.248 12.985 -18.134 1.00 97.50 724 GLY A O 1
ATOM 5798 N N . LEU A 1 725 ? 5.270 11.769 -16.525 1.00 97.38 725 LEU A N 1
ATOM 5799 C CA . LEU A 1 725 ? 6.460 10.957 -16.231 1.00 97.38 725 LEU A CA 1
ATOM 5800 C C . LEU A 1 725 ? 6.805 10.003 -17.389 1.00 97.38 725 LEU A C 1
ATOM 5802 O O . LEU A 1 725 ? 7.977 9.789 -17.698 1.00 97.38 725 LEU A O 1
ATOM 5806 N N . PHE A 1 726 ? 5.791 9.471 -18.075 1.00 97.19 726 PHE A N 1
ATOM 5807 C CA . PHE A 1 726 ? 5.978 8.558 -19.205 1.00 97.19 726 PHE A CA 1
ATOM 5808 C C . PHE A 1 726 ? 6.663 9.252 -20.374 1.00 97.19 726 PHE A C 1
ATOM 5810 O O . PHE A 1 726 ? 7.679 8.759 -20.868 1.00 97.19 726 PHE A O 1
ATOM 5817 N N . GLU A 1 727 ? 6.156 10.411 -20.781 1.00 94.62 727 GLU A N 1
ATOM 5818 C CA . GLU A 1 727 ? 6.743 11.170 -21.882 1.00 94.62 727 GLU A CA 1
ATOM 5819 C C . GLU A 1 727 ? 8.107 11.786 -21.536 1.00 94.62 727 GLU A C 1
ATOM 5821 O O . GLU A 1 727 ? 9.032 11.722 -22.348 1.00 94.62 727 GLU A O 1
ATOM 5826 N N . SER A 1 728 ? 8.256 12.364 -20.341 1.00 96.56 728 SER A N 1
ATOM 5827 C CA . SER A 1 728 ? 9.437 13.176 -20.007 1.00 96.56 728 SER A CA 1
ATOM 5828 C C . SER A 1 728 ? 10.599 12.401 -19.373 1.00 96.56 728 SER A C 1
ATOM 5830 O O . SER A 1 728 ? 11.737 12.865 -19.459 1.00 96.56 728 SER A O 1
ATOM 5832 N N . TYR A 1 729 ? 10.348 11.229 -18.775 1.00 96.75 729 TYR A N 1
ATOM 5833 C CA . TYR A 1 729 ? 11.357 10.465 -18.030 1.00 96.75 729 TYR A CA 1
ATOM 5834 C C . TYR A 1 729 ? 11.563 9.042 -18.573 1.00 96.75 729 TYR A C 1
ATOM 5836 O O . TYR A 1 729 ? 12.683 8.683 -18.946 1.00 96.75 729 TYR A O 1
ATOM 5844 N N . TYR A 1 730 ? 10.500 8.236 -18.693 1.00 97.50 730 TYR A N 1
ATOM 5845 C CA . TYR A 1 730 ? 10.632 6.837 -19.131 1.00 97.50 730 TYR A CA 1
ATOM 5846 C C . TYR A 1 730 ? 10.902 6.701 -20.639 1.00 97.50 730 TYR A C 1
ATOM 5848 O O . TYR A 1 730 ? 11.780 5.934 -21.054 1.00 97.50 730 TYR A O 1
ATOM 5856 N N . LEU A 1 731 ? 10.195 7.468 -21.479 1.00 97.31 731 LEU A N 1
ATOM 5857 C CA . LEU A 1 731 ? 10.322 7.399 -22.938 1.00 97.31 731 LEU A CA 1
ATOM 5858 C C . LEU A 1 731 ? 11.748 7.691 -23.438 1.00 97.31 731 LEU A C 1
ATOM 5860 O O . LEU A 1 731 ? 12.255 6.894 -24.237 1.00 97.31 731 LEU A O 1
ATOM 5864 N N . PRO A 1 732 ? 12.435 8.769 -23.005 1.00 95.94 732 PRO A N 1
ATOM 5865 C CA . PRO A 1 732 ? 13.771 9.067 -23.511 1.00 95.94 732 PRO A CA 1
ATOM 5866 C C . PRO A 1 732 ? 14.805 8.003 -23.129 1.00 95.94 732 PRO A C 1
ATOM 5868 O O . PRO A 1 732 ? 15.660 7.651 -23.948 1.00 95.94 732 PRO A O 1
ATOM 5871 N N . ARG A 1 733 ? 14.696 7.420 -21.927 1.00 95.19 733 ARG A N 1
ATOM 5872 C CA . ARG A 1 733 ? 15.571 6.325 -21.484 1.00 95.19 733 ARG A CA 1
ATOM 5873 C C . ARG A 1 733 ? 15.422 5.089 -22.371 1.00 95.19 733 ARG A C 1
ATOM 5875 O O . ARG A 1 733 ? 16.419 4.567 -22.869 1.00 95.19 733 ARG A O 1
ATOM 5882 N N . ALA A 1 734 ? 14.187 4.654 -22.619 1.00 96.94 734 ALA A N 1
ATOM 5883 C CA . ALA A 1 734 ? 13.919 3.511 -23.489 1.00 96.94 734 ALA A CA 1
ATOM 5884 C C . ALA A 1 734 ? 14.345 3.787 -24.943 1.00 96.94 734 ALA A C 1
ATOM 5886 O O . ALA A 1 734 ? 14.973 2.949 -25.593 1.00 96.94 734 ALA A O 1
ATOM 5887 N N . SER A 1 735 ? 14.042 4.984 -25.455 1.00 96.81 735 SER A N 1
ATOM 5888 C CA . SER A 1 735 ? 14.367 5.385 -26.828 1.00 96.81 735 SER A CA 1
ATOM 5889 C C . SER A 1 735 ? 15.873 5.389 -27.083 1.00 96.81 735 SER A C 1
ATOM 5891 O O . SER A 1 735 ? 16.333 4.902 -28.119 1.00 96.81 735 SER A O 1
ATOM 5893 N N . THR A 1 736 ? 16.655 5.924 -26.143 1.00 96.25 736 THR A N 1
ATOM 5894 C CA . THR A 1 736 ? 18.119 5.932 -26.249 1.00 96.25 736 THR A CA 1
ATOM 5895 C C . THR A 1 736 ? 18.677 4.514 -26.181 1.00 96.25 736 THR A C 1
ATOM 5897 O O . THR A 1 736 ? 19.479 4.158 -27.038 1.00 96.25 736 THR A O 1
ATOM 5900 N N . TYR A 1 737 ? 18.183 3.654 -25.285 1.00 96.25 737 TYR A N 1
ATOM 5901 C CA . TYR A 1 737 ? 18.624 2.255 -25.203 1.00 96.25 737 TYR A CA 1
ATOM 5902 C C . TYR A 1 737 ? 18.475 1.511 -26.538 1.00 96.25 737 TYR A C 1
ATOM 5904 O O . TYR A 1 737 ? 19.441 0.959 -27.070 1.00 96.25 737 TYR A O 1
ATOM 5912 N N . PHE A 1 738 ? 17.280 1.548 -27.138 1.00 97.19 738 PHE A N 1
ATOM 5913 C CA . PHE A 1 738 ? 17.035 0.876 -28.418 1.00 97.19 738 PHE A CA 1
ATOM 5914 C C . PHE A 1 738 ? 17.820 1.488 -29.582 1.00 97.19 738 PHE A C 1
ATOM 5916 O O . PHE A 1 738 ? 18.170 0.775 -30.529 1.00 97.19 738 PHE A O 1
ATOM 5923 N N . SER A 1 739 ? 18.133 2.784 -29.508 1.00 95.69 739 SER A N 1
ATOM 5924 C CA . SER A 1 739 ? 18.999 3.447 -30.487 1.00 95.69 739 SER A CA 1
ATOM 5925 C C . SER A 1 739 ? 20.421 2.888 -30.424 1.00 95.69 739 SER A C 1
ATOM 5927 O O . SER A 1 739 ? 20.962 2.511 -31.462 1.00 95.69 739 SER A O 1
ATOM 5929 N N . TYR A 1 740 ? 20.983 2.720 -29.221 1.00 95.75 740 TYR A N 1
ATOM 5930 C CA . TYR A 1 740 ? 22.306 2.113 -29.032 1.00 95.75 740 TYR A CA 1
ATOM 5931 C C . TYR A 1 740 ? 22.342 0.642 -29.465 1.00 95.75 740 TYR A C 1
ATOM 5933 O O . TYR A 1 740 ? 23.319 0.217 -30.081 1.00 95.75 740 TYR A O 1
ATOM 5941 N N . LEU A 1 741 ? 21.286 -0.137 -29.198 1.00 95.50 741 LEU A N 1
ATOM 5942 C CA . LEU A 1 741 ? 21.185 -1.511 -29.710 1.00 95.50 741 LEU A CA 1
ATOM 5943 C C . LEU A 1 741 ? 21.174 -1.544 -31.244 1.00 95.50 741 LEU A C 1
ATOM 5945 O O . LEU A 1 741 ? 21.889 -2.328 -31.866 1.00 95.50 741 LEU A O 1
ATOM 5949 N N . SER A 1 742 ? 20.393 -0.661 -31.867 1.00 95.38 742 SER A N 1
ATOM 5950 C CA . SER A 1 742 ? 20.308 -0.577 -33.327 1.00 95.38 742 SER A CA 1
ATOM 5951 C C . SER A 1 742 ? 21.639 -0.142 -33.949 1.00 95.38 742 SER A C 1
ATOM 5953 O O . SER A 1 742 ? 22.064 -0.701 -34.958 1.00 95.38 742 SER A O 1
ATOM 5955 N N . GLU A 1 743 ? 22.323 0.833 -33.347 1.00 95.00 743 GLU A N 1
ATOM 5956 C CA . GLU A 1 743 ? 23.636 1.311 -33.789 1.00 95.00 743 GLU A CA 1
ATOM 5957 C C . GLU A 1 743 ? 24.720 0.237 -33.639 1.00 95.00 743 GLU A C 1
ATOM 5959 O O . GLU A 1 743 ? 25.508 0.037 -34.564 1.00 95.00 743 GLU A O 1
ATOM 5964 N N . SER A 1 744 ? 24.702 -0.506 -32.528 1.00 94.62 744 SER A N 1
ATOM 5965 C CA . SER A 1 744 ? 25.580 -1.656 -32.285 1.00 94.62 744 SER A CA 1
ATOM 5966 C C . SER A 1 744 ? 25.457 -2.701 -33.398 1.00 94.62 744 SER A C 1
ATOM 5968 O O . SER A 1 744 ? 26.480 -3.124 -33.937 1.00 94.62 744 SER A O 1
ATOM 5970 N N . LEU A 1 745 ? 24.238 -3.048 -33.834 1.00 94.06 745 LEU A N 1
ATOM 5971 C CA . LEU A 1 745 ? 24.051 -3.962 -34.969 1.00 94.06 745 LEU A CA 1
ATOM 5972 C C . LEU A 1 745 ? 24.511 -3.361 -36.302 1.00 94.06 745 LEU A C 1
ATOM 5974 O O . LEU A 1 745 ? 25.188 -4.046 -37.066 1.00 94.06 745 LEU A O 1
ATOM 5978 N N . ARG A 1 746 ? 24.186 -2.090 -36.587 1.00 93.56 746 ARG A N 1
ATOM 5979 C CA . ARG A 1 746 ? 24.576 -1.425 -37.850 1.00 93.56 746 ARG A CA 1
ATOM 5980 C C . ARG A 1 746 ? 26.088 -1.326 -38.020 1.00 93.56 746 ARG A C 1
ATOM 5982 O O . ARG A 1 746 ? 26.581 -1.476 -39.132 1.00 93.56 746 ARG A O 1
ATOM 5989 N N . ARG A 1 747 ? 26.809 -1.047 -36.933 1.00 93.38 747 ARG A N 1
ATOM 5990 C CA . ARG A 1 747 ? 28.274 -0.915 -36.928 1.00 93.38 74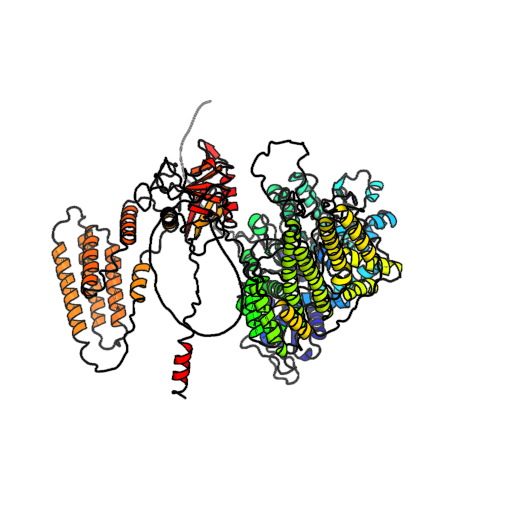7 ARG A CA 1
ATOM 5991 C C . ARG A 1 747 ? 29.001 -2.227 -36.644 1.00 93.38 747 ARG A C 1
ATOM 5993 O O . ARG A 1 747 ? 30.222 -2.261 -36.726 1.00 93.38 747 ARG A O 1
ATOM 6000 N N . ASN A 1 748 ? 28.265 -3.296 -36.329 1.00 90.19 748 ASN A N 1
ATOM 6001 C CA . ASN A 1 748 ? 28.819 -4.568 -35.868 1.00 90.19 748 ASN A CA 1
ATOM 6002 C C . ASN A 1 748 ? 29.760 -4.392 -34.652 1.00 90.19 748 ASN A C 1
ATOM 6004 O O . ASN A 1 748 ? 30.808 -5.027 -34.549 1.00 90.19 748 ASN A O 1
ATOM 6008 N N . GLU A 1 749 ? 29.377 -3.506 -33.730 1.00 91.38 749 GLU A N 1
ATOM 6009 C CA . GLU A 1 749 ? 30.087 -3.203 -32.482 1.00 91.38 749 GLU A CA 1
ATOM 6010 C C . GLU A 1 749 ? 29.363 -3.824 -31.280 1.00 91.38 749 GLU A C 1
ATOM 6012 O O . GLU A 1 749 ? 28.176 -4.142 -31.353 1.00 91.38 749 GLU A O 1
ATOM 6017 N N . LYS A 1 750 ? 30.047 -3.965 -30.138 1.00 89.75 750 LYS A N 1
ATOM 6018 C CA . LYS A 1 750 ? 29.391 -4.354 -28.877 1.00 89.75 750 LYS A CA 1
ATOM 6019 C C . LYS A 1 750 ? 28.471 -3.240 -28.371 1.00 89.75 750 LYS A C 1
ATOM 6021 O O . LYS A 1 750 ? 28.762 -2.058 -28.562 1.00 89.75 750 LYS A O 1
ATOM 6026 N N . PHE A 1 751 ? 27.394 -3.617 -27.684 1.00 92.56 751 PHE A N 1
ATOM 6027 C CA . PHE A 1 751 ? 26.512 -2.658 -27.029 1.00 92.56 751 PHE A CA 1
ATOM 6028 C C . PHE A 1 751 ? 27.275 -1.886 -25.941 1.00 92.56 751 PHE A C 1
ATOM 6030 O O . PHE A 1 751 ? 27.896 -2.464 -25.051 1.00 92.56 751 PHE A O 1
ATOM 6037 N N . LYS A 1 752 ? 27.253 -0.553 -26.025 1.00 91.44 752 LYS A N 1
ATOM 6038 C CA . LYS A 1 752 ? 28.000 0.336 -25.125 1.00 91.44 752 LYS A CA 1
ATOM 6039 C C . LYS A 1 752 ? 27.156 0.697 -23.900 1.00 91.44 752 LYS A C 1
ATOM 6041 O O . LYS A 1 752 ? 26.746 1.846 -23.755 1.00 91.44 752 LYS A O 1
ATOM 6046 N N . LEU A 1 753 ? 26.914 -0.279 -23.018 1.00 91.12 753 LEU A N 1
ATOM 6047 C CA . LEU A 1 753 ? 26.070 -0.118 -21.821 1.00 91.12 753 LEU A CA 1
ATOM 6048 C C . LEU A 1 753 ? 26.467 1.101 -20.971 1.00 91.12 753 LEU A C 1
ATOM 6050 O O . LEU A 1 753 ? 25.609 1.888 -20.586 1.00 91.12 753 LEU A O 1
ATOM 6054 N N . ILE A 1 754 ? 27.767 1.287 -20.718 1.00 92.25 754 ILE A N 1
ATOM 6055 C CA . ILE A 1 754 ? 28.282 2.386 -19.881 1.00 92.25 754 ILE A CA 1
ATOM 6056 C C . ILE A 1 754 ? 28.002 3.759 -20.511 1.00 92.25 754 ILE A C 1
ATOM 6058 O O . ILE A 1 754 ? 27.673 4.698 -19.794 1.00 92.25 754 ILE A O 1
ATOM 6062 N N . GLU A 1 755 ? 28.096 3.886 -21.836 1.00 93.75 755 GLU A N 1
ATOM 6063 C CA . GLU A 1 755 ? 27.860 5.164 -22.523 1.00 93.75 755 GLU A CA 1
ATOM 6064 C C . GLU A 1 755 ? 26.369 5.512 -22.571 1.00 93.75 755 GLU A C 1
ATOM 6066 O O . GLU A 1 755 ? 25.993 6.644 -22.265 1.00 93.75 755 GLU A O 1
ATOM 6071 N N . TRP A 1 756 ? 25.506 4.522 -22.833 1.00 93.88 756 TRP A N 1
ATOM 6072 C CA . TRP A 1 756 ? 24.063 4.697 -22.653 1.00 93.88 756 TRP A CA 1
ATOM 6073 C C . TRP A 1 756 ? 23.739 5.115 -21.213 1.00 93.88 756 TRP A C 1
ATOM 6075 O O . TRP A 1 756 ? 22.948 6.036 -21.000 1.00 93.88 756 TRP A O 1
ATOM 6085 N N . ARG A 1 757 ? 24.395 4.490 -20.227 1.00 92.38 757 ARG A N 1
ATOM 6086 C CA . ARG A 1 757 ? 24.188 4.792 -18.812 1.00 92.38 757 ARG A CA 1
ATOM 6087 C C . ARG A 1 757 ? 24.561 6.221 -18.438 1.00 92.38 757 ARG A C 1
ATOM 6089 O O . ARG A 1 757 ? 23.741 6.913 -17.840 1.00 92.38 757 ARG A O 1
ATOM 6096 N N . LYS A 1 758 ? 25.739 6.694 -18.855 1.00 94.00 758 LYS A N 1
ATOM 6097 C CA . LYS A 1 758 ? 26.148 8.100 -18.683 1.00 94.00 758 LYS A CA 1
ATOM 6098 C C . LYS A 1 758 ? 25.097 9.063 -19.227 1.00 94.00 758 LYS A C 1
ATOM 6100 O O . LYS A 1 758 ? 24.760 10.054 -18.581 1.00 94.00 758 LYS A O 1
ATOM 6105 N N . GLN A 1 759 ? 24.557 8.757 -20.405 1.00 93.56 759 GLN A N 1
ATOM 6106 C CA . GLN A 1 759 ? 23.576 9.608 -21.062 1.00 93.56 759 GLN A CA 1
ATOM 6107 C C . GLN A 1 759 ? 22.253 9.683 -20.291 1.00 93.56 759 GLN A C 1
ATOM 6109 O O . GLN A 1 759 ? 21.752 10.785 -20.053 1.00 93.56 759 GLN A O 1
ATOM 6114 N N . TRP A 1 760 ? 21.670 8.546 -19.902 1.00 91.75 760 TRP A N 1
ATOM 6115 C CA . TRP A 1 760 ? 20.356 8.568 -19.256 1.00 91.75 760 TRP A CA 1
ATOM 6116 C C . TRP A 1 760 ? 20.424 9.004 -17.783 1.00 91.75 760 TRP A C 1
ATOM 6118 O O . TRP A 1 760 ? 19.472 9.629 -17.311 1.00 91.75 760 TRP A O 1
ATOM 6128 N N . ILE A 1 761 ? 21.537 8.761 -17.073 1.00 93.44 761 ILE A N 1
ATOM 6129 C CA . ILE A 1 761 ? 21.767 9.318 -15.727 1.00 93.44 761 ILE A CA 1
ATOM 6130 C C . ILE A 1 761 ? 21.809 10.847 -15.804 1.00 93.44 761 ILE A C 1
ATOM 6132 O O . ILE A 1 761 ? 21.064 11.518 -15.094 1.00 93.44 761 ILE A O 1
ATOM 6136 N N . LEU A 1 762 ? 22.599 11.410 -16.729 1.00 93.44 762 LEU A N 1
ATOM 6137 C CA . LEU A 1 762 ? 22.661 12.860 -16.936 1.00 93.44 762 LEU A CA 1
ATOM 6138 C C . LEU A 1 762 ? 21.279 13.450 -17.252 1.00 93.44 762 LEU A C 1
ATOM 6140 O O . LEU A 1 762 ? 20.924 14.515 -16.751 1.00 93.44 762 LEU A O 1
ATOM 6144 N N . GLN A 1 763 ? 20.495 12.765 -18.086 1.00 93.06 763 GLN A N 1
ATOM 6145 C CA . GLN A 1 763 ? 19.133 13.186 -18.400 1.00 93.06 763 GLN A CA 1
ATOM 6146 C C . GLN A 1 763 ? 18.204 13.122 -17.180 1.00 93.06 763 GLN A C 1
ATOM 6148 O O . GLN A 1 763 ? 17.399 14.030 -16.987 1.00 93.06 763 GLN A O 1
ATOM 6153 N N . SER A 1 764 ? 18.331 12.084 -16.353 1.00 93.94 764 SER A N 1
ATOM 6154 C CA . SER A 1 764 ? 17.530 11.915 -15.136 1.00 93.94 764 SER A CA 1
ATOM 6155 C C . SER A 1 764 ? 17.816 13.024 -14.126 1.00 93.94 764 SER A C 1
ATOM 6157 O O . SER A 1 764 ? 16.876 13.634 -13.624 1.00 93.94 764 SER A O 1
ATOM 6159 N N . ASN A 1 765 ? 19.091 13.359 -13.912 1.00 93.75 765 ASN A N 1
ATOM 6160 C CA . ASN A 1 765 ? 19.489 14.443 -13.009 1.00 93.75 765 ASN A CA 1
ATOM 6161 C C . ASN A 1 765 ? 18.954 15.798 -13.500 1.00 93.75 765 ASN A C 1
ATOM 6163 O O . ASN A 1 765 ? 18.352 16.545 -12.732 1.00 93.75 765 ASN A O 1
ATOM 6167 N N . LYS A 1 766 ? 19.058 16.078 -14.809 1.00 94.81 766 LYS A N 1
ATOM 6168 C CA . LYS A 1 766 ? 18.466 17.287 -15.409 1.00 94.81 766 LYS A CA 1
ATOM 6169 C C . LYS A 1 766 ? 16.949 17.349 -15.230 1.00 94.81 766 LYS A C 1
ATOM 6171 O O . LYS A 1 766 ? 16.417 18.415 -14.948 1.00 94.81 766 LYS A O 1
ATOM 6176 N N . TRP A 1 767 ? 16.254 16.222 -15.381 1.00 96.12 767 TRP A N 1
ATOM 6177 C CA . TRP A 1 767 ? 14.804 16.155 -15.191 1.00 96.12 767 TRP A CA 1
ATOM 6178 C C . TRP A 1 767 ? 14.392 16.423 -13.734 1.00 96.12 767 TRP A C 1
ATOM 6180 O O . TRP A 1 767 ? 13.384 17.088 -13.487 1.00 96.12 767 TRP A O 1
ATOM 6190 N N . GLN A 1 768 ? 15.180 15.941 -12.768 1.00 95.44 768 GLN A N 1
ATOM 6191 C CA . GLN A 1 768 ? 14.961 16.183 -11.338 1.00 95.44 768 GLN A CA 1
ATOM 6192 C C . GLN A 1 768 ? 15.193 17.646 -10.952 1.00 95.44 768 GLN A C 1
ATOM 6194 O O . GLN A 1 768 ? 14.455 18.188 -10.132 1.00 95.44 768 GLN A O 1
ATOM 6199 N N . GLU A 1 769 ? 16.196 18.289 -11.552 1.00 95.25 769 GLU A N 1
ATOM 6200 C CA . GLU A 1 769 ? 16.492 19.719 -11.389 1.00 95.25 769 GLU A CA 1
ATOM 6201 C C . GLU A 1 769 ? 15.516 20.640 -12.143 1.00 95.25 769 GLU A C 1
ATOM 6203 O O . GLU A 1 769 ? 15.477 21.846 -11.876 1.00 95.25 769 GLU A O 1
ATOM 6208 N N . GLY A 1 770 ? 14.750 20.075 -13.079 1.00 95.12 770 GLY A N 1
ATOM 6209 C CA . GLY A 1 770 ? 13.798 20.775 -13.929 1.00 95.12 770 GLY A CA 1
ATOM 6210 C C . GLY A 1 770 ? 12.626 21.397 -13.166 1.00 95.12 770 GLY A C 1
ATOM 6211 O O . GLY A 1 770 ? 12.292 21.028 -12.040 1.00 95.12 770 GLY A O 1
ATOM 6212 N N . ASN A 1 771 ? 11.982 22.368 -13.809 1.00 95.06 771 ASN A N 1
ATOM 6213 C CA . ASN A 1 771 ? 10.837 23.119 -13.284 1.00 95.06 771 ASN A CA 1
ATOM 6214 C C . ASN A 1 771 ? 9.657 23.144 -14.270 1.00 95.06 771 ASN A C 1
ATOM 6216 O O . ASN A 1 771 ? 8.819 24.049 -14.229 1.00 95.06 771 ASN A O 1
ATOM 6220 N N . GLU A 1 772 ? 9.608 22.165 -15.176 1.00 95.81 772 GLU A N 1
ATOM 6221 C CA . GLU A 1 772 ? 8.562 22.048 -16.185 1.00 95.81 772 GLU A CA 1
ATOM 6222 C C . GLU A 1 772 ? 7.191 21.913 -15.522 1.00 95.81 772 GLU A C 1
ATOM 6224 O O . GLU A 1 772 ? 7.025 21.214 -14.517 1.00 95.81 772 GLU A O 1
ATOM 6229 N N . LEU A 1 773 ? 6.195 22.575 -16.106 1.00 96.38 773 LEU A N 1
ATOM 6230 C CA . LEU A 1 773 ? 4.819 22.503 -15.637 1.00 96.38 773 LEU A CA 1
ATOM 6231 C C . LEU A 1 773 ? 4.131 21.279 -16.234 1.00 96.38 773 LEU A C 1
ATOM 6233 O O . LEU A 1 773 ? 4.145 21.079 -17.447 1.00 96.38 773 LEU A O 1
ATOM 6237 N N . TYR A 1 774 ? 3.473 20.508 -15.374 1.00 98.06 774 TYR A N 1
ATOM 6238 C CA . TYR A 1 774 ? 2.675 19.352 -15.767 1.00 98.06 774 TYR A CA 1
ATOM 6239 C C . TYR A 1 774 ? 1.193 19.609 -15.474 1.00 98.06 774 TYR A C 1
ATOM 6241 O O . TYR A 1 774 ? 0.877 20.249 -14.465 1.00 98.06 774 TYR A O 1
ATOM 6249 N N . PRO A 1 775 ? 0.266 19.111 -16.313 1.00 97.62 775 PRO A N 1
ATOM 6250 C CA . PRO A 1 775 ? -1.163 19.280 -16.085 1.00 97.62 775 PRO A CA 1
ATOM 6251 C C . PRO A 1 775 ? -1.616 18.753 -14.716 1.00 97.62 775 PRO A C 1
ATOM 6253 O O . PRO A 1 775 ? -1.218 17.675 -14.275 1.00 97.62 775 PRO A O 1
ATOM 6256 N N . VAL A 1 776 ? -2.499 19.511 -14.064 1.00 97.25 776 VAL A N 1
ATOM 6257 C CA . VAL A 1 776 ? -3.209 19.115 -12.828 1.00 97.25 776 VAL A CA 1
ATOM 6258 C C . VAL A 1 776 ? -4.666 18.730 -13.083 1.00 97.25 776 VAL A C 1
ATOM 6260 O O . VAL A 1 776 ? -5.412 18.441 -12.147 1.00 97.25 776 VAL A O 1
ATOM 6263 N N . LYS A 1 777 ? -5.082 18.775 -14.350 1.00 97.75 777 LYS A N 1
ATOM 6264 C CA . LYS A 1 777 ? -6.416 18.415 -14.810 1.00 97.75 777 LYS A CA 1
ATOM 6265 C C . LYS A 1 777 ? -6.331 17.530 -16.033 1.00 97.75 777 LYS A C 1
ATOM 6267 O O . LYS A 1 777 ? -5.505 17.763 -16.914 1.00 97.75 777 LYS A O 1
ATOM 6272 N N . ALA A 1 778 ? -7.193 16.527 -16.042 1.00 96.94 778 ALA A N 1
ATOM 6273 C CA . ALA A 1 778 ? -7.297 15.557 -17.100 1.00 96.94 778 ALA A CA 1
ATOM 6274 C C . ALA A 1 778 ? -7.728 16.198 -18.413 1.00 96.94 778 ALA A C 1
ATOM 6276 O O . ALA A 1 778 ? -8.498 17.161 -18.445 1.00 96.94 778 ALA A O 1
ATOM 6277 N N . ASN A 1 779 ? -7.281 15.586 -19.501 1.00 95.94 779 ASN A N 1
ATOM 6278 C CA . ASN A 1 779 ? -7.699 15.915 -20.847 1.00 95.94 779 ASN A CA 1
ATOM 6279 C C . ASN A 1 779 ? -8.066 14.641 -21.618 1.00 95.94 779 ASN A C 1
ATOM 6281 O O . ASN A 1 779 ? -7.335 13.654 -21.609 1.00 95.94 779 ASN A O 1
ATOM 6285 N N . GLY A 1 780 ? -9.189 14.682 -22.332 1.00 95.44 780 GLY A N 1
ATOM 6286 C CA . GLY A 1 780 ? -9.705 13.557 -23.106 1.00 95.44 780 GLY A CA 1
ATOM 6287 C C . GLY A 1 780 ? -10.780 12.742 -22.384 1.00 95.44 780 GLY A C 1
ATOM 6288 O O . GLY A 1 780 ? -11.155 13.005 -21.246 1.00 95.44 780 GLY A O 1
ATOM 6289 N N . ASN A 1 781 ? -11.326 11.754 -23.094 1.00 96.94 781 ASN A N 1
ATOM 6290 C CA . ASN A 1 781 ? -12.388 10.883 -22.596 1.00 96.94 781 ASN A CA 1
ATOM 6291 C C . ASN A 1 781 ? -11.828 9.482 -22.340 1.00 96.94 781 ASN A C 1
ATOM 6293 O O . ASN A 1 781 ? -11.528 8.755 -23.289 1.00 96.94 781 ASN A O 1
ATOM 6297 N N . SER A 1 782 ? -11.725 9.092 -21.069 1.00 97.06 782 SER A N 1
ATOM 6298 C CA . SER A 1 782 ? -11.100 7.829 -20.662 1.00 97.06 782 SER A CA 1
ATOM 6299 C C . SER A 1 782 ? -11.758 6.597 -21.283 1.00 97.06 782 SER A C 1
ATOM 6301 O O . SER A 1 782 ? -11.055 5.663 -21.662 1.00 97.06 782 SER A O 1
ATOM 6303 N N . LEU A 1 783 ? -13.088 6.587 -21.444 1.00 97.69 783 LEU A N 1
ATOM 6304 C CA . LEU A 1 783 ? -13.800 5.465 -22.062 1.00 97.69 783 LEU A CA 1
ATOM 6305 C C . LEU A 1 783 ? -13.485 5.357 -23.556 1.00 97.69 783 LEU A C 1
ATOM 6307 O O . LEU A 1 783 ? -13.146 4.276 -24.033 1.00 97.69 783 LEU A O 1
ATOM 6311 N N . ALA A 1 784 ? -13.558 6.472 -24.285 1.00 97.62 784 ALA A N 1
ATOM 6312 C CA . ALA A 1 784 ? -13.260 6.501 -25.714 1.00 97.62 784 ALA A CA 1
ATOM 6313 C C . ALA A 1 784 ? -11.793 6.138 -25.993 1.00 97.62 784 ALA A C 1
ATOM 6315 O O . ALA A 1 784 ? -11.514 5.364 -26.908 1.00 97.62 784 ALA A O 1
ATOM 6316 N N . ILE A 1 785 ? -10.865 6.647 -25.176 1.00 98.44 785 ILE A N 1
ATOM 6317 C CA . ILE A 1 785 ? -9.434 6.337 -25.272 1.00 98.44 785 ILE A CA 1
ATOM 6318 C C . ILE A 1 785 ? -9.189 4.857 -24.968 1.00 98.44 785 ILE A C 1
ATOM 6320 O O . ILE A 1 785 ? -8.563 4.172 -25.774 1.00 98.44 785 ILE A O 1
ATOM 6324 N N . SER A 1 786 ? -9.742 4.327 -23.872 1.00 98.31 786 SER A N 1
ATOM 6325 C CA . SER A 1 786 ? -9.600 2.906 -23.516 1.00 98.31 786 SER A CA 1
ATOM 6326 C C . SER A 1 786 ? -10.162 1.989 -24.604 1.00 98.31 786 SER A C 1
ATOM 6328 O O . SER A 1 786 ? -9.530 1.002 -24.973 1.00 98.31 786 SER A O 1
ATOM 6330 N N . GLN A 1 787 ? -11.309 2.345 -25.189 1.00 97.69 787 GLN A N 1
ATOM 6331 C CA . GLN A 1 787 ? -11.896 1.613 -26.311 1.00 97.69 787 GLN A CA 1
ATOM 6332 C C . GLN A 1 787 ? -11.004 1.658 -27.561 1.00 97.69 787 GLN A C 1
ATOM 6334 O O . GLN A 1 787 ? -10.802 0.627 -28.205 1.00 97.69 787 GLN A O 1
ATOM 6339 N N . ALA A 1 788 ? -10.457 2.827 -27.905 1.00 98.06 788 ALA A N 1
ATOM 6340 C CA . ALA A 1 788 ? -9.569 2.986 -29.053 1.00 98.06 788 ALA A CA 1
ATOM 6341 C C . ALA A 1 788 ? -8.265 2.191 -28.881 1.00 98.06 788 ALA A C 1
ATOM 6343 O O . ALA A 1 788 ? -7.838 1.505 -29.810 1.00 98.06 788 ALA A O 1
ATOM 6344 N N . LEU A 1 789 ? -7.661 2.233 -27.690 1.00 98.06 789 LEU A N 1
ATOM 6345 C CA . LEU A 1 789 ? -6.451 1.478 -27.364 1.00 98.06 789 LEU A CA 1
ATOM 6346 C C . LEU A 1 789 ? -6.715 -0.027 -27.345 1.00 98.06 789 LEU A C 1
ATOM 6348 O O . LEU A 1 789 ? -5.943 -0.794 -27.924 1.00 98.06 789 LEU A O 1
ATOM 6352 N N . TYR A 1 790 ? -7.838 -0.455 -26.768 1.00 96.81 790 TYR A N 1
ATOM 6353 C CA . TYR A 1 790 ? -8.257 -1.846 -26.831 1.00 96.81 790 TYR A CA 1
ATOM 6354 C C . TYR A 1 790 ? -8.387 -2.309 -28.288 1.00 96.81 790 TYR A C 1
ATOM 6356 O O . TYR A 1 790 ? -7.745 -3.283 -28.660 1.00 96.81 790 TYR A O 1
ATOM 6364 N N . GLU A 1 791 ? -9.107 -1.598 -29.161 1.00 95.88 791 GLU A N 1
ATOM 6365 C CA . GLU A 1 791 ? -9.232 -1.994 -30.575 1.00 95.88 791 GLU A CA 1
ATOM 6366 C C . GLU A 1 791 ? -7.897 -1.934 -31.344 1.00 95.88 791 GLU A C 1
ATOM 6368 O O . GLU A 1 791 ? -7.629 -2.818 -32.165 1.00 95.88 791 GLU A O 1
ATOM 6373 N N . LYS A 1 792 ? -7.018 -0.967 -31.031 1.00 95.69 792 LYS A N 1
ATOM 6374 C CA . LYS A 1 792 ? -5.659 -0.858 -31.596 1.00 95.69 792 LYS A CA 1
ATOM 6375 C C . LYS A 1 792 ? -4.827 -2.116 -31.330 1.00 95.69 792 LYS A C 1
ATOM 6377 O O . LYS A 1 792 ? -4.089 -2.554 -32.215 1.00 95.69 792 LYS A O 1
ATOM 6382 N N . TYR A 1 793 ? -4.969 -2.723 -30.150 1.00 92.88 793 TYR A N 1
ATOM 6383 C CA . TYR A 1 793 ? -4.148 -3.861 -29.719 1.00 92.88 793 TYR A CA 1
ATOM 6384 C C . TYR A 1 793 ? -4.874 -5.224 -29.705 1.00 92.88 793 TYR A C 1
ATOM 6386 O O . TYR A 1 793 ? -4.213 -6.260 -29.734 1.00 92.88 793 TYR A O 1
ATOM 6394 N N . LYS A 1 794 ? -6.213 -5.260 -29.791 1.00 80.31 794 LYS A N 1
ATOM 6395 C CA . LYS A 1 794 ? -7.069 -6.471 -29.812 1.00 80.31 794 LYS A CA 1
ATOM 6396 C C . LYS A 1 794 ? -6.859 -7.358 -31.041 1.00 80.31 794 LYS A C 1
ATOM 6398 O O . LYS A 1 794 ? -7.077 -8.567 -30.984 1.00 80.31 794 LYS A O 1
ATOM 6403 N N . LYS A 1 795 ? -6.458 -6.776 -32.179 1.00 57.19 795 LYS A N 1
ATOM 6404 C CA . LYS A 1 795 ? -6.304 -7.472 -33.470 1.00 57.19 795 LYS A CA 1
ATOM 6405 C C . LYS A 1 795 ? -4.874 -7.425 -34.004 1.00 57.19 795 LYS A C 1
ATOM 6407 O O . LYS A 1 795 ? -4.615 -6.955 -35.106 1.00 57.19 795 LYS A O 1
ATOM 6412 N N . ARG A 1 796 ? -3.955 -8.081 -33.307 1.00 46.59 796 ARG A N 1
ATOM 6413 C CA . ARG A 1 796 ? -2.944 -8.887 -34.001 1.00 46.59 796 ARG A CA 1
ATOM 6414 C C . ARG A 1 796 ? -3.009 -10.279 -33.412 1.00 46.59 796 ARG A C 1
ATOM 6416 O O . ARG A 1 796 ? -2.582 -10.499 -32.287 1.00 46.59 796 ARG A O 1
ATOM 6423 N N . LYS A 1 797 ? -3.584 -11.212 -34.183 1.00 33.12 797 LYS A N 1
ATOM 6424 C CA . LYS A 1 797 ? -3.388 -12.646 -33.964 1.00 33.12 797 LYS A CA 1
ATOM 6425 C C . LYS A 1 797 ? -1.914 -12.834 -33.610 1.00 33.12 797 LYS A C 1
ATOM 6427 O O . LYS A 1 797 ? -1.061 -12.438 -34.402 1.00 33.12 797 LYS A O 1
ATOM 6432 N N . LEU A 1 798 ? -1.634 -13.462 -32.474 1.00 32.69 798 LEU A N 1
ATOM 6433 C CA . LEU A 1 798 ? -0.482 -14.341 -32.364 1.00 32.69 798 LEU A CA 1
ATOM 6434 C C . LEU A 1 798 ? -0.568 -15.273 -33.576 1.00 32.69 798 LEU A C 1
ATOM 6436 O O . LEU A 1 798 ? -1.301 -16.264 -33.580 1.00 32.69 798 LEU A O 1
ATOM 6440 N N . THR A 1 799 ? 0.097 -14.906 -34.667 1.00 26.11 799 THR A N 1
ATOM 6441 C CA . THR A 1 799 ? 0.496 -15.877 -35.662 1.00 26.11 799 THR A CA 1
ATOM 6442 C C . THR A 1 799 ? 1.286 -16.893 -34.867 1.00 26.11 799 THR A C 1
ATOM 6444 O O . THR A 1 799 ? 2.361 -16.597 -34.352 1.00 26.11 799 THR A O 1
ATOM 6447 N N . ARG A 1 800 ? 0.718 -18.095 -34.724 1.00 29.02 800 ARG A N 1
ATOM 6448 C CA . ARG A 1 800 ? 1.514 -19.305 -34.563 1.00 29.02 800 ARG A CA 1
ATOM 6449 C C . ARG A 1 800 ? 2.699 -19.131 -35.505 1.00 29.02 800 ARG A C 1
ATOM 6451 O O . ARG A 1 800 ? 2.498 -19.114 -36.721 1.00 29.02 800 ARG A O 1
ATOM 6458 N N . SER A 1 801 ? 3.889 -18.948 -34.946 1.00 25.31 801 SER A N 1
ATOM 6459 C CA . SER A 1 801 ? 5.116 -19.202 -35.676 1.00 25.31 801 SER A CA 1
ATOM 6460 C C . SER A 1 801 ? 4.992 -20.633 -36.199 1.00 25.31 801 SER A C 1
ATOM 6462 O O . SER A 1 801 ? 5.091 -21.606 -35.453 1.00 25.31 801 SER A O 1
ATOM 6464 N N . LYS A 1 802 ? 4.644 -20.769 -37.478 1.00 32.69 802 LYS A N 1
ATOM 6465 C CA . LYS A 1 802 ? 5.202 -21.846 -38.284 1.00 32.69 802 LYS A CA 1
ATOM 6466 C C . LYS A 1 802 ? 6.694 -21.517 -38.362 1.00 32.69 802 LYS A C 1
ATOM 6468 O O . LYS A 1 802 ? 6.980 -20.370 -38.668 1.00 32.69 802 LYS A O 1
ATOM 6473 N N . TYR A 1 803 ? 7.547 -22.504 -38.068 1.00 25.64 803 TYR A N 1
ATOM 6474 C CA . TYR A 1 803 ? 9.024 -22.513 -37.939 1.00 25.64 803 TYR A CA 1
ATOM 6475 C C . TYR A 1 803 ? 9.419 -22.724 -36.460 1.00 25.64 803 TYR A C 1
ATOM 6477 O O . TYR A 1 803 ? 9.650 -21.782 -35.716 1.00 25.64 803 TYR A O 1
ATOM 6485 N N . TYR A 1 804 ? 9.341 -23.946 -35.923 1.00 24.48 804 TYR A N 1
ATOM 6486 C CA . TYR A 1 804 ? 10.317 -25.018 -36.158 1.00 24.48 804 TYR A CA 1
ATOM 6487 C C . TYR A 1 804 ? 9.645 -26.383 -36.404 1.00 24.48 804 TYR A C 1
ATOM 6489 O O . TYR A 1 804 ? 9.132 -27.031 -35.499 1.00 24.48 804 TYR A O 1
ATOM 6497 N N . THR A 1 805 ? 9.687 -26.840 -37.649 1.00 22.94 805 THR A N 1
ATOM 6498 C CA . THR A 1 805 ? 9.822 -28.258 -38.015 1.00 22.94 805 THR A CA 1
ATOM 6499 C C . THR A 1 805 ? 10.590 -28.254 -39.328 1.00 22.94 805 THR A C 1
ATOM 6501 O O . THR A 1 805 ? 10.019 -28.144 -40.405 1.00 22.94 805 THR A O 1
ATOM 6504 N N . SER A 1 806 ? 11.916 -28.282 -39.227 1.00 23.58 806 SER A N 1
ATOM 6505 C CA . SER A 1 806 ? 12.784 -28.660 -40.337 1.00 23.58 806 SER A CA 1
ATOM 6506 C C . SER A 1 806 ? 13.333 -30.039 -40.004 1.00 23.58 806 SER A C 1
ATOM 6508 O O . SER A 1 806 ? 14.399 -30.181 -39.413 1.00 23.58 806 SER A O 1
ATOM 6510 N N . THR A 1 807 ? 12.558 -31.066 -40.341 1.00 26.81 807 THR A N 1
ATOM 6511 C CA . THR A 1 807 ? 13.103 -32.397 -40.598 1.00 26.81 807 THR A CA 1
ATOM 6512 C C . THR A 1 807 ? 14.070 -32.290 -41.769 1.00 26.81 807 THR A C 1
ATOM 6514 O O . THR A 1 807 ? 13.653 -31.951 -42.878 1.00 26.81 807 THR A O 1
ATOM 6517 N N . TYR A 1 808 ? 15.338 -32.617 -41.528 1.00 23.39 808 TYR A N 1
ATOM 6518 C CA . TYR A 1 808 ? 16.262 -33.012 -42.582 1.00 23.39 808 TYR A CA 1
ATOM 6519 C C . TYR A 1 808 ? 15.644 -34.193 -43.339 1.00 23.39 808 TYR A C 1
ATOM 6521 O O . TYR A 1 808 ? 15.503 -35.287 -42.793 1.00 23.39 808 TYR A O 1
ATOM 6529 N N . LYS A 1 809 ? 15.258 -33.971 -44.597 1.00 24.89 809 LYS A N 1
ATOM 6530 C CA . LYS A 1 809 ? 15.152 -35.042 -45.586 1.00 24.89 809 LYS A CA 1
ATOM 6531 C C . LYS A 1 809 ? 16.299 -34.889 -46.571 1.00 24.89 809 LYS A C 1
ATOM 6533 O O . LYS A 1 809 ? 16.516 -33.829 -47.147 1.00 24.89 809 LYS A O 1
ATOM 6538 N N . VAL A 1 810 ? 17.022 -35.992 -46.682 1.00 26.11 810 VAL A N 1
ATOM 6539 C CA . VAL A 1 810 ? 18.119 -36.289 -47.594 1.00 26.11 810 VAL A CA 1
ATOM 6540 C C . VAL A 1 810 ? 17.650 -36.155 -49.048 1.00 26.11 810 VAL A C 1
ATOM 6542 O O . VAL A 1 810 ? 16.537 -36.561 -49.386 1.00 26.11 810 VAL A O 1
ATOM 6545 N N . HIS A 1 811 ? 18.510 -35.581 -49.892 1.00 22.06 811 HIS A N 1
ATOM 6546 C CA . HIS A 1 811 ? 18.360 -35.538 -51.348 1.00 22.06 811 HIS A CA 1
ATOM 6547 C C . HIS A 1 811 ? 18.149 -36.939 -51.948 1.00 22.06 811 HIS A C 1
ATOM 6549 O O . HIS A 1 811 ? 18.798 -37.900 -51.538 1.00 22.06 811 HIS A O 1
ATOM 6555 N N . PRO A 1 812 ? 17.358 -37.027 -53.025 1.00 24.38 812 PRO A N 1
ATOM 6556 C CA . PRO A 1 812 ? 17.962 -37.459 -54.277 1.00 24.38 812 PRO A CA 1
ATOM 6557 C C . PRO A 1 812 ? 17.637 -36.523 -55.445 1.00 24.38 812 PRO A C 1
ATOM 6559 O O . PRO A 1 812 ? 16.770 -35.657 -55.400 1.00 24.38 812 PRO A O 1
ATOM 6562 N N . SER A 1 813 ? 18.450 -36.689 -56.474 1.00 23.64 813 SER A N 1
ATOM 6563 C CA . SER A 1 813 ? 18.698 -35.829 -57.622 1.00 23.64 813 SER A CA 1
ATOM 6564 C C . SER A 1 813 ? 17.589 -35.731 -58.689 1.00 23.64 813 SER A C 1
ATOM 6566 O O . SER A 1 813 ? 16.866 -36.698 -58.907 1.00 23.64 813 SER A O 1
ATOM 6568 N N . LYS A 1 814 ? 17.701 -34.647 -59.481 1.00 25.39 814 LYS A N 1
ATOM 6569 C CA . LYS A 1 814 ? 17.345 -34.427 -60.909 1.00 25.39 814 LYS A CA 1
ATOM 6570 C C . LYS A 1 814 ? 16.005 -33.751 -61.287 1.00 25.39 814 LYS A C 1
ATOM 6572 O O . LYS A 1 814 ? 14.935 -34.324 -61.172 1.00 25.39 814 LYS A O 1
ATOM 6577 N N . ASN A 1 815 ? 16.212 -32.598 -61.940 1.00 24.30 815 ASN A N 1
ATOM 6578 C CA . ASN A 1 815 ? 15.654 -32.107 -63.211 1.00 24.30 815 ASN A CA 1
ATOM 6579 C C . ASN A 1 815 ? 14.299 -31.357 -63.305 1.00 24.30 815 ASN A C 1
ATOM 6581 O O . ASN A 1 815 ? 13.225 -31.899 -63.093 1.00 24.30 815 ASN A O 1
ATOM 6585 N N . THR A 1 816 ? 14.460 -30.126 -63.829 1.00 24.72 816 THR A N 1
ATOM 6586 C CA . THR A 1 816 ? 13.719 -29.422 -64.906 1.00 24.72 816 THR A CA 1
ATOM 6587 C C . THR A 1 816 ? 12.406 -28.657 -64.638 1.00 24.72 816 THR A C 1
ATOM 6589 O O . THR A 1 816 ? 11.351 -29.231 -64.417 1.00 24.72 816 THR A O 1
ATOM 6592 N N . SER A 1 817 ? 12.543 -27.330 -64.823 1.00 23.53 817 SER A N 1
ATOM 6593 C CA . SER A 1 817 ? 11.738 -26.382 -65.632 1.00 23.53 817 SER A CA 1
ATOM 6594 C C . SER A 1 817 ? 10.321 -25.918 -65.226 1.00 23.53 817 SER A C 1
ATOM 6596 O O . SER A 1 817 ? 9.348 -26.652 -65.313 1.00 23.53 817 SER A O 1
ATOM 6598 N N . SER A 1 818 ? 10.269 -24.598 -64.979 1.00 22.83 818 SER A N 1
ATOM 6599 C CA . SER A 1 818 ? 9.385 -23.556 -65.557 1.00 22.83 818 SER A CA 1
ATOM 6600 C C . SER A 1 818 ? 7.887 -23.416 -65.208 1.00 22.83 818 SER A C 1
ATOM 6602 O O . SER A 1 818 ? 7.062 -24.268 -65.502 1.00 22.83 818 SER A O 1
ATOM 6604 N N . SER A 1 819 ? 7.590 -22.177 -64.774 1.00 22.67 819 SER A N 1
ATOM 6605 C CA . SER A 1 819 ? 6.497 -21.257 -65.171 1.00 22.67 819 SER A CA 1
ATOM 6606 C C . SER A 1 819 ? 5.050 -21.398 -64.651 1.00 22.67 819 SER A C 1
ATOM 6608 O O . SER A 1 819 ? 4.288 -22.259 -65.064 1.00 22.67 819 SER A O 1
ATOM 6610 N N . SER A 1 820 ? 4.661 -20.339 -63.919 1.00 22.42 820 SER A N 1
ATOM 6611 C CA . SER A 1 820 ? 3.492 -19.453 -64.121 1.00 22.42 820 SER A CA 1
ATOM 6612 C C . SER A 1 820 ? 2.053 -19.853 -63.726 1.00 22.42 820 SER A C 1
ATOM 6614 O O . SER A 1 820 ? 1.479 -20.808 -64.229 1.00 22.42 820 SER A O 1
ATOM 6616 N N . SER A 1 821 ? 1.427 -18.891 -63.025 1.00 22.77 821 SER A N 1
ATOM 6617 C CA . SER A 1 821 ? 0.071 -18.341 -63.250 1.00 22.77 821 SER A CA 1
ATOM 6618 C C . SER A 1 821 ? -1.134 -18.834 -62.400 1.00 22.77 821 SER A C 1
ATOM 6620 O O . SER A 1 821 ? -1.596 -19.959 -62.487 1.00 22.77 821 SER A O 1
ATOM 6622 N N . THR A 1 822 ? -1.642 -17.878 -61.604 1.00 23.72 822 THR A N 1
ATOM 6623 C CA . THR A 1 822 ? -3.036 -17.408 -61.379 1.00 23.72 822 THR A CA 1
ATOM 6624 C C . THR A 1 822 ? -4.234 -18.298 -60.969 1.00 23.72 822 THR A C 1
ATOM 6626 O O . THR A 1 822 ? -4.570 -19.280 -61.609 1.00 23.72 822 THR A O 1
ATOM 6629 N N . LYS A 1 823 ? -5.023 -17.683 -60.058 1.00 23.41 823 LYS A N 1
ATOM 6630 C CA . LYS A 1 823 ? -6.501 -17.669 -59.877 1.00 23.41 823 LYS A CA 1
ATOM 6631 C C . LYS A 1 823 ? -7.208 -18.779 -59.066 1.00 23.41 823 LYS A C 1
ATOM 6633 O O . LYS A 1 823 ? -7.397 -19.893 -59.511 1.00 23.41 823 LYS A O 1
ATOM 6638 N N . CYS A 1 824 ? -7.713 -18.324 -57.910 1.00 21.45 824 CYS A N 1
ATOM 6639 C CA . CYS A 1 824 ? -9.121 -18.277 -57.466 1.00 21.45 824 CYS A CA 1
ATOM 6640 C C . CYS A 1 824 ? -10.039 -19.527 -57.479 1.00 21.45 824 CYS A C 1
ATOM 6642 O O . CYS A 1 824 ? -10.272 -20.129 -58.515 1.00 21.45 824 CYS A O 1
ATOM 6644 N N . ALA A 1 825 ? -10.747 -19.657 -56.341 1.00 22.91 825 ALA A N 1
ATOM 6645 C CA . ALA A 1 825 ? -12.166 -20.019 -56.166 1.00 22.91 825 ALA A CA 1
ATOM 6646 C C . ALA A 1 825 ? -12.570 -21.459 -55.740 1.00 22.91 825 ALA A C 1
ATOM 6648 O O . ALA A 1 825 ? -12.547 -22.396 -56.520 1.00 22.91 825 ALA A O 1
ATOM 6649 N N . VAL A 1 826 ? -13.127 -21.510 -54.514 1.00 23.02 826 VAL A N 1
ATOM 6650 C CA . VAL A 1 826 ? -14.438 -22.095 -54.130 1.00 23.02 826 VAL A CA 1
ATOM 6651 C C . VAL A 1 826 ? -14.591 -23.618 -53.878 1.00 23.02 826 VAL A C 1
ATOM 6653 O O . VAL A 1 826 ? -14.264 -24.467 -54.690 1.00 23.02 826 VAL A O 1
ATOM 6656 N N . CYS A 1 827 ? -15.292 -23.873 -52.758 1.00 21.28 827 CYS A N 1
ATOM 6657 C CA . CYS A 1 827 ? -16.162 -25.002 -52.378 1.00 21.28 827 CYS A CA 1
ATOM 6658 C C . CYS A 1 827 ? -15.640 -26.215 -51.581 1.00 21.28 827 CYS A C 1
ATOM 6660 O O . CYS A 1 827 ? -14.860 -27.037 -52.040 1.00 21.28 827 CYS A O 1
ATOM 6662 N N . PHE A 1 828 ? -16.226 -26.320 -50.377 1.00 23.19 828 PHE A N 1
ATOM 6663 C CA . PHE A 1 828 ? -16.844 -27.493 -49.745 1.00 23.19 828 PHE A CA 1
ATOM 6664 C C . PHE A 1 828 ? -16.355 -28.890 -50.145 1.00 23.19 828 PHE A C 1
ATOM 6666 O O . PHE A 1 828 ? -16.656 -29.374 -51.230 1.00 23.19 828 PHE A O 1
ATOM 6673 N N . THR A 1 829 ? -15.875 -29.645 -49.154 1.00 23.14 829 THR A N 1
ATOM 6674 C CA . THR A 1 829 ? -16.476 -30.952 -48.836 1.00 23.14 829 THR A CA 1
ATOM 6675 C C . THR A 1 829 ? -16.084 -31.447 -47.448 1.00 23.14 829 THR A C 1
ATOM 6677 O O . THR A 1 829 ? -15.024 -31.162 -46.899 1.00 23.14 829 THR A O 1
ATOM 6680 N N . ARG A 1 830 ? -17.044 -32.162 -46.871 1.00 24.86 830 ARG A N 1
ATOM 6681 C CA . ARG A 1 830 ? -17.089 -32.793 -45.559 1.00 24.86 830 ARG A CA 1
ATOM 6682 C C . ARG A 1 830 ? -16.552 -34.219 -45.726 1.00 24.86 830 ARG A C 1
ATOM 6684 O O . ARG A 1 830 ? -17.071 -34.931 -46.578 1.00 24.86 830 ARG A O 1
ATOM 6691 N N . ALA A 1 831 ? -15.600 -34.658 -44.907 1.00 23.75 831 ALA A N 1
ATOM 6692 C CA . ALA A 1 831 ? -15.236 -36.074 -44.813 1.00 23.75 831 ALA A CA 1
ATOM 6693 C C . ALA A 1 831 ? -14.879 -36.452 -43.365 1.00 23.75 831 ALA A C 1
ATOM 6695 O O . ALA A 1 831 ? -13.966 -35.894 -42.762 1.00 23.75 831 ALA A O 1
ATOM 6696 N N . ARG A 1 832 ? -15.673 -37.381 -42.817 1.00 22.17 832 ARG A N 1
ATOM 6697 C CA . ARG A 1 832 ? -15.346 -38.275 -41.692 1.00 22.17 832 ARG A CA 1
ATOM 6698 C C . ARG A 1 832 ? -14.223 -39.232 -42.116 1.00 22.17 832 ARG A C 1
ATOM 6700 O O . ARG A 1 832 ? -14.141 -39.499 -43.303 1.00 22.17 832 ARG A O 1
ATOM 6707 N N . PHE A 1 833 ? -13.465 -39.759 -41.153 1.00 21.91 833 PHE A N 1
ATOM 6708 C CA . PHE A 1 833 ? -12.934 -41.139 -41.001 1.00 21.91 833 PHE A CA 1
ATOM 6709 C C . PHE A 1 833 ? -11.823 -41.049 -39.930 1.00 21.91 833 PHE A C 1
ATOM 6711 O O . PHE A 1 833 ? -10.901 -40.253 -40.059 1.00 21.91 833 PHE A O 1
ATOM 6718 N N . GLU A 1 834 ? -12.102 -41.477 -38.699 1.00 20.81 834 GLU A N 1
ATOM 6719 C CA . GLU A 1 834 ? -11.845 -42.813 -38.123 1.00 20.81 834 GLU A CA 1
ATOM 6720 C C . GLU A 1 834 ? -10.436 -42.978 -37.543 1.00 20.81 834 GLU A C 1
ATOM 6722 O O . GLU A 1 834 ? -9.419 -42.685 -38.165 1.00 20.81 834 GLU A O 1
ATOM 6727 N N . MET A 1 835 ? -10.431 -43.438 -36.290 1.00 22.17 835 MET A N 1
ATOM 6728 C CA . MET A 1 835 ? -9.263 -43.841 -35.523 1.00 22.17 835 MET A CA 1
ATOM 6729 C C . MET A 1 835 ? -8.692 -45.139 -36.093 1.00 22.17 835 MET A C 1
ATOM 6731 O O . MET A 1 835 ? -9.409 -46.129 -36.209 1.00 22.17 835 MET A O 1
ATOM 6735 N N . GLY A 1 836 ? -7.389 -45.141 -36.360 1.00 22.14 836 GLY A N 1
ATOM 6736 C CA . GLY A 1 836 ? -6.596 -46.338 -36.611 1.00 22.14 836 GLY A CA 1
ATOM 6737 C C . GLY A 1 836 ? -5.415 -46.381 -35.650 1.00 22.14 836 GLY A C 1
ATOM 6738 O O . GLY A 1 836 ? -4.533 -45.527 -35.690 1.00 22.14 836 GLY A O 1
ATOM 6739 N N . SER A 1 837 ? -5.442 -47.362 -34.758 1.00 22.16 837 SER A N 1
ATOM 6740 C CA . SER A 1 837 ? -4.400 -47.736 -33.807 1.00 22.16 837 SER A CA 1
ATOM 6741 C C . SER A 1 837 ? -3.219 -48.387 -34.534 1.00 22.16 837 SER A C 1
ATOM 6743 O O . SER A 1 837 ? -3.429 -49.324 -35.297 1.00 22.16 837 SER A O 1
ATOM 6745 N N . SER A 1 838 ? -1.979 -48.006 -34.220 1.00 22.05 838 SER A N 1
ATOM 6746 C CA . SER A 1 838 ? -0.833 -48.915 -34.370 1.00 22.05 838 SER A CA 1
ATOM 6747 C C . SER A 1 838 ? 0.332 -48.498 -33.476 1.00 22.05 838 SER A C 1
ATOM 6749 O O . SER A 1 838 ? 0.832 -47.377 -33.545 1.00 22.05 838 SER A O 1
ATOM 6751 N N . VAL A 1 839 ? 0.732 -49.448 -32.637 1.00 25.59 839 VAL A N 1
ATOM 6752 C CA . VAL A 1 839 ? 1.886 -49.453 -31.738 1.00 25.59 839 VAL A CA 1
ATOM 6753 C C . VAL A 1 839 ? 3.186 -49.491 -32.549 1.00 25.59 839 VAL A C 1
ATOM 6755 O O . VAL A 1 839 ? 3.297 -50.261 -33.498 1.00 25.59 839 VAL A O 1
ATOM 6758 N N . GLY A 1 840 ? 4.184 -48.710 -32.135 1.00 22.72 840 GLY A N 1
ATOM 6759 C CA . GLY A 1 840 ? 5.557 -48.789 -32.636 1.00 22.72 840 GLY A CA 1
ATOM 6760 C C . GLY A 1 840 ? 6.495 -47.986 -31.739 1.00 22.72 840 GLY A C 1
ATOM 6761 O O . GLY A 1 840 ? 6.500 -46.760 -31.790 1.00 22.72 840 GLY A O 1
ATOM 6762 N N . GLY A 1 841 ? 7.226 -48.681 -30.864 1.00 25.41 841 GLY A N 1
ATOM 6763 C CA . GLY A 1 841 ? 8.195 -48.093 -29.941 1.00 25.41 841 GLY A CA 1
ATOM 6764 C C . GLY A 1 841 ? 9.467 -47.601 -30.636 1.00 25.41 841 GLY A C 1
ATOM 6765 O O . GLY A 1 841 ? 9.898 -48.157 -31.642 1.00 25.41 841 GLY A O 1
ATOM 6766 N N . GLY A 1 842 ? 10.082 -46.572 -30.05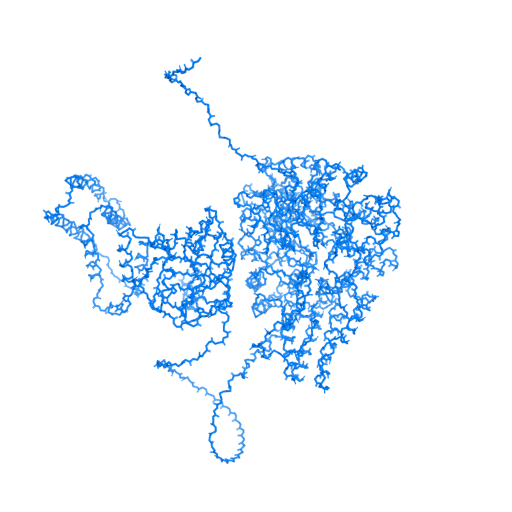5 1.00 22.56 842 GLY A N 1
ATOM 6767 C CA . GLY A 1 842 ? 11.383 -46.049 -30.463 1.00 22.56 842 GLY A CA 1
ATOM 6768 C C . GLY A 1 842 ? 11.872 -44.971 -29.496 1.00 22.56 842 GLY A C 1
ATOM 6769 O O . GLY A 1 842 ? 11.305 -43.886 -29.439 1.00 22.56 842 GLY A O 1
ATOM 6770 N N . ASN A 1 843 ? 12.904 -45.311 -28.720 1.00 31.72 843 ASN A N 1
ATOM 6771 C CA . ASN A 1 843 ? 13.629 -44.470 -27.763 1.00 31.72 843 ASN A CA 1
ATOM 6772 C C . ASN A 1 843 ? 14.073 -43.115 -28.345 1.00 31.72 843 ASN A C 1
ATOM 6774 O O . ASN A 1 843 ? 14.748 -43.077 -29.372 1.00 31.72 843 ASN A O 1
ATOM 6778 N N . SER A 1 844 ? 13.844 -42.026 -27.603 1.00 27.22 844 SER A N 1
ATOM 6779 C CA . SER A 1 844 ? 14.584 -40.767 -27.760 1.00 27.22 844 SER A CA 1
ATOM 6780 C C . SER A 1 844 ? 14.900 -40.149 -26.395 1.00 27.22 844 SER A C 1
ATOM 6782 O O . SER A 1 844 ? 14.023 -39.982 -25.551 1.00 27.22 844 SER A O 1
ATOM 6784 N N . ASN A 1 845 ? 16.182 -39.847 -26.204 1.00 30.16 845 ASN A N 1
ATOM 6785 C CA . ASN A 1 845 ? 16.854 -39.477 -24.963 1.00 30.16 845 ASN A CA 1
ATOM 6786 C C . ASN A 1 845 ? 16.276 -38.237 -24.254 1.00 30.16 845 ASN A C 1
ATOM 6788 O O . ASN A 1 845 ? 16.254 -37.140 -24.806 1.00 30.16 845 ASN A O 1
ATOM 6792 N N . ASN A 1 846 ? 15.904 -38.414 -22.982 1.00 35.34 846 ASN A N 1
ATOM 6793 C CA . ASN A 1 846 ? 15.416 -37.389 -22.053 1.00 35.34 846 ASN A CA 1
ATOM 6794 C C . ASN A 1 846 ? 16.579 -36.723 -21.286 1.00 35.34 846 ASN A C 1
ATOM 6796 O O . ASN A 1 846 ? 16.747 -36.917 -20.082 1.00 35.34 846 ASN A O 1
ATOM 6800 N N . ALA A 1 847 ? 17.415 -35.954 -21.981 1.00 39.50 847 ALA A N 1
ATOM 6801 C CA . ALA A 1 847 ? 18.477 -35.164 -21.355 1.00 39.50 847 ALA A CA 1
ATOM 6802 C C . ALA A 1 847 ? 18.081 -33.678 -21.368 1.00 39.50 847 ALA A C 1
ATOM 6804 O O . ALA A 1 847 ? 18.327 -32.987 -22.350 1.00 39.50 847 ALA A O 1
ATOM 6805 N N . GLY A 1 848 ? 17.419 -33.196 -20.308 1.00 51.53 848 GLY A N 1
ATOM 6806 C CA . GLY A 1 848 ? 17.153 -31.756 -20.153 1.00 51.53 848 GLY A CA 1
ATOM 6807 C C . GLY A 1 848 ? 16.011 -31.341 -19.221 1.00 51.53 848 GLY A C 1
ATOM 6808 O O . GLY A 1 848 ? 15.879 -30.158 -18.938 1.00 51.53 848 GLY A O 1
ATOM 6809 N N . VAL A 1 849 ? 15.179 -32.264 -18.726 1.00 69.12 849 VAL A N 1
ATOM 6810 C CA . VAL A 1 849 ? 14.084 -31.903 -17.805 1.00 69.12 849 VAL A CA 1
ATOM 6811 C C . VAL A 1 849 ? 14.590 -31.879 -16.365 1.00 69.12 849 VAL A C 1
ATOM 6813 O O . VAL A 1 849 ? 14.957 -32.917 -15.814 1.00 69.12 849 VAL A O 1
ATOM 6816 N N . GLU A 1 850 ? 14.551 -30.711 -15.726 1.00 82.69 850 GLU A N 1
ATOM 6817 C CA . GLU A 1 850 ? 14.711 -30.588 -14.277 1.00 82.69 850 GLU A CA 1
ATOM 6818 C C . GLU A 1 850 ? 13.431 -31.055 -13.566 1.00 82.69 850 GLU A C 1
ATOM 6820 O O . GLU A 1 850 ? 12.496 -30.303 -13.302 1.00 82.69 850 GLU A O 1
ATOM 6825 N N . TRP A 1 851 ? 13.368 -32.353 -13.277 1.00 82.88 851 TRP A N 1
ATOM 6826 C CA . TRP A 1 851 ? 12.204 -33.042 -12.709 1.00 82.88 851 TRP A CA 1
ATOM 6827 C C . TRP A 1 851 ? 11.657 -32.449 -11.405 1.00 82.88 851 TRP A C 1
ATOM 6829 O O . TRP A 1 851 ? 10.463 -32.580 -11.137 1.00 82.88 851 TRP A O 1
ATOM 6839 N N . HIS A 1 852 ? 12.493 -31.781 -10.610 1.00 83.81 852 HIS A N 1
ATOM 6840 C CA . HIS A 1 852 ? 12.064 -31.130 -9.371 1.00 83.81 852 HIS A CA 1
ATOM 6841 C C . HIS A 1 852 ? 11.227 -29.856 -9.627 1.00 83.81 852 HIS A C 1
ATOM 6843 O O . HIS A 1 852 ? 10.344 -29.542 -8.830 1.00 83.81 852 HIS A O 1
ATOM 6849 N N . VAL A 1 853 ? 11.391 -29.203 -10.786 1.00 81.12 853 VAL A N 1
ATOM 6850 C CA . VAL A 1 853 ? 10.634 -28.003 -11.216 1.00 81.12 853 VAL A CA 1
ATOM 6851 C C . VAL A 1 853 ? 9.676 -28.261 -12.391 1.00 81.12 853 VAL A C 1
ATOM 6853 O O . VAL A 1 853 ? 9.113 -27.329 -12.960 1.00 81.12 853 VAL A O 1
ATOM 6856 N N . ARG A 1 854 ? 9.422 -29.530 -12.741 1.00 81.75 854 ARG A N 1
ATOM 6857 C CA . ARG A 1 854 ? 8.466 -29.936 -13.793 1.00 81.75 854 ARG A CA 1
ATOM 6858 C C . ARG A 1 854 ? 7.089 -29.250 -13.617 1.00 81.75 854 ARG A C 1
ATOM 6860 O O . ARG A 1 854 ? 6.598 -29.183 -12.499 1.00 81.75 854 ARG A O 1
ATOM 6867 N N . PRO A 1 855 ? 6.378 -28.784 -14.655 1.00 80.31 855 PRO A N 1
ATOM 6868 C CA . PRO A 1 855 ? 4.988 -28.336 -14.488 1.00 80.31 855 PRO A CA 1
ATOM 6869 C C . PRO A 1 855 ? 4.087 -29.453 -13.926 1.00 80.31 855 PRO A C 1
ATOM 6871 O O . PRO A 1 855 ? 4.211 -30.603 -14.346 1.00 80.31 855 PRO A O 1
ATOM 6874 N N . SER A 1 856 ? 3.205 -29.133 -12.970 1.00 80.38 856 SER A N 1
ATOM 6875 C CA . SER A 1 856 ? 2.284 -30.116 -12.366 1.00 80.38 856 SER A CA 1
ATOM 6876 C C . SER A 1 856 ? 1.291 -30.647 -13.402 1.00 80.38 856 SER A C 1
ATOM 6878 O O . SER A 1 856 ? 0.788 -29.881 -14.229 1.00 80.38 856 SER A O 1
ATOM 6880 N N . ASN A 1 857 ? 0.999 -31.948 -13.368 1.00 84.50 857 ASN A N 1
ATOM 6881 C CA . ASN A 1 857 ? -0.019 -32.553 -14.223 1.00 84.50 857 ASN A CA 1
ATOM 6882 C C . ASN A 1 857 ? -1.331 -32.709 -13.429 1.00 84.50 857 ASN A C 1
ATOM 6884 O O . ASN A 1 857 ? -1.359 -33.481 -12.475 1.00 84.50 857 ASN A O 1
ATOM 6888 N N . PRO A 1 858 ? -2.450 -32.078 -13.837 1.00 79.94 858 PRO A N 1
ATOM 6889 C CA . PRO A 1 858 ? -3.726 -32.172 -13.115 1.00 79.94 858 PRO A CA 1
ATOM 6890 C C . PRO A 1 858 ? -4.285 -33.597 -12.974 1.00 79.94 858 PRO A C 1
ATOM 6892 O O . PRO A 1 858 ? -5.166 -33.838 -12.157 1.00 79.94 858 PRO A O 1
ATOM 6895 N N . LYS A 1 859 ? -3.816 -34.551 -13.792 1.00 85.31 859 LYS A N 1
ATOM 6896 C CA . LYS A 1 859 ? -4.218 -35.965 -13.705 1.00 85.31 859 LYS A CA 1
ATOM 6897 C C . LYS A 1 859 ? -3.396 -36.768 -12.693 1.00 85.31 859 LYS A C 1
ATOM 6899 O O . LYS A 1 859 ? -3.774 -37.897 -12.383 1.00 85.31 859 LYS A O 1
ATOM 6904 N N . ASN A 1 860 ? -2.278 -36.226 -12.215 1.00 92.56 860 ASN A N 1
ATOM 6905 C CA . ASN A 1 860 ? -1.413 -36.899 -11.259 1.00 92.56 860 ASN A CA 1
ATOM 6906 C C . ASN A 1 860 ? -2.009 -36.812 -9.844 1.00 92.56 860 ASN A C 1
ATOM 6908 O O . ASN A 1 860 ? -2.434 -35.737 -9.419 1.00 92.56 860 ASN A O 1
ATOM 6912 N N . PRO A 1 861 ? -2.054 -37.924 -9.090 1.00 93.06 861 PRO A N 1
ATOM 6913 C CA . PRO A 1 861 ? -2.599 -37.910 -7.743 1.00 93.06 861 PRO A CA 1
ATOM 6914 C C . PRO A 1 861 ? -1.675 -37.148 -6.788 1.00 93.06 861 PRO A C 1
ATOM 6916 O O . PRO A 1 861 ? -0.449 -37.279 -6.841 1.00 93.06 861 PRO A O 1
ATOM 6919 N N . ILE A 1 862 ? -2.282 -36.395 -5.871 1.00 95.00 862 ILE A N 1
ATOM 6920 C CA . ILE A 1 862 ? -1.579 -35.665 -4.815 1.00 95.00 862 ILE A CA 1
ATOM 6921 C C . ILE A 1 862 ? -1.827 -36.368 -3.482 1.00 95.00 862 ILE A C 1
ATOM 6923 O O . ILE A 1 862 ? -2.964 -36.640 -3.099 1.00 95.00 862 ILE A O 1
ATOM 6927 N N . VAL A 1 863 ? -0.756 -36.652 -2.750 1.00 95.50 863 VAL A N 1
ATOM 6928 C CA . VAL A 1 863 ? -0.794 -37.283 -1.425 1.00 95.50 863 VAL A CA 1
ATOM 6929 C C . VAL A 1 863 ? -0.092 -36.411 -0.390 1.00 95.50 863 VAL A C 1
ATOM 6931 O O . VAL A 1 863 ? 0.634 -35.478 -0.736 1.00 95.50 863 VAL A O 1
ATOM 6934 N N . PHE A 1 864 ? -0.315 -36.683 0.894 1.00 95.75 864 PHE A N 1
ATOM 6935 C CA . PHE A 1 864 ? 0.318 -35.937 1.977 1.00 95.75 864 PHE A CA 1
ATOM 6936 C C . PHE A 1 864 ? 0.790 -36.827 3.125 1.00 95.75 864 PHE A C 1
ATOM 6938 O O . PHE A 1 864 ? 0.207 -37.885 3.364 1.00 95.75 864 PHE A O 1
ATOM 6945 N N . PHE A 1 865 ? 1.794 -36.338 3.859 1.00 96.69 865 PHE A N 1
ATOM 6946 C CA . PHE A 1 865 ? 2.209 -36.819 5.178 1.00 96.69 865 PHE A CA 1
ATOM 6947 C C . PHE A 1 865 ? 2.194 -35.674 6.186 1.00 96.69 865 PHE A C 1
ATOM 6949 O O . PHE A 1 865 ? 2.853 -34.665 5.957 1.00 96.69 865 PHE A O 1
ATOM 6956 N N . ASP A 1 866 ? 1.509 -35.842 7.311 1.00 93.31 866 ASP A N 1
ATOM 6957 C CA . ASP A 1 866 ? 1.738 -35.018 8.498 1.00 93.31 866 ASP A CA 1
ATOM 6958 C C . ASP A 1 866 ? 2.851 -35.663 9.315 1.00 93.31 866 ASP A C 1
ATOM 6960 O O . ASP A 1 866 ? 2.769 -36.843 9.652 1.00 93.31 866 ASP A O 1
ATOM 6964 N N . VAL A 1 867 ? 3.914 -34.916 9.601 1.00 96.31 867 VAL A N 1
ATOM 6965 C CA . VAL A 1 867 ? 5.115 -35.444 10.259 1.00 96.31 867 VAL A CA 1
ATOM 6966 C C . VAL A 1 867 ? 5.256 -34.856 11.654 1.00 96.31 867 VAL A C 1
ATOM 6968 O O . VAL A 1 867 ? 5.040 -33.662 11.849 1.00 96.31 867 VAL A O 1
ATOM 6971 N N . THR A 1 868 ? 5.680 -35.674 12.615 1.00 94.06 868 THR A N 1
ATOM 6972 C CA . THR A 1 868 ? 6.121 -35.245 13.950 1.00 94.06 868 THR A CA 1
ATOM 6973 C C . THR A 1 868 ? 7.605 -35.544 14.154 1.00 94.06 868 THR A C 1
ATOM 6975 O O . THR A 1 868 ? 8.070 -36.600 13.729 1.00 94.06 868 THR A O 1
ATOM 6978 N N . ILE A 1 869 ? 8.338 -34.669 14.845 1.00 95.00 869 ILE A N 1
ATOM 6979 C CA . ILE A 1 869 ? 9.726 -34.878 15.288 1.00 95.00 869 ILE A CA 1
ATOM 6980 C C . ILE A 1 869 ? 9.727 -34.863 16.819 1.00 95.00 869 ILE A C 1
ATOM 6982 O O . ILE A 1 869 ? 9.357 -33.860 17.422 1.00 95.00 869 ILE A O 1
ATOM 6986 N N . GLY A 1 870 ? 10.094 -35.976 17.460 1.00 89.75 870 GLY A N 1
ATOM 6987 C CA . GLY A 1 870 ? 10.064 -36.090 18.925 1.00 89.75 870 GLY A CA 1
ATOM 6988 C C . GLY A 1 870 ? 8.668 -35.851 19.519 1.00 89.75 870 GLY A C 1
ATOM 6989 O O . GLY A 1 870 ? 8.552 -35.195 20.547 1.00 89.75 870 GLY A O 1
ATOM 6990 N N . ASN A 1 871 ? 7.617 -36.337 18.845 1.00 86.19 871 ASN A N 1
ATOM 6991 C CA . ASN A 1 871 ? 6.192 -36.116 19.152 1.00 86.19 871 ASN A CA 1
ATOM 6992 C C . ASN A 1 871 ? 5.671 -34.675 18.962 1.00 86.19 871 ASN A C 1
ATOM 6994 O O . ASN A 1 871 ? 4.496 -34.421 19.211 1.00 86.19 871 ASN A O 1
ATOM 6998 N N . ILE A 1 872 ? 6.493 -33.744 18.466 1.00 86.88 872 ILE A N 1
ATOM 6999 C CA . ILE A 1 872 ? 6.074 -32.374 18.132 1.00 86.88 872 ILE A CA 1
ATOM 7000 C C . ILE A 1 872 ? 5.717 -32.304 16.638 1.00 86.88 872 ILE A C 1
ATOM 7002 O O . ILE A 1 872 ? 6.526 -32.744 15.817 1.00 86.88 872 ILE A O 1
ATOM 7006 N N . PRO A 1 873 ? 4.555 -31.751 16.237 1.00 92.00 873 PRO A N 1
ATOM 7007 C CA . PRO A 1 873 ? 4.208 -31.567 14.827 1.00 92.00 873 PRO A CA 1
ATOM 7008 C C . PRO A 1 873 ? 5.264 -30.742 14.071 1.00 92.00 873 PRO A C 1
ATOM 7010 O O . PRO A 1 873 ? 5.540 -29.593 14.406 1.00 92.00 873 PRO A O 1
ATOM 7013 N N . ALA A 1 874 ? 5.862 -31.326 13.034 1.00 88.69 874 ALA A N 1
ATOM 7014 C CA . ALA A 1 874 ? 6.893 -30.700 12.203 1.00 88.69 874 ALA A CA 1
ATOM 7015 C C . ALA A 1 874 ? 6.315 -29.996 10.963 1.00 88.69 874 ALA A C 1
ATOM 7017 O O . ALA A 1 874 ? 6.905 -29.025 10.471 1.00 88.69 874 ALA A O 1
ATOM 7018 N N . GLY A 1 875 ? 5.158 -30.467 10.487 1.00 91.62 875 GLY A N 1
ATOM 7019 C CA . GLY A 1 875 ? 4.394 -29.910 9.369 1.00 91.62 875 GLY A CA 1
ATOM 7020 C C . GLY A 1 875 ? 3.906 -30.983 8.392 1.00 91.62 875 GLY A C 1
ATOM 7021 O O . GLY A 1 875 ? 4.085 -32.179 8.628 1.00 91.62 875 GLY A O 1
ATOM 7022 N N . ARG A 1 876 ? 3.301 -30.542 7.282 1.00 95.75 876 ARG A N 1
ATOM 7023 C CA . ARG A 1 876 ? 2.774 -31.410 6.221 1.00 95.75 876 ARG A CA 1
ATOM 7024 C C . ARG A 1 876 ? 3.689 -31.433 4.998 1.00 95.75 876 ARG A C 1
ATOM 7026 O O . ARG A 1 876 ? 3.967 -30.388 4.420 1.00 95.75 876 ARG A O 1
ATOM 7033 N N . ILE A 1 877 ? 4.076 -32.620 4.544 1.00 96.56 877 ILE A N 1
ATOM 7034 C CA . ILE A 1 877 ? 4.715 -32.846 3.243 1.00 96.56 877 ILE A CA 1
ATOM 7035 C C . ILE A 1 877 ? 3.603 -33.152 2.234 1.00 96.56 877 ILE A C 1
ATOM 7037 O O . ILE A 1 877 ? 2.964 -34.195 2.340 1.00 96.56 877 ILE A O 1
ATOM 7041 N N . LYS A 1 878 ? 3.341 -32.256 1.274 1.00 95.88 878 LYS A N 1
ATOM 7042 C CA . LYS A 1 878 ? 2.444 -32.520 0.128 1.00 95.88 878 LYS A CA 1
ATOM 7043 C C . LYS A 1 878 ? 3.268 -33.006 -1.058 1.00 95.88 878 LYS A C 1
ATOM 7045 O O . LYS A 1 878 ? 4.342 -32.461 -1.293 1.00 95.88 878 LYS A O 1
ATOM 7050 N N . MET A 1 879 ? 2.798 -34.014 -1.787 1.00 96.50 879 MET A N 1
ATOM 7051 C CA . MET A 1 879 ? 3.568 -34.664 -2.851 1.00 96.50 879 MET A CA 1
ATOM 7052 C C . MET A 1 879 ? 2.693 -34.965 -4.069 1.00 96.50 879 MET A C 1
ATOM 7054 O O . MET A 1 879 ? 1.627 -35.559 -3.928 1.00 96.50 879 MET A O 1
ATOM 7058 N N . GLU A 1 880 ? 3.161 -34.587 -5.256 1.00 96.50 880 GLU A N 1
ATOM 7059 C CA . GLU A 1 880 ? 2.610 -35.025 -6.544 1.00 96.50 880 GLU A CA 1
ATOM 7060 C C . GLU A 1 880 ? 3.259 -36.359 -6.925 1.00 96.50 880 GLU A C 1
ATOM 7062 O O . GLU A 1 880 ? 4.487 -36.471 -6.906 1.00 96.50 880 GLU A O 1
ATOM 7067 N N . LEU A 1 881 ? 2.457 -37.360 -7.291 1.00 96.50 881 LEU A N 1
ATOM 7068 C CA . LEU A 1 881 ? 2.953 -38.643 -7.793 1.00 96.50 881 LEU A CA 1
ATOM 7069 C C . LEU A 1 881 ? 2.843 -38.677 -9.315 1.00 96.50 881 LEU A C 1
ATOM 7071 O O . LEU A 1 881 ? 1.772 -38.444 -9.866 1.00 96.50 881 LEU A O 1
ATOM 7075 N N . PHE A 1 882 ? 3.926 -39.015 -10.001 1.00 96.00 882 PHE A N 1
ATOM 7076 C CA . PHE A 1 882 ? 4.022 -39.011 -11.456 1.00 96.00 882 PHE A CA 1
ATOM 7077 C C . PHE A 1 882 ? 3.351 -40.236 -12.098 1.00 96.00 882 PHE A C 1
ATOM 7079 O O . PHE A 1 882 ? 3.985 -40.994 -12.828 1.00 96.00 882 PHE A O 1
ATOM 7086 N N . ALA A 1 883 ? 2.057 -40.437 -11.836 1.00 92.38 883 ALA A N 1
ATOM 7087 C CA . ALA A 1 883 ? 1.277 -41.555 -12.371 1.00 92.38 883 ALA A CA 1
ATOM 7088 C C . ALA A 1 883 ? 1.235 -41.577 -13.908 1.00 92.38 883 ALA A C 1
ATOM 7090 O O . ALA A 1 883 ? 1.022 -42.626 -14.508 1.00 92.38 883 ALA A O 1
ATOM 7091 N N . ASP A 1 884 ? 1.462 -40.430 -14.545 1.00 90.44 884 ASP A N 1
ATOM 7092 C CA . ASP A 1 884 ? 1.569 -40.302 -15.991 1.00 90.44 884 ASP A CA 1
ATOM 7093 C C . ASP A 1 884 ? 2.836 -40.923 -16.600 1.00 90.44 884 ASP A C 1
ATOM 7095 O O . ASP A 1 884 ? 2.824 -41.260 -17.783 1.00 90.44 884 ASP A O 1
ATOM 7099 N N . ILE A 1 885 ? 3.903 -41.103 -15.814 1.00 91.81 885 ILE A N 1
ATOM 7100 C CA . ILE A 1 885 ? 5.125 -41.785 -16.260 1.00 91.81 885 ILE A CA 1
ATOM 7101 C C . ILE A 1 885 ? 5.395 -43.076 -15.489 1.00 91.81 885 ILE A C 1
ATOM 7103 O O . ILE A 1 885 ? 5.772 -44.047 -16.120 1.00 91.81 885 ILE A O 1
ATOM 7107 N N . THR A 1 886 ? 5.172 -43.158 -14.178 1.00 93.56 886 THR A N 1
ATOM 7108 C CA . THR A 1 886 ? 5.437 -44.354 -13.351 1.00 93.56 886 THR A CA 1
ATOM 7109 C C . THR A 1 886 ? 4.150 -44.852 -12.678 1.00 93.56 886 THR A C 1
ATOM 7111 O O . THR A 1 886 ? 4.010 -44.791 -11.452 1.00 93.56 886 THR A O 1
ATOM 7114 N N . PRO A 1 887 ? 3.154 -45.310 -13.466 1.00 91.12 887 PRO A N 1
ATOM 7115 C CA . PRO A 1 887 ? 1.815 -45.613 -12.969 1.00 91.12 887 PRO A CA 1
ATOM 7116 C C . PRO A 1 887 ? 1.794 -46.700 -11.889 1.00 91.12 887 PRO A C 1
ATOM 7118 O O . PRO A 1 887 ? 1.060 -46.546 -10.913 1.00 91.12 887 PRO A O 1
ATOM 7121 N N . LYS A 1 888 ? 2.589 -47.779 -11.998 1.00 89.31 888 LYS A N 1
ATOM 7122 C CA . LYS A 1 888 ? 2.555 -48.861 -10.994 1.00 89.31 888 LYS A CA 1
ATOM 7123 C C . LYS A 1 888 ? 3.176 -48.422 -9.670 1.00 89.31 888 LYS A C 1
ATOM 7125 O O . LYS A 1 888 ? 2.631 -48.749 -8.613 1.00 89.31 888 LYS A O 1
ATOM 7130 N N . THR A 1 889 ? 4.283 -47.684 -9.724 1.00 92.00 889 THR A N 1
ATOM 7131 C CA . THR A 1 889 ? 5.032 -47.167 -8.574 1.00 92.00 889 THR A CA 1
ATOM 7132 C C . THR A 1 889 ? 4.225 -46.094 -7.856 1.00 92.00 889 THR A C 1
ATOM 7134 O O . THR A 1 889 ? 4.044 -46.171 -6.638 1.00 92.00 889 THR A O 1
ATOM 7137 N N . ALA A 1 890 ? 3.663 -45.145 -8.614 1.00 92.38 890 ALA A N 1
ATOM 7138 C CA . ALA A 1 890 ? 2.764 -44.123 -8.094 1.00 92.38 890 ALA A CA 1
ATOM 7139 C C . ALA A 1 890 ? 1.532 -44.753 -7.428 1.00 92.38 890 ALA A C 1
ATOM 7141 O O . ALA A 1 890 ? 1.184 -44.369 -6.313 1.00 92.38 890 ALA A O 1
ATOM 7142 N N . GLU A 1 891 ? 0.905 -45.761 -8.045 1.00 88.38 891 GLU A N 1
ATOM 7143 C CA . GLU A 1 891 ? -0.270 -46.430 -7.475 1.00 88.38 891 GLU A CA 1
ATOM 7144 C C . GLU A 1 891 ? 0.075 -47.255 -6.219 1.00 88.38 891 GLU A C 1
ATOM 7146 O O . GLU A 1 891 ? -0.689 -47.240 -5.250 1.00 88.38 891 GLU A O 1
ATOM 7151 N N . ASN A 1 892 ? 1.247 -47.905 -6.164 1.00 89.19 892 ASN A N 1
ATOM 7152 C CA . ASN A 1 892 ? 1.732 -48.577 -4.951 1.00 89.19 892 ASN A CA 1
ATOM 7153 C C . ASN A 1 892 ? 1.878 -47.589 -3.785 1.00 89.19 892 ASN A C 1
ATOM 7155 O O . ASN A 1 892 ? 1.319 -47.820 -2.711 1.00 89.19 892 ASN A O 1
ATOM 7159 N N . PHE A 1 893 ? 2.559 -46.463 -4.008 1.00 93.50 893 PHE A N 1
ATOM 7160 C CA . PHE A 1 893 ? 2.745 -45.434 -2.984 1.00 93.50 893 PHE A CA 1
ATOM 7161 C C . PHE A 1 893 ? 1.413 -44.796 -2.563 1.00 93.50 893 PHE A C 1
ATOM 7163 O O . PHE A 1 893 ? 1.112 -44.673 -1.375 1.00 93.50 893 PHE A O 1
ATOM 7170 N N . ARG A 1 894 ? 0.565 -44.453 -3.538 1.00 90.44 894 ARG A N 1
ATOM 7171 C CA . ARG A 1 894 ? -0.758 -43.855 -3.328 1.00 90.44 894 ARG A CA 1
ATOM 7172 C C . ARG A 1 894 ? -1.657 -44.723 -2.450 1.00 90.44 894 ARG A C 1
ATOM 7174 O O . ARG A 1 894 ? -2.292 -44.199 -1.538 1.00 90.44 894 ARG A O 1
ATOM 7181 N N . ASN A 1 895 ? -1.718 -46.034 -2.695 1.00 83.25 895 ASN A N 1
ATOM 7182 C CA . ASN A 1 895 ? -2.542 -46.939 -1.888 1.00 83.25 895 ASN A CA 1
ATOM 7183 C C . ASN A 1 895 ? -2.043 -47.029 -0.443 1.00 83.25 895 ASN A C 1
ATOM 7185 O O . ASN A 1 895 ? -2.852 -46.968 0.481 1.00 83.25 895 ASN A O 1
ATOM 7189 N N . ARG A 1 896 ? -0.723 -47.082 -0.228 1.00 83.88 896 ARG A N 1
ATOM 7190 C CA . ARG A 1 896 ? -0.127 -47.102 1.121 1.00 83.88 896 ARG A CA 1
ATOM 7191 C C . ARG A 1 896 ? -0.336 -45.793 1.892 1.00 83.88 896 ARG A C 1
ATOM 7193 O O . ARG A 1 896 ? -0.424 -45.832 3.119 1.00 83.88 896 ARG A O 1
ATOM 7200 N N . SER A 1 897 ? -0.487 -44.667 1.194 1.00 85.06 897 SER A N 1
ATOM 7201 C CA . SER A 1 897 ? -0.814 -43.365 1.794 1.00 85.06 897 SER A CA 1
ATOM 7202 C C . SER A 1 897 ? -2.281 -43.224 2.212 1.00 85.06 897 SER A C 1
ATOM 7204 O O . SER A 1 897 ? -2.560 -42.483 3.144 1.00 85.06 897 SER A O 1
ATOM 7206 N N . LYS A 1 898 ? -3.238 -43.922 1.583 1.00 74.56 898 LYS A N 1
ATOM 7207 C CA . LYS A 1 898 ? -4.680 -43.799 1.910 1.00 74.56 898 LYS A CA 1
ATOM 7208 C C . LYS A 1 898 ? -5.156 -44.663 3.079 1.00 74.56 898 LYS A C 1
ATOM 7210 O O . LYS A 1 898 ? -6.303 -44.543 3.509 1.00 74.56 898 LYS A O 1
ATOM 7215 N N . MET A 1 899 ? -4.339 -45.597 3.550 1.00 60.81 899 MET A N 1
ATOM 7216 C CA . MET A 1 899 ? -4.813 -46.697 4.387 1.00 60.81 899 MET A CA 1
ATOM 7217 C C . MET A 1 899 ? -4.908 -46.333 5.872 1.00 60.81 899 MET A C 1
ATOM 7219 O O . MET A 1 899 ? -4.119 -46.834 6.662 1.00 60.81 899 MET A O 1
ATOM 7223 N N . LEU A 1 900 ? -5.933 -45.557 6.269 1.00 44.41 900 LEU A N 1
ATOM 7224 C CA . LEU A 1 900 ? -6.412 -45.527 7.657 1.00 44.41 900 LEU A CA 1
ATOM 7225 C C . LEU A 1 900 ? -7.937 -45.546 7.841 1.00 44.41 900 LEU A C 1
ATOM 7227 O O . LEU A 1 900 ? -8.657 -44.623 7.486 1.00 44.41 900 LEU A O 1
ATOM 7231 N N . GLY A 1 901 ? -8.414 -46.595 8.517 1.00 41.12 901 GLY A N 1
ATOM 7232 C CA . GLY A 1 901 ? -9.227 -46.437 9.728 1.00 41.12 901 GLY A CA 1
ATOM 7233 C C . GLY A 1 901 ? -10.610 -45.778 9.670 1.00 41.12 901 GLY A C 1
ATOM 7234 O O . GLY A 1 901 ? -11.018 -45.283 10.708 1.00 41.12 901 GLY A O 1
ATOM 7235 N N . LYS A 1 902 ? -11.318 -45.748 8.533 1.00 34.31 902 LYS A N 1
ATOM 7236 C CA . LYS A 1 902 ? -12.785 -45.536 8.363 1.00 34.31 902 LYS A CA 1
ATOM 7237 C C . LYS A 1 902 ? -12.965 -45.128 6.903 1.00 34.31 902 LYS A C 1
ATOM 7239 O O . LYS A 1 902 ? -12.558 -44.028 6.609 1.00 34.31 902 LYS A O 1
ATOM 7244 N N . PHE A 1 903 ? -13.481 -45.986 6.013 1.00 32.66 903 PHE A N 1
ATOM 7245 C CA . PHE A 1 903 ? -13.992 -45.677 4.645 1.00 32.66 903 PHE A CA 1
ATOM 7246 C C . PHE A 1 903 ? -13.816 -46.861 3.666 1.00 32.66 903 PHE A C 1
ATOM 7248 O O . PHE A 1 903 ? -13.314 -46.703 2.562 1.00 32.66 903 PHE A O 1
ATOM 7255 N N . ILE A 1 904 ? -14.247 -48.076 4.022 1.00 32.38 904 ILE A N 1
ATOM 7256 C CA . ILE A 1 904 ? -14.426 -49.161 3.029 1.00 32.38 904 ILE A CA 1
ATOM 7257 C C . ILE A 1 904 ? -15.702 -49.937 3.372 1.00 32.38 904 ILE A C 1
ATOM 7259 O O . ILE A 1 904 ? -15.654 -51.112 3.687 1.00 32.38 904 ILE A O 1
ATOM 7263 N N . ILE A 1 905 ? -16.843 -49.243 3.393 1.00 30.08 905 ILE A N 1
ATOM 7264 C CA . ILE A 1 905 ? -18.186 -49.856 3.278 1.00 30.08 905 ILE A CA 1
ATOM 7265 C C . ILE A 1 905 ? -19.088 -48.966 2.399 1.00 30.08 905 ILE A C 1
ATOM 7267 O O . ILE A 1 905 ? -19.913 -49.473 1.650 1.00 30.08 905 ILE A O 1
ATOM 7271 N N . LEU A 1 906 ? -18.870 -47.643 2.358 1.00 29.77 906 LEU A N 1
ATOM 7272 C CA . LEU A 1 906 ? -19.730 -46.742 1.577 1.00 29.77 906 LEU A CA 1
ATOM 7273 C C . LEU A 1 906 ? -19.558 -46.805 0.047 1.00 29.77 906 LEU A C 1
ATOM 7275 O O . LEU A 1 906 ? -20.506 -46.490 -0.661 1.00 29.77 906 LEU A O 1
ATOM 7279 N N . LYS A 1 907 ? -18.399 -47.219 -0.487 1.00 27.91 907 LYS A N 1
ATOM 7280 C CA . LYS A 1 907 ? -18.138 -47.146 -1.942 1.00 27.91 907 LYS A CA 1
ATOM 7281 C C . LYS A 1 907 ? -18.785 -48.261 -2.774 1.00 27.91 907 LYS A C 1
ATOM 7283 O O . LYS A 1 907 ? -18.952 -48.078 -3.973 1.00 27.91 907 LYS A O 1
ATOM 7288 N N . CYS A 1 908 ? -19.202 -49.372 -2.161 1.00 27.56 908 CYS A N 1
ATOM 7289 C CA . CYS A 1 908 ? -19.983 -50.399 -2.865 1.00 27.56 908 CYS A CA 1
ATOM 7290 C C . CYS A 1 908 ? -21.460 -50.001 -3.031 1.00 27.56 908 CYS A C 1
ATOM 7292 O O . CYS A 1 908 ? -22.092 -50.406 -4.001 1.00 27.56 908 CYS A O 1
ATOM 7294 N N . CYS A 1 909 ? -22.004 -49.159 -2.143 1.00 27.27 909 CYS A N 1
ATOM 7295 C CA . CYS A 1 909 ? -23.399 -48.716 -2.231 1.00 27.27 909 CYS A CA 1
ATOM 7296 C C . CYS A 1 909 ? -23.611 -47.600 -3.266 1.00 27.27 909 CYS A C 1
ATOM 7298 O O . CYS A 1 909 ? -24.681 -47.522 -3.866 1.00 27.27 909 CYS A O 1
ATOM 7300 N N . THR A 1 910 ? -22.605 -46.757 -3.523 1.00 29.20 910 THR A N 1
ATOM 7301 C CA . THR A 1 910 ? -22.739 -45.626 -4.459 1.00 29.20 910 THR A CA 1
ATOM 7302 C C . THR A 1 910 ? -22.749 -46.067 -5.926 1.00 29.20 910 THR A C 1
ATOM 7304 O O . THR A 1 910 ? -23.484 -45.503 -6.728 1.00 29.20 910 THR A O 1
ATOM 7307 N N . VAL A 1 911 ? -22.027 -47.139 -6.274 1.00 29.67 911 VAL A N 1
ATOM 7308 C CA . VAL A 1 911 ? -21.968 -47.659 -7.657 1.00 29.67 911 VAL A CA 1
ATOM 7309 C C . VAL A 1 911 ? -23.291 -48.321 -8.089 1.00 29.67 911 VAL A C 1
ATOM 7311 O O . VAL A 1 911 ? -23.611 -48.363 -9.276 1.00 29.67 911 VAL A O 1
ATOM 7314 N N . ALA A 1 912 ? -24.127 -48.757 -7.141 1.00 27.72 912 ALA A N 1
ATOM 7315 C CA . ALA A 1 912 ? -25.469 -49.265 -7.434 1.00 27.72 912 ALA A CA 1
ATOM 7316 C C . ALA A 1 912 ? -26.513 -48.151 -7.669 1.00 27.72 912 ALA A C 1
ATOM 7318 O O . ALA A 1 912 ? -27.559 -48.413 -8.257 1.00 27.72 912 ALA A O 1
ATOM 7319 N N . LEU A 1 913 ? -26.242 -46.912 -7.238 1.00 30.47 913 LEU A N 1
ATOM 7320 C CA . LEU A 1 913 ? -27.179 -45.783 -7.333 1.00 30.47 913 LEU A CA 1
ATOM 7321 C C . LEU A 1 913 ? -27.064 -44.993 -8.649 1.00 30.47 913 LEU A C 1
ATOM 7323 O O . LEU A 1 913 ? -28.024 -44.335 -9.042 1.00 30.47 913 LEU A O 1
ATOM 7327 N N . GLU A 1 914 ? -25.940 -45.091 -9.364 1.00 28.56 914 GLU A N 1
ATOM 7328 C CA . GLU A 1 914 ? -25.695 -44.321 -10.598 1.00 28.56 914 GLU A CA 1
ATOM 7329 C C . GLU A 1 914 ? -26.070 -45.055 -11.900 1.00 28.56 914 GLU A C 1
ATOM 7331 O O . GLU A 1 914 ? -25.975 -44.490 -12.987 1.00 28.56 914 GLU A O 1
ATOM 7336 N N . SER A 1 915 ? -26.582 -46.288 -11.825 1.00 30.36 915 SER A N 1
ATOM 7337 C CA . SER A 1 915 ? -27.025 -47.059 -12.999 1.00 30.36 915 SER A CA 1
ATOM 7338 C C . SER A 1 915 ? -28.545 -47.018 -13.222 1.00 30.36 915 SER A C 1
ATOM 7340 O O . SER A 1 915 ? -29.176 -48.031 -13.509 1.00 30.36 915 SER A O 1
ATOM 7342 N N . ASN A 1 916 ? -29.154 -45.829 -13.165 1.00 30.34 916 ASN A N 1
ATOM 7343 C CA . ASN A 1 916 ? -30.517 -45.625 -13.674 1.00 30.34 916 ASN A CA 1
ATOM 7344 C C . ASN A 1 916 ? -30.488 -45.314 -15.180 1.00 30.34 916 ASN A C 1
ATOM 7346 O O . ASN A 1 916 ? -30.438 -44.165 -15.620 1.00 30.34 916 ASN A O 1
ATOM 7350 N N . LEU A 1 917 ? -30.523 -46.384 -15.976 1.00 30.38 917 LEU A N 1
ATOM 7351 C CA . LEU A 1 917 ? -30.792 -46.358 -17.413 1.00 30.38 917 LEU A CA 1
ATOM 7352 C C . LEU A 1 917 ? -32.165 -45.719 -17.696 1.00 30.38 917 LEU A C 1
ATOM 7354 O O . LEU A 1 917 ? -33.196 -46.182 -17.213 1.00 30.38 917 LEU A O 1
ATOM 7358 N N . LYS A 1 918 ? -32.163 -44.667 -18.523 1.00 28.61 918 LYS A N 1
ATOM 7359 C CA . LYS A 1 918 ? -33.352 -44.019 -19.096 1.00 28.61 918 LYS A CA 1
ATOM 7360 C C . LYS A 1 918 ? -34.191 -45.025 -19.902 1.00 28.61 918 LYS A C 1
ATOM 7362 O O . LYS A 1 918 ? -33.689 -45.586 -20.873 1.00 28.61 918 LYS A O 1
ATOM 7367 N N . ILE A 1 919 ? -35.475 -45.176 -19.569 1.00 26.62 919 ILE A N 1
ATOM 7368 C CA . ILE A 1 919 ? -36.507 -45.794 -20.424 1.00 26.62 919 ILE A CA 1
ATOM 7369 C C . ILE A 1 919 ? -37.755 -44.881 -20.381 1.00 26.62 919 ILE A C 1
ATOM 7371 O O . ILE A 1 919 ? -38.091 -44.402 -19.296 1.00 26.62 919 ILE A O 1
ATOM 7375 N N . PRO A 1 920 ? -38.408 -44.567 -21.519 1.00 27.52 920 PRO A N 1
ATOM 7376 C CA . PRO A 1 920 ? -39.506 -43.599 -21.580 1.00 27.52 920 PRO A CA 1
ATOM 7377 C C . PRO A 1 920 ? -40.846 -44.178 -21.090 1.00 27.52 920 PRO A C 1
ATOM 7379 O O . PRO A 1 920 ? -41.126 -45.363 -21.251 1.00 27.52 920 PRO A O 1
ATOM 7382 N N . LEU A 1 921 ? -41.674 -43.309 -20.504 1.00 26.64 921 LEU A N 1
ATOM 7383 C CA . LEU A 1 921 ? -43.011 -43.583 -19.959 1.00 26.64 921 LEU A CA 1
ATOM 7384 C C . LEU A 1 921 ? -44.111 -43.502 -21.028 1.00 26.64 921 LEU A C 1
ATOM 7386 O O . LEU A 1 921 ? -44.125 -42.530 -21.775 1.00 26.64 921 LEU A O 1
ATOM 7390 N N . TYR A 1 922 ? -45.065 -44.444 -20.994 1.00 22.09 922 TYR A N 1
ATOM 7391 C CA . TYR A 1 922 ? -46.523 -44.252 -21.177 1.00 22.09 922 TYR A CA 1
ATOM 7392 C C . TYR A 1 922 ? -47.288 -45.512 -20.665 1.00 22.09 922 TYR A C 1
ATOM 7394 O O . TYR A 1 922 ? -46.637 -46.526 -20.410 1.00 22.09 922 TYR A O 1
ATOM 7402 N N . PRO A 1 923 ? -48.608 -45.455 -20.366 1.00 46.31 923 PRO A N 1
ATOM 7403 C CA . PRO A 1 923 ? -49.165 -45.882 -19.071 1.00 46.31 923 PRO A CA 1
ATOM 7404 C C . PRO A 1 923 ? -50.128 -47.080 -19.180 1.00 46.31 923 PRO A C 1
ATOM 7406 O O . PRO A 1 923 ? -50.766 -47.202 -20.214 1.00 46.31 923 PRO A O 1
ATOM 7409 N N . LEU A 1 924 ? -50.299 -47.912 -18.132 1.00 23.97 924 LEU A N 1
ATOM 7410 C CA . LEU A 1 924 ? -51.544 -48.676 -17.854 1.00 23.97 924 LEU A CA 1
ATOM 7411 C C . LEU A 1 924 ? -51.453 -49.588 -16.598 1.00 23.97 924 LEU A C 1
ATOM 7413 O O . LEU A 1 924 ? -50.535 -50.390 -16.459 1.00 23.97 924 LEU A O 1
ATOM 7417 N N . VAL A 1 925 ? -52.497 -49.474 -15.762 1.00 26.45 925 VAL A N 1
ATOM 7418 C CA . VAL A 1 925 ? -53.104 -50.439 -14.810 1.00 26.45 925 VAL A CA 1
ATOM 7419 C C . VAL A 1 925 ? -52.356 -50.838 -13.523 1.00 26.45 925 VAL A C 1
ATOM 7421 O O . VAL A 1 925 ? -51.498 -51.719 -13.489 1.00 26.45 925 VAL A O 1
ATOM 7424 N N . GLU A 1 926 ? -52.838 -50.273 -12.410 1.00 34.75 926 GLU A N 1
ATOM 7425 C CA . GLU A 1 926 ? -52.749 -50.819 -11.050 1.00 34.75 926 GLU A CA 1
ATOM 7426 C C . GLU A 1 926 ? -53.558 -52.129 -10.916 1.00 34.75 926 GLU A C 1
ATOM 7428 O O . GLU A 1 926 ? -54.697 -52.189 -11.374 1.00 34.75 926 GLU A O 1
ATOM 7433 N N . SER A 1 927 ? -52.984 -53.166 -10.274 1.00 33.94 927 SER A N 1
ATOM 7434 C CA . SER A 1 927 ? -53.691 -54.115 -9.362 1.00 33.94 927 SER A CA 1
ATOM 7435 C C . SER A 1 927 ? -52.977 -55.451 -9.048 1.00 33.94 927 SER A C 1
ATOM 7437 O O . SER A 1 927 ? -53.551 -56.273 -8.342 1.00 33.94 927 SER A O 1
ATOM 7439 N N . LYS A 1 928 ? -51.729 -55.726 -9.470 1.00 29.30 928 LYS A N 1
ATOM 7440 C CA . LYS A 1 928 ? -51.099 -57.057 -9.216 1.00 29.30 928 LYS A CA 1
ATOM 7441 C C . LYS A 1 928 ? -49.884 -57.115 -8.280 1.00 29.30 928 LYS A C 1
ATOM 7443 O O . LYS A 1 928 ? -49.258 -58.166 -8.171 1.00 29.30 928 LYS A O 1
ATOM 7448 N N . MET A 1 929 ? -49.552 -56.049 -7.553 1.00 27.64 929 MET A N 1
ATOM 7449 C CA . MET A 1 929 ? -48.283 -56.001 -6.801 1.00 27.64 929 MET A CA 1
ATOM 7450 C C . MET A 1 929 ? -48.353 -56.403 -5.316 1.00 27.64 929 MET A C 1
ATOM 7452 O O . MET A 1 929 ? -47.311 -56.503 -4.673 1.00 27.64 929 MET A O 1
ATOM 7456 N N . THR A 1 930 ? -49.535 -56.698 -4.768 1.00 34.88 930 THR A N 1
ATOM 7457 C CA . THR A 1 930 ? -49.689 -56.953 -3.319 1.00 34.88 930 THR A CA 1
ATOM 7458 C C . THR A 1 930 ? -49.462 -58.422 -2.922 1.00 34.88 930 THR A C 1
ATOM 7460 O O . THR A 1 930 ? -49.002 -58.692 -1.817 1.00 34.88 930 THR A O 1
ATOM 7463 N N . MET A 1 931 ? -49.675 -59.388 -3.825 1.00 31.19 931 MET A N 1
ATOM 7464 C CA . MET A 1 931 ? -49.488 -60.824 -3.523 1.00 31.19 931 MET A CA 1
ATOM 7465 C C . MET A 1 931 ? -48.039 -61.315 -3.691 1.00 31.19 931 MET A C 1
ATOM 7467 O O . MET A 1 931 ? -47.613 -62.243 -3.004 1.00 31.19 931 MET A O 1
ATOM 7471 N N . ALA A 1 932 ? -47.241 -60.671 -4.549 1.00 32.47 932 ALA A N 1
ATOM 7472 C CA . ALA A 1 932 ? -45.854 -61.079 -4.798 1.00 32.47 932 ALA A CA 1
ATOM 7473 C C . ALA A 1 932 ? -44.917 -60.782 -3.609 1.00 32.47 932 ALA A C 1
ATOM 7475 O O . ALA A 1 932 ? -43.972 -61.529 -3.362 1.00 32.47 932 ALA A O 1
ATOM 7476 N N . VAL A 1 933 ? -45.203 -59.724 -2.841 1.00 36.28 933 VAL A N 1
ATOM 7477 C CA . VAL A 1 933 ? -44.370 -59.285 -1.707 1.00 36.28 933 VAL A CA 1
ATOM 7478 C C . VAL A 1 933 ? -44.563 -60.185 -0.479 1.00 36.28 933 VAL A C 1
ATOM 7480 O O . VAL A 1 933 ? -43.591 -60.524 0.193 1.00 36.28 933 VAL A O 1
ATOM 7483 N N . LEU A 1 934 ? -45.790 -60.653 -0.229 1.00 36.94 934 LEU A N 1
ATOM 7484 C CA . LEU A 1 934 ? -46.087 -61.609 0.847 1.00 36.94 934 LEU A CA 1
ATOM 7485 C C . LEU A 1 934 ? -45.521 -63.006 0.554 1.00 36.94 934 LEU A C 1
ATOM 7487 O O . LEU A 1 934 ? -44.961 -63.641 1.446 1.00 36.94 934 LEU A O 1
ATOM 7491 N N . HIS A 1 935 ? -45.580 -63.457 -0.703 1.00 36.25 935 HIS A N 1
ATOM 7492 C CA . HIS A 1 935 ? -45.022 -64.753 -1.103 1.00 36.25 935 HIS A CA 1
ATOM 7493 C C . HIS A 1 935 ? -43.484 -64.795 -0.983 1.00 36.25 935 HIS A C 1
ATOM 7495 O O . HIS A 1 935 ? -42.916 -65.814 -0.592 1.00 36.25 935 HIS A O 1
ATOM 7501 N N . TRP A 1 936 ? -42.804 -63.673 -1.251 1.00 37.28 936 TRP A N 1
ATOM 7502 C CA . TRP A 1 936 ? -41.349 -63.547 -1.093 1.00 37.28 936 TRP A CA 1
ATOM 7503 C C . TRP A 1 936 ? -40.901 -63.467 0.372 1.00 37.28 936 TRP A C 1
ATOM 7505 O O . TRP A 1 936 ? -39.899 -64.079 0.732 1.00 37.28 936 TRP A O 1
ATOM 7515 N N . GLY A 1 937 ? -41.658 -62.789 1.243 1.00 39.03 937 GLY A N 1
ATOM 7516 C CA . GLY A 1 937 ? -41.336 -62.714 2.675 1.00 39.03 937 GLY A CA 1
ATOM 7517 C C . GLY A 1 937 ? -41.359 -64.081 3.371 1.00 39.03 937 GLY A C 1
ATOM 7518 O O . GLY A 1 937 ? -40.483 -64.389 4.178 1.00 39.03 937 GLY A O 1
ATOM 7519 N N . VAL A 1 938 ? -42.315 -64.942 3.007 1.00 43.66 938 VAL A N 1
ATOM 7520 C CA . VAL A 1 938 ? -42.444 -66.296 3.574 1.00 43.66 938 VAL A CA 1
ATOM 7521 C C . VAL A 1 938 ? -41.355 -67.248 3.052 1.00 43.66 938 VAL A C 1
ATOM 7523 O O . VAL A 1 938 ? -40.864 -68.086 3.809 1.00 43.66 938 VAL A O 1
ATOM 7526 N N . GLN A 1 939 ? -40.929 -67.099 1.793 1.00 39.66 939 GLN A N 1
ATOM 7527 C CA . GLN A 1 939 ? -39.833 -67.878 1.194 1.00 39.66 939 GLN A CA 1
ATOM 7528 C C . GLN A 1 939 ? -38.478 -67.566 1.851 1.00 39.66 939 GLN A C 1
ATOM 7530 O O . GLN A 1 939 ? -37.749 -68.489 2.213 1.00 39.66 939 GLN A O 1
ATOM 7535 N N . THR A 1 940 ? -38.181 -66.290 2.114 1.00 42.03 940 THR A N 1
ATOM 7536 C CA . THR A 1 940 ? -36.937 -65.873 2.786 1.00 42.03 940 THR A CA 1
ATOM 7537 C C . THR A 1 940 ? -36.858 -66.392 4.225 1.00 42.03 940 THR A C 1
ATOM 7539 O O . THR A 1 940 ? -35.811 -66.872 4.652 1.00 42.03 940 THR A O 1
ATOM 7542 N N . ILE A 1 941 ? -37.972 -66.390 4.967 1.00 44.34 941 ILE A N 1
ATOM 7543 C CA . ILE A 1 941 ? -38.024 -66.930 6.339 1.00 44.34 941 ILE A CA 1
ATOM 7544 C C . ILE A 1 941 ? -37.876 -68.462 6.348 1.00 44.34 941 ILE A C 1
ATOM 7546 O O . ILE A 1 941 ? -37.232 -69.012 7.245 1.00 44.34 941 ILE A O 1
ATOM 7550 N N . LYS A 1 942 ? -38.416 -69.166 5.341 1.00 40.00 942 LYS A N 1
ATOM 7551 C CA . LYS A 1 942 ? -38.182 -70.609 5.153 1.00 40.00 942 LYS A CA 1
ATOM 7552 C C . LYS A 1 942 ? -36.714 -70.913 4.849 1.00 40.00 942 LYS A C 1
ATOM 7554 O O . LYS A 1 942 ? -36.173 -71.849 5.435 1.00 40.00 942 LYS A O 1
ATOM 7559 N N . LEU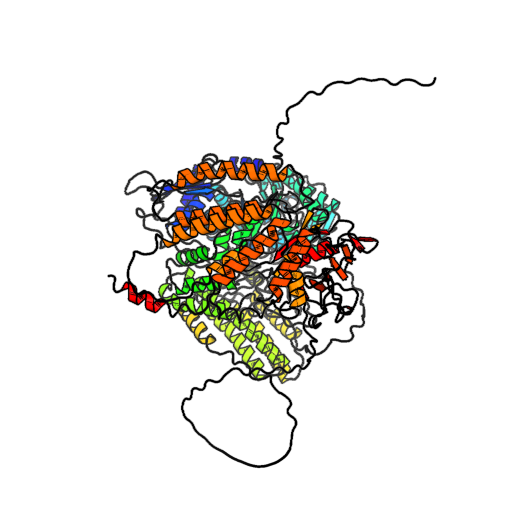 A 1 943 ? -36.058 -70.108 4.010 1.00 42.09 943 LEU A N 1
ATOM 7560 C CA . LEU A 1 943 ? -34.631 -70.263 3.707 1.00 42.09 943 LEU A CA 1
ATOM 7561 C C . LEU A 1 943 ? -33.763 -70.069 4.957 1.00 42.09 943 LEU A C 1
ATOM 7563 O O . LEU A 1 943 ? -32.889 -70.886 5.222 1.00 42.09 943 LEU A O 1
ATOM 7567 N N . ILE A 1 944 ? -34.060 -69.049 5.768 1.00 42.84 944 ILE A N 1
ATOM 7568 C CA . ILE A 1 944 ? -33.335 -68.775 7.020 1.00 42.84 944 ILE A CA 1
ATOM 7569 C C . ILE A 1 944 ? -33.558 -69.905 8.040 1.00 42.84 944 ILE A C 1
ATOM 7571 O O . ILE A 1 944 ? -32.603 -70.351 8.666 1.00 42.84 944 ILE A O 1
ATOM 7575 N N . ARG A 1 945 ? -34.781 -70.443 8.174 1.00 39.75 945 ARG A N 1
ATOM 7576 C CA . ARG A 1 945 ? -35.040 -71.604 9.053 1.00 39.75 945 ARG A CA 1
ATOM 7577 C C . ARG A 1 945 ? -34.313 -72.874 8.612 1.00 39.75 945 ARG A C 1
ATOM 7579 O O . ARG A 1 945 ? -33.854 -73.618 9.471 1.00 39.75 945 ARG A O 1
ATOM 7586 N N . THR A 1 946 ? -34.203 -73.107 7.306 1.00 40.84 946 THR A N 1
ATOM 7587 C CA . THR A 1 946 ? -33.485 -74.270 6.754 1.00 40.84 946 THR A CA 1
ATOM 7588 C C . THR A 1 946 ? -31.979 -74.116 6.983 1.00 40.84 946 THR A C 1
ATOM 7590 O O . THR A 1 946 ? -31.330 -75.021 7.488 1.00 40.84 946 THR A O 1
ATOM 7593 N N . PHE A 1 947 ? -31.453 -72.908 6.772 1.00 39.28 947 PHE A N 1
ATOM 7594 C CA . PHE A 1 947 ? -30.049 -72.571 6.999 1.00 39.28 947 PHE A CA 1
ATOM 7595 C C . PHE A 1 947 ? -29.622 -72.662 8.478 1.00 39.28 947 PHE A C 1
ATOM 7597 O O . PHE A 1 947 ? -28.507 -73.076 8.778 1.00 39.28 947 PHE A O 1
ATOM 7604 N N . VAL A 1 948 ? -30.514 -72.326 9.420 1.00 40.69 948 VAL A N 1
ATOM 7605 C CA . VAL A 1 948 ? -30.272 -72.498 10.868 1.00 40.69 948 VAL A CA 1
ATOM 7606 C C . VAL A 1 948 ? -30.326 -73.975 11.287 1.00 40.69 948 VAL A C 1
ATOM 7608 O O . VAL A 1 948 ? -29.639 -74.359 12.227 1.00 40.69 948 VAL A O 1
ATOM 7611 N N . SER A 1 949 ? -31.094 -74.812 10.583 1.00 38.44 949 SER A N 1
ATOM 7612 C CA . SER A 1 949 ? -31.127 -76.265 10.806 1.00 38.44 949 SER A CA 1
ATOM 7613 C C . SER A 1 949 ? -29.847 -76.961 10.323 1.00 38.44 949 SER A C 1
ATOM 7615 O O . SER A 1 949 ? -29.405 -77.919 10.952 1.00 38.44 949 SER A O 1
ATOM 7617 N N . ASP A 1 950 ? -29.232 -76.467 9.244 1.00 39.38 950 ASP A N 1
ATOM 7618 C CA . ASP A 1 950 ? -28.037 -77.071 8.635 1.00 39.38 950 ASP A CA 1
ATOM 7619 C C . ASP A 1 950 ? -26.725 -76.737 9.372 1.00 39.38 950 ASP A C 1
ATOM 7621 O O . ASP A 1 950 ? -25.719 -77.417 9.179 1.00 39.38 950 ASP A O 1
ATOM 7625 N N . MET A 1 951 ? -26.721 -75.752 10.281 1.00 38.84 951 MET A N 1
ATOM 7626 C CA . MET A 1 951 ? -25.563 -75.465 11.148 1.00 38.84 951 MET A CA 1
ATOM 7627 C C . MET A 1 951 ? -25.334 -76.507 12.259 1.00 38.84 951 MET A C 1
ATOM 7629 O O . MET A 1 951 ? -24.333 -76.428 12.965 1.00 38.84 951 MET A O 1
ATOM 7633 N N . GLY A 1 952 ? -26.222 -77.494 12.417 1.00 40.12 952 GLY A N 1
ATOM 7634 C CA . GLY A 1 952 ? -26.159 -78.495 13.487 1.00 40.12 952 GLY A CA 1
ATOM 7635 C C . GLY A 1 952 ? -25.041 -79.544 13.389 1.00 40.12 952 GLY A C 1
ATOM 7636 O O . GLY A 1 952 ? -24.982 -80.419 14.249 1.00 40.12 952 GLY A O 1
ATOM 7637 N N . TYR A 1 953 ? -24.151 -79.499 12.392 1.00 35.28 953 TYR A N 1
ATOM 7638 C CA . TYR A 1 953 ? -23.082 -80.494 12.252 1.00 35.28 953 TYR A CA 1
ATOM 7639 C C . TYR A 1 953 ? -21.691 -79.866 12.094 1.00 35.28 953 TYR A C 1
ATOM 7641 O O . TYR A 1 953 ? -21.269 -79.487 11.007 1.00 35.28 953 TYR A O 1
ATOM 7649 N N . GLY A 1 954 ? -20.948 -79.869 13.207 1.00 39.66 954 GLY A N 1
ATOM 7650 C CA . GLY A 1 954 ? -19.499 -80.082 13.216 1.00 39.66 954 GLY A CA 1
ATOM 7651 C C . GLY A 1 954 ? -18.603 -78.847 13.128 1.00 39.66 954 GLY A C 1
ATOM 7652 O O . GLY A 1 954 ? -17.975 -78.609 12.102 1.00 39.66 954 GLY A O 1
ATOM 7653 N N . CYS A 1 955 ? -18.401 -78.149 14.250 1.00 33.81 955 CYS A N 1
ATOM 7654 C CA . CYS A 1 955 ? -17.203 -77.333 14.460 1.00 33.81 955 CYS A CA 1
ATOM 7655 C C . CYS A 1 955 ? -16.572 -77.690 15.814 1.00 33.81 955 CYS A C 1
ATOM 7657 O O . CYS A 1 955 ? -17.088 -77.326 16.866 1.00 33.81 955 CYS A O 1
ATOM 7659 N N . GLN A 1 956 ? -15.451 -78.417 15.791 1.00 39.34 956 GLN A N 1
ATOM 7660 C CA . GLN A 1 956 ? -14.750 -78.937 16.978 1.00 39.34 956 GLN A CA 1
ATOM 7661 C C . GLN A 1 956 ? -14.039 -77.866 17.839 1.00 39.34 956 GLN A C 1
ATOM 7663 O O . GLN A 1 956 ? -13.324 -78.228 18.763 1.00 39.34 956 GLN A O 1
ATOM 7668 N N . ASN A 1 957 ? -14.229 -76.566 17.576 1.00 41.00 957 ASN A N 1
ATOM 7669 C CA . ASN A 1 957 ? -13.484 -75.481 18.236 1.00 41.00 957 ASN A CA 1
ATOM 7670 C C . ASN A 1 957 ? -14.358 -74.309 18.734 1.00 41.00 957 ASN A C 1
ATOM 7672 O O . ASN A 1 957 ? -13.889 -73.172 18.790 1.00 41.00 957 ASN A O 1
ATOM 7676 N N . CYS A 1 958 ? -15.618 -74.544 19.112 1.00 36.81 958 CYS A N 1
ATOM 7677 C CA . CYS A 1 958 ? -16.442 -73.516 19.763 1.00 36.81 958 CYS A CA 1
ATOM 7678 C C . CYS A 1 958 ? -16.819 -73.912 21.195 1.00 36.81 958 CYS A C 1
ATOM 7680 O O . CYS A 1 958 ? -17.322 -75.004 21.437 1.00 36.81 958 CYS A O 1
ATOM 7682 N N . ASP A 1 959 ? -16.572 -73.000 22.139 1.00 38.09 959 ASP A N 1
ATOM 7683 C CA . ASP A 1 959 ? -16.951 -73.146 23.543 1.00 38.09 959 ASP A CA 1
ATOM 7684 C C . ASP A 1 959 ? -18.483 -73.046 23.705 1.00 38.09 959 ASP A C 1
ATOM 7686 O O . ASP A 1 959 ? -19.147 -72.184 23.116 1.00 38.09 959 ASP A O 1
ATOM 7690 N N . SER A 1 960 ? -19.037 -73.944 24.520 1.00 40.94 960 SER A N 1
ATOM 7691 C CA . SER A 1 960 ? -20.471 -74.232 24.715 1.00 40.94 960 SER A CA 1
ATOM 7692 C C . SER A 1 960 ? -21.326 -73.049 25.208 1.00 40.94 960 SER A C 1
ATOM 7694 O O . SER A 1 960 ? -22.557 -73.106 25.209 1.00 40.94 960 SER A O 1
ATOM 7696 N N . THR A 1 961 ? -20.701 -71.938 25.593 1.00 43.44 961 THR A N 1
ATOM 7697 C CA . THR A 1 961 ? -21.374 -70.714 26.050 1.00 43.44 961 THR A CA 1
ATOM 7698 C C . THR A 1 961 ? -21.866 -69.812 24.911 1.00 43.44 961 THR A C 1
ATOM 7700 O O . THR A 1 961 ? -22.813 -69.047 25.115 1.00 43.44 961 THR A O 1
ATOM 7703 N N . CYS A 1 962 ? -21.302 -69.912 23.700 1.00 38.97 962 CYS A N 1
ATOM 7704 C CA . CYS A 1 962 ? -21.667 -69.033 22.579 1.00 38.97 962 CYS A CA 1
ATOM 7705 C C . CYS A 1 962 ? -22.984 -69.458 21.890 1.00 38.97 962 CYS A C 1
ATOM 7707 O O . CYS A 1 962 ? -23.831 -68.620 21.569 1.00 38.97 962 CYS A O 1
ATOM 7709 N N . GLU A 1 963 ? -23.214 -70.767 21.750 1.00 40.50 963 GLU A N 1
ATOM 7710 C CA . GLU A 1 963 ? -24.431 -71.334 21.142 1.00 40.50 963 GLU A CA 1
ATOM 7711 C C . GLU A 1 963 ? -25.694 -71.066 21.982 1.00 40.50 963 GLU A C 1
ATOM 7713 O O . GLU A 1 963 ? -26.763 -70.739 21.452 1.00 40.50 963 GLU A O 1
ATOM 7718 N N . ALA A 1 964 ? -25.562 -71.120 23.312 1.00 39.06 964 ALA A N 1
ATOM 7719 C CA . ALA A 1 964 ? -26.672 -70.923 24.239 1.00 39.06 964 ALA A CA 1
ATOM 7720 C C . ALA A 1 964 ? -27.162 -69.463 24.293 1.00 39.06 964 ALA A C 1
ATOM 7722 O O . ALA A 1 964 ? -28.360 -69.220 24.468 1.00 39.06 964 ALA A O 1
ATOM 7723 N N . GLN A 1 965 ? -26.274 -68.479 24.107 1.00 40.88 965 GLN A N 1
ATOM 7724 C CA . GLN A 1 965 ? -26.663 -67.064 24.054 1.00 40.88 965 GLN A CA 1
ATOM 7725 C C . GLN A 1 965 ? -27.312 -66.692 22.714 1.00 40.88 965 GLN A C 1
ATOM 7727 O O . GLN A 1 965 ? -28.291 -65.941 22.702 1.00 40.88 965 GLN A O 1
ATOM 7732 N N . PHE A 1 966 ? -26.848 -67.272 21.603 1.00 39.16 966 PHE A N 1
ATOM 7733 C CA . PHE A 1 966 ? -27.399 -67.007 20.271 1.00 39.16 966 PHE A CA 1
ATOM 7734 C C . PHE A 1 966 ? -28.836 -67.540 20.116 1.00 39.16 966 PHE A C 1
ATOM 7736 O O . PHE A 1 966 ? -29.737 -66.797 19.719 1.00 39.16 966 PHE A O 1
ATOM 7743 N N . CYS A 1 967 ? -29.108 -68.782 20.539 1.00 38.50 967 CYS A N 1
ATOM 7744 C CA . CYS A 1 967 ? -30.456 -69.367 20.468 1.00 38.50 967 CYS A CA 1
ATOM 7745 C C . CYS A 1 967 ? -31.480 -68.684 21.397 1.00 38.50 967 CYS A C 1
ATOM 7747 O O . CYS A 1 967 ? -32.676 -68.644 21.088 1.00 38.50 967 CYS A O 1
ATOM 7749 N N . LYS A 1 968 ? -31.033 -68.122 22.528 1.00 38.44 968 LYS A N 1
ATOM 7750 C CA . LYS A 1 968 ? -31.902 -67.430 23.496 1.00 38.44 968 LYS A CA 1
ATOM 7751 C C . LYS A 1 968 ? -32.267 -66.014 23.035 1.00 38.44 968 LYS A C 1
ATOM 7753 O O . LYS A 1 968 ? -33.381 -65.562 23.289 1.00 38.44 968 LYS A O 1
ATOM 7758 N N . PHE A 1 969 ? -31.372 -65.349 22.301 1.00 39.44 969 PHE A N 1
ATOM 7759 C CA . PHE A 1 969 ? -31.587 -63.997 21.780 1.00 39.44 969 PHE A CA 1
ATOM 7760 C C . PHE A 1 969 ? -32.555 -63.972 20.584 1.00 39.44 969 PHE A C 1
ATOM 7762 O O . PHE A 1 969 ? -33.456 -63.134 20.536 1.00 39.44 969 PHE A O 1
ATOM 7769 N N . VAL A 1 970 ? -32.457 -64.954 19.675 1.00 40.31 970 VAL A N 1
ATOM 7770 C CA . VAL A 1 970 ? -33.352 -65.078 18.503 1.00 40.31 970 VAL A CA 1
ATOM 7771 C C . VAL A 1 970 ? -34.816 -65.334 18.904 1.00 40.31 970 VAL A C 1
ATOM 7773 O O . VAL A 1 970 ? -35.731 -64.950 18.179 1.00 40.31 970 VAL A O 1
ATOM 7776 N N . ARG A 1 971 ? -35.081 -65.924 20.081 1.00 40.06 971 ARG A N 1
ATOM 7777 C CA . ARG A 1 971 ? -36.456 -66.184 20.551 1.00 40.06 971 ARG A CA 1
ATOM 7778 C C . ARG A 1 971 ? -37.148 -64.994 21.226 1.00 40.06 971 ARG A C 1
ATOM 7780 O O . ARG A 1 971 ? -38.375 -65.010 21.291 1.00 40.06 971 ARG A O 1
ATOM 7787 N N . LEU A 1 972 ? -36.419 -63.987 21.719 1.00 36.72 972 LEU A N 1
ATOM 7788 C CA . LEU A 1 972 ? -36.998 -62.933 22.571 1.00 36.72 972 LEU A CA 1
ATOM 7789 C C . LEU A 1 972 ? -37.204 -61.581 21.866 1.00 36.72 972 LEU A C 1
ATOM 7791 O O . LEU A 1 972 ? -38.194 -60.914 22.157 1.00 36.72 972 LEU A O 1
ATOM 7795 N N . ASP A 1 973 ? -36.356 -61.192 20.905 1.00 40.44 973 ASP A N 1
ATOM 7796 C CA . ASP A 1 973 ? -36.475 -59.871 20.245 1.00 40.44 973 ASP A CA 1
ATOM 7797 C C . ASP A 1 973 ? -37.401 -59.881 19.000 1.00 40.44 973 ASP A C 1
ATOM 7799 O O . ASP A 1 973 ? -37.941 -58.851 18.592 1.00 40.44 973 ASP A O 1
ATOM 7803 N N . GLU A 1 974 ? -37.676 -61.059 18.426 1.00 48.09 974 GLU A N 1
ATOM 7804 C CA . GLU A 1 974 ? -38.522 -61.216 17.228 1.00 48.09 974 GLU A CA 1
ATOM 7805 C C . GLU A 1 974 ? -40.034 -61.183 17.539 1.00 48.09 974 GLU A C 1
ATOM 7807 O O . GLU A 1 974 ? -40.813 -60.590 16.792 1.00 48.09 974 GLU A O 1
ATOM 7812 N N . GLN A 1 975 ? -40.495 -61.733 18.671 1.00 41.12 975 GLN A N 1
ATOM 7813 C CA . GLN A 1 975 ? -41.940 -61.790 18.964 1.00 41.12 975 GLN A CA 1
ATOM 7814 C C . GLN A 1 975 ? -42.566 -60.417 19.260 1.00 41.12 975 GLN A C 1
ATOM 7816 O O . GLN A 1 975 ? -43.739 -60.191 18.950 1.00 41.12 975 GLN A O 1
ATOM 7821 N N . HIS A 1 976 ? -41.796 -59.487 19.831 1.00 42.47 976 HIS A N 1
ATOM 7822 C CA . HIS A 1 976 ? -42.295 -58.156 20.181 1.00 42.47 976 HIS A CA 1
ATOM 7823 C C . HIS A 1 976 ? -42.354 -57.222 18.965 1.00 42.47 976 HIS A C 1
ATOM 7825 O O . HIS A 1 976 ? -43.288 -56.431 18.825 1.00 42.47 976 HIS A O 1
ATOM 7831 N N . LYS A 1 977 ? -41.399 -57.358 18.036 1.00 44.19 977 LYS A N 1
ATOM 7832 C CA . LYS A 1 977 ? -41.366 -56.574 16.796 1.00 44.19 977 LYS A CA 1
ATOM 7833 C C . LYS A 1 977 ? -42.420 -57.060 15.799 1.00 44.19 977 LYS A C 1
ATOM 7835 O O . LYS A 1 977 ? -43.100 -56.221 15.217 1.00 44.19 977 LYS A O 1
ATOM 7840 N N . ILE A 1 978 ? -42.656 -58.373 15.688 1.00 43.66 978 ILE A N 1
ATOM 7841 C CA . ILE A 1 978 ? -43.667 -58.956 14.781 1.00 43.66 978 ILE A CA 1
ATOM 7842 C C . ILE A 1 978 ? -45.106 -58.544 15.148 1.00 43.66 978 ILE A C 1
ATOM 7844 O O . ILE A 1 978 ? -45.909 -58.297 14.253 1.00 43.66 978 ILE A O 1
ATOM 7848 N N . ARG A 1 979 ? -45.449 -58.360 16.431 1.00 41.38 979 ARG A N 1
ATOM 7849 C CA . ARG A 1 979 ? -46.787 -57.849 16.812 1.00 41.38 979 ARG A CA 1
ATOM 7850 C C . ARG A 1 979 ? -47.049 -56.415 16.339 1.00 41.38 979 ARG A C 1
ATOM 7852 O O . ARG A 1 979 ? -48.195 -56.061 16.090 1.00 41.38 979 ARG A O 1
ATOM 7859 N N . LYS A 1 980 ? -45.996 -55.618 16.140 1.00 43.91 980 LYS A N 1
ATOM 7860 C CA . LYS A 1 980 ? -46.081 -54.254 15.595 1.00 43.91 980 LYS A CA 1
ATOM 7861 C C . LYS A 1 980 ? -46.270 -54.222 14.068 1.00 43.91 980 LYS A C 1
ATOM 7863 O O . LYS A 1 980 ? -46.602 -53.174 13.528 1.00 43.91 980 LYS A O 1
ATOM 7868 N N . TYR A 1 981 ? -46.074 -55.352 13.376 1.00 43.88 981 TYR A N 1
ATOM 7869 C CA . TYR A 1 981 ? -46.246 -55.488 11.921 1.00 43.88 981 TYR A CA 1
ATOM 7870 C C . TYR A 1 981 ? -47.703 -55.730 11.481 1.00 43.88 981 TYR A C 1
ATOM 7872 O O . TYR A 1 981 ? -47.980 -55.646 10.287 1.00 43.88 981 TYR A O 1
ATOM 7880 N N . ALA A 1 982 ? -48.626 -56.023 12.405 1.00 39.53 982 ALA A N 1
ATOM 7881 C CA . ALA A 1 982 ? -50.009 -56.405 12.094 1.00 39.53 982 ALA A CA 1
ATOM 7882 C C . ALA A 1 982 ? -51.041 -55.261 12.235 1.00 39.53 982 ALA A C 1
ATOM 7884 O O . ALA A 1 982 ? -52.239 -55.532 12.257 1.00 39.53 982 ALA A O 1
ATOM 7885 N N . ASP A 1 983 ? -50.602 -54.000 12.330 1.00 42.34 983 ASP A N 1
ATOM 7886 C CA . ASP A 1 983 ? -51.493 -52.831 12.371 1.00 42.34 983 ASP A CA 1
ATOM 7887 C C . ASP A 1 983 ? -51.798 -52.319 10.942 1.00 42.34 983 ASP A C 1
ATOM 7889 O O . ASP A 1 983 ? -50.874 -51.886 10.240 1.00 42.34 983 ASP A O 1
ATOM 7893 N N . PRO A 1 984 ? -53.065 -52.339 10.481 1.00 43.06 984 PRO A N 1
ATOM 7894 C CA . PRO A 1 984 ? -53.444 -51.901 9.136 1.00 43.06 984 PRO A CA 1
ATOM 7895 C C . PRO A 1 984 ? -53.303 -50.388 8.877 1.00 43.06 984 PRO A C 1
ATOM 7897 O O . PRO A 1 984 ? -53.492 -49.951 7.743 1.00 43.06 984 PRO A O 1
ATOM 7900 N N . SER A 1 985 ? -53.001 -49.567 9.890 1.00 42.03 985 SER A N 1
ATOM 7901 C CA . SER A 1 985 ? -53.043 -48.096 9.791 1.00 42.03 985 SER A CA 1
ATOM 7902 C C . SER A 1 985 ? -51.759 -47.422 9.267 1.00 42.03 985 SER A C 1
ATOM 7904 O O . SER A 1 985 ? -51.750 -46.218 8.989 1.00 42.03 985 SER A O 1
ATOM 7906 N N . MET A 1 986 ? -50.670 -48.168 9.053 1.00 42.06 986 MET A N 1
ATOM 7907 C CA . MET A 1 986 ? -49.401 -47.618 8.550 1.00 42.06 986 MET A CA 1
ATOM 7908 C C . MET A 1 986 ? -49.399 -47.465 7.017 1.00 42.06 986 MET A C 1
ATOM 7910 O O . MET A 1 986 ? -49.230 -48.429 6.271 1.00 42.06 986 MET A O 1
ATOM 7914 N N . LYS A 1 987 ? -49.543 -46.223 6.530 1.00 41.59 987 LYS A N 1
ATOM 7915 C CA . LYS A 1 987 ? -49.493 -45.872 5.095 1.00 41.59 987 LYS A CA 1
ATOM 7916 C C . LYS A 1 987 ? -48.182 -46.328 4.413 1.00 41.59 987 LYS A C 1
ATOM 7918 O O . LYS A 1 987 ? -47.086 -46.198 4.957 1.00 41.59 987 LYS A O 1
ATOM 7923 N N . GLN A 1 988 ? -48.323 -46.795 3.169 1.00 46.38 988 GLN A N 1
ATOM 7924 C CA . GLN A 1 988 ? -47.388 -47.554 2.309 1.00 46.38 988 GLN A CA 1
ATOM 7925 C C . GLN A 1 988 ? -45.942 -47.043 2.093 1.00 46.38 988 GLN A C 1
ATOM 7927 O O . GLN A 1 988 ? -45.161 -47.746 1.453 1.00 46.38 988 GLN A O 1
ATOM 7932 N N . LEU A 1 989 ? -45.517 -45.883 2.605 1.00 39.34 989 LEU A N 1
ATOM 7933 C CA . LEU A 1 989 ? -44.177 -45.347 2.303 1.00 39.34 989 LEU A CA 1
ATOM 7934 C C . LEU A 1 989 ? -43.037 -45.881 3.193 1.00 39.34 989 LEU A C 1
ATOM 7936 O O . LEU A 1 989 ? -41.876 -45.730 2.824 1.00 39.34 989 LEU A O 1
ATOM 7940 N N . ASN A 1 990 ? -43.331 -46.567 4.305 1.00 45.62 990 ASN A N 1
ATOM 7941 C CA . ASN A 1 990 ? -42.297 -46.993 5.265 1.00 45.62 990 ASN A CA 1
ATOM 7942 C C . ASN A 1 990 ? -41.950 -48.492 5.285 1.00 45.62 990 ASN A C 1
ATOM 7944 O O . ASN A 1 990 ? -40.970 -48.868 5.923 1.00 45.62 990 ASN A O 1
ATOM 7948 N N . GLN A 1 991 ? -42.658 -49.363 4.559 1.00 40.44 991 GLN A N 1
ATOM 7949 C CA . GLN A 1 991 ? -42.368 -50.808 4.610 1.00 40.44 991 GLN A CA 1
ATOM 7950 C C . GLN A 1 991 ? -41.074 -51.209 3.871 1.00 40.44 991 GLN A C 1
ATOM 7952 O O . GLN A 1 991 ? -40.377 -52.119 4.315 1.00 40.44 991 GLN A O 1
ATOM 7957 N N . LYS A 1 992 ? -40.688 -50.509 2.789 1.00 39.03 992 LYS A N 1
ATOM 7958 C CA . LYS A 1 992 ? -39.426 -50.785 2.067 1.00 39.03 992 LYS A CA 1
ATOM 7959 C C . LYS A 1 992 ? -38.191 -50.396 2.882 1.00 39.03 992 LYS A C 1
ATOM 7961 O O . LYS A 1 992 ? -37.266 -51.192 2.982 1.00 39.03 992 LYS A O 1
ATOM 7966 N N . SER A 1 993 ? -38.192 -49.206 3.485 1.00 38.25 993 SER A N 1
ATOM 7967 C CA . SER A 1 993 ? -37.081 -48.712 4.317 1.00 38.25 993 SER A CA 1
ATOM 7968 C C . SER A 1 993 ? -36.828 -49.627 5.524 1.00 38.25 993 SER A C 1
ATOM 7970 O O . SER A 1 993 ? -35.688 -49.976 5.825 1.00 38.25 993 SER A O 1
ATOM 7972 N N . LEU A 1 994 ? -37.901 -50.115 6.155 1.00 40.25 994 LEU A N 1
ATOM 7973 C CA . LEU A 1 994 ? -37.800 -50.953 7.348 1.00 40.25 994 LEU A CA 1
ATOM 7974 C C . LEU A 1 994 ? -37.260 -52.369 7.059 1.00 40.25 994 LEU A C 1
ATOM 7976 O O . LEU A 1 994 ? -36.512 -52.903 7.873 1.00 40.25 994 LEU A O 1
ATOM 7980 N N . HIS A 1 995 ? -37.558 -52.953 5.889 1.00 42.66 995 HIS A N 1
ATOM 7981 C CA . HIS A 1 995 ? -37.019 -54.262 5.484 1.00 42.66 995 HIS A CA 1
ATOM 7982 C C . HIS A 1 995 ? -35.508 -54.203 5.194 1.00 42.66 995 HIS A C 1
ATOM 7984 O O . HIS A 1 995 ? -34.763 -55.093 5.596 1.00 42.66 995 HIS A O 1
ATOM 7990 N N . TYR A 1 996 ? -35.039 -53.122 4.557 1.00 39.78 996 TYR A N 1
ATOM 7991 C CA . TYR A 1 996 ? -33.606 -52.893 4.340 1.00 39.78 996 TYR A CA 1
ATOM 7992 C C . TYR A 1 996 ? -32.855 -52.658 5.651 1.00 39.78 996 TYR A C 1
ATOM 7994 O O . TYR A 1 996 ? -31.749 -53.169 5.808 1.00 39.78 996 TYR A O 1
ATOM 8002 N N . ASN A 1 997 ? -33.469 -51.956 6.607 1.00 41.53 997 ASN A N 1
ATOM 8003 C CA . ASN A 1 997 ? -32.870 -51.738 7.921 1.00 41.53 997 ASN A CA 1
ATOM 8004 C C . ASN A 1 997 ? -32.772 -53.036 8.732 1.00 41.53 997 ASN A C 1
ATOM 8006 O O . ASN A 1 997 ? -31.740 -53.264 9.348 1.00 41.53 997 ASN A O 1
ATOM 8010 N N . LEU A 1 998 ? -33.776 -53.920 8.675 1.00 42.59 998 LEU A N 1
ATOM 8011 C CA . LEU A 1 998 ? -33.728 -55.210 9.375 1.00 42.59 998 LEU A CA 1
ATOM 8012 C C . LEU A 1 998 ? -32.643 -56.137 8.800 1.00 42.59 998 LEU A C 1
ATOM 8014 O O . LEU A 1 998 ? -31.879 -56.731 9.556 1.00 42.59 998 LEU A O 1
ATOM 8018 N N . VAL A 1 999 ? -32.517 -56.216 7.469 1.00 42.88 999 VAL A N 1
ATOM 8019 C CA . VAL A 1 999 ? -31.450 -56.996 6.812 1.00 42.88 999 VAL A CA 1
ATOM 8020 C C . VAL A 1 999 ? -30.075 -56.392 7.099 1.00 42.88 999 VAL A C 1
ATOM 8022 O O . VAL A 1 999 ? -29.144 -57.123 7.426 1.00 42.88 999 VAL A O 1
ATOM 8025 N N . ALA A 1 1000 ? -29.946 -55.063 7.049 1.00 41.50 1000 ALA A N 1
ATOM 8026 C CA . ALA A 1 1000 ? -28.706 -54.380 7.397 1.00 41.50 1000 ALA A CA 1
ATOM 8027 C C . ALA A 1 1000 ? -28.324 -54.608 8.866 1.00 41.50 1000 ALA A C 1
ATOM 8029 O O . ALA A 1 1000 ? -27.151 -54.826 9.148 1.00 41.50 1000 ALA A O 1
ATOM 8030 N N . GLU A 1 1001 ? -29.287 -54.626 9.790 1.00 43.38 1001 GLU A N 1
ATOM 8031 C CA . GLU A 1 1001 ? -29.038 -54.852 11.216 1.00 43.38 1001 GLU A CA 1
ATOM 8032 C C . GLU A 1 1001 ? -28.655 -56.313 11.513 1.00 43.38 1001 GLU A C 1
ATOM 8034 O O . GLU A 1 1001 ? -27.739 -56.559 12.299 1.00 43.38 1001 GLU A O 1
ATOM 8039 N N . ILE A 1 1002 ? -29.280 -57.282 10.830 1.00 43.47 1002 ILE A N 1
ATOM 8040 C CA . ILE A 1 1002 ? -28.915 -58.706 10.907 1.00 43.47 1002 ILE A CA 1
ATOM 8041 C C . ILE A 1 1002 ? -27.509 -58.931 10.331 1.00 43.47 1002 ILE A C 1
ATOM 8043 O O . ILE A 1 1002 ? -26.680 -59.567 10.980 1.00 43.47 1002 ILE A O 1
ATOM 8047 N N . CYS A 1 1003 ? -27.189 -58.354 9.167 1.00 42.84 1003 CYS A N 1
ATOM 8048 C CA . CYS A 1 1003 ? -25.847 -58.425 8.581 1.00 42.84 1003 CYS A CA 1
ATOM 8049 C C . CYS A 1 1003 ? -24.798 -57.732 9.464 1.00 42.84 1003 CYS A C 1
ATOM 8051 O O . CYS A 1 1003 ? -23.709 -58.266 9.653 1.00 42.84 1003 CYS A O 1
ATOM 8053 N N . PHE A 1 1004 ? -25.126 -56.579 10.051 1.00 41.34 1004 PHE A N 1
ATOM 8054 C CA . PHE A 1 1004 ? -24.226 -55.840 10.938 1.00 41.34 1004 PHE A CA 1
ATOM 8055 C C . PHE A 1 1004 ? -23.934 -56.608 12.235 1.00 41.34 1004 PHE A C 1
ATOM 8057 O O . PHE A 1 1004 ? -22.806 -56.581 12.725 1.00 41.34 1004 PHE A O 1
ATOM 8064 N N . LYS A 1 1005 ? -24.918 -57.336 12.781 1.00 40.97 1005 LYS A N 1
ATOM 8065 C CA . LYS A 1 1005 ? -24.727 -58.170 13.979 1.00 40.97 1005 LYS A CA 1
ATOM 8066 C C . LYS A 1 1005 ? -24.035 -59.505 13.671 1.00 40.97 1005 LYS A C 1
ATOM 8068 O O . LYS A 1 1005 ? -23.187 -59.908 14.458 1.00 40.97 1005 LYS A O 1
ATOM 8073 N N . LEU A 1 1006 ? -24.285 -60.127 12.512 1.00 41.47 1006 LEU A N 1
ATOM 8074 C CA . LEU A 1 1006 ? -23.563 -61.331 12.057 1.00 41.47 1006 LEU A CA 1
ATOM 8075 C C . LEU A 1 1006 ? -22.069 -61.067 11.809 1.00 41.47 1006 LEU A C 1
ATOM 8077 O O . LEU A 1 1006 ? -21.244 -61.922 12.115 1.00 41.47 1006 LEU A O 1
ATOM 8081 N N . VAL A 1 1007 ? -21.714 -59.873 11.321 1.00 41.56 1007 VAL A N 1
ATOM 8082 C CA . VAL A 1 1007 ? -20.316 -59.434 11.132 1.00 41.56 1007 VAL A CA 1
ATOM 8083 C C . VAL A 1 1007 ? -19.587 -59.203 12.466 1.00 41.56 1007 VAL A C 1
ATOM 8085 O O . VAL A 1 1007 ? -18.363 -59.289 12.510 1.00 41.56 1007 VAL A O 1
ATOM 8088 N N . ASN A 1 1008 ? -20.320 -58.958 13.558 1.00 36.78 1008 ASN A N 1
ATOM 8089 C CA . ASN A 1 1008 ? -19.751 -58.758 14.895 1.00 36.78 1008 ASN A CA 1
ATOM 8090 C C . ASN A 1 1008 ? -19.689 -60.041 15.747 1.00 36.78 1008 ASN A C 1
ATOM 8092 O O . ASN A 1 1008 ? -19.123 -60.014 16.839 1.00 36.78 1008 ASN A O 1
ATOM 8096 N N . CYS A 1 1009 ? -20.227 -61.170 15.272 1.00 37.31 1009 CYS A N 1
ATOM 8097 C CA . CYS A 1 1009 ? -19.997 -62.469 15.901 1.00 37.31 1009 CYS A CA 1
ATOM 8098 C C . CYS A 1 1009 ? -18.644 -63.020 15.431 1.00 37.31 1009 CYS A C 1
ATOM 8100 O O . CYS A 1 1009 ? -18.459 -63.322 14.257 1.00 37.31 1009 CYS A O 1
ATOM 8102 N N . ASN A 1 1010 ? -17.698 -63.159 16.360 1.00 38.88 1010 ASN A N 1
ATOM 8103 C CA . ASN A 1 1010 ? -16.303 -63.563 16.135 1.00 38.88 1010 ASN A CA 1
ATOM 8104 C C . ASN A 1 1010 ? -16.143 -65.067 15.778 1.00 38.88 1010 ASN A C 1
ATOM 8106 O O . ASN A 1 1010 ? -15.285 -65.756 16.324 1.00 38.88 1010 ASN A O 1
ATOM 8110 N N . CYS A 1 1011 ? -16.978 -65.599 14.879 1.00 38.69 1011 CYS A N 1
ATOM 8111 C CA . CYS A 1 1011 ? -16.967 -67.000 14.455 1.00 38.69 1011 CYS A CA 1
ATOM 8112 C C . CYS A 1 1011 ? -16.537 -67.118 12.972 1.00 38.69 1011 CYS A C 1
ATOM 8114 O O . CYS A 1 1011 ? -17.173 -66.506 12.113 1.00 38.69 1011 CYS A O 1
ATOM 8116 N N . PRO A 1 1012 ? -15.479 -67.880 12.627 1.00 36.28 1012 PRO A N 1
ATOM 8117 C CA . PRO A 1 1012 ? -14.955 -67.952 11.256 1.00 36.28 1012 PRO A CA 1
ATOM 8118 C C . PRO A 1 1012 ? -15.913 -68.567 10.219 1.00 36.28 1012 PRO A C 1
ATOM 8120 O O . PRO A 1 1012 ? -15.817 -68.236 9.040 1.00 36.28 1012 PRO A O 1
ATOM 8123 N N . CYS A 1 1013 ? -16.840 -69.433 10.639 1.00 38.44 1013 CYS A N 1
ATOM 8124 C CA . CYS A 1 1013 ? -17.700 -70.232 9.755 1.00 38.44 1013 CYS A CA 1
ATOM 8125 C C . CYS A 1 1013 ? -18.919 -69.477 9.183 1.00 38.44 1013 CYS A C 1
ATOM 8127 O O . CYS A 1 1013 ? -19.578 -69.975 8.273 1.00 38.44 1013 CYS A O 1
ATOM 8129 N N . SER A 1 1014 ? -19.226 -68.265 9.659 1.00 41.47 1014 SER A N 1
ATOM 8130 C CA . SER A 1 1014 ? -20.384 -67.487 9.184 1.00 41.47 1014 SER A CA 1
ATOM 8131 C C . SER A 1 1014 ? -20.110 -66.665 7.914 1.00 41.47 1014 SER A C 1
ATOM 8133 O O . SER A 1 1014 ? -21.052 -66.240 7.248 1.00 41.47 1014 SER A O 1
ATOM 8135 N N . ILE A 1 1015 ? -18.842 -66.445 7.545 1.00 38.31 1015 ILE A N 1
ATOM 8136 C CA . ILE A 1 1015 ? -18.457 -65.484 6.494 1.00 38.31 1015 ILE A CA 1
ATOM 8137 C C . ILE A 1 1015 ? -18.514 -66.082 5.080 1.00 38.31 1015 ILE A C 1
ATOM 8139 O O . ILE A 1 1015 ? -19.024 -65.416 4.175 1.00 38.31 1015 ILE A O 1
ATOM 8143 N N . ASP A 1 1016 ? -18.076 -67.330 4.882 1.00 36.75 1016 ASP A N 1
ATOM 8144 C CA . ASP A 1 1016 ? -18.110 -67.976 3.554 1.00 36.75 1016 ASP A CA 1
ATOM 8145 C C . ASP A 1 1016 ? -19.548 -68.176 3.052 1.00 36.75 1016 ASP A C 1
ATOM 8147 O O . ASP A 1 1016 ? -19.849 -67.977 1.873 1.00 36.75 1016 ASP A O 1
ATOM 8151 N N . SER A 1 1017 ? -20.477 -68.447 3.967 1.00 38.47 1017 SER A N 1
ATOM 8152 C CA . SER A 1 1017 ? -21.887 -68.659 3.636 1.00 38.47 1017 SER A CA 1
ATOM 8153 C C . SER A 1 1017 ? -22.627 -67.362 3.273 1.00 38.47 1017 SER A C 1
ATOM 8155 O O . SER A 1 1017 ? -23.498 -67.361 2.403 1.00 38.47 1017 SER A O 1
ATOM 8157 N N . VAL A 1 1018 ? -22.253 -66.228 3.882 1.00 39.91 1018 VAL A N 1
ATOM 8158 C CA . VAL A 1 1018 ? -22.818 -64.899 3.565 1.00 39.91 1018 VAL A CA 1
ATOM 8159 C C . VAL A 1 1018 ? -22.321 -64.396 2.203 1.00 39.91 1018 VAL A C 1
ATOM 8161 O O . VAL A 1 1018 ? -23.079 -63.772 1.456 1.00 39.91 1018 VAL A O 1
ATOM 8164 N N . LEU A 1 1019 ? -21.075 -64.719 1.841 1.00 37.66 1019 LEU A N 1
ATOM 8165 C CA . LEU A 1 1019 ? -20.500 -64.427 0.524 1.00 37.66 1019 LEU A CA 1
ATOM 8166 C C . LEU A 1 1019 ? -21.168 -65.244 -0.591 1.00 37.66 1019 LEU A C 1
ATOM 8168 O O . LEU A 1 1019 ? -21.470 -64.686 -1.648 1.00 37.66 1019 LEU A O 1
ATOM 8172 N N . HIS A 1 1020 ? -21.488 -66.517 -0.339 1.00 38.62 1020 HIS A N 1
ATOM 8173 C CA . HIS A 1 1020 ? -22.214 -67.349 -1.302 1.00 38.62 1020 HIS A CA 1
ATOM 8174 C C . HIS A 1 1020 ? -23.636 -66.825 -1.566 1.00 38.62 1020 HIS A C 1
ATOM 8176 O O . HIS A 1 1020 ? -24.057 -66.731 -2.721 1.00 38.62 1020 HIS A O 1
ATOM 8182 N N . LEU A 1 1021 ? -24.339 -66.383 -0.516 1.00 37.75 1021 LEU A N 1
ATOM 8183 C CA . LEU A 1 1021 ? -25.683 -65.808 -0.624 1.00 37.75 1021 LEU A CA 1
ATOM 8184 C C . LEU A 1 1021 ? -25.678 -64.462 -1.379 1.00 37.75 1021 LEU A C 1
ATOM 8186 O O . LEU A 1 1021 ? -26.546 -64.205 -2.213 1.00 37.75 1021 LEU A O 1
ATOM 8190 N N . GLY A 1 1022 ? -24.671 -63.612 -1.135 1.00 37.22 1022 GLY A N 1
ATOM 8191 C CA . GLY A 1 1022 ? -24.531 -62.306 -1.790 1.00 37.22 1022 GLY A CA 1
ATOM 8192 C C . GLY A 1 1022 ? -24.208 -62.394 -3.287 1.00 37.22 1022 GLY A C 1
ATOM 8193 O O . GLY A 1 1022 ? -24.758 -61.632 -4.086 1.00 37.22 1022 GLY A O 1
ATOM 8194 N N . VAL A 1 1023 ? -23.365 -63.351 -3.688 1.00 35.59 1023 VAL A N 1
ATOM 8195 C CA . VAL A 1 1023 ? -23.021 -63.590 -5.101 1.00 35.59 1023 VAL A CA 1
ATOM 8196 C C . VAL A 1 1023 ? -24.195 -64.219 -5.858 1.00 35.59 1023 VAL A C 1
ATOM 8198 O O . VAL A 1 1023 ? -24.478 -63.825 -6.991 1.00 35.59 1023 VAL A O 1
ATOM 8201 N N . GLN A 1 1024 ? -24.939 -65.133 -5.230 1.00 34.31 1024 GLN A N 1
ATOM 8202 C CA . GLN A 1 1024 ? -26.074 -65.814 -5.858 1.00 34.31 1024 GLN A CA 1
ATOM 8203 C C . GLN A 1 1024 ? -27.264 -64.866 -6.108 1.00 34.31 1024 GLN A C 1
ATOM 8205 O O . GLN A 1 1024 ? -27.853 -64.887 -7.188 1.00 34.31 1024 GLN A O 1
ATOM 8210 N N . VAL A 1 1025 ? -27.530 -63.930 -5.187 1.00 37.28 1025 VAL A N 1
ATOM 8211 C CA . VAL A 1 1025 ? -28.564 -62.887 -5.356 1.00 37.28 1025 VAL A CA 1
ATOM 8212 C C . VAL A 1 1025 ? -28.203 -61.869 -6.453 1.00 37.28 1025 VAL A C 1
ATOM 8214 O O . VAL A 1 1025 ? -29.093 -61.347 -7.132 1.00 37.28 1025 VAL A O 1
ATOM 8217 N N . MET A 1 1026 ? -26.912 -61.592 -6.678 1.00 33.44 1026 MET A N 1
ATOM 8218 C CA . MET A 1 1026 ? -26.468 -60.740 -7.794 1.00 33.44 1026 MET A CA 1
ATOM 8219 C C . MET A 1 1026 ? -26.568 -61.445 -9.156 1.00 33.44 1026 MET A C 1
ATOM 8221 O O . MET A 1 1026 ? -26.907 -60.804 -10.156 1.00 33.44 1026 MET A O 1
ATOM 8225 N N . MET A 1 1027 ? -26.326 -62.758 -9.188 1.00 33.69 1027 MET A N 1
ATOM 8226 C CA . MET A 1 1027 ? -26.389 -63.586 -10.399 1.00 33.69 1027 MET A CA 1
ATOM 8227 C C . MET A 1 1027 ? -27.824 -63.776 -10.919 1.00 33.69 1027 MET A C 1
ATOM 8229 O O . MET A 1 1027 ? -28.019 -63.892 -12.128 1.00 33.69 1027 MET A O 1
ATOM 8233 N N . GLU A 1 1028 ? -28.838 -63.749 -10.048 1.00 37.41 1028 GLU A N 1
ATOM 8234 C CA . GLU A 1 1028 ? -30.248 -63.891 -10.453 1.00 37.41 1028 GLU A CA 1
ATOM 8235 C C . GLU A 1 1028 ? -30.904 -62.581 -10.927 1.00 37.41 1028 GLU A C 1
ATOM 8237 O O . GLU A 1 1028 ? -31.881 -62.617 -11.675 1.00 37.41 1028 GLU A O 1
ATOM 8242 N N . LYS A 1 1029 ? -30.362 -61.409 -10.559 1.00 37.56 1029 LYS A N 1
ATOM 8243 C CA . LYS A 1 1029 ? -30.956 -60.098 -10.899 1.00 37.56 1029 LYS A CA 1
ATOM 8244 C C . LYS A 1 1029 ? -30.474 -59.470 -12.207 1.00 37.56 1029 LYS A C 1
ATOM 8246 O O . LYS A 1 1029 ? -31.107 -58.530 -12.685 1.00 37.56 1029 LYS A O 1
ATOM 8251 N N . THR A 1 1030 ? -29.388 -59.949 -12.809 1.00 36.34 1030 THR A N 1
ATOM 8252 C CA . THR A 1 1030 ? -28.845 -59.366 -14.046 1.00 36.34 1030 THR A CA 1
ATOM 8253 C C . THR A 1 1030 ? -28.903 -60.376 -15.184 1.00 36.34 1030 THR A C 1
ATOM 8255 O O . THR A 1 1030 ? -28.111 -61.308 -15.275 1.00 36.34 1030 THR A O 1
ATOM 8258 N N . GLY A 1 1031 ? -29.887 -60.202 -16.071 1.00 34.03 1031 GLY A N 1
ATOM 8259 C CA . GLY A 1 1031 ? -30.071 -61.045 -17.250 1.00 34.03 1031 GLY A CA 1
ATOM 8260 C C . GLY A 1 1031 ? -28.754 -61.303 -17.996 1.00 34.03 1031 GLY A C 1
ATOM 8261 O O . GLY A 1 1031 ? -28.017 -60.379 -18.355 1.00 34.03 1031 GLY A O 1
ATOM 8262 N N . LYS A 1 1032 ? -28.470 -62.590 -18.222 1.00 36.47 1032 LYS A N 1
ATOM 8263 C CA . LYS A 1 1032 ? -27.288 -63.136 -18.900 1.00 36.47 1032 LYS A CA 1
ATOM 8264 C C . LYS A 1 1032 ? -27.121 -62.552 -20.312 1.00 36.47 1032 LYS A C 1
ATOM 8266 O O . LYS A 1 1032 ? -27.592 -63.157 -21.266 1.00 36.47 1032 LYS A O 1
ATOM 8271 N N . ARG A 1 1033 ? -26.452 -61.401 -20.469 1.00 32.66 1033 ARG A N 1
ATOM 8272 C CA . ARG A 1 1033 ? -25.722 -61.025 -21.712 1.00 32.66 1033 ARG A CA 1
ATOM 8273 C C . ARG A 1 1033 ? -24.897 -59.734 -21.655 1.00 32.66 1033 ARG A C 1
ATOM 8275 O O . ARG A 1 1033 ? -24.084 -59.544 -22.550 1.00 32.66 1033 ARG A O 1
ATOM 8282 N N . LYS A 1 1034 ? -25.022 -58.878 -20.632 1.00 32.25 1034 LYS A N 1
ATOM 8283 C CA . LYS A 1 1034 ? -24.268 -57.601 -20.567 1.00 32.25 1034 LYS A CA 1
ATOM 8284 C C . LYS A 1 1034 ? -23.037 -57.579 -19.650 1.00 32.25 1034 LYS A C 1
ATOM 8286 O O . LYS A 1 1034 ? -22.241 -56.655 -19.753 1.00 32.25 1034 LYS A O 1
ATOM 8291 N N . CYS A 1 1035 ? -22.809 -58.610 -18.836 1.00 32.09 1035 CYS A N 1
ATOM 8292 C CA . CYS A 1 1035 ? -21.649 -58.675 -17.933 1.00 32.09 1035 CYS A CA 1
ATOM 8293 C C . CYS A 1 1035 ? -20.389 -59.303 -18.548 1.00 32.09 1035 CYS A C 1
ATOM 8295 O O . CYS A 1 1035 ? -19.372 -59.382 -17.873 1.00 32.09 1035 CYS A O 1
ATOM 8297 N N . ARG A 1 1036 ? -20.404 -59.722 -19.822 1.00 25.00 1036 ARG A N 1
ATOM 8298 C CA . ARG A 1 1036 ? -19.204 -60.311 -20.447 1.00 25.00 1036 ARG A CA 1
ATOM 8299 C C . ARG A 1 1036 ? -18.113 -59.278 -20.763 1.00 25.00 1036 ARG A C 1
ATOM 8301 O O . ARG A 1 1036 ? -16.954 -59.652 -20.842 1.00 25.00 1036 ARG A O 1
ATOM 8308 N N . ASN A 1 1037 ? -18.468 -57.992 -20.854 1.00 29.36 1037 ASN A N 1
ATOM 8309 C CA . ASN A 1 1037 ? -17.526 -56.904 -21.159 1.00 29.36 1037 ASN A CA 1
ATOM 8310 C C . ASN A 1 1037 ? -17.074 -56.106 -19.920 1.00 29.36 1037 ASN A C 1
ATOM 8312 O O . ASN A 1 1037 ? -16.297 -55.172 -20.057 1.00 29.36 1037 ASN A O 1
ATOM 8316 N N . LEU A 1 1038 ? -17.541 -56.466 -18.718 1.00 30.45 1038 LEU A N 1
ATOM 8317 C CA . LEU A 1 1038 ? -17.079 -55.894 -17.440 1.00 30.45 1038 LEU A CA 1
ATOM 8318 C C . LEU A 1 1038 ? -16.012 -56.767 -16.753 1.00 30.45 1038 LEU A C 1
ATOM 8320 O O . LEU A 1 1038 ? -15.517 -56.416 -15.689 1.00 30.45 1038 LEU A O 1
ATOM 8324 N N . ILE A 1 1039 ? -15.637 -57.891 -17.373 1.00 31.28 1039 ILE A N 1
ATOM 8325 C CA . ILE A 1 1039 ? -14.655 -58.859 -16.865 1.00 31.28 1039 ILE A CA 1
ATOM 8326 C C . ILE A 1 1039 ? -13.390 -58.781 -17.735 1.00 31.28 1039 ILE A C 1
ATOM 8328 O O . ILE A 1 1039 ? -12.993 -59.750 -18.375 1.00 31.28 1039 ILE A O 1
ATOM 8332 N N . GLN A 1 1040 ? -12.785 -57.594 -17.815 1.00 28.80 1040 GLN A N 1
ATOM 8333 C CA . GLN A 1 1040 ? -11.418 -57.430 -18.337 1.00 28.80 1040 GLN A CA 1
ATOM 8334 C C . GLN A 1 1040 ? -10.494 -56.606 -17.424 1.00 28.80 1040 GLN A C 1
ATOM 8336 O O . GLN A 1 1040 ? -9.289 -56.633 -17.644 1.00 28.80 1040 GLN A O 1
ATOM 8341 N N . ASP A 1 1041 ? -10.998 -55.993 -16.346 1.00 31.92 1041 ASP A N 1
ATOM 8342 C CA . ASP A 1 1041 ? -10.168 -55.350 -15.315 1.00 31.92 1041 ASP A CA 1
ATOM 8343 C C . ASP A 1 1041 ? -10.154 -56.197 -14.033 1.00 31.92 1041 ASP A C 1
ATOM 8345 O O . ASP A 1 1041 ? -10.889 -55.959 -13.074 1.00 31.92 1041 ASP A O 1
ATOM 8349 N N . ASN A 1 1042 ? -9.326 -57.245 -14.027 1.00 34.41 1042 ASN A N 1
ATOM 8350 C CA . ASN A 1 1042 ? -9.225 -58.194 -12.912 1.00 34.41 1042 ASN A CA 1
ATOM 8351 C C . ASN A 1 1042 ? -8.291 -57.725 -11.772 1.00 34.41 1042 ASN A C 1
ATOM 8353 O O . ASN A 1 1042 ? -8.089 -58.440 -10.798 1.00 34.41 1042 ASN A O 1
ATOM 8357 N N . THR A 1 1043 ? -7.730 -56.516 -11.847 1.00 39.97 1043 THR A N 1
ATOM 8358 C CA . THR A 1 1043 ? -6.693 -56.038 -10.912 1.00 39.97 1043 THR A CA 1
ATOM 8359 C C . THR A 1 1043 ? -7.269 -55.455 -9.618 1.00 39.97 1043 THR A C 1
ATOM 8361 O O . THR A 1 1043 ? -6.676 -55.593 -8.551 1.00 39.97 1043 THR A O 1
ATOM 8364 N N . TYR A 1 1044 ? -8.445 -54.818 -9.672 1.00 36.97 1044 TYR A N 1
ATOM 8365 C CA . TYR A 1 1044 ? -8.997 -54.081 -8.523 1.00 36.97 1044 TYR A CA 1
ATOM 8366 C C . TYR A 1 1044 ? -9.539 -55.008 -7.422 1.00 36.97 1044 TYR A C 1
ATOM 8368 O O . TYR A 1 1044 ? -9.340 -54.758 -6.232 1.00 36.97 1044 TYR A O 1
ATOM 8376 N N . ASN A 1 1045 ? -10.185 -56.109 -7.817 1.00 37.00 1045 ASN A N 1
ATOM 8377 C CA . ASN A 1 1045 ? -10.778 -57.067 -6.882 1.00 37.00 1045 ASN A CA 1
ATOM 8378 C C . ASN A 1 1045 ? -9.720 -57.966 -6.220 1.00 37.00 1045 ASN A C 1
ATOM 8380 O O . ASN A 1 1045 ? -9.853 -58.289 -5.042 1.00 37.00 1045 ASN A O 1
ATOM 8384 N N . GLU A 1 1046 ? -8.634 -58.303 -6.923 1.00 39.56 1046 GLU A N 1
ATOM 8385 C CA . GLU A 1 1046 ? -7.533 -59.103 -6.371 1.00 39.56 1046 GLU A CA 1
ATOM 8386 C C . GLU A 1 1046 ? -6.695 -58.312 -5.343 1.00 39.56 1046 GLU A C 1
ATOM 8388 O O . GLU A 1 1046 ? -6.351 -58.832 -4.277 1.00 39.56 1046 GLU A O 1
ATOM 8393 N N . ILE A 1 1047 ? -6.438 -57.021 -5.607 1.00 44.97 1047 ILE A N 1
ATOM 8394 C CA . ILE A 1 1047 ? -5.733 -56.114 -4.681 1.00 44.97 1047 ILE A CA 1
ATOM 8395 C C . ILE A 1 1047 ? -6.553 -55.905 -3.398 1.00 44.97 1047 ILE A C 1
ATOM 8397 O O . ILE A 1 1047 ? -6.002 -55.958 -2.294 1.00 44.97 1047 ILE A O 1
ATOM 8401 N N . LEU A 1 1048 ? -7.874 -55.729 -3.520 1.00 42.94 1048 LEU A N 1
ATOM 8402 C CA . LEU A 1 1048 ? -8.774 -55.582 -2.372 1.00 42.94 1048 LEU A CA 1
ATOM 8403 C C . LEU A 1 1048 ? -8.867 -56.878 -1.540 1.00 42.94 1048 LEU A C 1
ATOM 8405 O O . LEU A 1 1048 ? -8.903 -56.819 -0.309 1.00 42.94 1048 LEU A O 1
ATOM 8409 N N . PHE A 1 1049 ? -8.837 -58.044 -2.196 1.00 40.62 1049 PHE A N 1
ATOM 8410 C CA . PHE A 1 1049 ? -8.856 -59.363 -1.555 1.00 40.62 1049 PHE A CA 1
ATOM 8411 C C . PHE A 1 1049 ? -7.571 -59.653 -0.756 1.00 40.62 1049 PHE A C 1
ATOM 8413 O O . PHE A 1 1049 ? -7.644 -60.013 0.422 1.00 40.62 1049 PHE A O 1
ATOM 8420 N N . ARG A 1 1050 ? -6.380 -59.399 -1.328 1.00 45.72 1050 ARG A N 1
ATOM 8421 C CA . ARG A 1 1050 ? -5.094 -59.509 -0.601 1.00 45.72 1050 ARG A CA 1
ATOM 8422 C C . ARG A 1 1050 ? -4.989 -58.514 0.559 1.00 45.72 1050 ARG A C 1
ATOM 8424 O O . ARG A 1 1050 ? -4.431 -58.839 1.607 1.00 45.72 1050 ARG A O 1
ATOM 8431 N N . PHE A 1 1051 ? -5.552 -57.317 0.397 1.00 48.22 1051 PHE A N 1
ATOM 8432 C CA . PHE A 1 1051 ? -5.578 -56.284 1.433 1.00 48.22 1051 PHE A CA 1
ATOM 8433 C C . PHE A 1 1051 ? -6.415 -56.689 2.663 1.00 48.22 1051 PHE A C 1
ATOM 8435 O O . PHE A 1 1051 ? -5.992 -56.460 3.799 1.00 48.22 1051 PHE A O 1
ATOM 8442 N N . LEU A 1 1052 ? -7.563 -57.345 2.459 1.00 44.94 1052 LEU A N 1
ATOM 8443 C CA . LEU A 1 1052 ? -8.405 -57.860 3.547 1.00 44.94 1052 LEU A CA 1
ATOM 8444 C C . LEU A 1 1052 ? -7.739 -59.019 4.310 1.00 44.94 1052 LEU A C 1
ATOM 8446 O O . LEU A 1 1052 ? -7.836 -59.065 5.537 1.00 44.94 1052 LEU A O 1
ATOM 8450 N N . LEU A 1 1053 ? -7.004 -59.896 3.617 1.00 43.47 1053 LEU A N 1
ATOM 8451 C CA . LEU A 1 1053 ? -6.211 -60.974 4.228 1.00 43.47 1053 LEU A CA 1
ATOM 8452 C C . LEU A 1 1053 ? -5.086 -60.438 5.135 1.00 43.47 1053 LEU A C 1
ATOM 8454 O O . LEU A 1 1053 ? -4.944 -60.892 6.268 1.00 43.47 1053 LEU A O 1
ATOM 8458 N N . MET A 1 1054 ? -4.342 -59.419 4.687 1.00 44.75 1054 MET A N 1
ATOM 8459 C CA . MET A 1 1054 ? -3.237 -58.810 5.453 1.00 44.75 1054 MET A CA 1
ATOM 8460 C C . MET A 1 1054 ? -3.718 -58.117 6.741 1.00 44.75 1054 MET A C 1
ATOM 8462 O O . MET A 1 1054 ? -3.056 -58.203 7.775 1.00 44.75 1054 MET A O 1
ATOM 8466 N N . ARG A 1 1055 ? -4.902 -57.482 6.710 1.00 45.12 1055 ARG A N 1
ATOM 8467 C CA . ARG A 1 1055 ? -5.524 -56.852 7.890 1.00 45.12 1055 ARG A CA 1
ATOM 8468 C C . ARG A 1 1055 ? -6.014 -57.883 8.916 1.00 45.12 1055 ARG A C 1
ATOM 8470 O O . ARG A 1 1055 ? -5.979 -57.603 10.111 1.00 45.12 1055 ARG A O 1
ATOM 8477 N N . LYS A 1 1056 ? -6.442 -59.069 8.464 1.00 38.44 1056 LYS A N 1
ATOM 8478 C CA . LYS A 1 1056 ? -6.891 -60.185 9.319 1.00 38.44 1056 LYS A CA 1
ATOM 8479 C C . LYS A 1 1056 ? -5.719 -60.910 10.011 1.00 38.44 1056 LYS A C 1
ATOM 8481 O O . LYS A 1 1056 ? -5.939 -61.555 11.027 1.00 38.44 1056 LYS A O 1
ATOM 8486 N N . ALA A 1 1057 ? -4.492 -60.752 9.498 1.00 40.16 1057 ALA A N 1
ATOM 8487 C CA . ALA A 1 1057 ? -3.252 -61.313 10.053 1.00 40.16 1057 ALA A CA 1
ATOM 8488 C C . ALA A 1 1057 ? -2.493 -60.376 11.023 1.00 40.16 1057 ALA A C 1
ATOM 8490 O O . ALA A 1 1057 ? -1.413 -60.728 11.488 1.00 40.16 1057 ALA A O 1
ATOM 8491 N N . GLY A 1 1058 ? -3.016 -59.177 11.322 1.00 42.78 1058 GLY A N 1
ATOM 8492 C CA . GLY A 1 1058 ? -2.390 -58.234 12.263 1.00 42.78 1058 GLY A CA 1
ATOM 8493 C C . GLY A 1 1058 ? -1.152 -57.486 11.739 1.00 42.78 1058 GLY A C 1
ATOM 8494 O O . GLY A 1 1058 ? -0.452 -56.855 12.527 1.00 42.78 1058 GLY A O 1
ATOM 8495 N N . LEU A 1 1059 ? -0.870 -57.524 10.431 1.00 49.50 1059 LEU A N 1
ATOM 8496 C CA . LEU A 1 1059 ? 0.282 -56.836 9.831 1.00 49.50 1059 LEU A CA 1
ATOM 8497 C C . LEU A 1 1059 ? -0.007 -55.331 9.611 1.00 49.50 1059 LEU A C 1
ATOM 8499 O O . LEU A 1 1059 ? -1.127 -54.994 9.223 1.00 49.50 1059 LEU A O 1
ATOM 8503 N N . PRO A 1 1060 ? 0.961 -54.408 9.804 1.00 53.97 1060 PRO A N 1
ATOM 8504 C CA . PRO A 1 1060 ? 0.770 -52.976 9.539 1.00 53.97 1060 PRO A CA 1
ATOM 8505 C C . PRO A 1 1060 ? 0.539 -52.711 8.042 1.00 53.97 1060 PRO A C 1
ATOM 8507 O O . PRO A 1 1060 ? 1.246 -53.258 7.195 1.00 53.97 1060 PRO A O 1
ATOM 8510 N N . VAL A 1 1061 ? -0.453 -51.881 7.688 1.00 66.44 1061 VAL A N 1
ATOM 8511 C CA . VAL A 1 1061 ? -0.927 -51.753 6.292 1.00 66.44 1061 VAL A CA 1
ATOM 8512 C C . VAL A 1 1061 ? -0.898 -50.318 5.744 1.00 66.44 1061 VAL A C 1
ATOM 8514 O O . VAL A 1 1061 ? -1.789 -49.936 4.998 1.00 66.44 1061 VAL A O 1
ATOM 8517 N N . GLY A 1 1062 ? 0.116 -49.506 6.056 1.00 83.00 1062 GLY A N 1
ATOM 8518 C CA . GLY A 1 1062 ? 0.223 -48.147 5.502 1.00 83.00 1062 GLY A CA 1
ATOM 8519 C C . GLY A 1 1062 ? 1.354 -47.314 6.098 1.00 83.00 1062 GLY A C 1
ATOM 8520 O O . GLY A 1 1062 ? 2.060 -47.770 6.991 1.00 83.00 1062 GLY A O 1
ATOM 8521 N N . TYR A 1 1063 ? 1.530 -46.086 5.598 1.00 91.75 1063 TYR A N 1
ATOM 8522 C CA . TYR A 1 1063 ? 2.632 -45.214 6.028 1.00 91.75 1063 TYR A CA 1
ATOM 8523 C C . TYR A 1 1063 ? 2.412 -44.511 7.371 1.00 91.75 1063 TYR A C 1
ATOM 8525 O O . TYR A 1 1063 ? 3.395 -44.101 7.987 1.00 91.75 1063 TYR A O 1
ATOM 8533 N N . LYS A 1 1064 ? 1.175 -44.388 7.864 1.00 89.06 1064 LYS A N 1
ATOM 8534 C CA . LYS A 1 1064 ? 0.940 -43.825 9.201 1.00 89.06 1064 LYS A CA 1
ATOM 8535 C C . LYS A 1 1064 ? 1.619 -44.679 10.269 1.00 89.06 1064 LYS A C 1
ATOM 8537 O O . LYS A 1 1064 ? 1.483 -45.897 10.289 1.00 89.06 1064 LYS A O 1
ATOM 8542 N N . GLY A 1 1065 ? 2.319 -44.013 11.177 1.00 87.25 1065 GLY A N 1
ATOM 8543 C CA . GLY A 1 1065 ? 3.135 -44.623 12.220 1.00 87.25 1065 GLY A CA 1
ATOM 8544 C C . GLY A 1 1065 ? 4.529 -45.037 11.743 1.00 87.25 1065 GLY A C 1
ATOM 8545 O O . GLY A 1 1065 ? 5.383 -45.325 12.578 1.00 87.25 1065 GLY A O 1
ATOM 8546 N N . SER A 1 1066 ? 4.805 -45.023 10.432 1.00 90.88 1066 SER A N 1
ATOM 8547 C CA . SER A 1 1066 ? 6.144 -45.300 9.907 1.00 90.88 1066 SER A CA 1
ATOM 8548 C C . SER A 1 1066 ? 7.112 -44.192 10.306 1.00 90.88 1066 SER A C 1
ATOM 8550 O O . SER A 1 1066 ? 6.793 -43.003 10.234 1.00 90.88 1066 SER A O 1
ATOM 8552 N N . GLN A 1 1067 ? 8.334 -44.581 10.659 1.00 92.81 1067 GLN A N 1
ATOM 8553 C CA . GLN A 1 1067 ? 9.408 -43.644 10.978 1.00 92.81 1067 GLN A CA 1
ATOM 8554 C C . GLN A 1 1067 ? 10.301 -43.385 9.759 1.00 92.81 1067 GLN A C 1
ATOM 8556 O O . GLN A 1 1067 ? 10.475 -44.259 8.902 1.00 92.81 1067 GLN A O 1
ATOM 8561 N N . PHE A 1 1068 ? 10.914 -42.202 9.716 1.00 95.94 1068 PHE A N 1
ATOM 8562 C CA . PHE A 1 1068 ? 12.093 -41.948 8.892 1.00 95.94 1068 PHE A CA 1
ATOM 8563 C C . PHE A 1 1068 ? 13.293 -42.598 9.587 1.00 95.94 1068 PHE A C 1
ATOM 8565 O O . PHE A 1 1068 ? 13.866 -42.043 10.524 1.00 95.94 1068 PHE A O 1
ATOM 8572 N N . HIS A 1 1069 ? 13.622 -43.824 9.184 1.00 94.25 1069 HIS A N 1
ATOM 8573 C CA . HIS A 1 1069 ? 14.601 -44.666 9.876 1.00 94.25 1069 HIS A CA 1
ATOM 8574 C C . HIS A 1 1069 ? 16.052 -44.361 9.472 1.00 94.25 1069 HIS A C 1
ATOM 8576 O O . HIS A 1 1069 ? 16.974 -44.789 10.165 1.00 94.25 1069 HIS A O 1
ATOM 8582 N N . ARG A 1 1070 ? 16.268 -43.596 8.391 1.00 95.69 1070 ARG A N 1
ATOM 8583 C CA . ARG A 1 1070 ? 17.599 -43.189 7.924 1.00 95.69 1070 ARG A CA 1
ATOM 8584 C C . ARG A 1 1070 ? 17.553 -41.785 7.319 1.00 95.69 1070 ARG A C 1
ATOM 8586 O O . ARG A 1 1070 ? 16.818 -41.543 6.367 1.00 95.69 1070 ARG A O 1
ATOM 8593 N N . VAL A 1 1071 ? 18.341 -40.864 7.866 1.00 96.25 1071 VAL A N 1
ATOM 8594 C CA . VAL A 1 1071 ? 18.405 -39.452 7.460 1.00 96.25 1071 VAL A CA 1
ATOM 8595 C C . VAL A 1 1071 ? 19.858 -39.088 7.201 1.00 96.25 1071 VAL A C 1
ATOM 8597 O O . VAL A 1 1071 ? 20.679 -39.149 8.106 1.00 96.25 1071 VAL A O 1
ATOM 8600 N N . ILE A 1 1072 ? 20.199 -38.725 5.968 1.00 95.62 1072 ILE A N 1
ATOM 8601 C CA . ILE A 1 1072 ? 21.556 -38.306 5.610 1.00 95.62 1072 ILE A CA 1
ATOM 8602 C C . ILE A 1 1072 ? 21.477 -36.883 5.076 1.00 95.62 1072 ILE A C 1
ATOM 8604 O O . ILE A 1 1072 ? 20.891 -36.636 4.019 1.00 95.62 1072 ILE A O 1
ATOM 8608 N N . LYS A 1 1073 ? 22.065 -35.956 5.836 1.00 92.00 1073 LYS A N 1
ATOM 8609 C CA . LYS A 1 1073 ? 22.122 -34.538 5.490 1.00 92.00 1073 LYS A CA 1
ATOM 8610 C C . LYS A 1 1073 ? 22.804 -34.335 4.136 1.00 92.00 1073 LYS A C 1
ATOM 8612 O O . LYS A 1 1073 ? 23.774 -35.023 3.829 1.00 92.00 1073 LYS A O 1
ATOM 8617 N N . ASP A 1 1074 ? 22.255 -33.429 3.332 1.00 90.19 1074 ASP A N 1
ATOM 8618 C CA . ASP A 1 1074 ? 22.676 -33.116 1.965 1.00 90.19 1074 ASP A CA 1
ATOM 8619 C C . ASP A 1 1074 ? 22.610 -34.312 0.997 1.00 90.19 1074 ASP A C 1
ATOM 8621 O O . ASP A 1 1074 ? 23.195 -34.273 -0.085 1.00 90.19 1074 ASP A O 1
ATOM 8625 N N . PHE A 1 1075 ? 21.860 -35.365 1.349 1.00 95.69 1075 PHE A N 1
ATOM 8626 C CA . PHE A 1 1075 ? 21.632 -36.527 0.493 1.00 95.69 1075 PHE A CA 1
ATOM 8627 C C . PHE A 1 1075 ? 20.147 -36.896 0.404 1.00 95.69 1075 PHE A C 1
ATOM 8629 O O . PHE A 1 1075 ? 19.501 -36.578 -0.595 1.00 95.69 1075 PHE A O 1
ATOM 8636 N N . MET A 1 1076 ? 19.581 -37.555 1.420 1.00 96.12 1076 MET A N 1
ATOM 8637 C CA . MET A 1 1076 ? 18.193 -38.030 1.387 1.00 96.12 1076 MET A CA 1
ATOM 8638 C C . MET A 1 1076 ? 17.639 -38.376 2.775 1.00 96.12 1076 MET A C 1
ATOM 8640 O O . MET A 1 1076 ? 18.386 -38.673 3.712 1.00 96.12 1076 MET A O 1
ATOM 8644 N N . ILE A 1 1077 ? 16.308 -38.390 2.881 1.00 97.44 1077 ILE A N 1
ATOM 8645 C CA . ILE A 1 1077 ? 15.565 -38.924 4.029 1.00 97.44 1077 ILE A CA 1
ATOM 8646 C C . ILE A 1 1077 ? 14.754 -40.151 3.599 1.00 97.44 1077 ILE A C 1
ATOM 8648 O O . ILE A 1 1077 ? 13.951 -40.069 2.672 1.00 97.44 1077 ILE A O 1
ATOM 8652 N N . GLN A 1 1078 ? 14.961 -41.294 4.254 1.00 96.88 1078 GLN A N 1
ATOM 8653 C CA . GLN A 1 1078 ? 14.361 -42.583 3.894 1.00 96.88 1078 GLN A CA 1
ATOM 8654 C C . GLN A 1 1078 ? 13.321 -43.028 4.927 1.00 96.88 1078 GLN A C 1
ATOM 8656 O O . GLN A 1 1078 ? 13.548 -42.963 6.139 1.00 96.88 1078 GLN A O 1
ATOM 8661 N N . ALA A 1 1079 ? 12.180 -43.500 4.428 1.00 95.00 1079 ALA A N 1
ATOM 8662 C CA . ALA A 1 1079 ? 11.039 -43.969 5.206 1.00 95.00 1079 ALA A CA 1
ATOM 8663 C C . ALA A 1 1079 ? 10.321 -45.129 4.492 1.00 95.00 1079 ALA A C 1
ATOM 8665 O O . ALA A 1 1079 ? 10.818 -45.703 3.523 1.00 95.00 1079 ALA A O 1
ATOM 8666 N N . GLY A 1 1080 ? 9.145 -45.504 4.996 1.00 89.38 1080 GLY A N 1
ATOM 8667 C CA . GLY A 1 1080 ? 8.268 -46.487 4.361 1.00 89.38 1080 GLY A CA 1
ATOM 8668 C C . GLY A 1 1080 ? 8.479 -47.934 4.800 1.00 89.38 1080 GLY A C 1
ATOM 8669 O O . GLY A 1 1080 ? 7.785 -48.816 4.302 1.00 89.38 1080 GLY A O 1
ATOM 8670 N N . ASP A 1 1081 ? 9.378 -48.189 5.754 1.00 89.88 1081 ASP A N 1
ATOM 8671 C CA . ASP A 1 1081 ? 9.437 -49.472 6.456 1.00 89.88 1081 ASP A CA 1
ATOM 8672 C C . ASP A 1 1081 ? 8.475 -49.460 7.651 1.00 89.88 1081 ASP A C 1
ATOM 8674 O O . ASP A 1 1081 ? 8.863 -49.215 8.790 1.00 89.88 1081 ASP A O 1
ATOM 8678 N N . PHE A 1 1082 ? 7.201 -49.716 7.374 1.00 86.31 1082 PHE A N 1
ATOM 8679 C CA . PHE A 1 1082 ? 6.184 -49.946 8.402 1.00 86.31 1082 PHE A CA 1
ATOM 8680 C C . PHE A 1 1082 ? 6.074 -51.424 8.805 1.00 86.31 1082 PHE A C 1
ATOM 8682 O O . PHE A 1 1082 ? 5.254 -51.753 9.654 1.00 86.31 1082 PHE A O 1
ATOM 8689 N N . VAL A 1 1083 ? 6.850 -52.323 8.188 1.00 83.75 1083 VAL A N 1
ATOM 8690 C CA . VAL A 1 1083 ? 6.780 -53.769 8.456 1.00 83.75 1083 VAL A CA 1
ATOM 8691 C C . VAL A 1 1083 ? 7.662 -54.128 9.647 1.00 83.75 1083 VAL A C 1
ATOM 8693 O O . VAL A 1 1083 ? 7.219 -54.840 10.542 1.00 83.75 1083 VAL A O 1
ATOM 8696 N N . LYS A 1 1084 ? 8.903 -53.632 9.655 1.00 82.12 1084 LYS A N 1
ATOM 8697 C CA . LYS A 1 1084 ? 9.895 -53.892 10.708 1.00 82.12 1084 LYS A CA 1
ATOM 8698 C C . LYS A 1 1084 ? 10.400 -52.616 11.379 1.00 82.12 1084 LYS A C 1
ATOM 8700 O O . LYS A 1 1084 ? 10.824 -52.665 12.528 1.00 82.12 1084 LYS A O 1
ATOM 8705 N N . GLY A 1 1085 ? 10.342 -51.472 10.692 1.00 79.56 1085 GLY A N 1
ATOM 8706 C CA . GLY A 1 1085 ? 10.779 -50.179 11.236 1.00 79.56 1085 GLY A CA 1
ATOM 8707 C C . GLY A 1 1085 ? 12.294 -50.041 11.428 1.00 79.56 1085 GLY A C 1
ATOM 8708 O O . GLY A 1 1085 ? 12.742 -49.077 12.055 1.00 79.56 1085 GLY A O 1
ATOM 8709 N N . ASP A 1 1086 ? 13.080 -50.987 10.908 1.00 80.19 1086 ASP A N 1
ATOM 8710 C CA . ASP A 1 1086 ? 14.540 -51.049 11.029 1.00 80.19 1086 ASP A CA 1
ATOM 8711 C C . ASP A 1 1086 ? 15.274 -50.805 9.697 1.00 80.19 1086 ASP A C 1
ATOM 8713 O O . ASP A 1 1086 ? 16.500 -50.701 9.682 1.00 80.19 1086 ASP A O 1
ATOM 8717 N N . GLY A 1 1087 ? 14.532 -50.654 8.596 1.00 82.56 1087 GLY A N 1
ATOM 8718 C CA . GLY A 1 1087 ? 15.050 -50.461 7.244 1.00 82.56 1087 GLY A CA 1
ATOM 8719 C C . GLY A 1 1087 ? 15.161 -51.755 6.432 1.00 82.56 1087 GLY A C 1
ATOM 8720 O O . GLY A 1 1087 ? 15.581 -51.701 5.276 1.00 82.56 1087 GLY A O 1
ATOM 8721 N N . SER A 1 1088 ? 14.766 -52.913 6.977 1.00 83.62 1088 SER A N 1
ATOM 8722 C CA . SER A 1 1088 ? 14.805 -54.211 6.283 1.00 83.62 1088 SER A CA 1
ATOM 8723 C C . SER A 1 1088 ? 13.440 -54.704 5.781 1.00 83.62 1088 SER A C 1
ATOM 8725 O O . SER A 1 1088 ? 13.365 -55.715 5.077 1.00 83.62 1088 SER A O 1
ATOM 8727 N N . GLY A 1 1089 ? 12.342 -54.021 6.120 1.00 84.19 1089 GLY A N 1
ATOM 8728 C CA . GLY A 1 1089 ? 11.000 -54.396 5.674 1.00 84.19 1089 GLY A CA 1
ATOM 8729 C C . GLY A 1 1089 ? 10.737 -54.070 4.201 1.00 84.19 1089 GLY A C 1
ATOM 8730 O O . GLY A 1 1089 ? 11.060 -52.987 3.717 1.00 84.19 1089 GLY A O 1
ATOM 8731 N N . CYS A 1 1090 ? 10.128 -55.002 3.467 1.00 82.31 1090 CYS A N 1
ATOM 8732 C CA . CYS A 1 1090 ? 9.823 -54.834 2.047 1.00 82.31 1090 CYS A CA 1
ATOM 8733 C C . CYS A 1 1090 ? 8.517 -55.557 1.699 1.00 82.31 1090 CYS A C 1
ATOM 8735 O O . CYS A 1 1090 ? 8.445 -56.780 1.792 1.00 82.31 1090 CYS A O 1
ATOM 8737 N N . VAL A 1 1091 ? 7.487 -54.802 1.316 1.00 84.19 1091 VAL A N 1
ATOM 8738 C CA . VAL A 1 1091 ? 6.200 -55.335 0.847 1.00 84.19 1091 VAL A CA 1
ATOM 8739 C C . VAL A 1 1091 ? 5.589 -54.382 -0.181 1.00 84.19 1091 VAL A C 1
ATOM 8741 O O . VAL A 1 1091 ? 5.723 -53.171 -0.044 1.00 84.19 1091 VAL A O 1
ATOM 8744 N N . SER A 1 1092 ? 4.889 -54.882 -1.197 1.00 84.06 1092 SER A N 1
ATOM 8745 C CA . SER A 1 1092 ? 4.181 -54.053 -2.185 1.00 84.06 1092 SER A CA 1
ATOM 8746 C C . SER A 1 1092 ? 2.688 -54.374 -2.201 1.00 84.06 1092 SER A C 1
ATOM 8748 O O . SER A 1 1092 ? 2.235 -55.305 -1.536 1.00 84.06 1092 SER A O 1
ATOM 8750 N N . ILE A 1 1093 ? 1.875 -53.576 -2.896 1.00 82.19 1093 ILE A N 1
ATOM 8751 C CA . ILE A 1 1093 ? 0.460 -53.934 -3.115 1.00 82.19 1093 ILE A CA 1
ATOM 8752 C C . ILE A 1 1093 ? 0.294 -55.087 -4.121 1.00 82.19 1093 ILE A C 1
ATOM 8754 O O . ILE A 1 1093 ? -0.766 -55.702 -4.181 1.00 82.19 1093 ILE A O 1
ATOM 8758 N N . TYR A 1 1094 ? 1.350 -55.407 -4.874 1.00 79.75 1094 TYR A N 1
ATOM 8759 C CA . TYR A 1 1094 ? 1.364 -56.447 -5.905 1.00 79.75 1094 TYR A CA 1
ATOM 8760 C C . TYR A 1 1094 ? 1.954 -57.783 -5.404 1.00 79.75 1094 TYR A C 1
ATOM 8762 O O . TYR A 1 1094 ? 1.903 -58.790 -6.105 1.00 79.75 1094 TYR A O 1
ATOM 8770 N N . GLY A 1 1095 ? 2.491 -57.833 -4.179 1.00 77.31 1095 GLY A N 1
ATOM 8771 C CA . GLY A 1 1095 ? 3.156 -59.008 -3.610 1.00 77.31 1095 GLY A CA 1
ATOM 8772 C C . GLY A 1 1095 ? 4.317 -58.616 -2.695 1.00 77.31 1095 GLY A C 1
ATOM 8773 O O . GLY A 1 1095 ? 4.218 -57.661 -1.927 1.00 77.31 1095 GLY A O 1
ATOM 8774 N N . HIS A 1 1096 ? 5.428 -59.352 -2.770 1.00 75.19 1096 HIS A N 1
ATOM 8775 C CA . HIS A 1 1096 ? 6.603 -59.079 -1.936 1.00 75.19 1096 HIS A CA 1
ATOM 8776 C C . HIS A 1 1096 ? 7.473 -57.937 -2.495 1.00 75.19 1096 HIS A C 1
ATOM 8778 O O . HIS A 1 1096 ? 7.902 -57.071 -1.737 1.00 75.19 1096 HIS A O 1
ATOM 8784 N N . LYS A 1 1097 ? 7.714 -57.924 -3.814 1.00 86.69 1097 LYS A N 1
ATOM 8785 C CA . LYS A 1 1097 ? 8.505 -56.928 -4.564 1.00 86.69 1097 LYS A CA 1
ATOM 8786 C C . LYS A 1 1097 ? 7.873 -56.678 -5.944 1.00 86.69 1097 LYS A C 1
ATOM 8788 O O . LYS A 1 1097 ? 7.029 -57.470 -6.360 1.00 86.69 1097 LYS A O 1
ATOM 8793 N N . PHE A 1 1098 ? 8.233 -55.591 -6.626 1.00 90.44 1098 PHE A N 1
ATOM 8794 C CA . PHE A 1 1098 ? 7.837 -55.311 -8.014 1.00 90.44 1098 PHE A CA 1
ATOM 8795 C C . PHE A 1 1098 ? 8.965 -54.645 -8.821 1.00 90.44 1098 PHE A C 1
ATOM 8797 O O . PHE A 1 1098 ? 9.903 -54.085 -8.247 1.00 90.44 1098 PHE A O 1
ATOM 8804 N N . ASP A 1 1099 ? 8.851 -54.725 -10.148 1.00 92.12 1099 ASP A N 1
ATOM 8805 C CA . ASP A 1 1099 ? 9.869 -54.277 -11.107 1.00 92.12 1099 ASP A CA 1
ATOM 8806 C C . ASP A 1 1099 ? 10.065 -52.751 -11.127 1.00 92.12 1099 ASP A C 1
ATOM 8808 O O . ASP A 1 1099 ? 9.178 -51.991 -10.730 1.00 92.12 1099 ASP A O 1
ATOM 8812 N N . ASP A 1 1100 ? 11.231 -52.294 -11.591 1.00 91.44 1100 ASP A N 1
ATOM 8813 C CA . ASP A 1 1100 ? 11.508 -50.875 -11.832 1.00 91.44 1100 ASP A CA 1
ATOM 8814 C C . ASP A 1 1100 ? 10.739 -50.348 -13.064 1.00 91.44 1100 ASP A C 1
ATOM 8816 O O . ASP A 1 1100 ? 10.541 -51.060 -14.049 1.00 91.44 1100 ASP A O 1
ATOM 8820 N N . GLU A 1 1101 ? 10.319 -49.077 -13.047 1.00 88.81 1101 GLU A N 1
ATOM 8821 C CA . GLU A 1 1101 ? 9.556 -48.459 -14.140 1.00 88.81 1101 GLU A CA 1
ATOM 8822 C C . GLU A 1 1101 ? 10.349 -47.365 -14.865 1.00 88.81 1101 GLU A C 1
ATOM 8824 O O . GLU A 1 1101 ? 10.609 -46.314 -14.286 1.00 88.81 1101 GLU A O 1
ATOM 8829 N N . ASN A 1 1102 ? 10.663 -47.624 -16.146 1.00 84.88 1102 ASN A N 1
ATOM 8830 C CA . ASN A 1 1102 ? 11.135 -46.753 -17.249 1.00 84.88 1102 ASN A CA 1
ATOM 8831 C C . ASN A 1 1102 ? 12.264 -45.726 -17.025 1.00 84.88 1102 ASN A C 1
ATOM 8833 O O . ASN A 1 1102 ? 12.798 -45.226 -18.015 1.00 84.88 1102 ASN A O 1
ATOM 8837 N N . PHE A 1 1103 ? 12.643 -45.406 -15.788 1.00 90.12 1103 PHE A N 1
ATOM 8838 C CA . PHE A 1 1103 ? 13.696 -44.460 -15.411 1.00 90.12 1103 PHE A CA 1
ATOM 8839 C C . PHE A 1 1103 ? 13.642 -43.118 -16.159 1.00 90.12 1103 PHE A C 1
ATOM 8841 O O . PHE A 1 1103 ? 14.675 -42.474 -16.365 1.00 90.12 1103 PHE A O 1
ATOM 8848 N N . ILE A 1 1104 ? 12.445 -42.690 -16.577 1.00 89.75 1104 ILE A N 1
ATOM 8849 C CA . ILE A 1 1104 ? 12.241 -41.449 -17.328 1.00 89.75 1104 ILE A CA 1
ATOM 8850 C C . ILE A 1 1104 ? 12.654 -40.245 -16.473 1.00 89.75 1104 ILE A C 1
ATOM 8852 O O . ILE A 1 1104 ? 13.360 -39.357 -16.958 1.00 89.75 1104 ILE A O 1
ATOM 8856 N N . ALA A 1 1105 ? 12.249 -40.246 -15.200 1.00 91.00 1105 ALA A N 1
ATOM 8857 C CA . ALA A 1 1105 ? 12.578 -39.200 -14.247 1.00 91.00 1105 ALA A CA 1
ATOM 8858 C C . ALA A 1 1105 ? 13.958 -39.395 -13.600 1.00 91.00 1105 ALA A C 1
ATOM 8860 O O . ALA A 1 1105 ? 14.345 -40.509 -13.246 1.00 91.00 1105 ALA A O 1
ATOM 8861 N N . LYS A 1 1106 ? 14.699 -38.287 -13.466 1.00 94.50 1106 LYS A N 1
ATOM 8862 C CA . LYS A 1 1106 ? 16.080 -38.219 -12.956 1.00 94.50 1106 LYS A CA 1
ATOM 8863 C C . LYS A 1 1106 ? 16.156 -37.411 -11.660 1.00 94.50 1106 LYS A C 1
ATOM 8865 O O . LYS A 1 1106 ? 15.379 -36.470 -11.476 1.00 94.50 1106 LYS A O 1
ATOM 8870 N N . HIS A 1 1107 ? 17.119 -37.719 -10.794 1.00 96.06 1107 HIS A N 1
ATOM 8871 C CA . HIS A 1 1107 ? 17.333 -37.102 -9.478 1.00 96.06 1107 HIS A CA 1
ATOM 8872 C C . HIS A 1 1107 ? 17.999 -35.716 -9.589 1.00 96.06 1107 HIS A C 1
ATOM 8874 O O . HIS A 1 1107 ? 19.086 -35.464 -9.070 1.00 96.06 1107 HIS A O 1
ATOM 8880 N N . THR A 1 1108 ? 17.340 -34.803 -10.301 1.00 93.81 1108 THR A N 1
ATOM 8881 C CA . THR A 1 1108 ? 17.888 -33.502 -10.726 1.00 93.81 1108 THR A CA 1
ATOM 8882 C C . THR A 1 1108 ? 17.986 -32.447 -9.626 1.00 93.81 1108 THR A C 1
ATOM 8884 O O . THR A 1 1108 ? 18.655 -31.441 -9.831 1.00 93.81 1108 THR A O 1
ATOM 8887 N N . GLY A 1 1109 ? 17.357 -32.657 -8.469 1.00 90.56 1109 GLY A N 1
ATOM 8888 C CA . GLY A 1 1109 ? 17.345 -31.685 -7.379 1.00 90.56 1109 GLY A CA 1
ATOM 8889 C C . GLY A 1 1109 ? 16.657 -32.203 -6.111 1.00 90.56 1109 GLY A C 1
ATOM 8890 O O . GLY A 1 1109 ? 16.254 -33.372 -6.060 1.00 90.56 1109 GLY A O 1
ATOM 8891 N N . PRO A 1 1110 ? 16.537 -31.353 -5.076 1.00 95.31 1110 PRO A N 1
ATOM 8892 C CA . PRO A 1 1110 ? 15.887 -31.702 -3.818 1.00 95.31 1110 PRO A CA 1
ATOM 8893 C C . PRO A 1 1110 ? 14.371 -31.882 -3.978 1.00 95.31 1110 PRO A C 1
ATOM 8895 O O . PRO A 1 1110 ? 13.743 -31.281 -4.847 1.00 95.31 1110 PRO A O 1
ATOM 8898 N N . GLY A 1 1111 ? 13.772 -32.671 -3.088 1.00 94.50 1111 GLY A N 1
ATOM 8899 C CA . GLY A 1 1111 ? 12.329 -32.882 -3.022 1.00 94.50 1111 GLY A CA 1
ATOM 8900 C C . GLY A 1 1111 ? 11.790 -33.934 -3.990 1.00 94.50 1111 GLY A C 1
ATOM 8901 O O . GLY A 1 1111 ? 10.578 -34.026 -4.136 1.00 94.50 1111 GLY A O 1
ATOM 8902 N N . LEU A 1 1112 ? 12.631 -34.736 -4.645 1.00 97.12 1112 LEU A N 1
ATOM 8903 C CA . LEU A 1 1112 ? 12.178 -35.834 -5.505 1.00 97.12 1112 LEU A CA 1
ATOM 8904 C C . LEU A 1 1112 ? 11.925 -37.098 -4.681 1.00 97.12 1112 LEU A C 1
ATOM 8906 O O . LEU A 1 1112 ? 12.738 -37.456 -3.831 1.00 97.12 1112 LEU A O 1
ATOM 8910 N N . LEU A 1 1113 ? 10.804 -37.772 -4.950 1.00 97.31 1113 LEU A N 1
ATOM 8911 C CA . LEU A 1 1113 ? 10.445 -39.057 -4.352 1.00 97.31 1113 LEU A CA 1
ATOM 8912 C C . LEU A 1 1113 ? 10.981 -40.188 -5.220 1.00 97.31 1113 LEU A C 1
ATOM 8914 O O . LEU A 1 1113 ? 10.701 -40.232 -6.421 1.00 97.31 1113 LEU A O 1
ATOM 8918 N N . SER A 1 1114 ? 11.694 -41.125 -4.603 1.00 97.06 1114 SER A N 1
ATOM 8919 C CA . SER A 1 1114 ? 12.282 -42.265 -5.300 1.00 97.06 1114 SER A CA 1
ATOM 8920 C C . SER A 1 1114 ? 12.162 -43.549 -4.481 1.00 97.06 1114 SER A C 1
ATOM 8922 O O . SER A 1 1114 ? 12.189 -43.518 -3.247 1.00 97.06 1114 SER A O 1
ATOM 8924 N N . MET A 1 1115 ? 11.950 -44.682 -5.153 1.00 95.06 1115 MET A N 1
ATOM 8925 C CA . MET A 1 1115 ? 11.781 -45.971 -4.476 1.00 95.06 1115 MET A CA 1
ATOM 8926 C C . MET A 1 1115 ? 13.122 -46.496 -3.966 1.00 95.06 1115 MET A C 1
ATOM 8928 O O . MET A 1 1115 ? 14.107 -46.579 -4.703 1.00 95.06 1115 MET A O 1
ATOM 8932 N N . ALA A 1 1116 ? 13.148 -46.910 -2.699 1.00 93.25 1116 ALA A N 1
ATOM 8933 C CA . ALA A 1 1116 ? 14.277 -47.660 -2.174 1.00 93.25 1116 ALA A CA 1
ATOM 8934 C C . ALA A 1 1116 ? 14.168 -49.122 -2.637 1.00 93.25 1116 ALA A C 1
ATOM 8936 O O . ALA A 1 1116 ? 13.092 -49.723 -2.593 1.00 93.25 1116 ALA A O 1
ATOM 8937 N N . ASN A 1 1117 ? 15.292 -49.692 -3.066 1.00 91.25 1117 ASN A N 1
ATOM 8938 C CA . ASN A 1 1117 ? 15.392 -51.070 -3.535 1.00 91.25 1117 ASN A CA 1
ATOM 8939 C C . ASN A 1 1117 ? 16.717 -51.699 -3.049 1.00 91.25 1117 ASN A C 1
ATOM 8941 O O . ASN A 1 1117 ? 17.594 -51.013 -2.522 1.00 91.25 1117 ASN A O 1
ATOM 8945 N N . SER A 1 1118 ? 16.845 -53.018 -3.180 1.00 86.81 1118 SER A N 1
ATOM 8946 C CA . SER A 1 1118 ? 18.049 -53.802 -2.857 1.00 86.81 1118 SER A CA 1
ATOM 8947 C C . SER A 1 1118 ? 18.653 -54.433 -4.118 1.00 86.81 1118 SER A C 1
ATOM 8949 O O . SER A 1 1118 ? 19.104 -55.577 -4.088 1.00 86.81 1118 SER A O 1
ATOM 8951 N N . GLY A 1 1119 ? 18.603 -53.707 -5.238 1.00 83.44 1119 GLY A N 1
ATOM 8952 C CA . GLY A 1 1119 ? 18.954 -54.195 -6.572 1.00 83.44 1119 GLY A CA 1
ATOM 8953 C C . GLY A 1 1119 ? 17.808 -54.034 -7.573 1.00 83.44 1119 GLY A C 1
ATOM 8954 O O . GLY A 1 1119 ? 16.680 -53.706 -7.196 1.00 83.44 1119 GLY A O 1
ATOM 8955 N N . VAL A 1 1120 ? 18.111 -54.276 -8.848 1.00 87.12 1120 VAL A N 1
ATOM 8956 C CA . VAL A 1 1120 ? 17.158 -54.142 -9.962 1.00 87.12 1120 VAL A CA 1
ATOM 8957 C C . VAL A 1 1120 ? 15.890 -54.953 -9.682 1.00 87.12 1120 VAL A C 1
ATOM 8959 O O . VAL A 1 1120 ? 15.973 -56.104 -9.255 1.00 87.12 1120 VAL A O 1
ATOM 8962 N N . ASN A 1 1121 ? 14.724 -54.354 -9.923 1.00 88.31 1121 ASN A N 1
ATOM 8963 C CA . ASN A 1 1121 ? 13.398 -54.962 -9.782 1.00 88.31 1121 ASN A CA 1
ATOM 8964 C C . ASN A 1 1121 ? 13.041 -55.431 -8.361 1.00 88.31 1121 ASN A C 1
ATOM 8966 O O . ASN A 1 1121 ? 12.357 -56.436 -8.164 1.00 88.31 1121 ASN A O 1
ATOM 8970 N N . THR A 1 1122 ? 13.503 -54.708 -7.337 1.00 89.38 1122 THR A N 1
ATOM 8971 C CA . THR A 1 1122 ? 13.212 -55.051 -5.934 1.00 89.38 1122 THR A CA 1
ATOM 8972 C C . THR A 1 1122 ? 12.431 -53.978 -5.173 1.00 89.38 1122 THR A C 1
ATOM 8974 O O . THR A 1 1122 ? 12.558 -53.872 -3.951 1.00 89.38 1122 THR A O 1
ATOM 8977 N N . ASN A 1 1123 ? 11.588 -53.207 -5.870 1.00 91.00 1123 ASN A N 1
ATOM 8978 C CA . ASN A 1 1123 ? 10.766 -52.164 -5.252 1.00 91.00 1123 ASN A CA 1
ATOM 8979 C C . ASN A 1 1123 ? 9.724 -52.760 -4.296 1.00 91.00 1123 ASN A C 1
ATOM 8981 O O . ASN A 1 1123 ? 9.129 -53.802 -4.571 1.00 91.00 1123 ASN A O 1
ATOM 8985 N N . GLY A 1 1124 ? 9.476 -52.084 -3.174 1.00 89.81 1124 GLY A N 1
ATOM 8986 C CA . GLY A 1 1124 ? 8.532 -52.526 -2.143 1.00 89.81 1124 GLY A CA 1
ATOM 8987 C C . GLY A 1 1124 ? 7.717 -51.373 -1.567 1.00 89.81 1124 GLY A C 1
ATOM 8988 O O . GLY A 1 1124 ? 6.964 -50.714 -2.282 1.00 89.81 1124 GLY A O 1
ATOM 8989 N N . CYS A 1 1125 ? 7.856 -51.131 -0.264 1.00 90.12 1125 CYS A N 1
ATOM 8990 C CA . CYS A 1 1125 ? 7.164 -50.055 0.452 1.00 90.12 1125 CYS A CA 1
ATOM 8991 C C . CYS A 1 1125 ? 8.081 -48.885 0.815 1.00 90.12 1125 CYS A C 1
ATOM 8993 O O . CYS A 1 1125 ? 7.591 -47.778 1.034 1.00 90.12 1125 CYS A O 1
ATOM 8995 N N . GLN A 1 1126 ? 9.391 -49.121 0.879 1.00 95.00 1126 GLN A N 1
ATOM 8996 C CA . GLN A 1 1126 ? 10.362 -48.108 1.262 1.00 95.00 1126 GLN A CA 1
ATOM 8997 C C . GLN A 1 1126 ? 10.617 -47.105 0.138 1.00 95.00 1126 GLN A C 1
ATOM 8999 O O . GLN A 1 1126 ? 10.682 -47.458 -1.039 1.00 95.00 1126 GLN A O 1
ATOM 9004 N N . PHE A 1 1127 ? 10.815 -45.853 0.523 1.00 96.81 1127 PHE A N 1
ATOM 9005 C CA . PHE A 1 1127 ? 11.095 -44.742 -0.377 1.00 96.81 1127 PHE A CA 1
ATOM 9006 C C . PHE A 1 1127 ? 12.040 -43.756 0.303 1.00 96.81 1127 PHE A C 1
ATOM 9008 O O . PHE A 1 1127 ? 12.182 -43.752 1.529 1.00 96.81 1127 PHE A O 1
ATOM 9015 N N . PHE A 1 1128 ? 12.650 -42.883 -0.487 1.00 97.62 1128 PHE A N 1
ATOM 9016 C CA . PHE A 1 1128 ? 13.394 -41.742 0.021 1.00 97.62 1128 PHE A CA 1
ATOM 9017 C C . PHE A 1 1128 ? 13.008 -40.454 -0.703 1.00 97.62 1128 PHE A C 1
ATOM 9019 O O . PHE A 1 1128 ? 12.520 -40.474 -1.834 1.00 97.62 1128 PHE A O 1
ATOM 9026 N N . ILE A 1 1129 ? 13.218 -39.332 -0.016 1.00 98.00 1129 ILE A N 1
ATOM 9027 C CA . ILE A 1 1129 ? 13.080 -37.982 -0.562 1.00 98.00 1129 ILE A CA 1
ATOM 9028 C C . ILE A 1 1129 ? 14.478 -37.375 -0.649 1.00 98.00 1129 ILE A C 1
ATOM 9030 O O . ILE A 1 1129 ? 15.207 -37.377 0.345 1.00 98.00 1129 ILE A O 1
ATOM 9034 N N . THR A 1 1130 ? 14.865 -36.871 -1.820 1.00 97.31 1130 THR A N 1
ATOM 9035 C CA . THR A 1 1130 ? 16.182 -36.247 -2.020 1.00 97.31 1130 THR A CA 1
ATOM 9036 C C . THR A 1 1130 ? 16.288 -34.903 -1.295 1.00 97.31 1130 THR A C 1
ATOM 9038 O O . THR A 1 1130 ? 15.351 -34.104 -1.288 1.00 97.31 1130 THR A O 1
ATOM 9041 N N . CYS A 1 1131 ? 17.453 -34.614 -0.718 1.00 95.38 1131 CYS A N 1
ATOM 9042 C CA . CYS A 1 1131 ? 17.775 -33.314 -0.117 1.00 95.38 1131 CYS A CA 1
ATOM 9043 C C . CYS A 1 1131 ? 18.740 -32.480 -0.982 1.00 95.38 1131 CYS A C 1
ATOM 9045 O O . CYS A 1 1131 ? 18.938 -31.286 -0.737 1.00 95.38 1131 CYS A O 1
ATOM 9047 N N . SER A 1 1132 ? 19.315 -33.092 -2.017 1.00 93.50 1132 SER A N 1
ATOM 9048 C CA . SER A 1 1132 ? 20.225 -32.489 -2.994 1.00 93.50 1132 SER A CA 1
ATOM 9049 C C . SER A 1 1132 ? 20.070 -33.183 -4.358 1.00 93.50 1132 SER A C 1
ATOM 9051 O O . SER A 1 1132 ? 19.231 -34.072 -4.518 1.00 93.50 1132 SER A O 1
ATOM 9053 N N . LYS A 1 1133 ? 20.838 -32.759 -5.369 1.00 93.81 1133 LYS A N 1
ATOM 9054 C CA . LYS A 1 1133 ? 20.938 -33.467 -6.655 1.00 93.81 1133 LYS A CA 1
ATOM 9055 C C . LYS A 1 1133 ? 21.693 -34.788 -6.445 1.00 93.81 1133 LYS A C 1
ATOM 9057 O O . LYS A 1 1133 ? 22.772 -34.779 -5.859 1.00 93.81 1133 LYS A O 1
ATOM 9062 N N . CYS A 1 1134 ? 21.146 -35.903 -6.933 1.00 92.50 1134 CYS A N 1
ATOM 9063 C CA . CYS A 1 1134 ? 21.691 -37.251 -6.710 1.00 92.50 1134 CYS A CA 1
ATOM 9064 C C . CYS A 1 1134 ? 21.769 -38.069 -8.011 1.00 92.50 1134 CYS A C 1
ATOM 9066 O O . CYS A 1 1134 ? 21.211 -39.161 -8.103 1.00 92.50 1134 CYS A O 1
ATOM 9068 N N . ASP A 1 1135 ? 22.441 -37.542 -9.033 1.00 92.00 1135 ASP A N 1
ATOM 9069 C CA . ASP A 1 1135 ? 22.522 -38.141 -10.377 1.00 92.00 1135 ASP A CA 1
ATOM 9070 C C . ASP A 1 1135 ? 23.146 -39.551 -10.411 1.00 92.00 1135 ASP A C 1
ATOM 9072 O O . ASP A 1 1135 ? 22.779 -40.370 -11.250 1.00 92.00 1135 ASP A O 1
ATOM 9076 N N . TRP A 1 1136 ? 24.003 -39.914 -9.454 1.00 93.31 1136 TRP A N 1
ATOM 9077 C CA . TRP A 1 1136 ? 24.551 -41.277 -9.336 1.00 93.31 1136 TRP A CA 1
ATOM 9078 C C . TRP A 1 1136 ? 23.505 -42.368 -9.018 1.00 93.31 1136 TRP A C 1
ATOM 9080 O O . TRP A 1 1136 ? 23.824 -43.565 -9.116 1.00 93.31 1136 TRP A O 1
ATOM 9090 N N . LEU A 1 1137 ? 22.286 -41.975 -8.623 1.00 94.38 1137 LEU A N 1
ATOM 9091 C CA . LEU A 1 1137 ? 21.128 -42.854 -8.411 1.00 94.38 1137 LEU A CA 1
ATOM 9092 C C . LEU A 1 1137 ? 20.273 -43.034 -9.675 1.00 94.38 1137 LEU A C 1
ATOM 9094 O O . LEU A 1 1137 ? 19.380 -43.888 -9.700 1.00 94.38 1137 LEU A O 1
ATOM 9098 N N . ASP A 1 1138 ? 20.526 -42.251 -10.725 1.00 92.12 1138 ASP A N 1
ATOM 9099 C CA . ASP A 1 1138 ? 19.783 -42.340 -11.975 1.00 92.12 1138 ASP A CA 1
ATOM 9100 C C . ASP A 1 1138 ? 19.946 -43.720 -12.618 1.00 92.12 1138 ASP A C 1
ATOM 9102 O O . ASP A 1 1138 ? 21.030 -44.303 -12.641 1.00 92.12 1138 ASP A O 1
ATOM 9106 N N . ASN A 1 1139 ? 18.838 -44.248 -13.148 1.00 91.44 1139 ASN A N 1
ATOM 9107 C CA . ASN A 1 1139 ? 18.731 -45.606 -13.703 1.00 91.44 1139 ASN A CA 1
ATOM 9108 C C . ASN A 1 1139 ? 18.940 -46.747 -12.688 1.00 91.44 1139 ASN A C 1
ATOM 9110 O O . ASN A 1 1139 ? 19.009 -47.905 -13.091 1.00 91.44 1139 ASN A O 1
ATOM 9114 N N . LYS A 1 1140 ? 19.042 -46.438 -11.388 1.00 92.69 1140 LYS A N 1
ATOM 9115 C CA . LYS A 1 1140 ? 19.134 -47.430 -10.301 1.00 92.69 1140 LYS A CA 1
ATOM 9116 C C . LYS A 1 1140 ? 17.929 -47.384 -9.369 1.00 92.69 1140 LYS A C 1
ATOM 9118 O O . LYS A 1 1140 ? 17.525 -48.418 -8.852 1.00 92.69 1140 LYS A O 1
ATOM 9123 N N . HIS A 1 1141 ? 17.358 -46.196 -9.171 1.00 95.19 1141 HIS A N 1
ATOM 9124 C CA . HIS A 1 1141 ? 16.156 -45.977 -8.369 1.00 95.19 1141 HIS A CA 1
ATOM 9125 C C . HIS A 1 1141 ? 15.101 -45.225 -9.184 1.00 95.19 1141 HIS A C 1
ATOM 9127 O O . HIS A 1 1141 ? 15.418 -44.283 -9.915 1.00 95.19 1141 HIS A O 1
ATOM 9133 N N . VAL A 1 1142 ? 13.846 -45.662 -9.078 1.00 95.94 1142 VAL A N 1
ATOM 9134 C CA . VAL A 1 1142 ? 12.724 -45.098 -9.837 1.00 95.94 1142 VAL A CA 1
ATOM 9135 C C . VAL A 1 1142 ? 12.227 -43.830 -9.152 1.00 95.94 1142 VAL A C 1
ATOM 9137 O O . VAL A 1 1142 ? 11.636 -43.907 -8.074 1.00 95.94 1142 VAL A O 1
ATOM 9140 N N . VAL A 1 1143 ? 12.407 -42.676 -9.799 1.00 96.88 1143 VAL A N 1
ATOM 9141 C CA . VAL A 1 1143 ? 11.781 -41.412 -9.381 1.00 96.88 1143 VAL A CA 1
ATOM 9142 C C . VAL A 1 1143 ? 10.305 -41.430 -9.779 1.00 96.88 1143 VAL A C 1
ATOM 9144 O O . VAL A 1 1143 ? 9.973 -41.541 -10.960 1.00 96.88 1143 VAL A O 1
ATOM 9147 N N . PHE A 1 1144 ? 9.410 -41.308 -8.801 1.00 96.50 1144 PHE A N 1
ATOM 9148 C CA . PHE A 1 1144 ? 7.965 -41.467 -9.005 1.00 96.50 1144 PHE A CA 1
ATOM 9149 C C . PHE A 1 1144 ? 7.122 -40.296 -8.501 1.00 96.50 1144 PHE A C 1
ATOM 9151 O O . PHE A 1 1144 ? 5.896 -40.346 -8.567 1.00 96.50 1144 PHE A O 1
ATOM 9158 N N . GLY A 1 1145 ? 7.741 -39.230 -8.006 1.00 96.38 1145 GLY A N 1
ATOM 9159 C CA . GLY A 1 1145 ? 7.012 -38.047 -7.574 1.00 96.38 1145 GLY A CA 1
ATOM 9160 C C . GLY A 1 1145 ? 7.921 -36.929 -7.101 1.00 96.38 1145 GLY A C 1
ATOM 9161 O O . GLY A 1 1145 ? 9.149 -37.025 -7.164 1.00 96.38 1145 GLY A O 1
ATOM 9162 N N . ARG A 1 1146 ? 7.304 -35.871 -6.586 1.00 96.12 1146 ARG A N 1
ATOM 9163 C CA . ARG A 1 1146 ? 8.002 -34.741 -5.971 1.00 96.12 1146 ARG A CA 1
ATOM 9164 C C . ARG A 1 1146 ? 7.204 -34.112 -4.839 1.00 96.12 1146 ARG A C 1
ATOM 9166 O O . ARG A 1 1146 ? 5.982 -34.219 -4.793 1.00 96.12 1146 ARG A O 1
ATOM 9173 N N . VAL A 1 1147 ? 7.902 -33.401 -3.969 1.00 96.19 1147 VAL A N 1
ATOM 9174 C CA . VAL A 1 1147 ? 7.340 -32.571 -2.907 1.00 96.19 1147 VAL A CA 1
ATOM 9175 C C . VAL A 1 1147 ? 6.868 -31.234 -3.490 1.00 96.19 1147 VAL A C 1
ATOM 9177 O O . VAL A 1 1147 ? 7.536 -30.647 -4.337 1.00 96.19 1147 VAL A O 1
ATOM 9180 N N . LEU A 1 1148 ? 5.709 -30.760 -3.037 1.00 91.69 1148 LEU A N 1
ATOM 9181 C CA . LEU A 1 1148 ? 5.065 -29.520 -3.470 1.00 91.69 1148 LEU A CA 1
ATOM 9182 C C . LEU A 1 1148 ? 5.136 -28.442 -2.380 1.00 91.69 1148 LEU A C 1
ATOM 9184 O O . LEU A 1 1148 ? 4.961 -28.743 -1.194 1.00 91.69 1148 LEU A O 1
ATOM 9188 N N . GLY A 1 1149 ? 5.297 -27.183 -2.804 1.00 85.81 1149 GLY A N 1
ATOM 9189 C CA . GLY A 1 1149 ? 5.201 -25.987 -1.957 1.00 85.81 1149 GLY A CA 1
ATOM 9190 C C . GLY A 1 1149 ? 6.030 -26.075 -0.670 1.00 85.81 1149 GLY A C 1
ATOM 9191 O O . GLY A 1 1149 ? 7.165 -26.555 -0.670 1.00 85.81 1149 GLY A O 1
ATOM 9192 N N . ASP A 1 1150 ? 5.422 -25.679 0.450 1.00 83.44 1150 ASP A N 1
ATOM 9193 C CA . ASP A 1 1150 ? 6.061 -25.650 1.775 1.00 83.44 1150 ASP A CA 1
ATOM 9194 C C . ASP A 1 1150 ? 6.454 -27.033 2.326 1.00 83.44 1150 ASP A C 1
ATOM 9196 O O . ASP A 1 1150 ? 7.152 -27.124 3.339 1.00 83.44 1150 ASP A O 1
ATOM 9200 N N . GLY A 1 1151 ? 6.059 -28.132 1.667 1.00 88.88 1151 GLY A N 1
ATOM 9201 C CA . GLY A 1 1151 ? 6.434 -29.484 2.082 1.00 88.88 1151 GLY A CA 1
ATOM 9202 C C . GLY A 1 1151 ? 7.950 -29.694 2.128 1.00 88.88 1151 GLY A C 1
ATOM 9203 O O . GLY A 1 1151 ? 8.442 -30.469 2.951 1.00 88.88 1151 GLY A O 1
ATOM 9204 N N . LEU A 1 1152 ? 8.708 -28.959 1.305 1.00 92.31 1152 LEU A N 1
ATOM 9205 C CA . LEU A 1 1152 ? 10.168 -29.035 1.296 1.00 92.31 1152 LEU A CA 1
ATOM 9206 C C . LEU A 1 1152 ? 10.782 -28.475 2.590 1.00 92.31 1152 LEU A C 1
ATOM 9208 O O . LEU A 1 1152 ? 11.808 -28.977 3.040 1.00 92.31 1152 LEU A O 1
ATOM 9212 N N . LEU A 1 1153 ? 10.139 -27.506 3.254 1.00 91.25 1153 LEU A N 1
ATOM 9213 C CA . LEU A 1 1153 ? 10.597 -27.004 4.557 1.00 91.25 1153 LEU A CA 1
ATOM 9214 C C . LEU A 1 1153 ? 10.535 -28.100 5.625 1.00 91.25 1153 LEU A C 1
ATOM 9216 O O . LEU A 1 1153 ? 11.426 -28.199 6.465 1.00 91.25 1153 LEU A O 1
ATOM 9220 N N . VAL A 1 1154 ? 9.515 -28.960 5.578 1.00 95.12 1154 VAL A N 1
ATOM 9221 C CA . VAL A 1 1154 ? 9.384 -30.100 6.498 1.00 95.12 1154 VAL A CA 1
ATOM 9222 C C . VAL A 1 1154 ? 10.465 -31.145 6.216 1.00 95.12 1154 VAL A C 1
ATOM 9224 O O . VAL A 1 1154 ? 11.086 -31.639 7.154 1.00 95.12 1154 VAL A O 1
ATOM 9227 N N . VAL A 1 1155 ? 10.771 -31.410 4.941 1.00 95.56 1155 VAL A N 1
ATOM 9228 C CA . VAL A 1 1155 ? 11.914 -32.254 4.538 1.00 95.56 1155 VAL A CA 1
ATOM 9229 C C . VAL A 1 1155 ? 13.225 -31.698 5.105 1.00 95.56 1155 VAL A C 1
ATOM 9231 O O . VAL A 1 1155 ? 13.979 -32.447 5.721 1.00 95.56 1155 VAL A O 1
ATOM 9234 N N . ARG A 1 1156 ? 13.458 -30.379 5.009 1.00 95.56 1156 ARG A N 1
ATOM 9235 C CA . ARG A 1 1156 ? 14.635 -29.711 5.599 1.00 95.56 1156 ARG A CA 1
ATOM 9236 C C . ARG A 1 1156 ? 14.669 -29.786 7.128 1.00 95.56 1156 ARG A C 1
ATOM 9238 O O . ARG A 1 1156 ? 15.751 -29.895 7.703 1.00 95.56 1156 ARG A O 1
ATOM 9245 N N . LYS A 1 1157 ? 13.518 -29.752 7.810 1.00 95.31 1157 LYS A N 1
ATOM 9246 C CA . LYS A 1 1157 ? 13.456 -29.962 9.268 1.00 95.31 1157 LYS A CA 1
ATOM 9247 C C . LYS A 1 1157 ? 13.892 -31.377 9.642 1.00 95.31 1157 LYS A C 1
ATOM 9249 O O . LYS A 1 1157 ? 14.712 -31.512 10.542 1.00 95.31 1157 LYS A O 1
ATOM 9254 N N . ILE A 1 1158 ? 13.389 -32.399 8.940 1.00 96.00 1158 ILE A N 1
ATOM 9255 C CA . ILE A 1 1158 ? 13.771 -33.806 9.163 1.00 96.00 1158 ILE A CA 1
ATOM 9256 C C . ILE A 1 1158 ? 15.266 -33.995 8.881 1.00 96.00 1158 ILE A C 1
ATOM 9258 O O . ILE A 1 1158 ? 15.969 -34.590 9.689 1.00 96.00 1158 ILE A O 1
ATOM 9262 N N . GLU A 1 1159 ? 15.762 -33.436 7.775 1.00 96.44 1159 GLU A N 1
ATOM 9263 C CA . GLU A 1 1159 ? 17.171 -33.492 7.373 1.00 96.44 1159 GLU A CA 1
ATOM 9264 C C . GLU A 1 1159 ? 18.135 -32.936 8.435 1.00 96.44 1159 GLU A C 1
ATOM 9266 O O . GLU A 1 1159 ? 19.234 -33.460 8.608 1.00 96.44 1159 GLU A O 1
ATOM 9271 N N . ASN A 1 1160 ? 17.738 -31.880 9.152 1.00 94.56 1160 ASN A N 1
ATOM 9272 C CA . ASN A 1 1160 ? 18.574 -31.239 10.170 1.00 94.56 1160 ASN A CA 1
ATOM 9273 C C . ASN A 1 1160 ? 18.420 -31.845 11.577 1.00 94.56 1160 ASN A C 1
ATOM 9275 O O . ASN A 1 1160 ? 19.028 -31.341 12.524 1.00 94.56 1160 ASN A O 1
ATOM 9279 N N . VAL A 1 1161 ? 17.647 -32.925 11.743 1.00 93.38 1161 VAL A N 1
ATOM 9280 C CA . VAL A 1 1161 ? 17.608 -33.668 13.010 1.00 93.38 1161 VAL A CA 1
ATOM 9281 C C . VAL A 1 1161 ? 18.946 -34.371 13.222 1.00 93.38 1161 VAL A C 1
ATOM 9283 O O . VAL A 1 1161 ? 19.438 -35.075 12.345 1.00 93.38 1161 VAL A O 1
ATOM 9286 N N . ALA A 1 1162 ? 19.534 -34.209 14.411 1.00 92.25 1162 ALA A N 1
ATOM 9287 C CA . ALA A 1 1162 ? 20.778 -34.885 14.763 1.00 92.25 1162 ALA A CA 1
ATOM 9288 C C . ALA A 1 1162 ? 20.628 -36.409 14.631 1.00 92.25 1162 ALA A C 1
ATOM 9290 O O . ALA A 1 1162 ? 19.673 -36.988 15.152 1.00 92.25 1162 ALA A O 1
ATOM 9291 N N . THR A 1 1163 ? 21.586 -37.065 13.981 1.00 94.00 1163 THR A N 1
ATOM 9292 C CA . THR A 1 1163 ? 21.572 -38.513 13.748 1.00 94.00 1163 THR A CA 1
ATOM 9293 C C . THR A 1 1163 ? 22.562 -39.245 14.653 1.00 94.00 1163 THR A C 1
ATOM 9295 O O . THR A 1 1163 ? 23.532 -38.675 15.157 1.00 94.00 1163 THR A O 1
ATOM 9298 N N . GLY A 1 1164 ? 22.254 -40.504 14.954 1.00 88.81 1164 GLY A N 1
ATOM 9299 C CA . GLY A 1 1164 ? 23.114 -41.446 15.664 1.00 88.81 1164 GLY A CA 1
ATOM 9300 C C . GLY A 1 1164 ? 23.744 -42.476 14.715 1.00 88.81 1164 GLY A C 1
ATOM 9301 O O . GLY A 1 1164 ? 23.777 -42.260 13.498 1.00 88.81 1164 GLY A O 1
ATOM 9302 N N . PRO A 1 1165 ? 24.223 -43.616 15.249 1.00 86.44 1165 PRO A N 1
ATOM 9303 C CA . PRO A 1 1165 ? 24.745 -44.721 14.446 1.00 86.44 1165 PRO A CA 1
ATOM 9304 C C . PRO A 1 1165 ? 23.776 -45.138 13.327 1.00 86.44 1165 PRO A C 1
ATOM 9306 O O . PRO A 1 1165 ? 22.556 -45.079 13.490 1.00 86.44 1165 PRO A O 1
ATOM 9309 N N . ASN A 1 1166 ? 24.319 -45.539 12.174 1.00 85.12 1166 ASN A N 1
ATOM 9310 C CA . ASN A 1 1166 ? 23.568 -45.890 10.957 1.00 85.12 1166 ASN A CA 1
ATOM 9311 C C . ASN A 1 1166 ? 22.695 -44.762 10.369 1.00 85.12 1166 ASN A C 1
ATOM 9313 O O . ASN A 1 1166 ? 21.811 -45.028 9.556 1.00 85.12 1166 ASN A O 1
ATOM 9317 N N . ASN A 1 1167 ? 22.975 -43.498 10.712 1.00 93.56 1167 ASN A N 1
ATOM 9318 C CA . ASN A 1 1167 ? 22.219 -42.318 10.273 1.00 93.56 1167 ASN A CA 1
ATOM 9319 C C . ASN A 1 1167 ? 20.756 -42.307 10.755 1.00 93.56 1167 ASN A C 1
ATOM 9321 O O . ASN A 1 1167 ? 19.889 -41.692 10.131 1.00 93.56 1167 ASN A O 1
ATOM 9325 N N . ARG A 1 1168 ? 20.460 -42.993 11.864 1.00 92.31 1168 ARG A N 1
ATOM 9326 C CA . ARG A 1 1168 ? 19.123 -42.993 12.465 1.00 92.31 1168 ARG A CA 1
ATOM 9327 C C . ARG A 1 1168 ? 18.895 -41.681 13.230 1.00 92.31 1168 ARG A C 1
ATOM 9329 O O . ARG A 1 1168 ? 19.764 -41.309 14.020 1.00 92.31 1168 ARG A O 1
ATOM 9336 N N . PRO A 1 1169 ? 17.772 -40.967 13.047 1.00 94.38 1169 PRO A N 1
ATOM 9337 C CA . PRO A 1 1169 ? 17.478 -39.753 13.813 1.00 94.38 1169 PRO A CA 1
ATOM 9338 C C . PRO A 1 1169 ? 17.473 -39.999 15.329 1.00 94.38 1169 PRO A C 1
ATOM 9340 O O . PRO A 1 1169 ? 16.865 -40.963 15.793 1.00 94.38 1169 PRO A O 1
ATOM 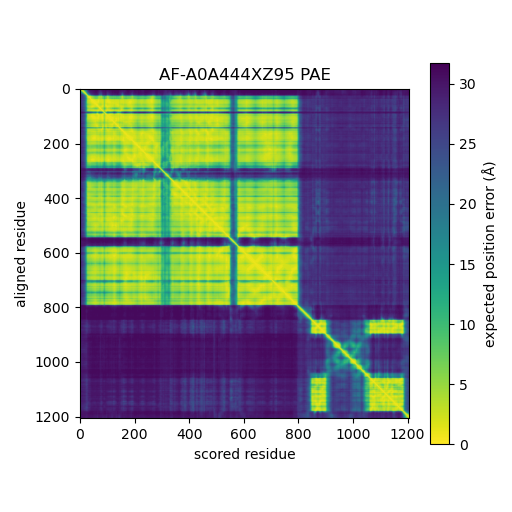9343 N N . LYS A 1 1170 ? 18.119 -39.120 16.109 1.00 91.69 1170 LYS A N 1
ATOM 9344 C CA . LYS A 1 1170 ? 18.094 -39.164 17.585 1.00 91.69 1170 LYS A CA 1
ATOM 9345 C C . LYS A 1 1170 ? 16.707 -38.839 18.141 1.00 91.69 1170 LYS A C 1
ATOM 9347 O O . LYS A 1 1170 ? 16.309 -39.393 19.158 1.00 91.69 1170 LYS A O 1
ATOM 9352 N N . LEU A 1 1171 ? 15.978 -37.949 17.467 1.00 92.44 1171 LEU A N 1
ATOM 9353 C CA . LEU A 1 1171 ? 14.563 -37.693 17.719 1.00 92.44 1171 LEU A CA 1
ATOM 9354 C C . LEU A 1 1171 ? 13.735 -38.438 16.675 1.00 92.44 1171 LEU A C 1
ATOM 9356 O O . LEU A 1 1171 ? 13.962 -38.276 15.475 1.00 92.44 1171 LEU A O 1
ATOM 9360 N N . ALA A 1 1172 ? 12.762 -39.230 17.127 1.00 91.69 1172 ALA A N 1
ATOM 9361 C CA . ALA A 1 1172 ? 11.902 -39.999 16.236 1.00 91.69 1172 ALA A CA 1
ATOM 9362 C C . ALA A 1 1172 ? 11.142 -39.065 15.282 1.00 91.69 1172 ALA A C 1
ATOM 9364 O O . ALA A 1 1172 ? 10.354 -38.224 15.716 1.00 91.69 1172 ALA A O 1
ATOM 9365 N N . CYS A 1 1173 ? 11.393 -39.220 13.985 1.00 95.69 1173 CYS A N 1
ATOM 9366 C CA . CYS A 1 1173 ? 10.673 -38.538 12.917 1.00 95.69 1173 CYS A CA 1
ATOM 9367 C C . CYS A 1 1173 ? 9.608 -39.505 12.392 1.00 95.69 1173 CYS A C 1
ATOM 9369 O O . CYS A 1 1173 ? 9.959 -40.527 11.804 1.00 95.69 1173 CYS A O 1
ATOM 9371 N N . VAL A 1 1174 ? 8.327 -39.227 12.634 1.00 95.12 1174 VAL A N 1
ATOM 9372 C CA . VAL A 1 1174 ? 7.218 -40.173 12.411 1.00 95.12 1174 VAL A CA 1
ATOM 9373 C C . VAL A 1 1174 ? 6.177 -39.567 11.479 1.00 95.12 1174 VAL A C 1
ATOM 9375 O O . VAL A 1 1174 ? 5.820 -38.400 11.631 1.00 95.12 1174 VAL A O 1
ATOM 9378 N N . ILE A 1 1175 ? 5.669 -40.362 10.537 1.00 95.44 1175 ILE A N 1
ATOM 9379 C CA . ILE A 1 1175 ? 4.494 -40.026 9.726 1.00 95.44 1175 ILE A CA 1
ATOM 9380 C C . ILE A 1 1175 ? 3.260 -40.195 10.620 1.00 95.44 1175 ILE A C 1
ATOM 9382 O O . ILE A 1 1175 ? 2.779 -41.306 10.832 1.00 95.44 1175 ILE A O 1
ATOM 9386 N N . ALA A 1 1176 ? 2.781 -39.097 11.195 1.00 89.81 1176 ALA A N 1
ATOM 9387 C CA . ALA A 1 1176 ? 1.664 -39.076 12.131 1.00 89.81 1176 ALA A CA 1
ATOM 9388 C C . ALA A 1 1176 ? 0.311 -39.256 11.434 1.00 89.81 1176 ALA A C 1
ATOM 9390 O O . ALA A 1 1176 ? -0.545 -39.944 11.973 1.00 89.81 1176 ALA A O 1
ATOM 9391 N N . GLU A 1 1177 ? 0.127 -38.711 10.231 1.00 90.31 1177 GLU A N 1
ATOM 9392 C CA . GLU A 1 1177 ? -1.032 -38.983 9.366 1.00 90.31 1177 GLU A CA 1
ATOM 9393 C C . GLU A 1 1177 ? -0.592 -39.044 7.901 1.00 90.31 1177 GLU A C 1
ATOM 9395 O O . GLU A 1 1177 ? 0.412 -38.445 7.513 1.00 90.31 1177 GLU A O 1
ATOM 9400 N N . CYS A 1 1178 ? -1.348 -39.757 7.067 1.00 90.38 1178 CYS A N 1
ATOM 9401 C CA . CYS A 1 1178 ? -1.138 -39.796 5.623 1.00 90.38 1178 CYS A CA 1
ATOM 9402 C C . CYS A 1 1178 ? -2.468 -39.921 4.869 1.00 90.38 1178 CYS A C 1
ATOM 9404 O O . CYS A 1 1178 ? -3.432 -40.475 5.400 1.00 90.38 1178 CYS A O 1
ATOM 9406 N N . GLY A 1 1179 ? -2.530 -39.415 3.634 1.00 89.19 1179 GLY A N 1
ATOM 9407 C CA . GLY A 1 1179 ? -3.739 -39.513 2.813 1.00 89.19 1179 GLY A CA 1
ATOM 9408 C C . GLY A 1 1179 ? -3.562 -39.050 1.369 1.00 89.19 1179 GLY A C 1
ATOM 9409 O O . GLY A 1 1179 ? -2.506 -38.556 0.980 1.00 89.19 1179 GLY A O 1
ATOM 9410 N N . GLU A 1 1180 ? -4.619 -39.210 0.570 1.00 88.88 1180 GLU A N 1
ATOM 9411 C CA . GLU A 1 1180 ? -4.750 -38.611 -0.765 1.00 88.88 1180 GLU A CA 1
ATOM 9412 C C . GLU A 1 1180 ? -5.618 -37.352 -0.687 1.00 88.88 1180 GLU A C 1
ATOM 9414 O O . GLU A 1 1180 ? -6.621 -37.326 0.025 1.00 88.88 1180 GLU A O 1
ATOM 9419 N N . ILE A 1 1181 ? -5.247 -36.325 -1.446 1.00 86.50 1181 ILE A N 1
ATOM 9420 C CA . ILE A 1 1181 ? -6.031 -35.108 -1.637 1.00 86.50 1181 ILE A CA 1
ATOM 9421 C C . ILE A 1 1181 ? -6.842 -35.274 -2.928 1.00 86.50 1181 ILE A C 1
ATOM 9423 O O . ILE A 1 1181 ? -6.273 -35.323 -4.014 1.00 86.50 1181 ILE A O 1
ATOM 9427 N N . THR A 1 1182 ? -8.169 -35.371 -2.823 1.00 65.50 1182 THR A N 1
ATOM 9428 C CA . THR A 1 1182 ? -9.071 -35.343 -3.985 1.00 65.50 1182 THR A CA 1
ATOM 9429 C C . THR A 1 1182 ? -9.627 -33.933 -4.165 1.00 65.50 1182 THR A C 1
ATOM 9431 O O . THR A 1 1182 ? -10.417 -33.484 -3.334 1.00 65.50 1182 THR A O 1
ATOM 9434 N N . GLU A 1 1183 ? -9.246 -33.239 -5.237 1.00 42.06 1183 GLU A N 1
ATOM 9435 C CA . GLU A 1 1183 ? -9.934 -32.016 -5.661 1.00 42.06 1183 GLU A CA 1
ATOM 9436 C C . GLU A 1 1183 ? -11.356 -32.371 -6.124 1.00 42.06 1183 GLU A C 1
ATOM 9438 O O . GLU A 1 1183 ? -11.549 -33.251 -6.968 1.00 42.06 1183 GLU A O 1
ATOM 9443 N N . GLN A 1 1184 ? -12.376 -31.705 -5.576 1.00 27.77 1184 GLN A N 1
ATOM 9444 C CA . GLN A 1 1184 ? -13.707 -31.714 -6.178 1.00 27.77 1184 GLN A CA 1
ATOM 9445 C C . GLN A 1 1184 ? -13.654 -30.853 -7.440 1.00 27.77 1184 GLN A C 1
ATOM 9447 O O . GLN A 1 1184 ? -13.822 -29.639 -7.395 1.00 27.77 1184 GLN A O 1
ATOM 9452 N N . VAL A 1 1185 ? -13.388 -31.498 -8.573 1.00 27.39 1185 VAL A N 1
ATOM 9453 C CA . VAL A 1 1185 ? -13.466 -30.884 -9.897 1.00 27.39 1185 VAL A CA 1
ATOM 9454 C C . VAL A 1 1185 ? -14.942 -30.677 -10.250 1.00 27.39 1185 VAL A C 1
ATOM 9456 O O . VAL A 1 1185 ? -15.601 -31.571 -10.782 1.00 27.39 1185 VAL A O 1
ATOM 9459 N N . THR A 1 1186 ? -15.481 -29.488 -9.993 1.00 25.25 1186 THR A N 1
ATOM 9460 C CA . THR A 1 1186 ? -16.682 -28.992 -10.680 1.00 25.25 1186 THR A CA 1
ATOM 9461 C C . THR A 1 1186 ? -16.308 -28.649 -12.123 1.00 25.25 1186 THR A C 1
ATOM 9463 O O . THR A 1 1186 ? -16.044 -27.506 -12.483 1.00 25.25 1186 THR A O 1
ATOM 9466 N N . SER A 1 1187 ? -16.251 -29.672 -12.977 1.00 27.69 1187 SER A N 1
ATOM 9467 C CA . SER A 1 1187 ? -16.101 -29.484 -14.421 1.00 27.69 1187 SER A CA 1
ATOM 9468 C C . SER A 1 1187 ? -17.436 -29.052 -15.034 1.00 27.69 1187 SER A C 1
ATOM 9470 O O . SER A 1 1187 ? -18.357 -29.847 -15.212 1.00 27.69 1187 SER A O 1
ATOM 9472 N N . LEU A 1 1188 ? -17.533 -27.772 -15.394 1.00 28.19 1188 LEU A N 1
ATOM 9473 C CA . LEU A 1 1188 ? -18.474 -27.300 -16.406 1.00 28.19 1188 LEU A CA 1
ATOM 9474 C C . LEU A 1 1188 ? -18.043 -27.894 -17.754 1.00 28.19 1188 LEU A C 1
ATOM 9476 O O . LEU A 1 1188 ? -17.172 -27.362 -18.439 1.00 28.19 1188 LEU A O 1
ATOM 9480 N N . THR A 1 1189 ? -18.623 -29.037 -18.119 1.00 25.94 1189 THR A N 1
ATOM 9481 C CA . THR A 1 1189 ? -18.564 -29.557 -19.489 1.00 25.94 1189 THR A CA 1
ATOM 9482 C C . THR A 1 1189 ? -19.738 -29.009 -20.301 1.00 25.94 1189 THR A C 1
ATOM 9484 O O . THR A 1 1189 ? -20.850 -28.829 -19.806 1.00 25.94 1189 THR A O 1
ATOM 9487 N N . ASN A 1 1190 ? -19.451 -28.705 -21.566 1.00 30.78 1190 ASN A N 1
ATOM 9488 C CA . ASN A 1 1190 ? -20.284 -28.017 -22.558 1.00 30.78 1190 ASN A CA 1
ATOM 9489 C C . ASN A 1 1190 ? -21.535 -28.792 -23.045 1.00 30.78 1190 ASN A C 1
ATOM 9491 O O . ASN A 1 1190 ? -21.924 -28.651 -24.200 1.00 30.78 1190 ASN A O 1
ATOM 9495 N N . ASP A 1 1191 ? -22.229 -29.534 -22.178 1.00 27.00 1191 ASP A N 1
ATOM 9496 C CA . ASP A 1 1191 ? -23.481 -30.241 -22.520 1.00 27.00 1191 ASP A CA 1
ATOM 9497 C C . ASP A 1 1191 ? -24.752 -29.555 -21.964 1.00 27.00 1191 ASP A C 1
ATOM 9499 O O . ASP A 1 1191 ? -25.861 -30.085 -22.036 1.00 27.00 1191 ASP A O 1
ATOM 9503 N N . GLY A 1 1192 ? -24.628 -28.320 -21.462 1.00 29.28 1192 GLY A N 1
ATOM 9504 C CA . GLY A 1 1192 ? -25.749 -27.500 -20.970 1.00 29.28 1192 GLY A CA 1
ATOM 9505 C C . GLY A 1 1192 ? -26.542 -26.740 -22.047 1.00 29.28 1192 GLY A C 1
ATOM 9506 O O . GLY A 1 1192 ? -27.596 -26.175 -21.751 1.00 29.28 1192 GLY A O 1
ATOM 9507 N N . ALA A 1 1193 ? -26.086 -26.727 -23.304 1.00 30.44 1193 ALA A N 1
ATOM 9508 C CA . ALA A 1 1193 ? -26.734 -25.965 -24.379 1.00 30.44 1193 ALA A CA 1
ATOM 9509 C C . ALA A 1 1193 ? -27.948 -26.675 -25.016 1.00 30.44 1193 ALA A C 1
ATOM 9511 O O . ALA A 1 1193 ? -28.763 -26.023 -25.664 1.00 30.44 1193 ALA A O 1
ATOM 9512 N N . ALA A 1 1194 ? -28.123 -27.984 -24.802 1.00 29.92 1194 ALA A N 1
ATOM 9513 C CA . ALA A 1 1194 ? -29.265 -28.736 -25.340 1.00 29.92 1194 ALA A CA 1
ATOM 9514 C C . ALA A 1 1194 ? -30.465 -28.807 -24.372 1.00 29.92 1194 ALA A C 1
ATOM 9516 O O . ALA A 1 1194 ? -31.608 -28.920 -24.808 1.00 29.92 1194 ALA A O 1
ATOM 9517 N N . LEU A 1 1195 ? -30.235 -28.663 -23.061 1.00 30.88 1195 LEU A N 1
ATOM 9518 C CA . LEU A 1 1195 ? -31.279 -28.750 -22.027 1.00 30.88 1195 LEU A CA 1
ATOM 9519 C C . LEU A 1 1195 ? -31.986 -27.413 -21.728 1.00 30.88 1195 LEU A C 1
ATOM 9521 O O . LEU A 1 1195 ? -33.044 -27.408 -21.100 1.00 30.88 1195 LEU A O 1
ATOM 9525 N N . SER A 1 1196 ? -31.475 -26.281 -22.229 1.00 31.86 1196 SER A N 1
ATOM 9526 C CA . SER A 1 1196 ? -32.112 -24.963 -22.050 1.00 31.86 1196 SER A CA 1
ATOM 9527 C C . SER A 1 1196 ? -33.192 -24.638 -23.100 1.00 31.86 1196 SER A C 1
ATOM 9529 O O . SER A 1 1196 ? -34.040 -23.773 -22.860 1.00 31.86 1196 SER A O 1
ATOM 9531 N N . CYS A 1 1197 ? -33.241 -25.369 -24.222 1.00 28.39 1197 CYS A N 1
ATOM 9532 C CA . CYS A 1 1197 ? -34.303 -25.229 -25.229 1.00 28.39 1197 CYS A CA 1
ATOM 9533 C C . CYS A 1 1197 ? -35.571 -26.037 -24.894 1.00 28.39 1197 CYS A C 1
ATOM 9535 O O . CYS A 1 1197 ? -36.678 -25.569 -25.159 1.00 28.39 1197 CYS A O 1
ATOM 9537 N N . GLU A 1 1198 ? -35.455 -27.201 -24.246 1.00 30.88 1198 GLU A N 1
ATOM 9538 C CA . GLU A 1 1198 ? -36.624 -28.012 -23.856 1.00 30.88 1198 GLU A CA 1
ATOM 9539 C C . GLU A 1 1198 ? -37.344 -27.477 -22.606 1.00 30.88 1198 GLU A C 1
ATOM 9541 O O . GLU A 1 1198 ? -38.569 -27.582 -22.498 1.00 30.88 1198 GLU A O 1
ATOM 9546 N N . PHE A 1 1199 ? -36.622 -26.809 -21.698 1.00 30.28 1199 PHE A N 1
ATOM 9547 C CA . PHE A 1 1199 ? -37.213 -26.212 -20.494 1.00 30.28 1199 PHE A CA 1
ATOM 9548 C C . PHE A 1 1199 ? -37.998 -24.918 -20.792 1.00 30.28 1199 PHE A C 1
ATOM 9550 O O . PHE A 1 1199 ? -39.026 -24.657 -20.166 1.00 30.28 1199 PHE A O 1
ATOM 9557 N N . ARG A 1 1200 ? -37.594 -24.143 -21.816 1.00 35.22 1200 ARG A N 1
ATOM 9558 C CA . ARG A 1 1200 ? -38.350 -22.963 -22.296 1.00 35.22 1200 ARG A CA 1
ATOM 9559 C C . ARG A 1 1200 ? -39.617 -23.318 -23.074 1.00 35.22 1200 ARG A C 1
ATOM 9561 O O . ARG A 1 1200 ? -40.527 -22.496 -23.134 1.00 35.22 1200 ARG A O 1
ATOM 9568 N N . ARG A 1 1201 ? -39.712 -24.531 -23.629 1.00 30.88 1201 ARG A N 1
ATOM 9569 C CA . ARG A 1 1201 ? -40.905 -24.987 -24.357 1.00 30.88 1201 ARG A CA 1
ATOM 9570 C C . ARG A 1 1201 ? -42.006 -25.500 -23.416 1.00 30.88 1201 ARG A C 1
ATOM 9572 O O . ARG A 1 1201 ? -43.172 -25.236 -23.669 1.00 30.88 1201 ARG A O 1
ATOM 9579 N N . LYS A 1 1202 ? -41.654 -26.107 -22.272 1.00 36.97 1202 LYS A N 1
ATOM 9580 C CA . LYS A 1 1202 ? -42.627 -26.598 -21.268 1.00 36.97 1202 LYS A CA 1
ATOM 9581 C C . LYS A 1 1202 ? -43.156 -25.546 -20.279 1.00 36.97 1202 LYS A C 1
ATOM 9583 O O . LYS A 1 1202 ? -44.149 -25.801 -19.608 1.00 36.97 1202 LYS A O 1
ATOM 9588 N N . GLN A 1 1203 ? -42.545 -24.361 -20.198 1.00 34.34 1203 GLN A N 1
ATOM 9589 C CA . GLN A 1 1203 ? -43.048 -23.239 -19.380 1.00 34.34 1203 GLN A CA 1
ATOM 9590 C C . GLN A 1 1203 ? -44.035 -22.315 -20.119 1.00 34.34 1203 GLN A C 1
ATOM 9592 O O . GLN A 1 1203 ? -44.668 -21.479 -19.481 1.00 34.34 1203 GLN A O 1
ATOM 9597 N N . LYS A 1 1204 ? -44.212 -22.478 -21.439 1.00 35.62 1204 LYS A N 1
ATOM 9598 C CA . LYS A 1 1204 ? -45.165 -21.694 -22.247 1.00 35.62 1204 LYS A CA 1
ATOM 9599 C C . LYS A 1 1204 ? -46.513 -22.397 -22.487 1.00 35.62 1204 LYS A C 1
ATOM 9601 O O . LYS A 1 1204 ? -47.414 -21.775 -23.021 1.00 35.62 1204 LYS A O 1
ATOM 9606 N N . GLU A 1 1205 ? -46.656 -23.654 -22.060 1.00 35.28 1205 GLU A N 1
ATOM 9607 C CA . GLU A 1 1205 ? -47.905 -24.446 -22.129 1.00 35.28 1205 GLU A CA 1
ATOM 9608 C C . GLU A 1 1205 ? -48.569 -24.633 -20.743 1.00 35.28 1205 GLU A C 1
ATOM 9610 O O . GLU A 1 1205 ? -49.504 -25.411 -20.582 1.00 35.28 1205 GLU A O 1
ATOM 9615 N N . ARG A 1 1206 ? -48.090 -23.914 -19.717 1.00 36.78 1206 ARG A N 1
ATOM 9616 C CA . ARG A 1 1206 ? -48.693 -23.843 -18.369 1.00 36.78 1206 ARG A CA 1
ATOM 9617 C C . ARG A 1 1206 ? -48.886 -22.398 -17.871 1.00 36.78 1206 ARG A C 1
ATOM 9619 O O . ARG A 1 1206 ? -48.939 -22.163 -16.666 1.00 36.78 1206 ARG A O 1
ATOM 9626 N N . ARG A 1 1207 ? -48.986 -21.443 -18.798 1.00 33.56 1207 ARG A N 1
ATOM 9627 C CA . ARG A 1 1207 ? -49.501 -20.088 -18.573 1.00 33.56 1207 ARG A CA 1
ATOM 9628 C C . ARG A 1 1207 ? -50.601 -19.806 -19.572 1.00 33.56 1207 ARG A C 1
ATOM 9630 O O . ARG A 1 1207 ? -50.370 -20.147 -20.752 1.00 33.56 1207 ARG A O 1
#

Organism: Arachis hypogaea (NCBI:txid3818)